Protein 9BLX (pdb70)

Radius of gyration: 35.53 Å; Cα contacts (8 Å, |Δi|>4): 2429; chains: 6; bounding box: 80×65×106 Å

Structure (mmCIF, N/CA/C/O backbone):
data_9BLX
#
_entry.id   9BLX
#
_cell.length_a   166.865
_cell.length_b   118.834
_cell.length_c   66.541
_cell.angle_alpha   90.000
_cell.angle_beta   104.705
_cell.angle_gamma   90.000
#
_symmetry.space_group_name_H-M   'C 1 2 1'
#
loop_
_entity.id
_entity.type
_entity.pdbx_description
1 polymer 'ITS111.01 Heavy'
2 polymer 'ITS111.01 Light'
3 polymer 'Envelope glycoprotein gp160'
4 non-polymer 'TETRAETHYLENE GLYCOL'
5 non-polymer GLYCEROL
6 water water
#
loop_
_atom_site.group_PDB
_atom_site.id
_atom_site.type_symbol
_atom_site.label_atom_id
_atom_site.label_alt_id
_atom_site.label_comp_id
_atom_site.label_asym_id
_atom_site.label_entity_id
_atom_site.label_seq_id
_atom_site.pdbx_PDB_ins_code
_atom_site.Cartn_x
_atom_site.Cartn_y
_atom_site.Cartn_z
_atom_site.occupancy
_atom_site.B_iso_or_equiv
_atom_site.auth_seq_id
_atom_site.auth_comp_id
_atom_site.auth_asym_id
_atom_site.auth_atom_id
_atom_site.pdbx_PDB_model_num
ATOM 1 N N . GLN A 1 1 ? -41.09700 6.97000 23.84200 1.000 70.97625 1 GLN H N 1
ATOM 2 C CA . GLN A 1 1 ? -41.95900 7.55200 24.91600 1.000 67.85812 1 GLN H CA 1
ATOM 3 C C . GLN A 1 1 ? -42.37700 8.98700 24.55300 1.000 59.27000 1 GLN H C 1
ATOM 4 O O . GLN A 1 1 ? -42.80900 9.24400 23.42700 1.000 53.90225 1 GLN H O 1
ATOM 20 N N . VAL A 1 2 ? -42.23400 9.92400 25.49300 1.000 47.98193 2 VAL H N 1
ATOM 21 C CA . VAL A 1 2 ? -42.76600 11.26900 25.29800 1.000 41.91378 2 VAL H CA 1
ATOM 22 C C . VAL A 1 2 ? -41.88500 12.04100 24.32400 1.000 36.19335 2 VAL H C 1
ATOM 23 O O . VAL A 1 2 ? -40.65400 12.04400 24.44200 1.000 35.96663 2 VAL H O 1
ATOM 36 N N . GLN A 1 3 ? -42.51400 12.69300 23.34700 1.000 39.03457 3 GLN H N 1
ATOM 37 C CA . GLN A 1 3 ? -41.84100 13.62300 22.45000 1.000 38.76283 3 GLN H CA 1
ATOM 38 C C . GLN A 1 3 ? -42.61100 14.93800 22.43400 1.000 35.11429 3 GLN H C 1
ATOM 39 O O . GLN A 1 3 ? -43.84700 14.95100 22.51700 1.000 27.64054 3 GLN H O 1
ATOM 53 N N . LEU A 1 4 ? -41.87700 16.04500 22.33800 1.000 26.65497 4 LEU H N 1
ATOM 54 C CA . LEU A 1 4 ? -42.44200 17.37300 22.51300 1.000 27.34388 4 LEU H CA 1
ATOM 55 C C . LEU A 1 4 ? -42.17900 18.18600 21.26300 1.000 29.14922 4 LEU H C 1
ATOM 56 O O . LEU A 1 4 ? -41.05700 18.17800 20.75800 1.000 24.15453 4 LEU H O 1
ATOM 72 N N . GLN A 1 5 ? -43.20800 18.90300 20.78900 1.000 31.65976 5 GLN H N 1
ATOM 73 C CA . GLN A 1 5 ? -43.13500 19.80200 19.63600 1.000 32.63952 5 GLN H CA 1
ATOM 74 C C . GLN A 1 5 ? -43.66300 21.18200 20.02900 1.000 30.68424 5 GLN H C 1
ATOM 75 O O . GLN A 1 5 ? -44.84000 21.33700 20.37800 1.000 25.11476 5 GLN H O 1
ATOM 89 N N . GLU A 1 6 ? -42.79300 22.17500 19.96800 1.000 25.21362 6 GLU H N 1
ATOM 90 C CA A GLU A 1 6 ? -43.12800 23.53200 20.36000 0.440 25.85176 6 GLU H CA 1
ATOM 91 C CA B GLU A 1 6 ? -43.10200 23.53700 20.36300 0.560 25.88129 6 GLU H CA 1
ATOM 92 C C . GLU A 1 6 ? -43.59500 24.35800 19.17400 1.000 25.82588 6 GLU H C 1
ATOM 93 O O . GLU A 1 6 ? -43.15300 24.17600 18.03100 1.000 24.04019 6 GLU H O 1
ATOM 116 N N . SER A 1 7 ? -44.47900 25.29600 19.46000 1.000 24.97848 7 SER H N 1
ATOM 117 C CA . SER A 1 7 ? -44.97100 26.19900 18.43500 1.000 25.08954 7 SER H CA 1
ATOM 118 C C . SER A 1 7 ? -45.17000 27.57600 19.04900 1.000 28.58476 7 SER H C 1
ATOM 119 O O . SER A 1 7 ? -45.41600 27.71000 20.25600 1.000 27.68752 7 SER H O 1
ATOM 127 N N . GLY A 1 8 ? -45.07700 28.59600 18.19800 1.000 28.72737 8 GLY H N 1
ATOM 128 C CA . GLY A 1 8 ? -45.27400 29.96000 18.62800 1.000 28.77883 8 GLY H CA 1
ATOM 129 C C . GLY A 1 8 ? -44.55300 30.95400 17.74700 1.000 29.44349 8 GLY H C 1
ATOM 130 O O . GLY A 1 8 ? -43.78900 30.56200 16.87100 1.000 28.48360 8 GLY H O 1
ATOM 134 N N . PRO A 1 9 ? -44.78200 32.25100 17.96000 1.000 39.56820 9 PRO H N 1
ATOM 135 C CA . PRO A 1 9 ? -44.25600 33.27400 17.05000 1.000 34.25847 9 PRO H CA 1
ATOM 136 C C . PRO A 1 9 ? -42.79500 33.55700 17.32800 1.000 39.83574 9 PRO H C 1
ATOM 137 O O . PRO A 1 9 ? -42.30100 33.39400 18.44500 1.000 39.91199 9 PRO H O 1
ATOM 148 N N . GLY A 1 10 ? -42.09400 33.91800 16.26700 1.000 32.54919 10 GLY H N 1
ATOM 149 C CA . GLY A 1 10 ? -40.70300 34.31100 16.35500 1.000 32.17951 10 GLY H CA 1
ATOM 150 C C . GLY A 1 10 ? -40.44800 35.75100 16.72500 1.000 31.28817 10 GLY H C 1
ATOM 151 O O . GLY A 1 10 ? -39.29600 36.11700 17.01500 1.000 27.08174 10 GLY H O 1
ATOM 155 N N . LEU A 1 11 ? -41.49600 36.57100 16.67900 1.000 24.95574 11 LEU H N 1
ATOM 156 C CA . LEU A 1 11 ? -41.36600 38.00700 16.84400 1.000 27.17547 11 LEU H CA 1
ATOM 157 C C . LEU A 1 11 ? -42.60000 38.54100 17.54400 1.000 30.57678 11 LEU H C 1
ATOM 158 O O . LEU A 1 11 ? -43.71200 38.26200 17.09100 1.000 25.96647 11 LEU H O 1
ATOM 174 N N . VAL A 1 12 ? -42.39000 39.28100 18.64400 1.000 26.65518 12 VAL H N 1
ATOM 175 C CA . VAL A 1 12 ? -43.43600 39.92700 19.43300 1.000 32.25225 12 VAL H CA 1
ATOM 176 C C . VAL A 1 12 ? -43.03800 41.38400 19.68200 1.000 29.33788 12 VAL H C 1
ATOM 177 O O . VAL A 1 12 ? -41.85500 41.69900 19.87600 1.000 30.67963 12 VAL H O 1
ATOM 190 N N . GLU A 1 13 ? -44.02200 42.28400 19.64700 1.000 31.77727 13 GLU H N 1
ATOM 191 C CA . GLU A 1 13 ? -43.60800 43.65800 19.91900 1.000 31.81118 13 GLU H CA 1
ATOM 192 C C . GLU A 1 13 ? -43.69700 43.97600 21.40400 1.000 33.24682 13 GLU H C 1
ATOM 193 O O . GLU A 1 13 ? -44.45000 43.34300 22.14600 1.000 29.34678 13 GLU H O 1
ATOM 205 N N . PRO A 1 14 ? -42.88800 44.91800 21.87900 1.000 29.93125 14 PRO H N 1
ATOM 206 C CA . PRO A 1 14 ? -42.86500 45.21500 23.31500 1.000 37.27226 14 PRO H CA 1
ATOM 207 C C . PRO A 1 14 ? -44.26200 45.54900 23.79900 1.000 33.27165 14 PRO H C 1
ATOM 208 O O . PRO A 1 14 ? -45.04200 46.15100 23.06200 1.000 30.55709 14 PRO H O 1
ATOM 219 N N . SER A 1 15 ? -44.57000 45.12500 25.03400 1.000 31.57779 15 SER H N 1
ATOM 220 C CA . SER A 1 15 ? -45.79400 45.34900 25.79400 1.000 31.74143 15 SER H CA 1
ATOM 221 C C . SER A 1 15 ? -46.89200 44.37500 25.36500 1.000 40.88401 15 SER H C 1
ATOM 222 O O . SER A 1 15 ? -47.92100 44.28500 26.04600 1.000 39.32635 15 SER H O 1
ATOM 230 N N . GLU A 1 16 ? -46.69200 43.60300 24.30000 1.000 32.69080 16 GLU H N 1
ATOM 231 C CA . GLU A 1 16 ? -47.66900 42.60900 23.88800 1.000 35.29658 16 GLU H CA 1
ATOM 232 C C . GLU A 1 16 ? -47.45900 41.30800 24.67400 1.000 33.91048 16 GLU H C 1
ATOM 233 O O . GLU A 1 16 ? -46.56000 41.18700 25.51000 1.000 33.14796 16 GLU H O 1
ATOM 245 N N . THR A 1 17 ? -48.29500 40.31200 24.40300 1.000 26.86189 17 THR H N 1
ATOM 246 C CA . THR A 1 17 ? -48.25500 39.04000 25.10600 1.000 25.78209 17 THR H CA 1
ATOM 247 C C . THR A 1 17 ? -47.67200 37.96300 24.20300 1.000 28.60760 17 THR H C 1
ATOM 248 O O . THR A 1 17 ? -48.07800 37.81600 23.04600 1.000 28.74555 17 THR H O 1
ATOM 259 N N . LEU A 1 18 ? -46.70100 37.24000 24.73400 1.000 26.29384 18 LEU H N 1
ATOM 260 C CA . LEU A 1 18 ? -46.09800 36.10100 24.06100 1.000 29.24011 18 LEU H CA 1
ATOM 261 C C . LEU A 1 18 ? -46.81500 34.83300 24.49200 1.000 28.05611 18 LEU H C 1
ATOM 262 O O . LEU A 1 18 ? -46.96300 34.58200 25.68600 1.000 25.54345 18 LEU H O 1
ATOM 278 N N . SER A 1 19 ? -47.26100 34.04100 23.52700 1.000 32.51156 19 SER H N 1
ATOM 279 C CA . SER A 1 19 ? -47.84200 32.73400 23.79500 1.000 32.08353 19 SER H CA 1
ATOM 280 C C . SER A 1 19 ? -47.10500 31.64800 23.01800 1.000 27.73297 19 SER H C 1
ATOM 281 O O . SER A 1 19 ? -46.92900 31.75400 21.79800 1.000 27.36494 19 SER H O 1
ATOM 289 N N . LEU A 1 20 ? -46.73300 30.58000 23.72400 1.000 21.73796 20 LEU H N 1
ATOM 290 C CA . LEU A 1 20 ? -46.11800 29.39700 23.14200 1.000 24.59985 20 LEU H CA 1
ATOM 291 C C . LEU A 1 20 ? -46.93300 28.17400 23.52500 1.000 24.54611 20 LEU H C 1
ATOM 292 O O . LEU A 1 20 ? -47.54700 28.13300 24.60200 1.000 24.63646 20 LEU H O 1
ATOM 308 N N . THR A 1 21 ? -46.90200 27.15600 22.66300 1.000 22.43216 21 THR H N 1
ATOM 309 C CA . THR A 1 21 ? -47.61000 25.90500 22.92400 1.000 26.20770 21 THR H CA 1
ATOM 310 C C . THR A 1 21 ? -46.68800 24.72700 22.64200 1.000 24.60827 21 THR H C 1
ATOM 311 O O . THR A 1 21 ? -45.86900 24.76100 21.72000 1.000 27.52036 21 THR H O 1
ATOM 322 N N . CYS A 1 22 ? -46.80600 23.69900 23.46500 1.000 24.04913 22 CYS H N 1
ATOM 323 C CA . CYS A 1 22 ? -46.07500 22.45600 23.30500 1.000 20.60140 22 CYS H CA 1
ATOM 324 C C . CYS A 1 22 ? -47.08100 21.32800 23.10300 1.000 24.32388 22 CYS H C 1
ATOM 325 O O . CYS A 1 22 ? -48.01900 21.19300 23.89300 1.000 27.24784 22 CYS H O 1
ATOM 333 N N . THR A 1 23 ? -46.90800 20.53700 22.04200 1.000 23.85056 23 THR H N 1
ATOM 334 C CA . THR A 1 23 ? -47.75800 19.38300 21.75100 1.000 25.74601 23 THR H CA 1
ATOM 335 C C . THR A 1 23 ? -47.01200 18.09800 22.11000 1.000 27.25775 23 THR H C 1
ATOM 336 O O . THR A 1 23 ? -45.87300 17.88500 21.67900 1.000 26.84206 23 THR H O 1
ATOM 347 N N . VAL A 1 24 ? -47.66500 17.24400 22.88900 1.000 24.29732 24 VAL H N 1
ATOM 348 C CA . VAL A 1 24 ? -47.06400 16.05200 23.47100 1.000 26.67124 24 VAL H CA 1
ATOM 349 C C . VAL A 1 24 ? -47.62700 14.82100 22.78100 1.000 29.33567 24 VAL H C 1
ATOM 350 O O . VAL A 1 24 ? -48.84300 14.71200 22.57700 1.000 30.77351 24 VAL H O 1
ATOM 363 N N . SER A 1 25 ? -46.73800 13.88400 22.45600 1.000 32.94646 25 SER H N 1
ATOM 364 C CA . SER A 1 25 ? -47.10000 12.56200 21.96700 1.000 34.08019 25 SER H CA 1
ATOM 365 C C . SER A 1 25 ? -46.36400 11.52500 22.79800 1.000 32.98744 25 SER H C 1
ATOM 366 O O . SER A 1 25 ? -45.32900 11.81600 23.40100 1.000 36.19171 25 SER H O 1
ATOM 374 N N . GLY A 1 26 ? -46.91200 10.31100 22.82900 1.000 29.51607 26 GLY H N 1
ATOM 375 C CA . GLY A 1 26 ? -46.34500 9.23500 23.61700 1.000 32.21971 26 GLY H CA 1
ATOM 376 C C . GLY A 1 26 ? -46.75000 9.23400 25.07100 1.000 41.53182 26 GLY H C 1
ATOM 377 O O . GLY A 1 26 ? -46.16300 8.48200 25.85600 1.000 54.64745 26 GLY H O 1
ATOM 381 N N . GLY A 1 27 ? -47.71200 10.06200 25.45700 1.000 39.70491 27 GLY H N 1
ATOM 382 C CA . GLY A 1 27 ? -48.14500 10.13000 26.84500 1.000 40.66149 27 GLY H CA 1
ATOM 383 C C . GLY A 1 27 ? -49.27400 11.13200 26.96700 1.000 36.20686 27 GLY H C 1
ATOM 384 O O . GLY A 1 27 ? -49.51000 11.94400 26.07100 1.000 31.56992 27 GLY H O 1
ATOM 388 N N . SER A 1 28 ? -49.99500 11.02700 28.07500 1.000 31.01344 28 SER H N 1
ATOM 389 C CA . SE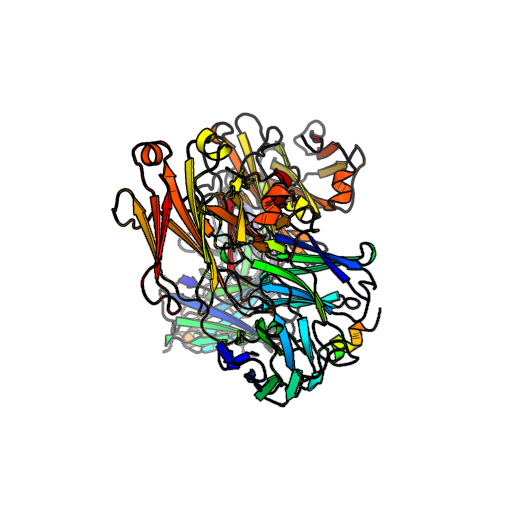R A 1 28 ? -51.07800 11.95300 28.36800 1.000 32.44635 28 SER H CA 1
ATOM 390 C C . SER A 1 28 ? -50.52900 13.16500 29.10700 1.000 28.08367 28 SER H C 1
ATOM 391 O O . SER A 1 28 ? -49.60700 13.05300 29.91700 1.000 29.17680 28 SER H O 1
ATOM 399 N N . ILE A 1 29 ? -51.12300 14.32900 28.83100 1.000 29.12731 29 ILE H N 1
ATOM 400 C CA . ILE A 1 29 ? -50.92300 15.50100 29.68300 1.000 27.28515 29 ILE H CA 1
ATOM 401 C C . ILE A 1 29 ? -51.25500 15.15900 31.13600 1.000 27.56925 29 ILE H C 1
ATOM 402 O O . ILE A 1 29 ? -50.52400 15.52900 32.06900 1.000 22.07946 29 ILE H O 1
ATOM 418 N N . SER A 1 30 ? -52.34400 14.41900 31.34600 1.000 24.32251 30 SER H N 1
ATOM 419 C CA . SER A 1 30 ? -52.77800 14.03400 32.68300 1.000 25.90768 30 SER H CA 1
ATOM 420 C C . SER A 1 30 ? -51.90800 12.86000 33.09100 1.000 26.88910 30 SER H C 1
ATOM 421 O O . SER A 1 30 ? -52.19600 11.70800 32.75300 1.000 32.26289 30 SER H O 1
ATOM 429 N N . SER A 1 31 ? -50.85500 13.16000 33.84300 1.000 25.32787 31 SER H N 1
ATOM 430 C CA . SER A 1 31 ? -49.83300 12.19100 34.21300 1.000 28.38051 31 SER H CA 1
ATOM 431 C C . SER A 1 31 ? -49.01500 12.82000 35.32600 1.000 27.28442 31 SER H C 1
ATOM 432 O O . SER A 1 31 ? -49.17600 14.00600 35.63300 1.000 25.21732 31 SER H O 1
ATOM 440 N N . SER A 1 32 ? -48.15500 12.00300 35.95100 1.000 25.31629 32 SER H N 1
ATOM 441 C CA . SER A 1 32 ? -47.33800 12.47100 37.06900 1.000 29.14110 32 SER H CA 1
ATOM 442 C C . SER A 1 32 ? -46.19100 13.37000 36.61600 1.000 26.15142 32 SER H C 1
ATOM 443 O O . SER A 1 32 ? -45.37600 13.79300 37.43800 1.000 26.59384 32 SER H O 1
ATOM 451 N N . ASN A 1 33 ? -46.13200 13.72700 35.34500 1.000 18.56485 33 ASN H N 1
ATOM 452 C CA . ASN A 1 33 ? -45.09100 14.61500 34.87300 1.000 18.11378 33 ASN H CA 1
ATOM 453 C C . ASN A 1 33 ? -45.35800 16.05500 35.29600 1.000 20.23232 33 ASN H C 1
ATOM 454 O O . ASN A 1 33 ? -46.48200 16.43700 35.57700 1.000 18.46435 33 ASN H O 1
ATOM 465 N N . TRP A 1 34 ? -44.31900 16.86700 35.30800 1.000 15.17605 34 TRP H N 1
ATOM 466 C CA . TRP A 1 34 ? -44.44900 18.31000 35.46600 1.000 15.22758 34 TRP H CA 1
ATOM 467 C C . TRP A 1 34 ? -44.01800 18.95100 34.14300 1.000 16.95279 34 TRP H C 1
ATOM 468 O O . TRP A 1 34 ? -42.83200 18.92500 33.79600 1.000 20.19778 34 TRP H O 1
ATOM 489 N N . TRP A 1 35 ? -44.97900 19.51100 33.40100 1.000 16.74466 35 TRP H N 1
ATOM 490 C CA . TRP A 1 35 ? -44.70900 20.12700 32.10600 1.000 17.09983 35 TRP H CA 1
ATOM 491 C C . TRP A 1 35 ? -44.11200 21.50400 32.32200 1.000 16.08126 35 TRP H C 1
ATOM 492 O O . TRP A 1 35 ? -44.64600 22.29300 33.10100 1.000 16.85406 35 TRP H O 1
ATOM 513 N N . THR A 1 36 A -42.99700 21.78300 31.65000 1.000 15.85792 35 THR H N 1
ATOM 514 C CA . THR A 1 36 A -42.06800 22.82600 32.05800 1.000 14.79182 35 THR H CA 1
ATOM 515 C C . THR A 1 36 A -41.71800 23.75300 30.89500 1.000 14.96556 35 THR H C 1
ATOM 516 O O . THR A 1 36 A -41.62800 23.33900 29.73700 1.000 15.03004 35 THR H O 1
ATOM 527 N N . TRP A 1 37 ? -41.37400 24.98500 31.24100 1.000 15.07425 36 TRP H N 1
ATOM 528 C CA . TRP A 1 37 ? -40.87000 25.94900 30.27800 1.000 15.27684 36 TRP H CA 1
ATOM 529 C C . TRP A 1 37 ? -39.54200 26.49500 30.79000 1.000 14.96581 36 TRP H C 1
ATOM 530 O O . TRP A 1 37 ? -39.37900 26.76600 31.97700 1.000 14.89055 36 TRP H O 1
ATOM 551 N N . ILE A 1 38 ? -38.58700 26.60000 29.88200 1.000 14.86995 37 ILE H N 1
ATOM 552 C CA . ILE A 1 38 ? -37.21500 27.02200 30.12800 1.000 14.67597 37 ILE H CA 1
ATOM 553 C C . ILE A 1 38 ? -36.88100 28.05800 29.06400 1.000 15.14219 37 ILE H C 1
ATOM 554 O O . ILE A 1 38 ? -37.31400 27.92800 27.92100 1.000 15.38316 37 ILE H O 1
ATOM 570 N N . ARG A 1 39 ? -36.06700 29.05200 29.39800 1.000 15.35283 38 ARG H N 1
ATOM 571 C CA . ARG A 1 39 ? -35.55900 29.94000 28.36100 1.000 16.05872 38 ARG H CA 1
ATOM 572 C C . ARG A 1 39 ? -34.06300 30.15100 28.48700 1.000 17.16808 38 ARG H C 1
ATOM 573 O O . ARG A 1 39 ? -33.45500 29.90800 29.53500 1.000 17.52894 38 ARG H O 1
ATOM 594 N N . GLN A 1 40 ? -33.49900 30.66800 27.39800 1.000 16.58440 39 GLN H N 1
ATOM 595 C CA . GLN A 1 40 ? -32.06900 30.93000 27.30500 1.000 18.81920 39 GLN H CA 1
ATOM 596 C C . GLN A 1 40 ? -31.83700 32.22800 26.56600 1.000 17.17106 39 GLN H C 1
ATOM 597 O O . GLN A 1 40 ? -31.95500 32.25700 25.32900 1.000 17.47962 39 GLN H O 1
ATOM 611 N N . PRO A 1 41 ? -31.59800 33.32600 27.28100 1.000 19.42829 40 PRO H N 1
ATOM 612 C CA . PRO A 1 41 ? -31.33100 34.62400 26.61900 1.000 21.00239 40 PRO H CA 1
ATOM 613 C C . PRO A 1 41 ? -30.03000 34.57500 25.82900 1.000 24.17195 40 PRO H C 1
ATOM 614 O O . PRO A 1 41 ? -29.15600 33.72300 26.06700 1.000 23.17315 40 PRO H O 1
ATOM 625 N N . PRO A 1 42 ? -29.87200 35.44100 24.83900 1.000 29.49752 41 PRO H N 1
ATOM 626 C CA . PRO A 1 42 ? -28.67200 35.35600 23.99400 1.000 26.92933 41 PRO H CA 1
ATOM 627 C C . PRO A 1 42 ? -27.39100 35.57600 24.79000 1.000 29.92100 41 PRO H C 1
ATOM 628 O O . PRO A 1 42 ? -27.27500 36.51600 25.57600 1.000 31.79915 41 PRO H O 1
ATOM 639 N N . GLY A 1 43 ? -26.43400 34.68800 24.59000 1.000 32.89417 42 GLY H N 1
ATOM 640 C CA . GLY A 1 43 ? -25.19800 34.72400 25.32500 1.000 36.81848 42 GLY H CA 1
ATOM 641 C C . GLY A 1 43 ? -25.26100 34.25800 26.76400 1.000 37.81214 42 GLY H C 1
ATOM 642 O O . GLY A 1 43 ? -24.24100 34.33800 27.45600 1.000 34.83909 42 GLY H O 1
ATOM 646 N N . LYS A 1 44 ? -26.38700 33.74200 27.23800 1.000 27.06234 43 LYS H N 1
ATOM 647 C CA . LYS A 1 44 ? -26.54100 33.44800 28.65400 1.000 28.31916 43 LYS H CA 1
ATOM 648 C C . LYS A 1 44 ? -26.87000 31.97200 28.82700 1.000 25.33599 43 LYS H C 1
ATOM 649 O O . LYS A 1 44 ? -26.98800 31.20400 27.86700 1.000 25.22991 43 LYS H O 1
ATOM 668 N N . GLY A 1 45 ? -27.02000 31.58700 30.08400 1.000 19.52200 44 GLY H N 1
ATOM 669 C CA . GLY A 1 45 ? -27.34600 30.23000 30.43400 1.000 23.83905 44 GLY H CA 1
ATOM 670 C C . GLY A 1 45 ? -28.84600 29.98800 30.42600 1.000 26.34320 44 GLY H C 1
ATOM 671 O O . GLY A 1 45 ? -29.64800 30.78000 29.92500 1.000 20.16216 44 GLY H O 1
ATOM 675 N N . LEU A 1 46 ? -29.21200 28.84800 30.98200 1.000 26.21778 45 LEU H N 1
ATOM 676 C CA . LEU A 1 46 ? -30.58500 28.37600 31.03900 1.000 19.71193 45 LEU H CA 1
ATOM 677 C C . LEU A 1 46 ? -31.28600 28.90800 32.27200 1.000 16.02667 45 LEU H C 1
ATOM 678 O O . LEU A 1 46 ? -30.67100 29.04300 33.32200 1.000 21.70596 45 LEU H O 1
ATOM 694 N N . GLU A 1 47 ? -32.57100 29.21100 32.13100 1.000 21.41065 46 GLU H N 1
ATOM 695 C CA . GLU A 1 47 ? -33.39100 29.80300 33.18100 1.000 17.88330 46 GLU H CA 1
ATOM 696 C C . GLU A 1 47 ? -34.71300 29.03600 33.20200 1.000 14.86568 46 GLU H C 1
ATOM 697 O O . GLU A 1 47 ? -35.43200 29.00400 32.19700 1.000 19.47647 46 GLU H O 1
ATOM 709 N N . TRP A 1 48 ? -35.01000 28.37100 34.31500 1.000 14.59440 47 TRP H N 1
ATOM 710 C CA . TRP A 1 48 ? -36.33300 27.78000 34.50700 1.000 16.51919 47 TRP H CA 1
ATOM 711 C C . TRP A 1 48 ? -37.41900 28.85900 34.64800 1.000 15.15745 47 TRP H C 1
ATOM 712 O O . TRP A 1 48 ? -37.27500 29.82200 35.40100 1.000 17.93452 47 TRP H O 1
ATOM 733 N N . ILE A 1 49 ? -38.51100 28.71100 33.91100 1.000 18.16075 48 ILE H N 1
ATOM 734 C CA . ILE A 1 49 ? -39.61100 29.67700 33.93400 1.000 19.00554 48 ILE H CA 1
ATOM 735 C C . ILE A 1 49 ? -40.72800 29.23500 34.86400 1.000 17.20412 48 ILE H C 1
ATOM 736 O O . ILE A 1 49 ? -41.18600 30.00500 35.70500 1.000 16.69126 48 ILE H O 1
ATOM 752 N N . GLY A 1 50 ? -41.19900 28.00600 34.70800 1.000 17.15791 49 GLY H N 1
ATOM 753 C CA . GLY A 1 50 ? -42.20500 27.47300 35.60500 1.000 17.80302 49 GLY H CA 1
ATOM 754 C C . GLY A 1 50 ? -42.65100 26.10800 35.11500 1.000 17.71314 49 GLY H C 1
ATOM 755 O O . GLY A 1 50 ? -42.19200 25.61100 34.06900 1.000 15.36258 49 GLY H O 1
ATOM 759 N N . ASN A 1 51 ? -43.57400 25.50600 35.87000 1.000 17.61568 50 ASN H N 1
ATOM 760 C CA . ASN A 1 51 ? -44.09500 24.20400 35.48000 1.000 15.80809 50 ASN H CA 1
ATOM 761 C C . ASN A 1 51 ? -45.55400 24.11400 35.89400 1.000 21.14064 50 ASN H C 1
ATOM 762 O O . ASN A 1 51 ? -46.10900 25.02200 36.53000 1.000 18.64720 50 ASN H O 1
ATOM 773 N N . ILE A 1 52 ? -46.17700 23.02000 35.45600 1.000 19.37078 51 ILE H N 1
ATOM 774 C CA . ILE A 1 52 ? -47.54200 22.67100 35.82200 1.000 17.35218 51 ILE H CA 1
ATOM 775 C C . ILE A 1 52 ? -47.61400 21.15200 36.00300 1.000 18.86345 51 ILE H C 1
ATOM 776 O O . ILE A 1 52 ? -47.08200 20.37900 35.18600 1.000 16.79016 51 ILE H O 1
ATOM 792 N N . GLY A 1 53 ? -48.24400 20.72500 37.09300 1.000 19.61301 52 GLY H N 1
ATOM 793 C CA . GLY A 1 53 ? -48.41900 19.29900 37.35400 1.000 18.79653 52 GLY H CA 1
ATOM 794 C C . GLY A 1 53 ? -49.45200 18.71000 36.38900 1.000 18.24458 52 GLY H C 1
ATOM 795 O O . GLY A 1 53 ? -50.59800 19.17400 36.35000 1.000 20.35582 52 GLY H O 1
ATOM 799 N N . GLY A 1 54 A -49.06800 17.69400 35.62700 1.000 17.98306 52 GLY H N 1
ATOM 800 C CA . GLY A 1 54 A -49.97800 17.15800 34.61600 1.000 22.25691 52 GLY H CA 1
ATOM 801 C C . GLY A 1 54 A -51.31200 16.69600 35.16200 1.000 20.33216 52 GLY H C 1
ATOM 802 O O . GLY A 1 54 A -52.35800 16.86900 34.51800 1.000 25.57498 52 GLY H O 1
ATOM 806 N N . ASN A 1 55 ? -51.30300 16.12000 36.35600 1.000 20.35984 53 ASN H N 1
ATOM 807 C CA . ASN A 1 55 ? -52.54400 15.68200 36.96500 1.000 24.42340 53 ASN H CA 1
ATOM 808 C C . ASN A 1 55 ? -53.15500 16.74000 37.87100 1.000 28.43370 53 ASN H C 1
ATOM 809 O O . ASN A 1 55 ? -54.35400 17.00200 37.77600 1.000 28.91771 53 ASN H O 1
ATOM 820 N N . SER A 1 56 ? -52.36900 17.33700 38.77100 1.000 24.03735 54 SER H N 1
ATOM 821 C CA . SER A 1 56 ? -52.94400 18.21000 39.78000 1.000 25.19891 54 SER H CA 1
ATOM 822 C C . SER A 1 56 ? -53.24500 19.60700 39.25500 1.000 28.06340 54 SER H C 1
ATOM 823 O O . SER A 1 56 ? -54.02800 20.31900 39.86700 1.000 26.44959 54 SER H O 1
ATOM 831 N N . GLY A 1 57 ? -52.57100 20.06500 38.21100 1.000 24.21574 55 GLY H N 1
ATOM 832 C CA . GLY A 1 57 ? -52.71200 21.43200 37.74300 1.000 28.99718 55 GLY H CA 1
ATOM 833 C C . GLY A 1 57 ? -52.02700 22.48000 38.60400 1.000 32.38528 55 GLY H C 1
ATOM 834 O O . GLY A 1 57 ? -52.19600 23.68600 38.33900 1.000 22.05856 55 GLY H O 1
ATOM 838 N N . LYS A 1 58 ? -51.28000 22.06200 39.62700 1.000 20.25409 56 LYS H N 1
ATOM 839 C CA . LYS A 1 58 ? -50.53000 23.01000 40.48100 1.000 28.93704 56 LYS H CA 1
ATOM 840 C C . LYS A 1 58 ? -49.41100 23.66600 39.65300 1.000 27.84015 56 LYS H C 1
ATOM 841 O O . LYS A 1 58 ? -48.67100 22.95000 39.05000 1.000 21.03693 56 LYS H O 1
ATOM 860 N N . THR A 1 59 ? -49.26500 24.97600 39.70300 1.000 23.98156 57 THR H N 1
ATOM 861 C CA . THR A 1 59 ? -48.23800 25.70400 38.96200 1.000 24.79514 57 THR H CA 1
ATOM 862 C C . THR A 1 59 ? -47.24200 26.33400 39.92900 1.000 23.36512 57 THR H C 1
ATOM 863 O O . THR A 1 59 ? -47.60000 26.74900 41.03500 1.000 22.28582 57 THR H O 1
ATOM 874 N N . PHE A 1 60 ? -45.98300 26.39200 39.48500 1.000 20.99939 58 PHE H N 1
ATOM 875 C CA . PHE A 1 60 ? -44.86500 27.01700 40.18300 1.000 19.32068 58 PHE H CA 1
ATOM 876 C C . PHE A 1 60 ? -44.11900 27.87700 39.17800 1.000 24.82028 58 PHE H C 1
ATOM 877 O O . PHE A 1 60 ? -43.95700 27.46600 38.02500 1.000 19.65396 58 PHE H O 1
ATOM 894 N N . TYR A 1 61 ? -43.66700 29.06100 39.59700 1.000 18.88499 59 TYR H N 1
ATOM 895 C CA . TYR A 1 61 ? -43.10700 30.04200 38.67600 1.000 21.13097 59 TYR H CA 1
ATOM 896 C C . TYR A 1 61 ? -41.82600 30.63600 39.23700 1.000 21.12107 59 TYR H C 1
ATOM 897 O O . TYR A 1 61 ? -41.67600 30.77900 40.44300 1.000 20.26333 59 TYR H O 1
ATOM 915 N N . ASN A 1 62 ? -40.92900 31.00000 38.35800 1.000 20.93168 60 ASN H N 1
ATOM 916 C CA . ASN A 1 62 ? -39.69900 31.65900 38.75100 1.000 20.36318 60 ASN H CA 1
ATOM 917 C C . ASN A 1 62 ? -40.04200 33.03600 39.29700 1.000 24.94252 60 ASN H C 1
ATOM 918 O O . ASN A 1 62 ? -40.77800 33.79100 38.64300 1.000 26.08449 60 ASN H O 1
ATOM 929 N N . PRO A 1 63 ? -39.54600 33.39500 40.48200 1.000 30.58419 61 PRO H N 1
ATOM 930 C CA . PRO A 1 63 ? -39.94200 34.67000 41.09800 1.000 31.93831 61 PRO H CA 1
ATOM 931 C C . PRO A 1 63 ? -39.57800 35.89600 40.27800 1.000 36.20014 61 PRO H C 1
ATOM 932 O O . PRO A 1 63 ? -40.21100 36.94200 40.43000 1.000 39.85681 61 PRO H O 1
ATOM 943 N N . SER A 1 64 ? -38.56500 35.82300 39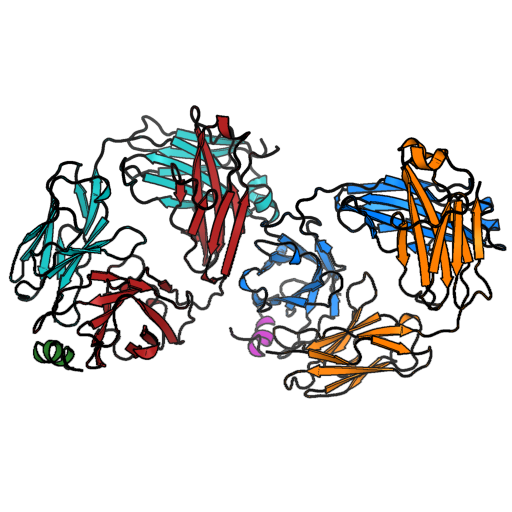.42500 1.000 31.09299 62 SER H N 1
ATOM 944 C CA . SER A 1 64 ? -38.25000 36.95900 38.56500 1.000 33.60129 62 SER H CA 1
ATOM 945 C C . SER A 1 64 ? -39.23900 37.15600 37.41800 1.000 38.93468 62 SER H C 1
ATOM 946 O O . SER A 1 64 ? -39.08100 38.13000 36.66900 1.000 39.91211 62 SER H O 1
ATOM 954 N N . LEU A 1 65 ? -40.23900 36.27500 37.27400 1.000 34.96612 63 LEU H N 1
ATOM 955 C CA . LEU A 1 65 ? -41.23200 36.35000 36.19600 1.000 33.18501 63 LEU H CA 1
ATOM 956 C C . LEU A 1 65 ? -42.68500 36.11000 36.62800 1.000 35.60407 63 LEU H C 1
ATOM 957 O O . LEU A 1 65 ? -43.59100 36.26600 35.79500 1.000 34.85508 63 LEU H O 1
ATOM 973 N N . LYS A 1 66 ? -42.94500 35.73200 37.88200 1.000 26.56789 64 LYS H N 1
ATOM 974 C CA . LYS A 1 66 ? -44.22200 35.11400 38.21000 1.000 33.82699 64 LYS H CA 1
ATOM 975 C C . LYS A 1 66 ? -45.41100 36.02600 37.92100 1.000 34.82087 64 LYS H C 1
ATOM 976 O O . LYS A 1 66 ? -46.49700 35.51200 37.61600 1.000 29.53424 64 LYS H O 1
ATOM 995 N N . SER A 1 67 ? -45.25600 37.36400 38.00900 1.000 26.06893 65 SER H N 1
ATOM 996 C CA . SER A 1 67 ? -46.43600 38.20000 37.78900 1.000 26.99801 65 SER H CA 1
ATOM 997 C C . SER A 1 67 ? -46.81700 38.26700 36.31500 1.000 26.43472 65 SER H C 1
ATOM 998 O O . SER A 1 67 ? -47.89500 38.76200 35.98600 1.000 30.17417 65 SER H O 1
ATOM 1006 N N . ARG A 1 68 ? -45.93600 37.86200 35.41200 1.000 25.89463 66 ARG H N 1
ATOM 1007 C CA . ARG A 1 68 ? -46.22500 37.96400 33.99900 1.000 24.08515 66 ARG H CA 1
ATOM 1008 C C . ARG A 1 68 ? -46.40300 36.62200 33.30800 1.000 23.86709 66 ARG H C 1
ATOM 1009 O O . ARG A 1 68 ? -46.70300 36.61200 32.11000 1.000 24.80374 66 ARG H O 1
ATOM 1030 N N A VAL A 1 69 ? -46.23700 35.51000 34.02400 0.530 25.30771 67 VAL H N 1
ATOM 1031 N N B VAL A 1 69 ? -46.18100 35.50200 33.99800 0.470 25.43170 67 VAL H N 1
ATOM 1032 C CA A VAL A 1 69 ? -46.19200 34.17100 33.45200 0.530 25.17958 67 VAL H CA 1
ATOM 1033 C CA B VAL A 1 69 ? -46.18700 34.17700 33.38400 0.470 24.84296 67 VAL H CA 1
ATOM 1034 C C A VAL A 1 69 ? -47.43300 33.40800 33.88900 0.530 24.89865 67 VAL H C 1
ATOM 1035 C C B VAL A 1 69 ? -47.40900 33.41100 33.86900 0.470 24.57327 67 VAL H C 1
ATOM 1036 O O A VAL A 1 69 ? -47.82300 33.44100 35.06500 0.530 26.13282 67 VAL H O 1
ATOM 1037 O O B VAL A 1 69 ? -47.76100 33.44600 35.05600 0.470 26.11151 67 VAL H O 1
ATOM 1062 N N . THR A 1 70 ? -48.01600 32.67200 32.94900 1.000 20.97998 68 THR H N 1
ATOM 1063 C CA . THR A 1 70 ? -49.12500 31.77300 33.23100 1.000 24.56491 68 THR H CA 1
ATOM 1064 C C . THR A 1 70 ? -48.85200 30.51800 32.41700 1.000 22.08652 68 THR H C 1
ATOM 1065 O O . THR A 1 70 ? -48.57800 30.62800 31.22200 1.000 22.97871 68 THR H O 1
ATOM 1077 N N . ILE A 1 71 ? -48.94200 29.33900 33.03400 1.000 22.95698 69 ILE H N 1
ATOM 1078 C CA . ILE A 1 71 ? -48.78600 28.05700 32.34900 1.000 21.83024 69 ILE H CA 1
ATOM 1079 C C . ILE A 1 71 ? -50.10100 27.30300 32.48900 1.000 25.12416 69 ILE H C 1
ATOM 1080 O O . ILE A 1 71 ? -50.68300 27.25600 33.57600 1.000 20.60786 69 ILE H O 1
ATOM 1096 N N . SER A 1 72 ? -50.55400 26.68800 31.40500 1.000 21.36126 70 SER H N 1
ATOM 1097 C CA . SER A 1 72 ? -51.85400 26.03800 31.38100 1.000 22.91074 70 SER H CA 1
ATOM 1098 C C . SER A 1 72 ? -51.74700 24.79700 30.50600 1.000 27.94436 70 SER H C 1
ATOM 1099 O O . SER A 1 72 ? -50.71700 24.55600 29.86200 1.000 23.03642 70 SER H O 1
ATOM 1107 N N . LYS A 1 73 ? -52.78000 23.95400 30.55800 1.000 23.19907 71 LYS H N 1
ATOM 1108 C CA . LYS A 1 73 ? -52.69700 22.66600 29.88300 1.000 27.77769 71 LYS H CA 1
ATOM 1109 C C . LYS A 1 73 ? -54.08200 22.27200 29.40600 1.000 29.85673 71 LYS H C 1
ATOM 1110 O O . LYS A 1 73 ? -55.08000 22.66500 30.00100 1.000 25.19735 71 LYS H O 1
ATOM 1129 N N . ASP A 1 74 ? -54.12600 21.45000 28.36100 1.000 31.86859 72 ASP H N 1
ATOM 1130 C CA . ASP A 1 74 ? -55.36700 20.96700 27.76600 1.000 29.10516 72 ASP H CA 1
ATOM 1131 C C . ASP A 1 74 ? -55.12300 19.51100 27.37600 1.000 32.49171 72 ASP H C 1
ATOM 1132 O O . ASP A 1 74 ? -54.57300 19.22500 26.30100 1.000 25.24407 72 ASP H O 1
ATOM 1141 N N . THR A 1 75 ? -55.56600 18.59000 28.23700 1.000 28.85213 73 THR H N 1
ATOM 1142 C CA . THR A 1 75 ? -55.28800 17.17300 28.00300 1.000 34.64451 73 THR H CA 1
ATOM 1143 C C . THR A 1 75 ? -55.93500 16.66300 26.71000 1.000 39.79311 73 THR H C 1
ATOM 1144 O O . THR A 1 75 ? -55.32500 15.87600 25.96900 1.000 32.25581 73 THR H O 1
ATOM 1155 N N . SER A 1 76 ? -57.16300 17.11400 26.41100 1.000 36.72692 74 SER H N 1
ATOM 1156 C CA . SER A 1 76 ? -57.87500 16.63400 25.22800 1.000 38.75059 74 SER H CA 1
ATOM 1157 C C . SER A 1 76 ? -57.19700 17.07400 23.93500 1.000 34.87488 74 SER H C 1
ATOM 1158 O O . SER A 1 76 ? -57.42800 16.47300 22.88600 1.000 39.65712 74 SER H O 1
ATOM 1166 N N . LYS A 1 77 ? -56.35100 18.09200 23.98100 1.000 37.00355 75 LYS H N 1
ATOM 1167 C CA . LYS A 1 77 ? -55.60300 18.54300 22.81700 1.000 32.07981 75 LYS H CA 1
ATOM 1168 C C . LYS A 1 77 ? -54.14300 18.13700 22.88100 1.000 27.11408 75 LYS H C 1
ATOM 1169 O O . LYS A 1 77 ? -53.37900 18.51100 21.99400 1.000 33.03325 75 LYS H O 1
ATOM 1188 N N . LYS A 1 78 ? -53.72800 17.41700 23.92500 1.000 30.83333 76 LYS H N 1
ATOM 1189 C CA . LYS A 1 78 ? -52.34800 16.95100 24.07400 1.000 33.49561 76 LYS H CA 1
ATOM 1190 C C . LYS A 1 78 ? -51.34700 18.10600 24.09500 1.000 31.41931 76 LYS H C 1
ATOM 1191 O O . LYS A 1 78 ? -50.26300 18.00100 23.51200 1.000 31.81166 76 LYS H O 1
ATOM 1210 N N . GLN A 1 79 ? -51.69600 19.20600 24.77700 1.000 22.28829 77 GLN H N 1
ATOM 1211 C CA . GLN A 1 79 ? -50.85200 20.38700 24.75700 1.000 25.34415 77 GLN H CA 1
ATOM 1212 C C . GLN A 1 79 ? -50.75300 21.01800 26.13600 1.000 26.18157 77 GLN H C 1
ATOM 1213 O O . GLN A 1 79 ? -51.59900 20.80600 27.01300 1.000 21.35533 77 GLN H O 1
ATOM 1227 N N . PHE A 1 80 ? -49.67400 21.77700 26.32600 1.000 21.98859 78 PHE H N 1
ATOM 1228 C CA . PHE A 1 80 ? -49.58800 22.71700 27.43300 1.000 23.37813 78 PHE H CA 1
ATOM 1229 C C . PHE A 1 80 ? -48.95300 23.97400 26.88400 1.000 22.19143 78 PHE H C 1
ATOM 1230 O O . PHE A 1 80 ? -48.35200 23.95000 25.81300 1.000 22.15324 78 PHE H O 1
ATOM 1247 N N . SER A 1 81 ? -49.13600 25.08400 27.59600 1.000 21.38990 79 SER H N 1
ATOM 1248 C CA . SER A 1 81 ? -48.88200 26.40800 27.04400 1.000 22.38922 79 SER H CA 1
ATOM 1249 C C . SER A 1 81 ? -48.24100 27.34600 28.06100 1.000 21.90860 79 SER H C 1
ATOM 1250 O O . SER A 1 81 ? -48.39400 27.21200 29.28300 1.000 22.39392 79 SER H O 1
ATOM 1258 N N . LEU A 1 82 ? -47.53800 28.33200 27.51700 1.000 20.40151 80 LEU H N 1
ATOM 1259 C CA . LEU A 1 82 ? -46.94500 29.41500 28.28300 1.000 20.27583 80 LEU H CA 1
ATOM 1260 C C . LEU A 1 82 ? -47.49000 30.72600 27.76100 1.000 25.32629 80 LEU H C 1
ATOM 1261 O O . LEU A 1 82 ? -47.53200 30.91900 26.54200 1.000 21.93399 80 LEU H O 1
ATOM 1277 N N . ARG A 1 83 ? -47.84600 31.63100 28.68000 1.000 20.71033 81 ARG H N 1
ATOM 1278 C CA . ARG A 1 83 ? -48.22800 33.01000 28.40200 1.000 21.61479 81 ARG H CA 1
ATOM 1279 C C . ARG A 1 83 ? -47.26900 33.90800 29.18000 1.000 24.00195 81 ARG H C 1
ATOM 1280 O O . ARG A 1 83 ? -47.17400 33.81800 30.41700 1.000 22.07689 81 ARG H O 1
ATOM 1301 N N . LEU A 1 84 ? -46.57900 34.78900 28.46400 1.000 21.65020 82 LEU H N 1
ATOM 1302 C CA . LEU A 1 84 ? -45.72100 35.80000 29.07500 1.000 21.74980 82 LEU H CA 1
ATOM 1303 C C . LEU A 1 84 ? -46.26200 37.16500 28.66600 1.000 24.78898 82 LEU H C 1
ATOM 1304 O O . LEU A 1 84 ? -46.19800 37.53400 27.49100 1.000 24.18045 82 LEU H O 1
ATOM 1320 N N . SER A 1 85 A -46.87400 37.88000 29.59700 1.000 23.60452 82 SER H N 1
ATOM 1321 C CA . SER A 1 85 A -47.46800 39.16500 29.25700 1.000 24.83892 82 SER H CA 1
ATOM 1322 C C . SER A 1 85 A -46.44400 40.28800 29.41900 1.000 25.63541 82 SER H C 1
ATOM 1323 O O . SER A 1 85 A -45.39000 40.10800 30.02700 1.000 26.04053 82 SER H O 1
ATOM 1331 N N . SER A 1 86 B -46.74700 41.43200 28.79900 1.000 28.81158 82 SER H N 1
ATOM 1332 C CA . SER A 1 86 B -45.98200 42.66700 28.93900 1.000 30.31108 82 SER H CA 1
ATOM 1333 C C . SER A 1 86 B -44.51400 42.45600 28.60900 1.000 32.88393 82 SER H C 1
ATOM 1334 O O . SER A 1 86 B -43.63100 42.87900 29.35800 1.000 29.30364 82 SER H O 1
ATOM 1342 N N . VAL A 1 87 C -44.25700 41.82500 27.45500 1.000 31.46733 82 VAL H N 1
ATOM 1343 C CA . VAL A 1 87 C -42.89400 41.45000 27.11700 1.000 32.99131 82 VAL H CA 1
ATOM 1344 C C . VAL A 1 87 C -42.09400 42.72300 26.87600 1.000 29.39032 82 VAL H C 1
ATOM 1345 O O . VAL A 1 87 C -42.63800 43.76700 26.46300 1.000 27.81996 82 VAL H O 1
ATOM 1358 N N . ALA A 1 88 ? -40.78800 42.62900 27.12500 1.000 30.04113 83 ALA H N 1
ATOM 1359 C CA . ALA A 1 88 ? -39.81700 43.68800 26.92600 1.000 30.32267 83 ALA H CA 1
ATOM 1360 C C . ALA A 1 88 ? -38.63800 43.09700 26.15600 1.000 28.23143 83 ALA H C 1
ATOM 1361 O O . ALA A 1 88 ? -38.56600 41.88000 25.94200 1.000 28.86566 83 ALA H O 1
ATOM 1368 N N . ALA A 1 89 ? -37.68100 43.96400 25.79400 1.000 34.54287 84 ALA H N 1
ATOM 1369 C CA . ALA A 1 89 ? -36.49900 43.53500 25.04900 1.000 38.72648 84 ALA H CA 1
ATOM 1370 C C . ALA A 1 89 ? -35.73600 42.44600 25.78800 1.000 35.27941 84 ALA H C 1
ATOM 1371 O O . ALA A 1 89 ? -35.16600 41.55800 25.14900 1.000 33.93403 84 ALA H O 1
ATOM 1378 N N . ALA A 1 90 ? -35.75700 42.46100 27.12300 1.000 34.95255 85 ALA H N 1
ATOM 1379 C CA . ALA A 1 90 ? -35.02500 41.47200 27.91200 1.000 32.46579 85 ALA H CA 1
ATOM 1380 C C . ALA A 1 90 ? -35.65300 40.08300 27.87400 1.000 29.99871 85 ALA H C 1
ATOM 1381 O O . ALA A 1 90 ? -35.01100 39.12100 28.31900 1.000 30.10970 85 ALA H O 1
ATOM 1388 N N . ASP A 1 91 ? -36.89500 39.94800 27.41100 1.000 25.99060 86 ASP H N 1
ATOM 1389 C CA . ASP A 1 91 ? -37.45700 38.61800 27.22200 1.000 26.42433 86 ASP H CA 1
ATOM 1390 C C . ASP A 1 91 ? -37.01300 37.95000 25.92700 1.000 23.36518 86 ASP H C 1
ATOM 1391 O O . ASP A 1 91 ? -37.46500 36.84800 25.64800 1.000 20.42445 86 ASP H O 1
ATOM 1400 N N . THR A 1 92 ? -36.25000 38.62100 25.07400 1.000 23.20628 87 THR H N 1
ATOM 1401 C CA . THR A 1 92 ? -35.65200 37.96700 23.91000 1.000 22.32115 87 THR H CA 1
ATOM 1402 C C . THR A 1 92 ? -34.81600 36.76500 24.35200 1.000 20.41860 87 THR H C 1
ATOM 1403 O O . THR A 1 92 ? -33.91700 36.88200 25.18500 1.000 23.21018 87 THR H O 1
ATOM 1414 N N . ALA A 1 93 ? -35.09300 35.60500 23.77500 1.000 19.84903 88 ALA H N 1
ATOM 1415 C CA . ALA A 1 93 ? -34.51300 34.36300 24.26500 1.000 18.93560 88 ALA H CA 1
ATOM 1416 C C . ALA A 1 93 ? -34.98200 33.21300 23.37900 1.000 18.59202 88 ALA H C 1
ATOM 1417 O O . ALA A 1 93 ? -35.92100 33.34500 22.59100 1.000 23.26288 88 ALA H O 1
ATOM 1424 N N . VAL A 1 94 ? -34.28200 32.09700 23.47600 1.000 18.63347 89 VAL H N 1
ATOM 1425 C CA . VAL A 1 94 ? -34.81600 30.82800 23.00300 1.000 18.80013 89 VAL H CA 1
ATOM 1426 C C . VAL A 1 94 ? -35.62300 30.22900 24.14400 1.000 16.99474 89 VAL H C 1
ATOM 1427 O O . VAL A 1 94 ? -35.11200 30.11700 25.26500 1.000 16.68906 89 VAL H O 1
ATOM 1440 N N . TYR A 1 95 ? -36.86400 29.81600 23.84900 1.000 17.31118 90 TYR H N 1
ATOM 1441 C CA . TYR A 1 95 ? -37.81600 29.23800 24.79900 1.000 16.73766 90 TYR H CA 1
ATOM 1442 C C . TYR A 1 95 ? -37.96700 27.75900 24.46900 1.000 16.35150 90 TYR H C 1
ATOM 1443 O O . TYR A 1 95 ? -38.10000 27.39800 23.29500 1.000 18.38573 90 TYR H O 1
ATOM 1461 N N . TYR A 1 96 ? -37.90100 26.91300 25.49000 1.000 15.76697 91 TYR H N 1
ATOM 1462 C CA . TYR A 1 96 ? -38.06500 25.47000 25.36500 1.000 16.31700 91 TYR H CA 1
ATOM 1463 C C . TYR A 1 96 ? -39.20100 24.95600 26.24500 1.000 15.35678 91 TYR H C 1
ATOM 1464 O O . TYR A 1 96 ? -39.33900 25.38100 27.37900 1.000 15.20429 91 TYR H O 1
ATOM 1482 N N . CYS A 1 97 ? -39.98500 24.00600 25.76300 1.000 17.00720 92 CYS H N 1
ATOM 1483 C CA . CYS A 1 97 ? -40.80200 23.17400 26.62800 1.000 15.71094 92 CYS H CA 1
ATOM 1484 C C . CYS A 1 97 ? -40.01400 21.90600 26.96800 1.000 19.87134 92 CYS H C 1
ATOM 1485 O O . CYS A 1 97 ? -39.11200 21.47200 26.23500 1.000 15.07334 92 CYS H O 1
ATOM 1493 N N . ALA A 1 98 ? -40.34200 21.33300 28.12100 1.000 18.48681 93 ALA H N 1
ATOM 1494 C CA . ALA A 1 98 ? -39.68700 20.12900 28.60900 1.000 15.44454 93 ALA H CA 1
ATOM 1495 C C . ALA A 1 98 ? -40.60600 19.34000 29.53300 1.000 17.35263 93 ALA H C 1
ATOM 1496 O O . ALA A 1 98 ? -41.56500 19.86900 30.10500 1.000 17.02366 93 ALA H O 1
ATOM 1503 N N . ARG A 1 99 ? -40.26800 18.05700 29.67900 1.000 14.44748 94 ARG H N 1
ATOM 1504 C CA . ARG A 1 99 ? -40.94900 17.11300 30.54900 1.000 14.96141 94 ARG H CA 1
ATOM 1505 C C . ARG A 1 99 ? -40.02200 16.85800 31.73000 1.000 15.87413 94 ARG H C 1
ATOM 1506 O O . ARG A 1 99 ? -38.86500 16.45200 31.55300 1.000 15.36792 94 ARG H O 1
ATOM 1527 N N . HIS A 1 100 ? -40.51600 17.16500 32.92000 1.000 14.00436 95 HIS H N 1
ATOM 1528 C CA . HIS A 1 100 ? -39.82400 16.91700 34.18000 1.000 13.32992 95 HIS H CA 1
ATOM 1529 C C . HIS A 1 100 ? -40.42500 15.63500 34.75800 1.000 14.36663 95 HIS H C 1
ATOM 1530 O O . HIS A 1 100 ? -41.57900 15.63000 35.18600 1.000 19.83278 95 HIS H O 1
ATOM 1544 N N . SER A 1 101 ? -39.66300 14.53900 34.75300 1.000 16.86197 96 SER H N 1
ATOM 1545 C CA . SER A 1 101 ? -40.18800 13.26300 35.23500 1.000 16.38444 96 SER H CA 1
ATOM 1546 C C . SER A 1 101 ? -40.21600 13.27100 36.75900 1.000 17.60674 96 SER H C 1
ATOM 1547 O O . SER A 1 101 ? -39.48500 14.02600 37.41700 1.000 17.05302 96 SER H O 1
ATOM 1555 N N . SER A 1 102 ? -41.10600 12.46000 37.32200 1.000 16.49083 97 SER H N 1
ATOM 1556 C CA . SER A 1 102 ? -41.31900 12.42000 38.75600 1.000 19.76571 97 SER H CA 1
ATOM 1557 C C . SER A 1 102 ? -41.16600 11.02000 39.33600 1.000 18.18569 97 SER H C 1
ATOM 1558 O O . SER A 1 102 ? -41.56600 10.02600 38.73100 1.000 21.76860 97 SER H O 1
ATOM 1566 N N . GLY A 1 103 ? -40.73000 10.98000 40.58600 1.000 21.21531 98 GLY H N 1
ATOM 1567 C CA . GLY A 1 103 ? -40.89600 9.81600 41.43100 1.000 27.23932 98 GLY H CA 1
ATOM 1568 C C . GLY A 1 103 ? -42.14600 9.96700 42.25500 1.000 25.42221 98 GLY H C 1
ATOM 1569 O O . GLY A 1 103 ? -42.97100 10.83600 41.99800 1.000 23.98361 98 GLY H O 1
ATOM 1573 N N . TYR A 1 104 ? -42.27800 9.13800 43.28400 1.000 29.33605 99 TYR H N 1
ATOM 1574 C CA . TYR A 1 104 ? -43.45000 9.26300 44.15100 1.000 33.99552 99 TYR H CA 1
ATOM 1575 C C . TYR A 1 104 ? -43.37800 10.47800 45.07700 1.000 20.72926 99 TYR H C 1
ATOM 1576 O O . TYR A 1 104 ? -44.39400 11.11900 45.33300 1.000 26.08982 99 TYR H O 1
ATOM 1594 N N . PHE A 1 105 ? -42.21400 10.80000 45.61600 1.000 23.03318 100 PHE H N 1
ATOM 1595 C CA . PHE A 1 105 ? -42.07800 11.90800 46.55800 1.000 24.36888 100 PHE H CA 1
ATOM 1596 C C . PHE A 1 105 ? -41.00100 12.93300 46.19000 1.000 22.65038 100 PHE H C 1
ATOM 1597 O O . PHE A 1 105 ? -40.91500 13.99200 46.83500 1.000 20.34510 100 PHE H O 1
ATOM 1614 N N . THR A 1 106 A -40.15800 12.62800 45.22000 1.000 17.73877 100 THR H N 1
ATOM 1615 C CA . THR A 1 106 A -39.12600 13.51800 44.73600 1.000 21.35791 100 THR H CA 1
ATOM 1616 C C . THR A 1 106 A -39.17900 13.49600 43.20900 1.000 17.92220 100 THR H C 1
ATOM 1617 O O . THR A 1 106 A -39.79600 12.61200 42.58700 1.000 18.58717 100 THR H O 1
ATOM 1628 N N . LEU A 1 107 B -38.53700 14.49300 42.60300 1.000 15.98327 100 LEU H N 1
ATOM 1629 C CA . LEU A 1 107 B -38.55100 14.61200 41.15400 1.000 14.63440 100 LEU H CA 1
ATOM 1630 C C . LEU A 1 107 B -37.26500 14.07400 40.54400 1.000 17.01717 100 LEU H C 1
ATOM 1631 O O . LEU A 1 107 B -36.21100 14.05100 41.18600 1.000 16.39373 100 LEU H O 1
ATOM 1647 N N . TYR A 1 108 C -37.36300 13.66200 39.27600 1.000 16.45404 100 TYR H N 1
ATOM 1648 C CA . TYR A 1 108 C -36.18100 13.34000 38.49700 1.000 14.93529 100 TYR H CA 1
ATOM 1649 C C . TYR A 1 108 C -35.79800 14.63200 37.77300 1.000 16.39567 100 TYR H C 1
ATOM 1650 O O . TYR A 1 108 C -35.69600 15.68200 38.42000 1.000 13.53477 100 TYR H O 1
ATOM 1668 N N . ALA A 1 109 D -35.57700 14.62000 36.46400 1.000 14.56283 100 ALA H N 1
ATOM 1669 C CA . ALA A 1 109 D -35.06200 15.81100 35.79400 1.000 12.07788 100 ALA H CA 1
ATOM 1670 C C . ALA A 1 109 D -35.74500 15.98600 34.43900 1.000 12.26879 100 ALA H C 1
ATOM 1671 O O . ALA A 1 109 D -36.73600 15.30700 34.12900 1.000 14.86437 100 ALA H O 1
ATOM 1678 N N . LEU A 1 110 E -35.19600 16.92500 33.65500 1.000 12.21613 100 LEU H N 1
ATOM 1679 C CA . LEU A 1 110 E -35.72300 17.26900 32.33100 1.000 12.45464 100 LEU H CA 1
ATOM 1680 C C . LEU A 1 110 E -35.16500 16.34100 31.25900 1.000 15.28555 100 LEU H C 1
ATOM 1681 O O . LEU A 1 110 E -34.18800 16.65300 30.58200 1.000 14.12409 100 LEU H O 1
ATOM 1697 N N . ASP A 1 111 ? -35.87500 15.23000 31.04500 1.000 15.44854 101 ASP H N 1
ATOM 1698 C CA . ASP A 1 111 ? -35.35000 14.17300 30.20400 1.000 18.64039 101 ASP H CA 1
ATOM 1699 C C . ASP A 1 111 ? -35.79800 14.30000 28.76000 1.000 19.51978 101 ASP H C 1
ATOM 1700 O O . ASP A 1 111 ? -35.15100 13.70600 27.89600 1.000 20.33499 101 ASP H O 1
ATOM 1709 N N . SER A 1 112 ? -36.82200 15.12100 28.47600 1.000 16.33542 102 SER H N 1
ATOM 1710 C CA . SER A 1 112 ? -37.34600 15.32300 27.12700 1.000 21.70867 102 SER H CA 1
ATOM 1711 C C . SER A 1 112 ? -37.62200 16.79900 26.91900 1.000 18.93326 102 SER H C 1
ATOM 1712 O O . SER A 1 112 ? -38.20000 17.45600 27.79000 1.000 18.93973 102 SER H O 1
ATOM 1720 N N . TRP A 1 113 ? -37.25200 17.29500 25.73900 1.000 17.42462 103 TRP H N 1
ATOM 1721 C CA . TRP A 1 113 ? -37.25500 18.71600 25.43600 1.000 19.07571 103 TRP H CA 1
ATOM 1722 C C . TRP A 1 113 ? -37.82200 18.91900 24.04600 1.000 19.39090 103 TRP H C 1
ATOM 1723 O O . TRP A 1 113 ? -37.60200 18.10100 23.14600 1.000 20.01673 103 TRP H O 1
ATOM 1744 N N . GLY A 1 114 ? -38.53600 20.02300 23.88500 1.000 20.71731 104 GLY H N 1
ATOM 1745 C CA . GLY A 1 114 ? -38.87000 20.52300 22.57600 1.000 20.63933 104 GLY H CA 1
ATOM 1746 C C . GLY A 1 114 ? -37.62200 21.07600 21.92100 1.000 23.75601 104 GLY H C 1
ATOM 1747 O O . GLY A 1 114 ? -36.55000 21.16400 22.53100 1.000 23.73809 104 GLY H O 1
ATOM 1751 N N . GLN A 1 115 ? -37.76800 21.46800 20.65100 1.000 22.92612 105 GLN H N 1
ATOM 1752 C CA . GLN A 1 115 ? -36.60400 21.80600 19.84100 1.000 24.99157 105 GLN H CA 1
ATOM 1753 C C . GLN A 1 115 ? -36.14700 23.23300 20.08400 1.000 21.54620 105 GLN H C 1
ATOM 1754 O O . GLN A 1 115 ? -35.03700 23.58500 19.68600 1.000 21.59501 105 GLN H O 1
ATOM 1768 N N . GLY A 1 116 ? -36.99700 24.04900 20.68400 1.000 20.34776 106 GLY H N 1
ATOM 1769 C CA . GLY A 1 116 ? -36.73200 25.43700 20.95800 1.000 21.05042 106 GLY H CA 1
ATOM 1770 C C . GLY A 1 116 ? -37.37300 26.33800 19.92800 1.000 20.63559 106 GLY H C 1
ATOM 1771 O O . GLY A 1 116 ? -37.43500 25.98900 18.74800 1.000 21.02498 106 GLY H O 1
ATOM 1775 N N . VAL A 1 117 ? -37.85800 27.49600 20.36500 1.000 20.41692 107 VAL H N 1
ATOM 1776 C CA . VAL A 1 117 ? -38.38600 28.54800 19.50300 1.000 24.18921 107 VAL H CA 1
ATOM 1777 C C . VAL A 1 117 ? -37.60000 29.80800 19.83000 1.000 20.26228 107 VAL H C 1
ATOM 1778 O O . VAL A 1 117 ? -37.51600 30.20400 21.01000 1.000 18.39193 107 VAL H O 1
ATOM 1791 N N . VAL A 1 118 ? -37.02800 30.42400 18.79600 1.000 19.38436 108 VAL H N 1
ATOM 1792 C CA . VAL A 1 118 ? -36.29900 31.67200 18.95300 1.000 19.71804 108 VAL H CA 1
ATOM 1793 C C . VAL A 1 118 ? -37.32800 32.79500 18.96800 1.000 23.60442 108 VAL H C 1
ATOM 1794 O O . VAL A 1 118 ? -38.03800 33.02700 17.97500 1.000 23.28296 108 VAL H O 1
ATOM 1807 N N . VAL A 1 119 ? -37.38100 33.52700 20.08200 1.000 20.71885 109 VAL H N 1
ATOM 1808 C CA . VAL A 1 119 ? -38.32800 34.63200 20.26200 1.000 25.01314 109 VAL H CA 1
ATOM 1809 C C . VAL A 1 119 ? -37.58100 35.96400 20.40500 1.000 23.02557 109 VAL H C 1
ATOM 1810 O O . VAL A 1 119 ? -36.77400 36.13900 21.32100 1.000 21.84950 109 VAL H O 1
ATOM 1823 N N . THR A 1 120 ? -37.89800 36.92300 19.54700 1.000 22.46662 110 THR H N 1
ATOM 1824 C CA . THR A 1 120 ? -37.27900 38.24100 19.58000 1.000 23.21771 110 THR H CA 1
ATOM 1825 C C . THR A 1 120 ? -38.37200 39.24100 19.93600 1.000 25.85378 110 THR H C 1
ATOM 1826 O O . THR A 1 120 ? -39.46800 39.19700 19.36300 1.000 26.34379 110 THR H O 1
ATOM 1837 N N . VAL A 1 121 ? -38.06400 40.15300 20.84900 1.000 24.21192 111 VAL H N 1
ATOM 1838 C CA . VAL A 1 121 ? -38.97900 41.21100 21.26200 1.000 25.03779 111 VAL H CA 1
ATOM 1839 C C . VAL A 1 121 ? -38.45800 42.51800 20.68300 1.000 30.68441 111 VAL H C 1
ATOM 1840 O O . VAL A 1 121 ? -37.35100 42.95600 21.02100 1.000 37.37930 111 VAL H O 1
ATOM 1853 N N . SER A 1 122 ? -39.22900 43.10900 19.77500 1.000 27.14747 112 SER H N 1
ATOM 1854 C CA . SER A 1 122 ? -38.75300 44.22700 18.98500 1.000 28.32681 112 SER H CA 1
ATOM 1855 C C . SER A 1 122 ? -39.92800 44.84600 18.25300 1.000 29.72385 112 SER H C 1
ATOM 1856 O O . SER A 1 122 ? -40.91800 44.17300 17.95800 1.000 29.12354 112 SER H O 1
ATOM 1864 N N . SER A 1 123 ? -39.79900 46.13500 17.95800 1.000 30.65138 113 SER H N 1
ATOM 1865 C CA . SER A 1 123 ? -40.77900 46.85600 17.15500 1.000 31.86908 113 SER H CA 1
ATOM 1866 C C . SER A 1 123 ? -40.47000 46.82100 15.66800 1.000 32.43587 113 SER H C 1
ATOM 1867 O O . SER A 1 123 ? -41.27900 47.31100 14.87500 1.000 33.46694 113 SER H O 1
ATOM 1875 N N . ALA A 1 124 ? -39.31300 46.29500 15.28200 1.000 30.92755 114 ALA H N 1
ATOM 1876 C CA . ALA A 1 124 ? -38.98500 46.14800 13.87500 1.000 26.74521 114 ALA H CA 1
ATOM 1877 C C . ALA A 1 124 ? -39.87000 45.08200 13.23800 1.000 33.52859 114 ALA H C 1
ATOM 1878 O O . ALA A 1 124 ? -40.42400 44.20900 13.91500 1.000 34.54623 114 ALA H O 1
ATOM 1885 N N . SER A 1 125 ? -39.99000 45.16000 11.91600 1.000 32.50406 115 SER H N 1
ATOM 1886 C CA . SER A 1 125 ? -40.85800 44.27800 11.15700 1.000 31.04190 115 SER H CA 1
ATOM 1887 C C . SER A 1 125 ? -40.08000 43.07100 10.66100 1.000 24.95811 115 SER H C 1
ATOM 1888 O O . SER A 1 125 ? -38.86200 43.12000 10.46000 1.000 22.88624 115 SER H O 1
ATOM 1896 N N . THR A 1 126 ? -40.82000 42.00300 10.39900 1.000 26.64993 116 THR H N 1
ATOM 1897 C CA . THR A 1 126 ? -40.23000 40.80200 9.83500 1.000 28.04773 116 THR H CA 1
ATOM 1898 C C . THR A 1 126 ? -39.79900 41.07500 8.40100 1.000 28.07170 116 THR H C 1
ATOM 1899 O O . THR A 1 126 ? -40.52400 41.73400 7.65100 1.000 22.98906 116 THR H O 1
ATOM 1910 N N . LYS A 1 127 ? -38.63600 40.53800 8.00900 1.000 21.48856 117 LYS H N 1
ATOM 1911 C CA . LYS A 1 127 ? -38.15000 40.70300 6.64600 1.000 21.26342 117 LYS H CA 1
ATOM 1912 C C . LYS A 1 127 ? -37.47900 39.43100 6.18000 1.000 21.00487 117 LYS H C 1
ATOM 1913 O O . LYS A 1 127 ? -36.60500 38.90900 6.86800 1.000 19.94580 117 LYS H O 1
ATOM 1932 N N . GLY A 1 128 ? -37.90000 38.91600 5.03600 1.000 22.35088 118 GLY H N 1
ATOM 1933 C CA . GLY A 1 128 ? -37.27600 37.73400 4.48800 1.000 21.70815 118 GLY H CA 1
ATOM 1934 C C . GLY A 1 128 ? -35.91700 38.05700 3.89600 1.000 21.54855 118 GLY H C 1
ATOM 1935 O O . GLY A 1 128 ? -35.63100 39.21700 3.58300 1.000 20.01842 118 GLY H O 1
ATOM 1939 N N . PRO A 1 129 ? -35.05700 37.04500 3.73800 1.000 19.14062 119 PRO H N 1
ATOM 1940 C CA . PRO A 1 129 ? -33.69200 37.28100 3.24100 1.000 18.82376 119 PRO H CA 1
ATOM 1941 C C . PRO A 1 129 ? -33.63500 37.46500 1.72400 1.000 19.29842 119 PRO H C 1
ATOM 1942 O O . PRO A 1 129 ? -34.49700 37.01500 0.96700 1.000 19.75466 119 PRO H O 1
ATOM 1953 N N . SER A 1 130 ? -32.58000 38.13700 1.27600 1.000 19.79174 120 SER H N 1
ATOM 1954 C CA . SER A 1 130 ? -32.15000 38.07200 -0.12200 1.000 22.49912 120 SER H CA 1
ATOM 1955 C C . SER A 1 130 ? -31.01800 37.06000 -0.15800 1.000 26.99015 120 SER H C 1
ATOM 1956 O O . SER A 1 130 ? -30.11700 37.13700 0.68800 1.000 23.43972 120 SER H O 1
ATOM 1964 N N . VAL A 1 131 ? -31.07700 36.09400 -1.08300 1.000 20.55048 121 VAL H N 1
ATOM 1965 C CA . VAL A 1 131 ? -30.06300 35.04200 -1.18500 1.000 21.21396 121 VAL H CA 1
ATOM 1966 C C . VAL A 1 131 ? -29.20000 35.31400 -2.40300 1.000 27.16849 121 VAL H C 1
ATOM 1967 O O . VAL A 1 131 ? -29.71900 35.43700 -3.51900 1.000 23.72620 121 VAL H O 1
ATOM 1980 N N . PHE A 1 132 ? -27.88600 35.44100 -2.18800 1.000 22.04317 122 PHE H N 1
ATOM 1981 C CA . PHE A 1 132 ? -26.94000 35.71900 -3.26100 1.000 24.34614 122 PHE H CA 1
ATOM 1982 C C . PHE A 1 132 ? -25.92500 34.59100 -3.38300 1.000 23.91115 122 PHE H C 1
ATOM 1983 O O . PHE A 1 132 ? -25.55300 33.97400 -2.38600 1.000 21.52054 122 PHE H O 1
ATOM 2000 N N . PRO A 1 133 ? -25.49800 34.26000 -4.58800 1.000 26.32203 123 PRO H N 1
ATOM 2001 C CA . PRO A 1 133 ? -24.54700 33.15800 -4.73200 1.000 20.79733 123 PRO H CA 1
ATOM 2002 C C . PRO A 1 133 ? -23.11200 33.56500 -4.38300 1.000 26.12059 123 PRO H C 1
ATOM 2003 O O . PRO A 1 133 ? -22.65800 34.69500 -4.60500 1.000 22.30527 123 PRO H O 1
ATOM 2014 N N . LEU A 1 134 ? -22.38500 32.62000 -3.81900 1.000 21.17519 124 LEU H N 1
ATOM 2015 C CA . LEU A 1 134 ? -20.92200 32.70000 -3.67100 1.000 25.44243 124 LEU H CA 1
ATOM 2016 C C . LEU A 1 134 ? -20.36500 31.67900 -4.65900 1.000 22.31499 124 LEU H C 1
ATOM 2017 O O . LEU A 1 134 ? -20.21900 30.49500 -4.32900 1.000 21.00217 124 LEU H O 1
ATOM 2033 N N . ALA A 1 135 ? -20.08300 32.14200 -5.86900 1.000 24.15744 125 ALA H N 1
ATOM 2034 C CA . ALA A 1 135 ? -19.82800 31.23100 -6.95600 1.000 25.86253 125 ALA H CA 1
ATOM 2035 C C . ALA A 1 135 ? -18.43700 30.61600 -6.80300 1.000 23.61005 125 ALA H C 1
ATOM 2036 O O . ALA A 1 135 ? -17.47400 31.31300 -6.48300 1.000 25.94651 125 ALA H O 1
ATOM 2043 N N . PRO A 1 136 ? -18.27600 29.35500 -7.15600 1.000 23.73107 126 PRO H N 1
ATOM 2044 C CA . PRO A 1 136 ? -16.92100 28.79100 -7.24000 1.000 25.38362 126 PRO H CA 1
ATOM 2045 C C . PRO A 1 136 ? -16.12100 29.39800 -8.38300 1.000 30.34722 126 PRO H C 1
ATOM 2046 O O . PRO A 1 136 ? -16.66100 29.69200 -9.45100 1.000 30.52249 126 PRO H O 1
ATOM 2057 N N . SER A 1 137 ? -14.81600 29.54500 -8.16000 1.000 32.52675 127 SER H N 1
ATOM 2058 C CA . SER A 1 137 ? -13.90100 30.07800 -9.16300 1.000 33.41498 127 SER H CA 1
ATOM 2059 C C . SER A 1 137 ? -12.51800 29.49900 -8.90300 1.000 35.48232 127 SER H C 1
ATOM 2060 O O . SER A 1 137 ? -12.32800 28.70200 -7.98300 1.000 35.10754 127 SER H O 1
ATOM 2068 N N . SER A 1 138 ? -11.53100 29.95800 -9.68200 1.000 45.07577 128 SER H N 1
ATOM 2069 C CA . SER A 1 138 ? -10.14100 29.57300 -9.42100 1.000 50.78200 128 SER H CA 1
ATOM 2070 C C . SER A 1 138 ? -9.66400 30.07600 -8.05000 1.000 49.22802 128 SER H C 1
ATOM 2071 O O . SER A 1 138 ? -8.85400 29.41100 -7.38700 1.000 47.23450 128 SER H O 1
ATOM 2079 N N . LYS A 1 139 ? -10.18400 31.21800 -7.58500 1.000 45.07682 129 LYS H N 1
ATOM 2080 C CA . LYS A 1 139 ? -9.78800 31.79600 -6.30300 1.000 46.90886 129 LYS H CA 1
ATOM 2081 C C . LYS A 1 139 ? -10.53000 31.19100 -5.12600 1.000 45.83696 129 LYS H C 1
ATOM 2082 O O . LYS A 1 139 ? -10.36200 31.66100 -3.98900 1.000 36.63909 129 LYS H O 1
ATOM 2101 N N . SER A 1 140 ? -11.36400 30.18200 -5.38200 1.000 38.85900 130 SER H N 1
ATOM 2102 C CA . SER A 1 140 ? -11.99800 29.40400 -4.32700 1.000 41.86403 130 SER H CA 1
ATOM 2103 C C . SER A 1 140 ? -11.61500 27.93500 -4.45300 1.000 40.43558 130 SER H C 1
ATOM 2104 O O . SER A 1 140 ? -12.29400 27.07200 -3.91300 1.000 35.39588 130 SER H O 1
ATOM 2112 N N . THR A 1 141 ? -10.54500 27.62300 -5.17400 1.000 42.44931 131 THR H N 1
ATOM 2113 C CA . THR A 1 141 ? -10.15800 26.24400 -5.43600 1.000 54.37940 131 THR H CA 1
ATOM 2114 C C . THR A 1 141 ? -8.79000 25.97700 -4.81900 1.000 52.02732 131 THR H C 1
ATOM 2115 O O . THR A 1 141 ? -7.87700 26.80000 -4.93100 1.000 44.05725 131 THR H O 1
ATOM 2126 N N . SER A 1 142 ? -8.66700 24.83500 -4.14800 1.000 52.18407 132 SER H N 1
ATOM 2127 C CA . SER A 1 142 ? -7.40800 24.36900 -3.57700 1.000 55.79013 132 SER H CA 1
ATOM 2128 C C . SER A 1 142 ? -7.28200 22.89000 -3.91200 1.000 50.30103 132 SER H C 1
ATOM 2129 O O . SER A 1 142 ? -8.16500 22.09500 -3.59000 1.000 46.65049 132 SER H O 1
ATOM 2137 N N . GLY A 1 143 ? -6.19800 22.51200 -4.56400 1.000 60.73825 133 GLY H N 1
ATOM 2138 C CA . GLY A 1 143 ? -6.12400 21.13800 -5.00500 1.000 53.27836 133 GLY H CA 1
ATOM 2139 C C . GLY A 1 143 ? -7.32100 20.80800 -5.87600 1.000 55.77815 133 GLY H C 1
ATOM 2140 O O . GLY A 1 143 ? -7.78700 21.62300 -6.70100 1.000 53.28613 133 GLY H O 1
ATOM 2144 N N . GLY A 1 144 ? -7.84000 19.59500 -5.68400 1.000 40.43992 134 GLY H N 1
ATOM 2145 C CA . GLY A 1 144 ? -9.05400 19.20700 -6.36700 1.000 42.84901 134 GLY H CA 1
ATOM 2146 C C . GLY A 1 144 ? -10.30900 19.56100 -5.61100 1.000 37.80876 134 GLY H C 1
ATOM 2147 O O . GLY A 1 144 ? -11.29700 18.82500 -5.68600 1.000 36.61017 134 GLY H O 1
ATOM 2151 N N . THR A 1 145 ? -10.27900 20.68500 -4.88800 1.000 38.58808 135 THR H N 1
ATOM 2152 C CA . THR A 1 145 ? -11.37100 21.10900 -4.01300 1.000 40.16557 135 THR H CA 1
ATOM 2153 C C . THR A 1 145 ? -11.82700 22.51300 -4.37900 1.000 31.76386 135 THR H C 1
ATOM 2154 O O . THR A 1 145 ? -11.00300 23.41700 -4.52900 1.000 33.93047 135 THR H O 1
ATOM 2165 N N . ALA A 1 146 ? -13.13200 22.69800 -4.52600 1.000 26.86048 136 ALA H N 1
ATOM 2166 C CA . ALA A 1 146 ? -13.69600 24.01400 -4.77800 1.000 34.20221 136 ALA H CA 1
ATOM 2167 C C . ALA A 1 146 ? -14.66200 24.38200 -3.66100 1.000 22.96328 136 ALA H C 1
ATOM 2168 O O . ALA A 1 146 ? -15.47800 23.55600 -3.23300 1.000 26.87147 136 ALA H O 1
ATOM 2175 N N . ALA A 1 147 ? -14.60500 25.62800 -3.20100 1.000 22.56988 137 ALA H N 1
ATOM 2176 C CA . ALA A 1 147 ? -15.61200 26.11400 -2.26200 1.000 21.49857 137 ALA H CA 1
ATOM 2177 C C . ALA A 1 147 ? -16.64400 26.99300 -2.96700 1.000 23.12799 137 ALA H C 1
ATOM 2178 O O . ALA A 1 147 ? -16.31200 27.76700 -3.86500 1.000 22.08444 137 ALA H O 1
ATOM 2185 N N . LEU A 1 148 ? -17.89900 26.87700 -2.55300 1.000 20.49585 138 LEU H N 1
ATOM 2186 C CA . LEU A 1 148 ? -18.98500 27.68500 -3.09800 1.000 20.77847 138 LEU H CA 1
ATOM 2187 C C . LEU A 1 148 ? -19.95000 27.88100 -1.95100 1.000 19.42002 138 LEU H C 1
ATOM 2188 O O . LEU A 1 148 ? -19.81800 27.22400 -0.91500 1.000 18.97983 138 LEU H O 1
ATOM 2204 N N . GLY A 1 149 ? -20.95300 28.73000 -2.14500 1.000 19.24769 139 GLY H N 1
ATOM 2205 C CA . GLY A 1 149 ? -21.86300 28.99900 -1.04900 1.000 18.49727 139 GLY H CA 1
ATOM 2206 C C . GLY A 1 149 ? -22.99000 29.93800 -1.43100 1.000 18.49953 139 GLY H C 1
ATOM 2207 O O . GLY A 1 149 ? -23.16500 30.31400 -2.58500 1.000 19.10561 139 GLY H O 1
ATOM 2211 N N . CYS A 1 150 ? -23.69800 30.37400 -0.39600 1.000 19.50084 140 CYS H N 1
ATOM 2212 C CA . CYS A 1 150 ? -24.83300 31.28900 -0.45700 1.000 22.19433 140 CYS H CA 1
ATOM 2213 C C . CYS A 1 150 ? -24.67700 32.32100 0.65200 1.000 21.41631 140 CYS H C 1
ATOM 2214 O O . CYS A 1 150 ? -24.37300 31.96700 1.80300 1.000 19.25914 140 CYS H O 1
ATOM 2221 N N . LEU A 1 151 ? -24.87200 33.58400 0.29100 1.000 19.87482 141 LEU H N 1
ATOM 2222 C CA . LEU A 1 151 ? -24.94300 34.69800 1.21600 1.000 21.36733 141 LEU H CA 1
ATOM 2223 C C . LEU A 1 151 ? -26.42600 34.98600 1.46000 1.000 17.91719 141 LEU H C 1
ATOM 2224 O O . LEU A 1 151 ? -27.16400 35.35500 0.54500 1.000 20.16562 141 LEU H O 1
ATOM 2240 N N . VAL A 1 152 ? -26.84700 34.86200 2.69600 1.000 17.41839 142 VAL H N 1
ATOM 2241 C CA . VAL A 1 152 ? -28.22500 35.06900 3.07900 1.000 18.77499 142 VAL H CA 1
ATOM 2242 C C . VAL A 1 152 ? -28.27100 36.38300 3.84200 1.000 22.52590 142 VAL H C 1
ATOM 2243 O O . VAL A 1 152 ? -27.82600 36.46000 4.98700 1.000 20.36200 142 VAL H O 1
ATOM 2256 N N . LYS A 1 153 ? -28.82700 37.41400 3.25300 1.000 22.75070 143 LYS H N 1
ATOM 2257 C CA . LYS A 1 153 ? -28.59800 38.75200 3.75900 1.000 20.80191 143 LYS H CA 1
ATOM 2258 C C . LYS A 1 153 ? -29.91100 39.48100 4.01900 1.000 24.55129 143 LYS H C 1
ATOM 2259 O O . LYS A 1 153 ? -30.91000 39.27800 3.31800 1.000 23.92341 143 LYS H O 1
ATOM 2278 N N . ASP A 1 154 ? -29.84700 40.40200 4.98600 1.000 21.37317 144 ASP H N 1
ATOM 2279 C CA . ASP A 1 154 ? -30.88200 41.39300 5.26900 1.000 22.14251 144 ASP H CA 1
ATOM 2280 C C . ASP A 1 154 ? -32.21700 40.75400 5.65200 1.000 19.96149 144 ASP H C 1
ATOM 2281 O O . ASP A 1 154 ? -33.24900 41.04000 5.07400 1.000 22.00543 144 ASP H O 1
ATOM 2290 N N . TYR A 1 155 ? -32.19300 39.90100 6.65600 1.000 20.30298 145 TYR H N 1
ATOM 2291 C CA . TYR A 1 155 ? -33.42000 39.31300 7.17100 1.000 19.70149 145 TYR H CA 1
ATOM 2292 C C . TYR A 1 155 ? -33.59400 39.64700 8.66400 1.000 21.08183 145 TYR H C 1
ATOM 2293 O O . TYR A 1 155 ? -32.66800 40.08900 9.36800 1.000 19.27223 145 TYR H O 1
ATOM 2311 N N . PHE A 1 156 ? -34.82900 39.43800 9.14200 1.000 19.57874 146 PHE H N 1
ATOM 2312 C CA . PHE A 1 156 ? -35.19700 39.71800 10.52300 1.000 23.15718 146 PHE H CA 1
ATOM 2313 C C . PHE A 1 156 ? -36.51700 39.02500 10.86800 1.000 20.46934 146 PHE H C 1
ATOM 2314 O O . PHE A 1 156 ? -37.43600 39.03000 10.03900 1.000 20.69118 146 PHE H O 1
ATOM 2331 N N . PRO A 1 157 ? -36.63700 38.37300 12.02800 1.000 20.72643 147 PRO H N 1
ATOM 2332 C CA . PRO A 1 157 ? -35.63100 38.12000 13.06600 1.000 20.66737 147 PRO H CA 1
ATOM 2333 C C . PRO A 1 157 ? -34.89800 36.82200 12.79100 1.000 20.02515 147 PRO H C 1
ATOM 2334 O O . PRO A 1 157 ? -35.01100 36.19900 11.73100 1.000 19.55316 147 PRO H O 1
ATOM 2345 N N . GLU A 1 158 ? -34.11900 36.34900 13.75100 1.000 21.61087 148 GLU H N 1
ATOM 2346 C CA . GLU A 1 158 ? -33.57900 34.99000 13.66800 1.000 21.19313 148 GLU H CA 1
ATOM 2347 C C . GLU A 1 158 ? -34.68100 33.93700 13.86100 1.000 20.15457 148 GLU H C 1
ATOM 2348 O O . GLU A 1 158 ? -35.73900 34.23100 14.40700 1.000 24.03957 148 GLU H O 1
ATOM 2360 N N . PRO A 1 159 ? -34.46100 32.70300 13.40200 1.000 22.06842 149 PRO H N 1
ATOM 2361 C CA . PRO A 1 159 ? -33.26700 32.23300 12.69500 1.000 23.54971 149 PRO H CA 1
ATOM 2362 C C . PRO A 1 159 ? -33.58100 31.96400 11.21000 1.000 23.02521 149 PRO H C 1
ATOM 2363 O O . PRO A 1 159 ? -34.76800 31.97600 10.82000 1.000 22.39549 149 PRO H O 1
ATOM 2374 N N . VAL A 1 160 ? -32.55800 31.63700 10.41200 1.000 23.37488 150 VAL H N 1
ATOM 2375 C CA . VAL A 1 160 ? -32.72200 30.96100 9.13300 1.000 21.46428 150 VAL H CA 1
ATOM 2376 C C . VAL A 1 160 ? -32.00300 29.62500 9.25800 1.000 24.55562 150 VAL H C 1
ATOM 2377 O O . VAL A 1 160 ? -31.07600 29.46600 10.05500 1.000 21.96761 150 VAL H O 1
ATOM 2390 N N . THR A 1 161 ? -32.42000 28.66400 8.44500 1.000 21.92812 151 THR H N 1
ATOM 2391 C CA . THR A 1 161 ? -31.68900 27.41600 8.29300 1.000 22.14603 151 THR H CA 1
ATOM 2392 C C . THR A 1 161 ? -31.35900 27.25300 6.82300 1.000 22.94215 151 THR H C 1
ATOM 2393 O O . THR A 1 161 ? -32.06600 27.78600 5.95600 1.000 20.06352 151 THR H O 1
ATOM 2404 N N . VAL A 1 162 ? -30.26100 26.54600 6.55900 1.000 19.84651 152 VAL H N 1
ATOM 2405 C CA . VAL A 1 162 ? -29.77300 26.33500 5.20600 1.000 18.57846 152 VAL H CA 1
ATOM 2406 C C . VAL A 1 162 ? -29.45300 24.85600 5.06600 1.000 18.39830 152 VAL H C 1
ATOM 2407 O O . VAL A 1 162 ? -28.87200 24.27200 5.97600 1.000 20.46101 152 VAL H O 1
ATOM 2420 N N . SER A 1 163 ? -29.85200 24.24500 3.96000 1.000 20.87610 153 SER H N 1
ATOM 2421 C CA . SER A 1 163 ? -29.41700 22.89800 3.60000 1.000 22.85327 153 SER H CA 1
ATOM 2422 C C . SER A 1 163 ? -28.87500 22.99300 2.17900 1.000 19.36819 153 SER H C 1
ATOM 2423 O O . SER A 1 163 ? -29.06100 24.00600 1.50500 1.000 24.43976 153 SER H O 1
ATOM 2431 N N . TRP A 1 164 ? -28.16600 21.96300 1.72100 1.000 21.21937 154 TRP H N 1
ATOM 2432 C CA . TRP A 1 164 ? -27.68100 21.89600 0.34600 1.000 21.43363 154 TRP H CA 1
ATOM 2433 C C . TRP A 1 164 ? -28.26300 20.67400 -0.35300 1.000 23.17034 154 TRP H C 1
ATOM 2434 O O . TRP A 1 164 ? -28.27600 19.56700 0.20200 1.000 20.22754 154 TRP H O 1
ATOM 2455 N N . ASN A 1 165 ? -28.78600 20.89400 -1.55700 1.000 21.76767 155 ASN H N 1
ATOM 2456 C CA . ASN A 1 165 ? -29.41800 19.83100 -2.35300 1.000 27.58091 155 ASN H CA 1
ATOM 2457 C C . ASN A 1 165 ? -30.44200 19.04800 -1.53300 1.000 28.98583 155 ASN H C 1
ATOM 2458 O O . ASN A 1 165 ? -30.44900 17.81100 -1.51600 1.000 23.30532 155 ASN H O 1
ATOM 2469 N N . SER A 1 166 ? -31.30100 19.79600 -0.82700 1.000 25.01318 156 SER H N 1
ATOM 2470 C CA . SER A 1 166 ? -32.40400 19.24800 -0.03800 1.000 30.85833 156 SER H CA 1
ATOM 2471 C C . SER A 1 166 ? -31.92600 18.34500 1.10400 1.000 32.15961 156 SER H C 1
ATOM 2472 O O . SER A 1 166 ? -32.65700 17.45400 1.55300 1.000 39.16164 156 SER H O 1
ATOM 2480 N N . GLY A 1 167 ? -30.69100 18.51800 1.56400 1.000 31.44082 157 GLY H N 1
ATOM 2481 C CA . GLY A 1 167 ? -30.14800 17.68400 2.61600 1.000 20.86693 157 GLY H CA 1
ATOM 2482 C C . GLY A 1 167 ? -29.34200 16.50000 2.13800 1.000 29.89273 157 GLY H C 1
ATOM 2483 O O . GLY A 1 167 ? -28.85000 15.74000 2.97800 1.000 27.78732 157 GLY H O 1
ATOM 2487 N N . ALA A 1 168 ? -29.19800 16.31000 0.81800 1.000 28.90991 158 ALA H N 1
ATOM 2488 C CA . ALA A 1 168 ? -28.36300 15.22700 0.31400 1.000 27.64489 158 ALA H CA 1
ATOM 2489 C C . ALA A 1 168 ? -26.88100 15.56500 0.38300 1.000 31.51086 158 ALA H C 1
ATOM 2490 O O . ALA A 1 168 ? -26.04500 14.66700 0.27200 1.000 31.99488 158 ALA H O 1
ATOM 2497 N N . LEU A 1 169 ? -26.52800 16.83200 0.53100 1.000 23.48984 159 LEU H N 1
ATOM 2498 C CA . LEU A 1 169 ? -25.13400 17.26800 0.61700 1.000 29.05744 159 LEU H CA 1
ATOM 2499 C C . LEU A 1 169 ? -24.89500 17.80800 2.02900 1.000 28.04840 159 LEU H C 1
ATOM 2500 O O . LEU A 1 169 ? -25.40000 18.86900 2.39900 1.000 24.91564 159 LEU H O 1
ATOM 2516 N N . THR A 1 170 ? -24.17900 17.06600 2.83200 1.000 26.70103 160 THR H N 1
ATOM 2517 C CA . THR A 1 170 ? -23.87000 17.48000 4.19000 1.000 23.76050 160 THR H CA 1
ATOM 2518 C C . THR A 1 170 ? -22.39400 17.50600 4.46900 1.000 25.81409 160 THR H C 1
ATOM 2519 O O . THR A 1 170 ? -21.95900 18.34200 5.24900 1.000 27.61041 160 THR H O 1
ATOM 2530 N N . SER A 1 171 ? -21.62000 16.62300 3.83800 1.000 28.70564 161 SER H N 1
ATOM 2531 C CA . SER A 1 171 ? -20.17400 16.61800 3.99500 1.000 35.45171 161 SER H CA 1
ATOM 2532 C C . SER A 1 171 ? -19.56300 17.91800 3.46800 1.000 30.76756 161 SER H C 1
ATOM 2533 O O . SER A 1 171 ? -19.79600 18.31500 2.31900 1.000 29.96684 161 SER H O 1
ATOM 2541 N N . GLY A 1 172 ? -18.74600 18.55900 4.30500 1.000 28.36495 162 GLY H N 1
ATOM 2542 C CA . GLY A 1 172 ? -18.04400 19.75600 3.90200 1.000 26.40590 162 GLY H CA 1
ATOM 2543 C C . GLY A 1 172 ? -18.84700 21.02900 4.02200 1.000 26.40709 162 GLY H C 1
ATOM 2544 O O . GLY A 1 172 ? -18.38400 22.07600 3.56000 1.000 23.98481 162 GLY H O 1
ATOM 2548 N N . VAL A 1 173 ? -20.04400 20.97600 4.60200 1.000 21.20847 163 VAL H N 1
ATOM 2549 C CA . VAL A 1 173 ? -20.92700 22.13900 4.69500 1.000 24.46197 163 VAL H CA 1
ATOM 2550 C C . VAL A 1 173 ? -20.58400 22.92100 5.95800 1.000 18.97007 163 VAL H C 1
ATOM 2551 O O . VAL A 1 173 ? -20.42400 22.33700 7.03000 1.000 21.01866 163 VAL H O 1
ATOM 2564 N N . HIS A 1 174 ? -20.45200 24.24000 5.83800 1.000 19.36082 164 HIS H N 1
ATOM 2565 C CA . HIS A 1 174 ? -20.26600 25.12600 6.98500 1.000 20.25706 164 HIS H CA 1
ATOM 2566 C C . HIS A 1 174 ? -21.29000 26.25300 6.88800 1.000 21.75654 164 HIS H C 1
ATOM 2567 O O . HIS A 1 174 ? -21.22100 27.10400 5.98700 1.000 17.44611 164 HIS H O 1
ATOM 2581 N N . THR A 1 175 ? -22.22200 26.27700 7.83200 1.000 18.13532 165 THR H N 1
ATOM 2582 C CA . THR A 1 175 ? -23.18400 27.36000 7.92300 1.000 17.77094 165 THR H CA 1
ATOM 2583 C C . THR A 1 175 ? -22.81200 28.19100 9.14100 1.000 19.82911 165 THR H C 1
ATOM 2584 O O . THR A 1 175 ? -22.79300 27.67300 10.25800 1.000 22.54720 165 THR H O 1
ATOM 2595 N N . PHE A 1 176 ? -22.49600 29.44400 8.92800 1.000 20.85897 166 PHE H N 1
ATOM 2596 C CA . PHE A 1 176 ? -21.90400 30.31800 9.93000 1.000 20.84096 166 PHE H CA 1
ATOM 2597 C C . PHE A 1 176 ? -22.99400 30.97900 10.76700 1.000 20.27372 166 PHE H C 1
ATOM 2598 O O . PHE A 1 176 ? -24.07700 31.27600 10.25200 1.000 23.90932 166 PHE H O 1
ATOM 2615 N N . PRO A 1 177 ? -22.72000 31.29100 12.03900 1.000 18.54002 167 PRO H N 1
ATOM 2616 C CA . PRO A 1 177 ? -23.68500 32.09400 12.81600 1.000 19.21618 167 PRO H CA 1
ATOM 2617 C C . PRO A 1 177 ? -23.93900 33.41900 12.13100 1.000 20.55823 167 PRO H C 1
ATOM 2618 O O . PRO A 1 177 ? -23.03800 34.01200 11.54600 1.000 21.57085 167 PRO H O 1
ATOM 2629 N N . ALA A 1 178 ? -25.14600 33.92800 12.29700 1.000 18.43481 168 ALA H N 1
ATOM 2630 C CA . ALA A 1 178 ? -25.51200 35.20300 11.71600 1.000 19.65352 168 ALA H CA 1
ATOM 2631 C C . ALA A 1 178 ? -24.82900 36.34000 12.46000 1.000 23.14390 168 ALA H C 1
ATOM 2632 O O . ALA A 1 178 ? -24.57700 36.25900 13.66200 1.000 20.43920 168 ALA H O 1
ATOM 2639 N N . VAL A 1 179 ? -24.56000 37.42500 11.74500 1.000 19.22841 169 VAL H N 1
ATOM 2640 C CA . VAL A 1 179 ? -24.11600 38.66500 12.36400 1.000 24.32685 169 VAL H CA 1
ATOM 2641 C C . VAL A 1 179 ? -25.22800 39.69300 12.22900 1.000 25.02528 169 VAL H C 1
ATOM 2642 O O . VAL A 1 179 ? -25.94200 39.71900 11.21800 1.000 21.15576 169 VAL H O 1
ATOM 2655 N N . LEU A 1 180 ? -25.34700 40.56800 13.22700 1.000 26.18149 170 LEU H N 1
ATOM 2656 C CA . LEU A 1 180 ? -26.30500 41.66800 13.18800 1.000 21.23606 170 LEU H CA 1
ATOM 2657 C C . LEU A 1 180 ? -25.63300 42.89400 12.56800 1.000 23.22726 170 LEU H C 1
ATOM 2658 O O . LEU A 1 180 ? -24.68300 43.44700 13.12000 1.000 29.49444 170 LEU H O 1
ATOM 2674 N N . GLN A 1 181 ? -26.13200 43.33100 11.42400 1.000 26.77314 171 GLN H N 1
ATOM 2675 C CA . GLN A 1 181 ? -25.53700 44.46300 10.73200 1.000 25.51696 171 GLN H CA 1
ATOM 2676 C C . GLN A 1 181 ? -25.99500 45.76300 11.36400 1.000 30.58138 171 GLN H C 1
ATOM 2677 O O . GLN A 1 181 ? -26.89500 45.77700 12.19500 1.000 28.18522 171 GLN H O 1
ATOM 2691 N N . SER A 1 182 ? -25.34800 46.86500 10.97300 1.000 35.09702 172 SER H N 1
ATOM 2692 C CA . SER A 1 182 ? -25.70400 48.17400 11.51000 1.000 37.47141 172 SER H CA 1
ATOM 2693 C C . SER A 1 182 ? -27.10000 48.60700 11.08300 1.000 39.01916 172 SER H C 1
ATOM 2694 O O . SER A 1 182 ? -27.69500 49.45300 11.74900 1.000 37.44604 172 SER H O 1
ATOM 2702 N N . SER A 1 183 ? -27.64600 48.04000 10.00400 1.000 37.24385 173 SER H N 1
ATOM 2703 C CA . SER A 1 183 ? -29.02500 48.30100 9.59100 1.000 33.67304 173 SER H CA 1
ATOM 2704 C C . SER A 1 183 ? -30.07200 47.66300 10.51000 1.000 31.38838 173 SER H C 1
ATOM 2705 O O . SER A 1 183 ? -31.27100 47.88500 10.29400 1.000 33.26070 173 SER H O 1
ATOM 2713 N N . GLY A 1 184 ? -29.67200 46.84000 11.48900 1.000 30.63380 174 GLY H N 1
ATOM 2714 C CA . GLY A 1 184 ? -30.62800 46.09300 12.29100 1.000 28.05090 174 GLY H CA 1
ATOM 2715 C C . GLY A 1 184 ? -31.06000 44.76700 11.69000 1.000 29.11120 174 GLY H C 1
ATOM 2716 O O . GLY A 1 184 ? -31.86200 44.05200 12.30400 1.000 23.87895 174 GLY H O 1
ATOM 2720 N N . LEU A 1 185 ? -30.54500 44.39700 10.52700 1.000 25.67730 175 LEU H N 1
ATOM 2721 C CA . LEU A 1 185 ? -30.87600 43.12800 9.90000 1.000 24.47583 175 LEU H CA 1
ATOM 2722 C C . LEU A 1 185 ? -29.70600 42.16400 10.04800 1.000 25.37509 175 LEU H C 1
ATOM 2723 O O . LEU A 1 185 ? -28.55600 42.57500 10.18200 1.000 26.10918 175 LEU H O 1
ATOM 2739 N N . TYR A 1 186 ? -30.01000 40.87700 9.99500 1.000 19.42514 176 TYR H N 1
ATOM 2740 C CA . TYR A 1 186 ? -29.03300 39.80800 10.07500 1.000 18.98704 176 TYR H CA 1
ATOM 2741 C C . TYR A 1 186 ? -28.53400 39.39400 8.70200 1.000 19.80303 176 TYR H C 1
ATOM 2742 O O . TYR A 1 186 ? -29.17900 39.61100 7.67700 1.000 19.58904 176 TYR H O 1
ATOM 2760 N N . SER A 1 187 ? -27.35900 38.77400 8.70800 1.000 21.41868 177 SER H N 1
ATOM 2761 C CA . SER A 1 187 ? -26.73600 38.21700 7.51900 1.000 22.47500 177 SER H CA 1
ATOM 2762 C C . SER A 1 187 ? -25.88700 37.02700 7.92800 1.000 20.31313 177 SER H C 1
ATOM 2763 O O . SER A 1 187 ? -25.13100 37.11100 8.90200 1.000 19.71025 177 SER H O 1
ATOM 2771 N N . LEU A 1 188 ? -26.02800 35.92400 7.19800 1.000 21.43751 178 LEU H N 1
ATOM 2772 C CA . LEU A 1 188 ? -25.13000 34.79400 7.35400 1.000 24.18608 178 LEU H CA 1
ATOM 2773 C C . LEU A 1 188 ? -24.71900 34.24200 5.99500 1.000 21.43071 178 LEU H C 1
ATOM 2774 O O . LEU A 1 188 ? -25.31600 34.55200 4.95100 1.000 19.90170 178 LEU H O 1
ATOM 2790 N N . SER A 1 189 ? -23.64300 33.44000 6.02400 1.000 18.17111 179 SER H N 1
ATOM 2791 C CA . SER A 1 189 ? -23.20100 32.68500 4.86200 1.000 21.42643 179 SER H CA 1
ATOM 2792 C C . SER A 1 189 ? -23.16600 31.19000 5.17700 1.000 19.13081 179 SER H C 1
ATOM 2793 O O . SER A 1 189 ? -23.05600 30.77400 6.32800 1.000 17.08953 179 SER H O 1
ATOM 2801 N N . SER A 1 190 ? -23.36600 30.39300 4.13800 1.000 19.92434 180 SER H N 1
ATOM 2802 C CA . SER A 1 190 ? -23.25500 28.94700 4.15700 1.000 16.83153 180 SER H CA 1
ATOM 2803 C C . SER A 1 190 ? -22.35700 28.59700 2.99500 1.000 17.15353 180 SER H C 1
ATOM 2804 O O . SER A 1 190 ? -22.60900 29.03200 1.86900 1.000 17.64667 180 SER H O 1
ATOM 2812 N N . VAL A 1 191 ? -21.33000 27.80600 3.26500 1.000 19.68978 181 VAL H N 1
ATOM 2813 C CA . VAL A 1 191 ? -20.37300 27.38800 2.25800 1.000 18.14074 181 VAL H CA 1
ATOM 2814 C C . VAL A 1 191 ? -20.26600 25.87300 2.26700 1.000 21.67222 181 VAL H C 1
ATOM 2815 O O . VAL A 1 191 ? -20.50400 25.21600 3.28000 1.000 17.76974 181 VAL H O 1
ATOM 2828 N N . VAL A 1 192 ? -19.85300 25.32300 1.13600 1.000 18.50613 182 VAL H N 1
ATOM 2829 C CA . VAL A 1 192 ? -19.55600 23.89700 1.03700 1.000 18.64723 182 VAL H CA 1
ATOM 2830 C C . VAL A 1 192 ? -18.33700 23.74500 0.14100 1.000 24.69071 182 VAL H C 1
ATOM 2831 O O . VAL A 1 192 ? -18.17300 24.51000 -0.81100 1.000 22.25625 182 VAL H O 1
ATOM 2844 N N . THR A 1 193 ? -17.46800 22.78000 0.45900 1.000 20.41684 183 THR H N 1
ATOM 2845 C CA . THR A 1 193 ? -16.35000 22.38400 -0.40000 1.000 24.57893 183 THR H CA 1
ATOM 2846 C C . THR A 1 193 ? -16.67900 21.06500 -1.10300 1.000 22.08840 183 THR H C 1
ATOM 2847 O O . THR A 1 193 ? -17.18100 20.13100 -0.47800 1.000 21.64012 183 THR H O 1
ATOM 2858 N N . VAL A 1 194 ? -16.42300 21.01700 -2.40300 1.000 22.61523 184 VAL H N 1
ATOM 2859 C CA . VAL A 1 194 ? -16.79300 19.90100 -3.27100 1.000 25.86246 184 VAL H CA 1
ATOM 2860 C C . VAL A 1 194 ? -15.63100 19.63200 -4.21200 1.000 28.06913 184 VAL H C 1
ATOM 2861 O O . VAL A 1 194 ? -14.72800 20.46300 -4.37500 1.000 25.33168 184 VAL H O 1
ATOM 2874 N N . PRO A 1 195 ? -15.63200 18.45800 -4.84000 1.000 24.92403 185 PRO H N 1
ATOM 2875 C CA . PRO A 1 195 ? -14.60100 18.18600 -5.84300 1.000 29.43253 185 PRO H CA 1
ATOM 2876 C C . PRO A 1 195 ? -14.69300 19.18200 -6.99000 1.000 33.00318 185 PRO H C 1
ATOM 2877 O O . PRO A 1 195 ? -15.77000 19.43900 -7.54700 1.000 32.92445 185 PRO H O 1
ATOM 2888 N N . SER A 1 196 ? -13.55100 19.79600 -7.30600 1.000 29.34290 186 SER H N 1
ATOM 2889 C CA . SER A 1 196 ? -13.50500 20.71900 -8.44000 1.000 34.75577 186 SER H CA 1
ATOM 2890 C C . SER A 1 196 ? -13.97100 20.06700 -9.74700 1.000 37.29972 186 SER H C 1
ATOM 2891 O O . SER A 1 196 ? -14.55400 20.74500 -10.60700 1.000 31.96339 186 SER H O 1
ATOM 2899 N N . SER A 1 197 ? -13.74600 18.75500 -9.90600 1.000 30.81047 187 SER H N 1
ATOM 2900 C CA . SER A 1 197 ? -14.13100 18.03200 -11.11300 1.000 37.58326 187 SER H CA 1
ATOM 2901 C C . SER A 1 197 ? -15.63700 17.83700 -11.24500 1.000 37.70181 187 SER H C 1
ATOM 2902 O O . SER A 1 197 ? -16.09000 17.28000 -12.25400 1.000 33.85905 187 SER H O 1
ATOM 2910 N N . SER A 1 198 ? -16.41600 18.27300 -10.26800 1.000 28.09026 188 SER H N 1
ATOM 2911 C CA . SER A 1 198 ? -17.85700 18.10600 -10.30500 1.000 32.12735 188 SER H CA 1
ATOM 2912 C C . SER A 1 198 ? -18.59700 19.36500 -10.71800 1.000 30.37404 188 SER H C 1
ATOM 2913 O O . SER A 1 198 ? -19.81200 19.30600 -10.88800 1.000 30.95385 188 SER H O 1
ATOM 2921 N N . LEU A 1 199 ? -17.90300 20.49500 -10.87600 1.000 31.41729 189 LEU H N 1
ATOM 2922 C CA . LEU A 1 199 ? -18.58600 21.75500 -11.17000 1.000 33.27671 189 LEU H CA 1
ATOM 2923 C C . LEU A 1 199 ? -19.31300 21.71100 -12.51300 1.000 39.30546 189 LEU H C 1
ATOM 2924 O O . LEU A 1 199 ? -20.31300 22.41100 -12.72000 1.000 45.66560 189 LEU H O 1
ATOM 2940 N N . GLY A 1 200 ? -18.83000 20.91500 -13.44900 1.000 34.52007 190 GLY H N 1
ATOM 2941 C CA . GLY A 1 200 ? -19.49400 20.86300 -14.74200 1.000 41.46150 190 GLY H CA 1
ATOM 2942 C C . GLY A 1 200 ? -20.63500 19.86200 -14.88700 1.000 46.03595 190 GLY H C 1
ATOM 2943 O O . GLY A 1 200 ? -21.34600 19.85100 -15.91000 1.000 45.33989 190 GLY H O 1
ATOM 2947 N N . THR A 1 201 ? -20.80700 19.00700 -13.89500 1.000 33.99751 191 THR H N 1
ATOM 2948 C CA . THR A 1 201 ? -21.76800 17.92100 -13.97200 1.000 38.81247 191 THR H CA 1
ATOM 2949 C C . THR A 1 201 ? -22.79900 18.00100 -12.87000 1.000 31.54950 191 THR H C 1
ATOM 2950 O O . THR A 1 201 ? -23.98100 17.80100 -13.13100 1.000 32.11740 191 THR H O 1
ATOM 2961 N N . GLN A 1 202 ? -22.37300 18.28300 -11.64700 1.000 28.26307 192 GLN H N 1
ATOM 2962 C CA . GLN A 1 202 ? -23.24500 18.27600 -10.48300 1.000 30.90216 192 GLN H CA 1
ATOM 2963 C C . GLN A 1 202 ? -23.86400 19.64800 -10.23200 1.000 32.39115 192 GLN H C 1
ATOM 2964 O O . GLN A 1 202 ? -23.18200 20.67500 -10.28100 1.000 34.76868 192 GLN H O 1
ATOM 2978 N N . THR A 1 203 ? -25.15900 19.64900 -9.93400 1.000 28.50775 193 THR H N 1
ATOM 2979 C CA . THR A 1 203 ? -25.89700 20.85600 -9.56900 1.000 29.77048 193 THR H CA 1
ATOM 2980 C C . THR A 1 203 ? -25.81100 21.08600 -8.06300 1.000 26.76969 193 THR H C 1
ATOM 2981 O O . THR A 1 203 ? -25.90700 20.14100 -7.27800 1.000 26.56536 193 THR H O 1
ATOM 2992 N N . TYR A 1 204 ? -25.59400 22.33800 -7.66000 1.000 23.12306 194 TYR H N 1
ATOM 2993 C CA . TYR A 1 204 ? -25.50500 22.70400 -6.25100 1.000 23.52653 194 TYR H CA 1
ATOM 2994 C C . TYR A 1 204 ? -26.52200 23.79200 -5.94800 1.000 25.83683 194 TYR H C 1
ATOM 2995 O O . TYR A 1 204 ? -26.52400 24.84600 -6.59300 1.000 22.94350 194 TYR H O 1
ATOM 3013 N N . ILE A 1 205 ? -27.39700 23.51800 -4.98700 1.000 21.52390 195 ILE H N 1
ATOM 3014 C CA . ILE A 1 205 ? -28.55100 24.35700 -4.68500 1.000 20.77456 195 ILE H CA 1
ATOM 3015 C C . ILE A 1 205 ? -28.62000 24.49200 -3.18300 1.000 22.49480 195 ILE H C 1
ATOM 3016 O O . ILE A 1 205 ? -28.54300 23.48200 -2.48300 1.000 19.83417 195 ILE H O 1
ATOM 3032 N N . CYS A 1 206 ? -28.61700 25.72400 -2.68400 1.000 20.13167 196 CYS H N 1
ATOM 3033 C CA . CYS A 1 206 ? -28.83600 25.97900 -1.26500 1.000 22.53845 196 CYS H CA 1
ATOM 3034 C C . CYS A 1 206 ? -30.31700 26.26600 -1.01700 1.000 19.54202 196 CYS H C 1
ATOM 3035 O O . CYS A 1 206 ? -30.96800 26.95900 -1.79400 1.000 20.11954 196 CYS H O 1
ATOM 3042 N N . ASN A 1 207 ? -30.86900 25.61800 -0.02200 1.000 20.97512 197 ASN H N 1
ATOM 3043 C CA . ASN A 1 207 ? -32.26800 25.74300 0.35600 1.000 21.52710 197 ASN H CA 1
ATOM 3044 C C . ASN A 1 207 ? -32.30200 26.56600 1.63800 1.000 21.43210 197 ASN H C 1
ATOM 3045 O O . ASN A 1 207 ? -31.81300 26.12400 2.68800 1.000 18.89998 197 ASN H O 1
ATOM 3056 N N . VAL A 1 208 ? -32.90400 27.74700 1.56200 1.000 18.99026 198 VAL H N 1
ATOM 3057 C CA . VAL A 1 208 ? -32.90300 28.69700 2.66500 1.000 19.77883 198 VAL H CA 1
ATOM 3058 C C . VAL A 1 208 ? -34.30900 28.75400 3.21900 1.000 24.16218 198 VAL H C 1
ATOM 3059 O O . VAL A 1 208 ? -35.26300 28.98400 2.47300 1.000 23.56913 198 VAL H O 1
ATOM 3072 N N . ASN A 1 209 ? -34.43300 28.57500 4.52700 1.000 22.16498 199 ASN H N 1
ATOM 3073 C CA . ASN A 1 209 ? -35.72200 28.55400 5.19800 1.000 28.66048 199 ASN H CA 1
ATOM 3074 C C . ASN A 1 209 ? -35.71100 29.62300 6.28000 1.000 27.56111 199 ASN H C 1
ATOM 3075 O O . ASN A 1 209 ? -34.81700 29.63200 7.13300 1.000 23.28332 199 ASN H O 1
ATOM 3086 N N . HIS A 1 210 ? -36.68000 30.53900 6.20900 1.000 23.06205 200 HIS H N 1
ATOM 3087 C CA . HIS A 1 210 ? -36.88500 31.60600 7.18500 1.000 29.43180 200 HIS H CA 1
ATOM 3088 C C . HIS A 1 210 ? -38.34500 31.55100 7.63100 1.000 30.96022 200 HIS H C 1
ATOM 3089 O O . HIS A 1 210 ? -39.22900 32.16600 7.02500 1.000 23.60024 200 HIS H O 1
ATOM 3103 N N . LYS A 1 211 ? -38.58300 30.86600 8.74300 1.000 28.02662 201 LYS H N 1
ATOM 3104 C CA . LYS A 1 211 ? -39.94300 30.56900 9.15600 1.000 28.49952 201 LYS H CA 1
ATOM 3105 C C . LYS A 1 211 ? -40.68500 31.80200 9.62900 1.000 28.99427 201 LYS H C 1
ATOM 3106 O O . LYS A 1 211 ? -41.86500 31.94000 9.29200 1.000 28.99977 201 LYS H O 1
ATOM 3125 N N . PRO A 1 212 ? -40.04100 32.74900 10.32000 1.000 24.80507 202 PRO H N 1
ATOM 3126 C CA . PRO A 1 212 ? -40.77500 33.96400 10.72400 1.000 28.84414 202 PRO H CA 1
ATOM 3127 C C . PRO A 1 212 ? -41.41700 34.68900 9.56100 1.000 29.01614 202 PRO H C 1
ATOM 3128 O O . PRO A 1 212 ? -42.42200 35.37000 9.75900 1.000 36.89247 202 PRO H O 1
ATOM 3139 N N . SER A 1 213 ? -40.87400 34.59300 8.35100 1.000 28.53487 203 SER H N 1
ATOM 3140 C CA . SER A 1 213 ? -41.52800 35.17000 7.17200 1.000 29.48656 203 SER H CA 1
ATOM 3141 C C . SER A 1 213 ? -42.21800 34.12900 6.29000 1.000 31.07356 203 SER H C 1
ATOM 3142 O O . SER A 1 213 ? -42.73400 34.47500 5.22200 1.000 33.10874 203 SER H O 1
ATOM 3150 N N . ASN A 1 214 ? -42.23900 32.86800 6.70600 1.000 34.17729 204 ASN H N 1
ATOM 3151 C CA . ASN A 1 214 ? -42.75200 31.77000 5.89200 1.000 41.00668 204 ASN H CA 1
ATOM 3152 C C . ASN A 1 214 ? -42.02800 31.69700 4.55600 1.000 41.47856 204 ASN H C 1
ATOM 3153 O O . ASN A 1 214 ? -42.58700 31.31800 3.53700 1.000 44.72805 204 ASN H O 1
ATOM 3164 N N . THR A 1 215 ? -40.76400 32.05800 4.54800 1.000 33.34645 205 THR H N 1
ATOM 3165 C CA . THR A 1 215 ? -39.97100 32.07200 3.33000 1.000 37.84047 205 THR H CA 1
ATOM 3166 C C . THR A 1 215 ? -39.21700 30.76000 3.16200 1.000 32.12822 205 THR H C 1
ATOM 3167 O O . THR A 1 215 ? -38.50400 30.33400 4.07400 1.000 27.42280 205 THR H O 1
ATOM 3178 N N . LYS A 1 216 ? -39.33300 30.15900 1.97500 1.000 32.40130 206 LYS H N 1
ATOM 3179 C CA . LYS A 1 216 ? -38.47700 29.07400 1.50600 1.000 34.73158 206 LYS H CA 1
ATOM 3180 C C . LYS A 1 216 ? -37.97900 29.47600 0.12800 1.000 36.91040 206 LYS H C 1
ATOM 3181 O O . LYS A 1 216 ? -38.77500 29.81500 -0.75100 1.000 39.91238 206 LYS H O 1
ATOM 3200 N N . VAL A 1 217 ? -36.67200 29.47200 -0.06000 1.000 26.28919 207 VAL H N 1
ATOM 3201 C CA . VAL A 1 217 ? -36.09400 29.87200 -1.33300 1.000 30.10294 207 VAL H CA 1
ATOM 3202 C C . VAL A 1 217 ? -34.94700 28.91800 -1.66700 1.000 31.63304 207 VAL H C 1
ATOM 3203 O O . VAL A 1 217 ? -34.10700 28.60200 -0.81000 1.000 26.95845 207 VAL H O 1
ATOM 3216 N N . ASP A 1 218 ? -34.95000 28.42400 -2.90800 1.000 29.70850 208 ASP H N 1
ATOM 3217 C CA . ASP A 1 218 ? -33.87300 27.61100 -3.45700 1.000 28.40484 208 ASP H CA 1
ATOM 3218 C C . ASP A 1 218 ? -33.04100 28.45700 -4.41200 1.000 31.31863 208 ASP H C 1
ATOM 3219 O O . ASP A 1 218 ? -33.58600 29.13500 -5.28700 1.000 31.17995 208 ASP H O 1
ATOM 3228 N N . LYS A 1 219 ? -31.72800 28.44500 -4.22500 1.000 24.97229 209 LYS H N 1
ATOM 3229 C CA . LYS A 1 219 ? -30.82100 29.23900 -5.04300 1.000 22.73504 209 LYS H CA 1
ATOM 3230 C C . LYS A 1 219 ? -29.79600 28.31000 -5.69200 1.000 22.33290 209 LYS H C 1
ATOM 3231 O O . LYS A 1 219 ? -29.03000 27.61500 -5.00500 1.000 20.91623 209 LYS H O 1
ATOM 3250 N N . ARG A 1 220 ? -29.78100 28.29400 -7.01600 1.000 22.40781 210 ARG H N 1
ATOM 3251 C CA . ARG A 1 220 ? -28.72000 27.60100 -7.72700 1.000 24.36508 210 ARG H CA 1
ATOM 3252 C C . ARG A 1 220 ? -27.41200 28.39700 -7.67700 1.000 27.13108 210 ARG H C 1
ATOM 3253 O O . ARG A 1 220 ? -27.40400 29.61800 -7.82600 1.000 27.77034 210 ARG H O 1
ATOM 3274 N N . VAL A 1 221 ? -26.30500 27.70400 -7.42700 1.000 25.25848 211 VAL H N 1
ATOM 3275 C CA . VAL A 1 221 ? -24.98600 28.31700 -7.29200 1.000 26.14159 211 VAL H CA 1
ATOM 3276 C C . VAL A 1 221 ? -24.11500 27.73400 -8.38700 1.000 30.99329 211 VAL H C 1
ATOM 3277 O O . VAL A 1 221 ? -23.84800 26.53200 -8.37600 1.000 28.23126 211 VAL H O 1
ATOM 3290 N N . GLU A 1 222 ? -23.66700 28.57700 -9.31300 1.000 26.17497 212 GLU H N 1
ATOM 3291 C CA . GLU A 1 222 ? -22.93800 28.18700 -10.51200 1.000 31.61143 212 GLU H CA 1
ATOM 3292 C C . GLU A 1 222 ? -21.68900 29.03700 -10.66700 1.000 26.04831 212 GLU H C 1
ATOM 3293 O O . GLU A 1 222 ? -21.60800 30.13200 -10.10700 1.000 30.32199 212 GLU H O 1
ATOM 3305 N N . PRO A 1 223 ? -20.69000 28.56000 -11.40900 1.000 34.25387 213 PRO H N 1
ATOM 3306 C CA . PRO A 1 223 ? -19.57800 29.44500 -11.78400 1.000 34.47584 213 PRO H CA 1
ATOM 3307 C C . PRO A 1 223 ? -20.11100 30.63100 -12.57800 1.000 38.79353 213 PRO H C 1
ATOM 3308 O O . PRO A 1 223 ? -21.14600 30.54500 -13.23900 1.000 39.28513 213 PRO H O 1
ATOM 3319 N N . LYS A 1 224 ? -19.40100 31.75300 -12.51000 1.000 46.95023 214 LYS H N 1
ATOM 3320 C CA . LYS A 1 224 ? -19.81600 32.93500 -13.25900 1.000 53.74211 214 LYS H CA 1
ATOM 3321 C C . LYS A 1 224 ? -19.55600 32.77400 -14.76400 1.000 62.97917 214 LYS H C 1
ATOM 3322 O O . LYS A 1 224 ? -18.95700 31.79500 -15.23600 1.000 58.53278 214 LYS H O 1
ATOM 3341 N N . SER A 1 225 ? -20.02000 33.77400 -15.52500 1.000 64.83060 215 SER H N 1
ATOM 3342 C CA . SER A 1 225 ? -19.80200 33.81200 -16.96400 1.000 78.06689 215 SER H CA 1
ATOM 3343 C C . SER A 1 225 ? -18.75500 34.82700 -17.38800 1.000 82.34959 215 SER H C 1
ATOM 3344 O O . SER A 1 225 ? -18.41100 34.86100 -18.57500 1.000 77.68663 215 SER H O 1
ATOM 3352 N N . CYS A 1 226 ? -18.24900 35.64200 -16.46000 1.000 80.73913 216 CYS H N 1
ATOM 3353 C CA . CYS A 1 226 ? -17.29800 36.71600 -16.77200 1.000 90.11077 216 CYS H CA 1
ATOM 3354 C C . CYS A 1 226 ? -17.48600 37.32700 -18.15600 1.000 78.82833 216 CYS H C 1
ATOM 3355 O O . CYS A 1 226 ? -17.54700 38.54300 -18.30600 1.000 62.42029 216 CYS H O 1
ATOM 3363 N N . ASP B 2 1 ? -33.00500 31.44400 47.69400 1.000 99.23989 1 ASP L N 1
ATOM 3364 C CA . ASP B 2 1 ? -33.09000 29.95400 47.77100 1.000 101.58620 1 ASP L CA 1
ATOM 3365 C C . ASP B 2 1 ? -31.71600 29.32300 47.46500 1.000 96.41245 1 ASP L C 1
ATOM 3366 O O . ASP B 2 1 ? -30.87300 29.19900 48.35700 1.000 92.42442 1 ASP L O 1
ATOM 3377 N N . ILE B 2 2 ? -31.47500 28.93900 46.21200 1.000 81.80605 2 ILE L N 1
ATOM 3378 C CA . ILE B 2 2 ? -30.29300 28.17100 45.83600 1.000 70.41158 2 ILE L CA 1
ATOM 3379 C C . ILE B 2 2 ? -29.50300 28.95400 44.79500 1.000 54.43594 2 ILE L C 1
ATOM 3380 O O . ILE B 2 2 ? -30.04800 29.33100 43.75100 1.000 54.38271 2 ILE L O 1
ATOM 3396 N N . GLN B 2 3 ? -28.22300 29.18800 45.07500 1.000 44.25587 3 GLN L N 1
ATOM 3397 C CA . GLN B 2 3 ? -27.26600 29.69500 44.09800 1.000 44.46365 3 GLN L CA 1
ATOM 3398 C C . GLN B 2 3 ? -26.33900 28.56900 43.64900 1.000 38.28326 3 GLN L C 1
ATOM 3399 O O . GLN B 2 3 ? -25.76900 27.86300 44.48800 1.000 35.93518 3 GLN L O 1
ATOM 3413 N N . MET B 2 4 ? -26.17700 28.41800 42.33200 1.000 30.78701 4 MET L N 1
ATOM 3414 C CA . MET B 2 4 ? -25.36400 27.36200 41.72900 1.000 26.56221 4 MET L CA 1
ATOM 3415 C C . MET B 2 4 ? -24.19600 28.01000 41.00600 1.000 29.54851 4 MET L C 1
ATOM 3416 O O . MET B 2 4 ? -24.41200 28.95500 40.23400 1.000 26.27779 4 MET L O 1
ATOM 3430 N N . THR B 2 5 ? -22.97700 27.49500 41.24800 1.000 22.75843 5 THR L N 1
ATOM 3431 C CA . THR B 2 5 ? -21.75700 27.91600 40.56600 1.000 21.99689 5 THR L CA 1
ATOM 3432 C C . THR B 2 5 ? -21.08500 26.70400 39.94900 1.000 19.37165 5 THR L C 1
ATOM 3433 O O . THR B 2 5 ? -21.31700 25.58100 40.37900 1.000 24.46074 5 THR L O 1
ATOM 3444 N N . GLN B 2 6 ? -20.31600 26.93500 38.88400 1.000 20.21709 6 GLN L N 1
ATOM 3445 C CA . GLN B 2 6 ? -19.60800 25.87700 38.18900 1.000 19.74046 6 GLN L CA 1
ATOM 3446 C C . GLN B 2 6 ? -18.18000 26.32700 37.98000 1.000 24.47098 6 GLN L C 1
ATOM 3447 O O . GLN B 2 6 ? -17.91000 27.51900 37.81800 1.000 20.47240 6 GLN L O 1
ATOM 3461 N N . SER B 2 7 ? -17.27200 25.35300 37.93600 1.000 23.96704 7 SER L N 1
ATOM 3462 C CA . SER B 2 7 ? -15.85900 25.64600 37.76900 1.000 25.75978 7 SER L CA 1
ATOM 3463 C C . SER B 2 7 ? -15.21700 24.47900 37.04800 1.000 25.59946 7 SER L C 1
ATOM 3464 O O . SER B 2 7 ? -15.56600 23.33000 37.33900 1.000 28.74800 7 SER L O 1
ATOM 3472 N N . PRO B 2 8 ? -14.33300 24.73100 36.07100 1.000 25.40951 8 PRO L N 1
ATOM 3473 C CA . PRO B 2 8 ? -13.94000 26.04400 35.49700 1.000 22.75184 8 PRO L CA 1
ATOM 3474 C C . PRO B 2 8 ? -15.07100 26.61500 34.62400 1.000 23.07645 8 PRO L C 1
ATOM 3475 O O . PRO B 2 8 ? -16.04400 25.89600 34.30500 1.000 22.60939 8 PRO L O 1
ATOM 3486 N N . SER B 2 9 ? -15.01200 27.88800 34.21600 1.000 24.31132 9 SER L N 1
ATOM 3487 C CA . SER B 2 9 ? -16.04300 28.38000 33.29900 1.000 24.45468 9 SER L CA 1
ATOM 3488 C C . SER B 2 9 ? -15.79800 27.88900 31.86300 1.000 25.81070 9 SER L C 1
ATOM 3489 O O . SER B 2 9 ? -16.73300 27.71700 31.07400 1.000 18.75444 9 SER L O 1
ATOM 3497 N N . SER B 2 10 ? -14.56100 27.57500 31.52300 1.000 23.69913 10 SER L N 1
ATOM 3498 C CA . SER B 2 10 ? -14.27100 26.96900 30.23800 1.000 20.69237 10 SER L CA 1
ATOM 3499 C C . SER B 2 10 ? -12.95900 26.22900 30.36900 1.000 19.84992 10 SER L C 1
ATOM 3500 O O . SER B 2 10 ? -12.12700 26.56100 31.21000 1.000 20.49348 10 SER L O 1
ATOM 3508 N N . LEU B 2 11 ? -12.79800 25.21500 29.53700 1.000 16.54160 11 LEU L N 1
ATOM 3509 C CA . LEU B 2 11 ? -11.55700 24.46600 29.45700 1.000 19.61015 11 LEU L CA 1
ATOM 3510 C C . LEU B 2 11 ? -11.47900 23.80200 28.08700 1.000 18.61399 11 LEU L C 1
ATOM 3511 O O . LEU B 2 11 ? -12.48700 23.67100 27.39000 1.000 17.15748 11 LEU L O 1
ATOM 3527 N N . SER B 2 12 ? -10.26900 23.36800 27.72200 1.000 16.99915 12 SER L N 1
ATOM 3528 C CA . SER B 2 12 ? -10.00700 22.49000 26.58400 1.000 20.77164 12 SER L CA 1
ATOM 3529 C C . SER B 2 12 ? -9.40100 21.20900 27.12600 1.000 24.48599 12 SER L C 1
ATOM 3530 O O . SER B 2 12 ? -8.67200 21.24800 28.11500 1.000 19.38028 12 SER L O 1
ATOM 3538 N N . ALA B 2 13 ? -9.67700 20.08700 26.46400 1.000 14.34820 13 ALA L N 1
ATOM 3539 C CA . ALA B 2 13 ? -9.07800 18.80400 26.79700 1.000 19.85814 13 ALA L CA 1
ATOM 3540 C C . ALA B 2 13 ? -8.87500 18.02000 25.50200 1.000 18.62712 13 ALA L C 1
ATOM 3541 O O . ALA B 2 13 ? -9.48200 18.31300 24.46600 1.000 15.57800 13 ALA L O 1
ATOM 3548 N N . SER B 2 14 ? -8.06400 16.96900 25.59800 1.000 17.73063 14 SER L N 1
ATOM 3549 C CA . SER B 2 14 ? -7.67300 16.18600 24.43800 1.000 16.47345 14 SER L CA 1
ATOM 3550 C C . SER B 2 14 ? -8.51400 14.92200 24.36200 1.000 18.64571 14 SER L C 1
ATOM 3551 O O . SER B 2 14 ? -9.00300 14.42000 25.37100 1.000 14.35263 14 SER L O 1
ATOM 3559 N N . VAL B 2 15 ? -8.68000 14.41300 23.14200 1.000 15.97612 15 VAL L N 1
ATOM 3560 C CA . VAL B 2 15 ? -9.33000 13.12600 22.92500 1.000 15.39534 15 VAL L CA 1
ATOM 3561 C C . VAL B 2 15 ? -8.61500 12.03900 23.70000 1.000 14.83258 15 VAL L C 1
ATOM 3562 O O . VAL B 2 15 ? -7.38600 11.99900 23.75100 1.000 15.38394 15 VAL L O 1
ATOM 3575 N N . GLY B 2 16 ? -9.37600 11.21000 24.38900 1.000 16.70553 16 GLY L N 1
ATOM 3576 C CA . GLY B 2 16 ? -8.78800 10.23200 25.26200 1.000 17.78048 16 GLY L CA 1
ATOM 3577 C C . GLY B 2 16 ? -8.68400 10.66700 26.71200 1.000 18.30454 16 GLY L C 1
ATOM 3578 O O . GLY B 2 16 ? -8.51600 9.80600 27.59300 1.000 16.72492 16 GLY L O 1
ATOM 3582 N N . ASP B 2 17 ? -8.80900 11.96500 27.00000 1.000 15.83994 17 ASP L N 1
ATOM 3583 C CA . ASP B 2 17 ? -8.66100 12.39200 28.39000 1.000 18.72784 17 ASP L CA 1
ATOM 3584 C C . ASP B 2 17 ? -9.82600 11.94900 29.29100 1.000 14.17618 17 ASP L C 1
ATOM 3585 O O . ASP B 2 17 ? -10.90700 11.51600 28.86300 1.000 13.30301 17 ASP L O 1
ATOM 3594 N N . ARG B 2 18 ? -9.56900 12.03600 30.57200 1.000 13.31897 18 ARG L N 1
ATOM 3595 C CA . ARG B 2 18 ? -10.62000 11.88600 31.56200 1.000 15.41601 18 ARG L CA 1
ATOM 3596 C C . ARG B 2 18 ? -10.72600 13.22800 32.28100 1.000 11.86515 18 ARG L C 1
ATOM 3597 O O . ARG B 2 18 ? -9.81900 13.61700 33.02400 1.000 12.71733 18 ARG L O 1
ATOM 3618 N N . VAL B 2 19 ? -11.82900 13.93000 32.05400 1.000 12.72610 19 VAL L N 1
ATOM 3619 C CA . VAL B 2 19 ? -11.98300 15.32200 32.42700 1.000 12.81567 19 VAL L CA 1
ATOM 3620 C C . VAL B 2 19 ? -13.06100 15.39700 33.47700 1.000 14.77727 19 VAL L C 1
ATOM 3621 O O . VAL B 2 19 ? -14.11300 14.76400 33.30900 1.000 15.08447 19 VAL L O 1
ATOM 3634 N N . THR B 2 20 ? -12.83400 16.24100 34.49800 1.000 13.45798 20 THR L N 1
ATOM 3635 C CA . THR B 2 20 ? -13.78400 16.49300 35.57600 1.000 14.10827 20 THR L CA 1
ATOM 3636 C C . THR B 2 20 ? -14.13900 17.97300 35.65200 1.000 19.23096 20 THR L C 1
ATOM 3637 O O . THR B 2 20 ? -13.24600 18.82300 35.68100 1.000 18.25743 20 THR L O 1
ATOM 3648 N N . ILE B 2 21 ? -15.43700 18.28700 35.66300 1.000 12.08801 21 ILE L N 1
ATOM 3649 C CA . ILE B 2 21 ? -15.85700 19.64700 35.97100 1.000 17.20709 21 ILE L CA 1
ATOM 3650 C C . ILE B 2 21 ? -16.72300 19.62300 37.23000 1.000 20.09091 21 ILE L C 1
ATOM 3651 O O . ILE B 2 21 ? -17.32100 18.60400 37.57400 1.000 15.05074 21 ILE L O 1
ATOM 3667 N N . THR B 2 22 ? -16.81800 20.76900 37.90500 1.000 13.93514 22 THR L N 1
ATOM 3668 C CA . THR B 2 22 ? -17.44400 20.83200 39.22000 1.000 15.41565 22 THR L CA 1
ATOM 3669 C C . THR B 2 22 ? -18.64500 21.78400 39.22400 1.000 18.83697 22 THR L C 1
ATOM 3670 O O . THR B 2 22 ? -18.76600 22.68900 38.38400 1.000 17.71452 22 THR L O 1
ATOM 3681 N N . CYS B 2 23 ? -19.51600 21.58500 40.22500 1.000 18.19191 23 CYS L N 1
ATOM 3682 C CA . CYS B 2 23 ? -20.71300 22.38200 40.49400 1.000 18.10274 23 CYS L CA 1
ATOM 3683 C C . CYS B 2 23 ? -20.76600 22.51100 42.00700 1.000 20.21173 23 CYS L C 1
ATOM 3684 O O . CYS B 2 23 ? -20.44000 21.55500 42.72700 1.000 16.93085 23 CYS L O 1
ATOM 3691 N N . ARG B 2 24 ? -21.17500 23.67300 42.49900 1.000 19.19022 24 ARG L N 1
ATOM 3692 C CA . ARG B 2 24 ? -21.43100 23.80200 43.92700 1.000 24.96528 24 ARG L CA 1
ATOM 3693 C C . ARG B 2 24 ? -22.73800 24.54500 44.16400 1.000 22.12811 24 ARG L C 1
ATOM 3694 O O . ARG B 2 24 ? -23.00500 25.55600 43.50300 1.000 24.79766 24 ARG L O 1
ATOM 3715 N N . ALA B 2 25 ? -23.52800 24.05500 45.12800 1.000 20.42780 25 ALA L N 1
ATOM 3716 C CA . ALA B 2 25 ? -24.77000 24.68700 45.54000 1.000 19.54318 25 ALA L CA 1
ATOM 3717 C C . ALA B 2 25 ? -24.48600 25.50200 46.79100 1.000 25.58610 25 ALA L C 1
ATOM 3718 O O . ALA B 2 25 ? -23.65600 25.12500 47.61300 1.000 24.78823 25 ALA L O 1
ATOM 3725 N N . SER B 2 26 ? -25.17900 26.63300 46.92900 1.000 25.54240 26 SER L N 1
ATOM 3726 C CA . SER B 2 26 ? -25.00100 27.48500 48.10000 1.000 36.34427 26 SER L CA 1
ATOM 3727 C C . SER B 2 26 ? -25.66700 26.89600 49.33700 1.000 32.64568 26 SER L C 1
ATOM 3728 O O . SER B 2 26 ? -25.42600 27.40800 50.43000 1.000 37.76291 26 SER L O 1
ATOM 3736 N N . GLN B 2 27 ? -26.47600 25.84000 49.19300 1.000 30.03692 27 GLN L N 1
ATOM 3737 C CA . GLN B 2 27 ? -27.13100 25.16100 50.30300 1.000 34.39931 27 GLN L CA 1
ATOM 3738 C C . GLN B 2 27 ? -27.12000 23.67500 50.00400 1.000 33.15238 27 GLN L C 1
ATOM 3739 O O . GLN B 2 27 ? -26.96400 23.25700 48.86400 1.000 25.15897 27 GLN L O 1
ATOM 3753 N N . ASP B 2 28 ? -27.26800 22.89000 51.04500 1.000 23.95070 28 ASP L N 1
ATOM 3754 C CA . ASP B 2 28 ? -27.38600 21.44300 50.93400 1.000 29.56330 28 ASP L CA 1
ATOM 3755 C C . ASP B 2 28 ? -28.57100 21.07900 50.05900 1.000 31.20811 28 ASP L C 1
ATOM 3756 O O . ASP B 2 28 ? -29.71200 21.39300 50.39400 1.000 26.71716 28 ASP L O 1
ATOM 3765 N N . ILE B 2 29 ? -28.30800 20.43700 48.92900 1.000 19.02170 29 ILE L N 1
ATOM 3766 C CA . ILE B 2 29 ? -29.37000 19.95200 48.06400 1.000 18.73472 29 ILE L CA 1
ATOM 3767 C C . ILE B 2 29 ? -29.37500 18.42500 47.99900 1.000 21.85868 29 ILE L C 1
ATOM 3768 O O . ILE B 2 29 ? -29.87900 17.84700 47.03600 1.000 18.66883 29 ILE L O 1
ATOM 3784 N N . SER B 2 30 ? -28.83700 17.76000 49.02000 1.000 19.75482 30 SER L N 1
ATOM 3785 C CA . SER B 2 30 ? -28.77000 16.28900 49.06600 1.000 18.63644 30 SER L CA 1
ATOM 3786 C C . SER B 2 30 ? -28.14300 15.76600 47.76900 1.000 18.25674 30 SER L C 1
ATOM 3787 O O . SER B 2 30 ? -27.08400 16.23700 47.34400 1.000 18.80903 30 SER L O 1
ATOM 3795 N N . TYR B 2 31 ? -28.75800 14.81400 47.07900 1.000 17.62186 31 TYR L N 1
ATOM 3796 C CA . TYR B 2 31 ? -28.22400 14.32300 45.81400 1.000 21.94751 31 TYR L CA 1
ATOM 3797 C C . TYR B 2 31 ? -29.06300 14.75800 44.61700 1.000 16.64489 31 TYR L C 1
ATOM 3798 O O . TYR B 2 31 ? -28.96600 14.15800 43.54800 1.000 16.04999 31 TYR L O 1
ATOM 3816 N N . TYR B 2 32 ? -29.87000 15.79900 44.76500 1.000 14.96798 32 TYR L N 1
ATOM 3817 C CA . TYR B 2 32 ? -30.82100 16.18700 43.72600 1.000 14.30833 32 TYR L CA 1
ATOM 3818 C C . TYR B 2 32 ? -30.16900 17.14300 42.72800 1.000 14.71532 32 TYR L C 1
ATOM 3819 O O . TYR B 2 32 ? -30.59700 18.29100 42.51400 1.000 14.93311 32 TYR L O 1
ATOM 3837 N N . LEU B 2 33 ? -29.09800 16.62900 42.12300 1.000 13.70749 33 LEU L N 1
ATOM 3838 C CA . LEU B 2 33 ? -28.31000 17.35400 41.14000 1.000 17.26590 33 LEU L CA 1
ATOM 3839 C C . LEU B 2 33 ? -28.30500 16.62200 39.79700 1.000 14.18290 33 LEU L C 1
ATOM 3840 O O . LEU B 2 33 ? -28.01300 15.42500 39.72000 1.000 11.67819 33 LEU L O 1
ATOM 3856 N N . ALA B 2 34 ? -28.59900 17.36400 38.73700 1.000 11.81653 34 ALA L N 1
ATOM 3857 C CA . ALA B 2 34 ? -28.64400 16.87300 37.36800 1.000 11.22629 34 ALA L CA 1
ATOM 3858 C C . ALA B 2 34 ? -27.60000 17.61400 36.54600 1.000 11.25240 34 ALA L C 1
ATOM 3859 O O . ALA B 2 34 ? -27.19900 18.72900 36.88000 1.000 11.32291 34 ALA L O 1
ATOM 3866 N N . TRP B 2 35 ? -27.14400 16.95100 35.48400 1.000 10.46834 35 TRP L N 1
ATOM 3867 C CA . TRP B 2 35 ? -26.15300 17.43600 34.53000 1.000 14.10837 35 TRP L CA 1
ATOM 3868 C C . TRP B 2 35 ? -26.74200 17.27900 33.13700 1.000 13.15369 35 TRP L C 1
ATOM 3869 O O . TRP B 2 35 ? -27.28300 16.21600 32.80800 1.000 10.71771 35 TRP L O 1
ATOM 3890 N N . TYR B 2 36 ? -26.62300 18.34100 32.32600 1.000 13.38653 36 TYR L N 1
ATOM 3891 C CA . TYR B 2 36 ? -27.05000 18.40900 30.93800 1.000 10.00375 36 TYR L CA 1
ATOM 3892 C C . TYR B 2 36 ? -25.86600 18.79300 30.05200 1.000 12.72416 36 TYR L C 1
ATOM 3893 O O . TYR B 2 36 ? -25.02700 19.62700 30.41500 1.000 14.61426 36 TYR L O 1
ATOM 3911 N N . GLN B 2 37 ? -25.88000 18.25100 28.84700 1.000 15.35710 37 GLN L N 1
ATOM 3912 C CA . GLN B 2 37 ? -25.04600 18.68000 27.73100 1.000 13.97437 37 GLN L CA 1
ATOM 3913 C C . GLN B 2 37 ? -25.84500 19.53200 26.74800 1.000 12.02482 37 GLN L C 1
ATOM 3914 O O . GLN B 2 37 ? -26.92600 19.12200 26.29400 1.000 17.25104 37 GLN L O 1
ATOM 3928 N N . GLN B 2 38 ? -25.30000 20.69100 26.36700 1.000 13.10712 38 GLN L N 1
ATOM 3929 C CA . GLN B 2 38 ? -25.96500 21.50400 25.35400 1.000 14.47460 38 GLN L CA 1
ATOM 3930 C C . GLN B 2 38 ? -25.03600 21.77500 24.18000 1.000 19.50990 38 GLN L C 1
ATOM 3931 O O . GLN B 2 38 ? -24.03300 22.48400 24.31800 1.000 13.59718 38 GLN L O 1
ATOM 3945 N N . LYS B 2 39 ? -25.39600 21.23500 23.02600 1.000 20.93012 39 LYS L N 1
ATOM 3946 C CA . LYS B 2 39 ? -24.71900 21.52100 21.78100 1.000 21.63715 39 LYS L CA 1
ATOM 3947 C C . LYS B 2 39 ? -25.16500 22.87400 21.24100 1.000 19.66602 39 LYS L C 1
ATOM 3948 O O . LYS B 2 39 ? -26.29800 23.30000 21.45500 1.000 22.77066 39 LYS L O 1
ATOM 3967 N N . PRO B 2 40 ? -24.30300 23.55800 20.51300 1.000 29.51776 40 PRO L N 1
ATOM 3968 C CA . PRO B 2 40 ? -24.69500 24.84100 19.93000 1.000 34.63967 40 PRO L CA 1
ATOM 3969 C C . PRO B 2 40 ? -25.92000 24.69800 19.04200 1.000 26.79613 40 PRO L C 1
ATOM 3970 O O . PRO B 2 40 ? -25.98200 23.81600 18.18700 1.000 28.05838 40 PRO L O 1
ATOM 3981 N N . GLY B 2 41 ? -26.90900 25.55600 19.27200 1.000 31.07252 41 GLY L N 1
ATOM 3982 C CA . GLY B 2 41 ? -28.14500 25.52100 18.50700 1.000 34.74959 41 GLY L CA 1
ATOM 3983 C C . GLY B 2 41 ? -29.11900 24.39600 18.81400 1.000 39.90559 41 GLY L C 1
ATOM 3984 O O . GLY B 2 41 ? -30.01700 24.14300 17.99800 1.000 38.06099 41 GLY L O 1
ATOM 3988 N N . LYS B 2 42 ? -28.99000 23.70600 19.95700 1.000 28.22376 42 LYS L N 1
ATOM 3989 C CA . LYS B 2 42 ? -29.84600 22.55800 20.24600 1.000 25.20470 42 LYS L CA 1
ATOM 3990 C C . LYS B 2 42 ? -30.38900 22.64900 21.65900 1.000 19.41959 42 LYS L C 1
ATOM 3991 O O . LYS B 2 42 ? -29.79000 23.28600 22.51400 1.000 18.90254 42 LYS L O 1
ATOM 4010 N N . ALA B 2 43 ? -31.50200 21.96500 21.91400 1.000 19.57621 43 ALA L N 1
ATOM 4011 C CA . ALA B 2 43 ? -31.96500 21.76200 23.28300 1.000 24.80857 43 ALA L CA 1
ATOM 4012 C C . ALA B 2 43 ? -30.95000 20.94800 24.08300 1.000 18.80483 43 ALA L C 1
ATOM 4013 O O . ALA B 2 43 ? -30.25300 20.11800 23.51600 1.000 20.21872 43 ALA L O 1
ATOM 4020 N N . PRO B 2 44 ? -30.78500 21.22100 25.37800 1.000 17.88980 44 PRO L N 1
ATOM 4021 C CA . PRO B 2 44 ? -29.93300 20.36800 26.22200 1.000 16.96895 44 PRO L CA 1
ATOM 4022 C C . PRO B 2 44 ? -30.39300 18.91700 26.26800 1.000 18.09481 44 PRO L C 1
ATOM 4023 O O . PRO B 2 44 ? -31.55900 18.60100 26.07100 1.000 21.39872 44 PRO L O 1
ATOM 4034 N N . ASN B 2 45 ? -29.45300 18.03700 26.57000 1.000 18.39009 45 ASN L N 1
ATOM 4035 C CA . ASN B 2 45 ? -29.69000 16.61900 26.74700 1.000 14.96158 45 ASN L CA 1
ATOM 4036 C C . ASN B 2 45 ? -29.31400 16.24800 28.16800 1.000 10.76025 45 ASN L C 1
ATOM 4037 O O . ASN B 2 45 ? -28.18000 16.50900 28.58800 1.000 13.18746 45 ASN L O 1
ATOM 4048 N N . LEU B 2 46 ? -30.20500 15.53600 28.85700 1.000 10.16247 46 LEU L N 1
ATOM 4049 C CA . LEU B 2 46 ? -29.91500 15.09100 30.21300 1.000 10.58549 46 LEU L CA 1
ATOM 4050 C C . LEU B 2 46 ? -28.86800 13.98200 30.17700 1.000 11.59110 46 LEU L C 1
ATOM 4051 O O . LEU B 2 46 ? -28.96200 13.01600 29.41000 1.000 14.26174 46 LEU L O 1
ATOM 4067 N N . LEU B 2 47 ? -27.85100 14.12700 31.00500 1.000 12.01565 47 LEU L N 1
ATOM 4068 C CA . LEU B 2 47 ? -26.81200 13.12200 31.17500 1.000 11.79535 47 LEU L CA 1
ATOM 4069 C C . LEU B 2 47 ? -26.96800 12.32300 32.46100 1.000 14.04163 47 LEU L C 1
ATOM 4070 O O . LEU B 2 47 ? -26.89600 11.09600 32.45100 1.000 13.33202 47 LEU L O 1
ATOM 4086 N N . ILE B 2 48 ? -27.20400 13.01400 33.56700 1.000 12.59793 48 ILE L N 1
ATOM 4087 C CA . ILE B 2 48 ? -27.13900 12.47300 34.91400 1.000 13.40305 48 ILE L CA 1
ATOM 4088 C C . ILE B 2 48 ? -28.21500 13.16100 35.74500 1.000 13.69321 48 ILE L C 1
ATOM 4089 O O . ILE B 2 48 ? -28.46500 14.35400 35.59200 1.000 12.16581 48 ILE L O 1
ATOM 4105 N N . TYR B 2 49 ? -28.84900 12.40700 36.62400 1.000 10.77517 49 TYR L N 1
ATOM 4106 C CA . TYR B 2 49 ? -29.73100 12.95200 37.64300 1.000 14.01781 49 TYR L CA 1
ATOM 4107 C C . TYR B 2 49 ? -29.51600 12.17000 38.93100 1.000 13.83961 49 TYR L C 1
ATOM 4108 O O . TYR B 2 49 ? -28.82500 11.15700 38.95800 1.000 11.48072 49 TYR L O 1
ATOM 4126 N N . GLN B 2 50 ? -30.02500 12.71600 40.02400 1.000 16.61399 50 GLN L N 1
ATOM 4127 C CA . GLN B 2 50 ? -29.72800 12.22300 41.35900 1.000 15.97022 50 GLN L CA 1
ATOM 4128 C C . GLN B 2 50 ? -28.23800 12.12000 41.59800 1.000 16.84998 50 GLN L C 1
ATOM 4129 O O . GLN B 2 50 ? -27.77400 11.20500 42.25800 1.000 14.44611 50 GLN L O 1
ATOM 4143 N N . ALA B 2 51 ? -27.49900 13.06400 41.04300 1.000 14.40443 51 ALA L N 1
ATOM 4144 C CA . ALA B 2 51 ? -26.05700 13.23800 41.21000 1.000 14.26290 51 ALA L CA 1
ATOM 4145 C C . ALA B 2 51 ? -25.18500 12.18900 40.51600 1.000 16.24693 51 ALA L C 1
ATOM 4146 O O . ALA B 2 51 ? -24.10500 12.55200 40.01100 1.000 11.73776 51 ALA L O 1
ATOM 4153 N N . SER B 2 52 ? -25.63000 10.90000 40.52500 1.000 12.91117 52 SER L N 1
ATOM 4154 C CA . SER B 2 52 ? -24.85700 9.81500 39.94300 1.000 18.69464 52 SER L CA 1
ATOM 4155 C C . SER B 2 52 ? -25.63800 8.83500 39.07200 1.000 19.80070 52 SER L C 1
ATOM 4156 O O . SER B 2 52 ? -25.01300 7.90500 38.54800 1.000 16.83179 52 SER L O 1
ATOM 4164 N N . THR B 2 53 ? -26.93300 9.03900 38.82200 1.000 13.81315 53 THR L N 1
ATOM 4165 C CA . THR B 2 53 ? -27.69400 8.09300 38.01500 1.000 14.11267 53 THR L CA 1
ATOM 4166 C C . THR B 2 53 ? -27.54400 8.46800 36.55400 1.000 14.93194 53 THR L C 1
ATOM 4167 O O . THR B 2 53 ? -27.95500 9.55900 36.16100 1.000 13.49746 53 THR L O 1
ATOM 4178 N N . LEU B 2 54 ? -26.99100 7.55600 35.75700 1.000 18.37250 54 LEU L N 1
ATOM 4179 C CA . LEU B 2 54 ? -26.81600 7.74300 34.31900 1.000 16.07475 54 LEU L CA 1
ATOM 4180 C C . LEU B 2 54 ? -28.15200 7.55000 33.59700 1.000 17.04687 54 LEU L C 1
ATOM 4181 O O . LEU B 2 54 ? -28.80100 6.50300 33.74400 1.000 19.15202 54 LEU L O 1
ATOM 4197 N N . GLN B 2 55 ? -28.54000 8.54300 32.79400 1.000 16.97624 55 GLN L N 1
ATOM 4198 C CA . GLN B 2 55 ? -29.79600 8.47100 32.06700 1.000 18.99100 55 GLN L CA 1
ATOM 4199 C C . GLN B 2 55 ? -29.69100 7.42000 30.97000 1.000 17.93097 55 GLN L C 1
ATOM 4200 O O . GLN B 2 55 ? -28.63600 7.24600 30.36200 1.000 18.10168 55 GLN L O 1
ATOM 4214 N N . GLY B 2 56 ? -30.79400 6.72300 30.72700 1.000 18.71558 56 GLY L N 1
ATOM 4215 C CA . GLY B 2 56 ? -30.83900 5.74900 29.64400 1.000 19.28513 56 GLY L CA 1
ATOM 4216 C C . GLY B 2 56 ? -30.50700 6.38100 28.30100 1.000 19.49703 56 GLY L C 1
ATOM 4217 O O . GLY B 2 56 ? -30.87200 7.52800 28.02300 1.000 21.03408 56 GLY L O 1
ATOM 4221 N N . GLY B 2 57 ? -29.69700 5.66400 27.50200 1.000 22.07966 57 GLY L N 1
ATOM 4222 C CA . GLY B 2 57 ? -29.24300 6.14100 26.19800 1.000 20.96123 57 GLY L CA 1
ATOM 4223 C C . GLY B 2 57 ? -27.96500 6.97100 26.19600 1.000 21.26982 57 GLY L C 1
ATOM 4224 O O . GLY B 2 57 ? -27.42400 7.25900 25.13000 1.000 22.77555 57 GLY L O 1
ATOM 4228 N N . VAL B 2 58 ? -27.48500 7.40500 27.34900 1.000 16.42035 58 VAL L N 1
ATOM 4229 C CA . VAL B 2 58 ? -26.28100 8.22900 27.44900 1.000 17.60792 58 VAL L CA 1
ATOM 4230 C C . VAL B 2 58 ? -25.04800 7.32300 27.43000 1.000 15.91516 58 VAL L C 1
ATOM 4231 O O . VAL B 2 58 ? -25.07000 6.23800 28.03500 1.000 17.89800 58 VAL L O 1
ATOM 4244 N N . PRO B 2 59 ? -23.94800 7.70800 26.76700 1.000 14.40056 59 PRO L N 1
ATOM 4245 C CA . PRO B 2 59 ? -22.76900 6.82100 26.75700 1.000 13.52243 59 PRO L CA 1
ATOM 4246 C C . PRO B 2 59 ? -22.20300 6.54900 28.14900 1.000 13.79164 59 PRO L C 1
ATOM 4247 O O . PRO B 2 59 ? -22.23600 7.38500 29.05900 1.000 13.76189 59 PRO L O 1
ATOM 4258 N N . SER B 2 60 ? -21.63400 5.35400 28.28200 1.000 14.02121 60 SER L N 1
ATOM 4259 C CA . SER B 2 60 ? -21.09500 4.91800 29.56200 1.000 17.31909 60 SER L CA 1
ATOM 4260 C C . SER B 2 60 ? -19.93900 5.78900 30.07600 1.000 19.33764 60 SER L C 1
ATOM 4261 O O . SER B 2 60 ? -19.66200 5.76000 31.27600 1.000 14.51317 60 SER L O 1
ATOM 4269 N N . ARG B 2 61 ? -19.33100 6.64500 29.25200 1.000 12.67028 61 ARG L N 1
ATOM 4270 C CA . ARG B 2 61 ? -18.19200 7.43700 29.71500 1.000 17.94673 61 ARG L CA 1
ATOM 4271 C C . ARG B 2 61 ? -18.56200 8.65500 30.55100 1.000 13.28839 61 ARG L C 1
ATOM 4272 O O . ARG B 2 61 ? -17.65400 9.29600 31.08500 1.000 12.23759 61 ARG L O 1
ATOM 4293 N N . PHE B 2 62 ? -19.84200 8.99300 30.66100 1.000 12.54760 62 PHE L N 1
ATOM 4294 C CA . PHE B 2 62 ? -20.29900 10.06500 31.53100 1.000 14.86648 62 PHE L CA 1
ATOM 4295 C C . PHE B 2 62 ? -20.60500 9.51000 32.92100 1.000 14.67139 62 PHE L C 1
ATOM 4296 O O . PHE B 2 62 ? -21.29600 8.49800 33.06900 1.000 15.42876 62 PHE L O 1
ATOM 4313 N N . SER B 2 63 ? -20.12500 10.19300 33.94900 1.000 13.50286 63 SER L N 1
ATOM 4314 C CA . SER B 2 63 ? -20.48700 9.78400 35.30100 1.000 13.49579 63 SER L CA 1
ATOM 4315 C C . SER B 2 63 ? -20.50700 11.01000 36.20400 1.000 16.53766 63 SER L C 1
ATOM 4316 O O . SER B 2 63 ? -19.88800 12.03600 35.90600 1.000 15.82040 63 SER L O 1
ATOM 4324 N N . GLY B 2 64 ? -21.22000 10.90300 37.32200 1.000 17.06663 64 GLY L N 1
ATOM 4325 C CA . GLY B 2 64 ? -21.32100 12.01500 38.23700 1.000 16.32763 64 GLY L CA 1
ATOM 4326 C C . GLY B 2 64 ? -21.16400 11.50500 39.65400 1.000 13.88936 64 GLY L C 1
ATOM 4327 O O . GLY B 2 64 ? -21.45300 10.33200 39.94300 1.000 12.84745 64 GLY L O 1
ATOM 4331 N N . SER B 2 65 ? -20.73000 12.40400 40.54400 1.000 16.42092 65 SER L N 1
ATOM 4332 C CA . SER B 2 65 ? -20.68800 12.04900 41.96400 1.000 21.41455 65 SER L CA 1
ATOM 4333 C C . SER B 2 65 ? -20.91500 13.28300 42.82600 1.000 16.77065 65 SER L C 1
ATOM 4334 O O . SER B 2 65 ? -20.94400 14.41500 42.34600 1.000 17.22225 65 SER L O 1
ATOM 4342 N N . GLY B 2 66 ? -21.06200 13.05400 44.11400 1.000 19.32223 66 GLY L N 1
ATOM 4343 C CA . GLY B 2 66 ? -21.22400 14.14600 45.03600 1.000 21.19941 66 GLY L CA 1
ATOM 4344 C C . GLY B 2 66 ? -22.56000 14.15200 45.73800 1.000 21.52409 66 GLY L C 1
ATOM 4345 O O . GLY B 2 66 ? -23.53200 13.56100 45.27200 1.000 20.58713 66 GLY L O 1
ATOM 4349 N N . SER B 2 67 ? -22.60900 14.79600 46.89300 1.000 18.33325 67 SER L N 1
ATOM 4350 C CA . SER B 2 67 ? -23.83200 14.90700 47.66600 1.000 31.81850 67 SER L CA 1
ATOM 4351 C C . SER B 2 67 ? -23.65500 16.09400 48.59100 1.000 26.72473 67 SER L C 1
ATOM 4352 O O . SER B 2 67 ? -22.56200 16.27300 49.11900 1.000 30.54372 67 SER L O 1
ATOM 4360 N N . GLY B 2 68 ? -24.73200 16.83200 48.86100 1.000 24.15113 68 GLY L N 1
ATOM 4361 C CA . GLY B 2 68 ? -24.64600 17.96900 49.75200 1.000 23.64009 68 GLY L CA 1
ATOM 4362 C C . GLY B 2 68 ? -24.53100 19.24400 48.94300 1.000 25.30859 68 GLY L C 1
ATOM 4363 O O . GLY B 2 68 ? -25.52200 19.68600 48.34100 1.000 20.57706 68 GLY L O 1
ATOM 4367 N N . THR B 2 69 ? -23.31600 19.82900 48.91400 1.000 22.10353 69 THR L N 1
ATOM 4368 C CA . THR B 2 69 ? -23.06300 21.04000 48.16600 1.000 20.11086 69 THR L CA 1
ATOM 4369 C C . THR B 2 69 ? -22.12500 20.85200 46.98700 1.000 20.84748 69 THR L C 1
ATOM 4370 O O . THR B 2 69 ? -22.25800 21.59800 46.04100 1.000 24.06283 69 THR L O 1
ATOM 4381 N N . ASP B 2 70 ? -21.16000 19.93000 47.02100 1.000 21.26797 70 ASP L N 1
ATOM 4382 C CA . ASP B 2 70 ? -20.13600 19.80900 45.97700 1.000 19.53460 70 ASP L CA 1
ATOM 4383 C C . ASP B 2 70 ? -20.37700 18.59400 45.08400 1.000 18.68366 70 ASP L C 1
ATOM 4384 O O . ASP B 2 70 ? -20.53300 17.47500 45.57900 1.000 22.10502 70 ASP L O 1
ATOM 4393 N N . PHE B 2 71 ? -20.36100 18.80300 43.77100 1.000 15.75446 71 PHE L N 1
ATOM 4394 C CA . PHE B 2 71 ? -20.66000 17.75200 42.82200 1.000 14.16403 71 PHE L CA 1
ATOM 4395 C C . PHE B 2 71 ? -19.67200 17.82300 41.67200 1.000 16.68924 71 PHE L C 1
ATOM 4396 O O . PHE B 2 71 ? -19.12400 18.88200 41.34900 1.000 16.31439 71 PHE L O 1
ATOM 4413 N N . THR B 2 72 ? -19.57200 16.71100 40.96300 1.000 14.08810 72 THR L N 1
ATOM 4414 C CA . THR B 2 72 ? -18.70800 16.64700 39.79900 1.000 17.63953 72 THR L CA 1
ATOM 4415 C C . THR B 2 72 ? -19.33900 15.82500 38.68000 1.000 14.45376 72 THR L C 1
ATOM 4416 O O . THR B 2 72 ? -20.08600 14.88100 38.90600 1.000 14.22316 72 THR L O 1
ATOM 4427 N N . LEU B 2 73 ? -19.01900 16.20200 37.46200 1.000 13.23429 73 LEU L N 1
ATOM 4428 C CA . LEU B 2 73 ? -19.28300 15.41900 36.26800 1.000 15.51944 73 LEU L CA 1
ATOM 4429 C C . LEU B 2 73 ? -17.92500 15.02700 35.70900 1.000 14.94891 73 LEU L C 1
ATOM 4430 O O . LEU B 2 73 ? -17.03100 15.87500 35.57200 1.000 11.91366 73 LEU L O 1
ATOM 4446 N N . THR B 2 74 ? -17.77600 13.75300 35.38000 1.000 13.23340 74 THR L N 1
ATOM 4447 C CA . THR B 2 74 ? -16.54400 13.21900 34.81900 1.000 17.76722 74 THR L CA 1
ATOM 4448 C C . THR B 2 74 ? -16.87300 12.60700 33.47400 1.000 15.87893 74 THR L C 1
ATOM 4449 O O . THR B 2 74 ? -17.80100 11.79100 33.35900 1.000 13.96201 74 THR L O 1
ATOM 4460 N N . ILE B 2 75 ? -16.13600 13.03400 32.45700 1.000 11.62646 75 ILE L N 1
ATOM 4461 C CA . ILE B 2 75 ? -16.19500 12.41200 31.13500 1.000 10.86154 75 ILE L CA 1
ATOM 4462 C C . ILE B 2 75 ? -14.90000 11.65000 30.88300 1.000 12.09063 75 ILE L C 1
ATOM 4463 O O . ILE B 2 75 ? -13.82100 12.24900 30.80000 1.000 11.99671 75 ILE L O 1
ATOM 4479 N N . SER B 2 76 ? -14.97500 10.33100 30.84900 1.000 13.53767 76 SER L N 1
ATOM 4480 C CA A SER B 2 76 ? -13.82200 9.50400 30.54300 0.300 17.66267 76 SER L CA 1
ATOM 4481 C CA B SER B 2 76 ? -13.82500 9.50200 30.54400 0.700 15.88720 76 SER L CA 1
ATOM 4482 C C . SER B 2 76 ? -13.74700 9.30200 29.03200 1.000 15.21684 76 SER L C 1
ATOM 4483 O O . SER B 2 76 ? -14.67400 9.62300 28.28700 1.000 19.32213 76 SER L O 1
ATOM 4498 N N . SER B 2 77 ? -12.62600 8.79300 28.58200 1.000 15.26155 77 SER L N 1
ATOM 4499 C CA . SER B 2 77 ? -12.39100 8.57300 27.16400 1.000 18.97623 77 SER L CA 1
ATOM 4500 C C . SER B 2 77 ? -13.02200 9.68100 26.30800 1.000 17.75031 77 SER L C 1
ATOM 4501 O O . SER B 2 77 ? -13.91000 9.45900 25.48600 1.000 15.92463 77 SER L O 1
ATOM 4509 N N . LEU B 2 78 ? -12.53400 10.90200 26.50100 1.000 11.30209 78 LEU L N 1
ATOM 4510 C CA . LEU B 2 78 ? -13.19600 12.04300 25.86800 1.000 12.61354 78 LEU L CA 1
ATOM 4511 C C . LEU B 2 78 ? -13.18900 11.90000 24.34500 1.000 15.44870 78 LEU L C 1
ATOM 4512 O O . LEU B 2 78 ? -12.17100 11.52400 23.75300 1.000 11.69706 78 LEU L O 1
ATOM 4528 N N . GLN B 2 79 ? -14.33000 12.16300 23.70400 1.000 12.30235 79 GLN L N 1
ATOM 4529 C CA . GLN B 2 79 ? -14.52100 11.96900 22.28400 1.000 12.87372 79 GLN L CA 1
ATOM 4530 C C . GLN B 2 79 ? -14.61800 13.33100 21.62200 1.000 14.54220 79 GLN L C 1
ATOM 4531 O O . GLN B 2 79 ? -15.02700 14.30600 22.26900 1.000 13.72083 79 GLN L O 1
ATOM 4545 N N . PRO B 2 80 ? -14.28600 13.43000 20.33300 1.000 12.63162 80 PRO L N 1
ATOM 4546 C CA . PRO B 2 80 ? -14.30600 14.76100 19.70100 1.000 15.63971 80 PRO L CA 1
ATOM 4547 C C . PRO B 2 80 ? -15.69400 15.35100 19.65700 1.000 14.57239 80 PRO L C 1
ATOM 4548 O O . PRO B 2 80 ? -15.84400 16.57300 19.74800 1.000 17.20634 80 PRO L O 1
ATOM 4559 N N . GLU B 2 81 ? -16.73400 14.52200 19.60600 1.000 12.91540 81 GLU L N 1
ATOM 4560 C CA . GLU B 2 81 ? -18.09400 15.06300 19.63900 1.000 16.45776 81 GLU L CA 1
ATOM 4561 C C . GLU B 2 81 ? -18.54100 15.49500 21.03300 1.000 14.85230 81 GLU L C 1
ATOM 4562 O O . GLU B 2 81 ? -19.69000 15.87700 21.19600 1.000 16.96004 81 GLU L O 1
ATOM 4574 N N . ASP B 2 82 ? -17.69000 15.46300 22.04100 1.000 12.98589 82 ASP L N 1
ATOM 4575 C CA . ASP B 2 82 ? -18.10500 15.84200 23.38200 1.000 15.05797 82 ASP L CA 1
ATOM 4576 C C . ASP B 2 82 ? -17.92400 17.33500 23.65300 1.000 15.21168 82 ASP L C 1
ATOM 4577 O O . ASP B 2 82 ? -18.26300 17.80700 24.75000 1.000 13.54857 82 ASP L O 1
ATOM 4586 N N . PHE B 2 83 ? -17.47000 18.12100 22.68200 1.000 13.97013 83 PHE L N 1
ATOM 4587 C CA . PHE B 2 83 ? -17.48900 19.56100 22.91300 1.000 16.87840 83 PHE L CA 1
ATOM 4588 C C . PHE B 2 83 ? -18.93900 20.01300 23.13000 1.000 14.74552 83 PHE L C 1
ATOM 4589 O O . PHE B 2 83 ? -19.85500 19.57400 22.44000 1.000 13.55295 83 PHE L O 1
ATOM 4606 N N . ALA B 2 84 ? -19.13900 20.94400 24.05300 1.000 16.32856 84 ALA L N 1
ATOM 4607 C CA . ALA B 2 84 ? -20.47100 21.38000 24.44900 1.000 14.10603 84 ALA L CA 1
ATOM 4608 C C . ALA B 2 84 ? -20.32100 22.37200 25.59100 1.000 16.84967 84 ALA L C 1
ATOM 4609 O O . ALA B 2 84 ? -19.22600 22.56000 26.13600 1.000 17.10646 84 ALA L O 1
ATOM 4616 N N . THR B 2 85 ? -21.44900 22.99400 25.95500 1.000 14.12173 85 THR L N 1
ATOM 4617 C CA . THR B 2 85 ? -21.63200 23.59700 27.26800 1.000 13.58254 85 THR L CA 1
ATOM 4618 C C . THR B 2 85 ? -22.37100 22.62800 28.19900 1.000 11.59878 85 THR L C 1
ATOM 4619 O O . THR B 2 85 ? -23.44000 22.08800 27.87300 1.000 13.66658 85 THR L O 1
ATOM 4630 N N . TYR B 2 86 ? -21.79800 22.41700 29.37600 1.000 12.57850 86 TYR L N 1
ATOM 4631 C CA . TYR B 2 86 ? -22.36900 21.50300 30.36200 1.000 12.59747 86 TYR L CA 1
ATOM 4632 C C . TYR B 2 86 ? -22.95000 22.31900 31.50700 1.000 13.39041 86 TYR L C 1
ATOM 4633 O O . TYR B 2 86 ? -22.29100 23.22900 32.01300 1.000 12.58711 86 TYR L O 1
ATOM 4651 N N . TYR B 2 87 ? -24.17500 21.99900 31.90700 1.000 14.54260 87 TYR L N 1
ATOM 4652 C CA . TYR B 2 87 ? -24.91400 22.72000 32.93300 1.000 19.59379 87 TYR L CA 1
ATOM 4653 C C . TYR B 2 87 ? -25.28100 21.72400 34.03200 1.000 15.36118 87 TYR L C 1
ATOM 4654 O O . TYR B 2 87 ? -25.74800 20.61100 33.74600 1.000 12.50397 87 TYR L O 1
ATOM 4672 N N . CYS B 2 88 ? -25.09100 22.13900 35.28800 1.000 16.41712 88 CYS L N 1
ATOM 4673 C CA . CYS B 2 88 ? -25.70200 21.46900 36.42500 1.000 13.93637 88 CYS L CA 1
ATOM 4674 C C . CYS B 2 88 ? -27.05100 22.10400 36.76800 1.000 17.35046 88 CYS L C 1
ATOM 4675 O O . CYS B 2 88 ? -27.36400 23.23400 36.37300 1.000 14.52423 88 CYS L O 1
ATOM 4682 N N . GLN B 2 89 ? -27.87400 21.34300 37.48600 1.000 16.92699 89 GLN L N 1
ATOM 4683 C CA . GLN B 2 89 ? -29.18600 21.84200 37.87400 1.000 15.74869 89 GLN L CA 1
ATOM 4684 C C . GLN B 2 89 ? -29.66400 21.17800 39.15200 1.000 13.47932 89 GLN L C 1
ATOM 4685 O O . GLN B 2 89 ? -29.63300 19.94500 39.25900 1.000 14.30466 89 GLN L O 1
ATOM 4699 N N . TYR B 2 90 ? -30.18300 21.98700 40.07600 1.000 14.36732 90 TYR L N 1
ATOM 4700 C CA . TYR B 2 90 ? -30.96000 21.47000 41.20000 1.000 16.22955 90 TYR L CA 1
ATOM 4701 C C . TYR B 2 90 ? -32.33500 21.05200 40.68200 1.000 14.80836 90 TYR L C 1
ATOM 4702 O O . TYR B 2 90 ? -33.08200 21.88700 40.15300 1.000 15.16693 90 TYR L O 1
ATOM 4720 N N . HIS B 2 91 ? -32.68300 19.77300 40.80700 1.000 14.45467 91 HIS L N 1
ATOM 4721 C CA . HIS B 2 91 ? -33.82700 19.27500 40.06700 1.000 14.31660 91 HIS L CA 1
ATOM 4722 C C . HIS B 2 91 ? -34.96700 18.81500 40.94700 1.000 14.97043 91 HIS L C 1
ATOM 4723 O O . HIS B 2 91 ? -35.86600 18.15800 40.42400 1.000 19.05507 91 HIS L O 1
ATOM 4737 N N . ASN B 2 92 ? -34.99000 19.17100 42.24800 1.000 15.74050 92 ASN L N 1
ATOM 4738 C CA . ASN B 2 92 ? -36.08200 18.70500 43.11400 1.000 16.46480 92 ASN L CA 1
ATOM 4739 C C . ASN B 2 92 ? -37.04100 19.76300 43.67600 1.000 17.63315 92 ASN L C 1
ATOM 4740 O O . ASN B 2 92 ? -38.08300 19.38500 44.24800 1.000 21.85009 92 ASN L O 1
ATOM 4751 N N . SER B 2 93 ? -36.72000 21.05400 43.58900 1.000 21.49323 93 SER L N 1
ATOM 4752 C CA . SER B 2 93 ? -37.67000 22.06000 44.05600 1.000 19.18273 93 SER L CA 1
ATOM 4753 C C . SER B 2 93 ? -37.41700 23.37800 43.33400 1.000 19.33765 93 SER L C 1
ATOM 4754 O O . SER B 2 93 ? -36.36000 23.57600 42.71900 1.000 18.61235 93 SER L O 1
ATOM 4762 N N . ASP B 2 94 ? -38.40800 24.28200 43.40600 1.000 20.38690 94 ASP L N 1
ATOM 4763 C CA . ASP B 2 94 ? -38.26700 25.53700 42.67700 1.000 24.01832 94 ASP L CA 1
ATOM 4764 C C . ASP B 2 94 ? -37.21900 26.42700 43.35600 1.000 25.10342 94 ASP L C 1
ATOM 4765 O O . ASP B 2 94 ? -37.03500 26.35400 44.56900 1.000 31.07006 94 ASP L O 1
ATOM 4774 N N . PRO B 2 95 ? -36.49700 27.27500 42.58700 1.000 25.70714 95 PRO L N 1
ATOM 4775 C CA . PRO B 2 95 ? -36.66200 27.54700 41.14700 1.000 22.10399 95 PRO L CA 1
ATOM 4776 C C . PRO B 2 95 ? -35.75200 26.67100 40.27500 1.000 19.30858 95 PRO L C 1
ATOM 4777 O O . PRO B 2 95 ? -35.38200 27.11400 39.19600 1.000 19.64905 95 PRO L O 1
ATOM 4788 N N . PHE B 2 96 ? -35.43200 25.44600 40.69700 1.000 18.22267 96 PHE L N 1
ATOM 4789 C CA . PHE B 2 96 ? -34.75500 24.47200 39.85100 1.000 16.95863 96 PHE L CA 1
ATOM 4790 C C . PHE B 2 96 ? -33.55100 25.09500 39.15700 1.000 16.54740 96 PHE L C 1
ATOM 4791 O O . PHE B 2 96 ? -33.32000 24.91900 37.96500 1.000 15.85340 96 PHE L O 1
ATOM 4808 N N . THR B 2 97 ? -32.72100 25.74000 39.94800 1.000 17.58474 97 THR L N 1
ATOM 4809 C CA . THR B 2 97 ? -31.67400 26.61000 39.42900 1.000 17.00425 97 THR L CA 1
ATOM 4810 C C . THR B 2 97 ? -30.62800 25.83500 38.65200 1.000 16.84991 97 THR L C 1
ATOM 4811 O O . THR B 2 97 ? -30.11100 24.82800 39.14500 1.000 15.37830 97 THR L O 1
ATOM 4822 N N . PHE B 2 98 ? -30.30500 26.34500 37.44900 1.000 17.12401 98 PHE L N 1
ATOM 4823 C CA . PHE B 2 98 ? -29.18400 25.88400 36.62900 1.000 17.90111 98 PHE L CA 1
ATOM 4824 C C . PHE B 2 98 ? -27.91900 26.64100 36.99700 1.000 16.74206 98 PHE L C 1
ATOM 4825 O O . PHE B 2 98 ? -27.96800 27.83200 37.26300 1.000 17.58377 98 PHE L O 1
ATOM 4842 N N . GLY B 2 99 ? -26.78500 25.96700 36.99900 1.000 17.45373 99 GLY L N 1
ATOM 4843 C CA . GLY B 2 99 ? -25.53100 26.67800 37.07900 1.000 16.60829 99 GLY L CA 1
ATOM 4844 C C . GLY B 2 99 ? -25.27700 27.52800 35.84500 1.000 17.58591 99 GLY L C 1
ATOM 4845 O O . GLY B 2 99 ? -25.97000 27.41400 34.83300 1.000 14.93377 99 GLY L O 1
ATOM 4849 N N . PRO B 2 100 ? -24.19800 28.31300 35.86100 1.000 15.45742 100 PRO L N 1
ATOM 4850 C CA . PRO B 2 100 ? -23.90100 29.19100 34.71500 1.000 19.70064 100 PRO L CA 1
ATOM 4851 C C . PRO B 2 100 ? -23.36800 28.47000 33.47200 1.000 20.75544 100 PRO L C 1
ATOM 4852 O O . PRO B 2 100 ? -23.22800 29.13100 32.42400 1.000 19.18757 100 PRO L O 1
ATOM 4863 N N . GLY B 2 101 ? -23.05600 27.17200 33.55800 1.000 19.09677 101 GLY L N 1
ATOM 4864 C CA . GLY B 2 101 ? -22.49600 26.42600 32.43500 1.000 13.68895 101 GLY L CA 1
ATOM 4865 C C . GLY B 2 101 ? -20.97200 26.41700 32.41700 1.000 16.12948 101 GLY L C 1
ATOM 4866 O O . GLY B 2 101 ? -20.30100 27.35500 32.83300 1.000 17.31625 101 GLY L O 1
ATOM 4870 N N . THR B 2 102 ? -20.42400 25.34100 31.86800 1.000 15.10495 102 THR L N 1
ATOM 4871 C CA . THR B 2 102 ? -18.99300 25.17000 31.65100 1.000 16.09100 102 THR L CA 1
ATOM 4872 C C . THR B 2 102 ? -18.81200 24.82400 30.17800 1.000 14.63806 102 THR L C 1
ATOM 4873 O O . THR B 2 102 ? -19.39900 23.84900 29.69700 1.000 12.56909 102 THR L O 1
ATOM 4884 N N . LYS B 2 103 ? -18.02500 25.61700 29.45400 1.000 15.25883 103 LYS L N 1
ATOM 4885 C CA . LYS B 2 103 ? -17.81700 25.37600 28.03000 1.000 15.58020 103 LYS L CA 1
ATOM 4886 C C . LYS B 2 103 ? -16.58500 24.49700 27.84500 1.000 16.15628 103 LYS L C 1
ATOM 4887 O O . LYS B 2 103 ? -15.47800 24.88100 28.22300 1.000 18.07231 103 LYS L O 1
ATOM 4906 N N . LEU B 2 104 ? -16.77700 23.33300 27.23400 1.000 14.18064 104 LEU L N 1
ATOM 4907 C CA . LEU B 2 104 ? -15.69200 22.39800 26.95100 1.000 16.53872 104 LEU L CA 1
ATOM 4908 C C . LEU B 2 104 ? -15.36600 22.39100 25.45800 1.000 18.34827 104 LEU L C 1
ATOM 4909 O O . LEU B 2 104 ? -16.22200 22.02200 24.64800 1.000 18.12486 104 LEU L O 1
ATOM 4925 N N . ASP B 2 105 ? -14.09800 22.67700 25.12200 1.000 16.91494 105 ASP L N 1
ATOM 4926 C CA . ASP B 2 105 ? -13.54300 22.63900 23.77600 1.000 17.97102 105 ASP L CA 1
ATOM 4927 C C . ASP B 2 105 ? -12.59800 21.45800 23.65500 1.000 19.09044 105 ASP L C 1
ATOM 4928 O O . ASP B 2 105 ? -11.98300 21.03100 24.63300 1.000 13.20305 105 ASP L O 1
ATOM 4937 N N . ILE B 2 106 ? -12.45400 20.94100 22.45200 1.000 19.22394 106 ILE L N 1
ATOM 4938 C CA . ILE B 2 106 ? -11.55700 19.81800 22.23300 1.000 19.09370 106 ILE L CA 1
ATOM 4939 C C . ILE B 2 106 ? -10.25100 20.38100 21.69100 1.000 22.59038 106 ILE L C 1
ATOM 4940 O O . ILE B 2 106 ? -10.24900 21.27200 20.82800 1.000 23.49981 106 ILE L O 1
ATOM 4956 N N . ARG B 2 107 ? -9.14700 19.92000 22.25300 1.000 22.92530 107 ARG L N 1
ATOM 4957 C CA . ARG B 2 107 ? -7.81400 20.36200 21.86700 1.000 24.38432 107 ARG L CA 1
ATOM 4958 C C . ARG B 2 107 ? -7.28800 19.43500 20.78100 1.000 25.20664 107 ARG L C 1
ATOM 4959 O O . ARG B 2 107 ? -7.61400 18.24900 20.78500 1.000 33.42612 107 ARG L O 1
ATOM 4980 N N . ARG B 2 108 ? -6.56200 19.98700 19.80200 1.000 24.69904 108 ARG L N 1
ATOM 4981 C CA . ARG B 2 108 ? -5.92000 19.17300 18.76900 1.000 21.37310 108 ARG L CA 1
ATOM 4982 C C . ARG B 2 108 ? -4.64300 19.87500 18.32600 1.000 23.83120 108 ARG L C 1
ATOM 4983 O O . ARG B 2 108 ? -4.26600 20.91900 18.86900 1.000 23.28600 108 ARG L O 1
ATOM 5004 N N . THR B 2 109 ? -3.96700 19.29000 17.33500 1.000 25.01840 109 THR L N 1
ATOM 5005 C CA . THR B 2 109 ? -2.75600 19.90800 16.80400 1.000 26.23275 109 THR L CA 1
ATOM 5006 C C . THR B 2 109 ? -3.11800 21.13400 15.96600 1.000 29.70863 109 THR L C 1
ATOM 5007 O O . THR B 2 109 ? -4.17100 21.18900 15.32100 1.000 24.57455 109 THR L O 1
ATOM 5018 N N . VAL B 2 110 ? -2.19900 22.10000 15.94600 1.000 26.27901 110 VAL L N 1
ATOM 5019 C CA . VAL B 2 110 ? -2.39100 23.31700 15.17800 1.000 26.81408 110 VAL L CA 1
ATOM 5020 C C . VAL B 2 110 ? -2.58500 22.95700 13.71500 1.000 29.36272 110 VAL L C 1
ATOM 5021 O O . VAL B 2 110 ? -1.82700 22.15300 13.15100 1.000 27.51862 110 VAL L O 1
ATOM 5034 N N . ALA B 2 111 ? -3.60100 23.57000 13.08500 1.000 26.43583 111 ALA L N 1
ATOM 5035 C CA . ALA B 2 111 ? -3.87200 23.39700 11.65800 1.000 25.01694 111 ALA L CA 1
ATOM 5036 C C . ALA B 2 111 ? -4.12200 24.74900 10.99200 1.000 25.16556 111 ALA L C 1
ATOM 5037 O O . ALA B 2 111 ? -4.99500 25.51800 11.42200 1.000 20.61363 111 ALA L O 1
ATOM 5044 N N . ALA B 2 112 ? -3.33800 25.02300 9.94300 1.000 28.62826 112 ALA L N 1
ATOM 5045 C CA . ALA B 2 112 ? -3.46300 26.26600 9.21200 1.000 26.83210 112 ALA L CA 1
ATOM 5046 C C . ALA B 2 112 ? -4.75000 26.29300 8.38300 1.000 26.87463 112 ALA L C 1
ATOM 5047 O O . ALA B 2 112 ? -5.20300 25.26600 7.87400 1.000 24.17578 112 ALA L O 1
ATOM 5054 N N . PRO B 2 113 ? -5.33600 27.47000 8.19100 1.000 30.22002 113 PRO L N 1
ATOM 5055 C CA . PRO B 2 113 ? -6.54100 27.55500 7.35800 1.000 25.65671 113 PRO L CA 1
ATOM 5056 C C . PRO B 2 113 ? -6.24000 27.50600 5.87000 1.000 24.21071 113 PRO L C 1
ATOM 5057 O O . PRO B 2 113 ? -5.21200 27.99000 5.41200 1.000 25.21999 113 PRO L O 1
ATOM 5068 N N . SER B 2 114 ? -7.15100 26.89900 5.11400 1.000 26.65806 114 SER L N 1
ATOM 5069 C CA . SER B 2 114 ? -7.28300 27.18100 3.68500 1.000 32.05942 114 SER L CA 1
ATOM 5070 C C . SER B 2 114 ? -8.09200 28.46400 3.51600 1.000 21.82447 114 SER L C 1
ATOM 5071 O O . SER B 2 114 ? -9.12000 28.63200 4.17900 1.000 26.01647 114 SER L O 1
ATOM 5079 N N . VAL B 2 115 ? -7.65600 29.35800 2.62700 1.000 25.57781 115 VAL L N 1
ATOM 5080 C CA . VAL B 2 115 ? -8.22300 30.69800 2.52200 1.000 22.11930 115 VAL L CA 1
ATOM 5081 C C . VAL B 2 115 ? -8.79700 30.86300 1.12700 1.000 23.51199 115 VAL L C 1
ATOM 5082 O O . VAL B 2 115 ? -8.10000 30.62700 0.12700 1.000 22.20121 115 VAL L O 1
ATOM 5095 N N . PHE B 2 116 ? -10.05300 31.32500 1.07000 1.000 24.73466 116 PHE L N 1
ATOM 5096 C CA . PHE B 2 116 ? -10.75700 31.52800 -0.19200 1.000 28.76688 116 PHE L CA 1
ATOM 5097 C C . PHE B 2 116 ? -11.43300 32.89200 -0.20500 1.000 22.65888 116 PHE L C 1
ATOM 5098 O O . PHE B 2 116 ? -11.84400 33.37900 0.83100 1.000 19.63198 116 PHE L O 1
ATOM 5115 N N . ILE B 2 117 ? -11.53300 33.54500 -1.35100 1.000 24.42879 117 ILE L N 1
ATOM 5116 C CA . ILE B 2 117 ? -12.16300 34.86100 -1.40900 1.000 21.56814 117 ILE L CA 1
ATOM 5117 C C . ILE B 2 117 ? -13.24200 34.83200 -2.48100 1.000 22.57474 117 ILE L C 1
ATOM 5118 O O . ILE B 2 117 ? -13.06600 34.21200 -3.53800 1.000 22.76562 117 ILE L O 1
ATOM 5134 N N . PHE B 2 118 ? -14.35700 35.50500 -2.20600 1.000 25.03303 118 PHE L N 1
ATOM 5135 C CA . PHE B 2 118 ? -15.49400 35.56700 -3.11400 1.000 21.51637 118 PHE L CA 1
ATOM 5136 C C . PHE B 2 118 ? -15.82500 37.01500 -3.46500 1.000 22.87121 118 PHE L C 1
ATOM 5137 O O . PHE B 2 118 ? -16.20400 37.78700 -2.57000 1.000 22.91452 118 PHE L O 1
ATOM 5154 N N . PRO B 2 119 ? -15.70100 37.44100 -4.71800 1.000 22.42637 119 PRO L N 1
ATOM 5155 C CA . PRO B 2 119 ? -16.18800 38.77100 -5.10800 1.000 25.98917 119 PRO L CA 1
ATOM 5156 C C . PRO B 2 119 ? -17.69800 38.84700 -4.97600 1.000 24.30298 119 PRO L C 1
ATOM 5157 O O . PRO B 2 119 ? -18.36700 37.80400 -4.90200 1.000 27.91659 119 PRO L O 1
ATOM 5168 N N . PRO B 2 120 ? -18.25600 40.06200 -4.91900 1.000 23.01332 120 PRO L N 1
ATOM 5169 C CA . PRO B 2 120 ? -19.72000 40.21300 -4.93700 1.000 31.23862 120 PRO L CA 1
ATOM 5170 C C . PRO B 2 120 ? -20.32000 39.67700 -6.22200 1.000 35.13947 120 PRO L C 1
ATOM 5171 O O . PRO B 2 120 ? -19.71100 39.72900 -7.28800 1.000 29.38451 120 PRO L O 1
ATOM 5182 N N . SER B 2 121 ? -21.53900 39.17300 -6.12000 1.000 35.59761 121 SER L N 1
ATOM 5183 C CA . SER B 2 121 ? -22.22800 38.70400 -7.30800 1.000 36.52087 121 SER L CA 1
ATOM 5184 C C . SER B 2 121 ? -22.76000 39.90300 -8.08300 1.000 37.97321 121 SER L C 1
ATOM 5185 O O . SER B 2 121 ? -23.04800 40.96300 -7.52000 1.000 30.15609 121 SER L O 1
ATOM 5193 N N . ASP B 2 122 ? -22.87200 39.73500 -9.39600 1.000 42.02232 122 ASP L N 1
ATOM 5194 C CA . ASP B 2 122 ? -23.51200 40.76700 -10.20400 1.000 44.47302 122 ASP L CA 1
ATOM 5195 C C . ASP B 2 122 ? -24.92800 41.04700 -9.71100 1.000 45.14656 122 ASP L C 1
ATOM 5196 O O . ASP B 2 122 ? -25.36900 42.20600 -9.68500 1.000 35.24688 122 ASP L O 1
ATOM 5205 N N . GLU B 2 123 ? -25.65000 39.99600 -9.30700 1.000 43.41359 123 GLU L N 1
ATOM 5206 C CA . GLU B 2 123 ? -26.99400 40.16100 -8.74800 1.000 47.58173 123 GLU L CA 1
ATOM 5207 C C . GLU B 2 123 ? -27.01500 41.20100 -7.61900 1.000 39.96646 123 GLU L C 1
ATOM 5208 O O . GLU B 2 123 ? -27.78700 42.16900 -7.65200 1.000 39.97479 123 GLU L O 1
ATOM 5220 N N . GLN B 2 124 ? -26.14500 41.02300 -6.62100 1.000 33.55958 124 GLN L N 1
ATOM 5221 C CA . GLN B 2 124 ? -26.13100 41.92000 -5.47200 1.000 32.29487 124 GLN L CA 1
ATOM 5222 C C . GLN B 2 124 ? -25.72500 43.31800 -5.88400 1.000 32.92422 124 GLN L C 1
ATOM 5223 O O . GLN B 2 124 ? -26.30100 44.30200 -5.41500 1.000 34.07247 124 GLN L O 1
ATOM 5237 N N . LEU B 2 125 ? -24.74900 43.42300 -6.78100 1.000 35.03152 125 LEU L N 1
ATOM 5238 C CA . LEU B 2 125 ? -24.35100 44.73200 -7.27400 1.000 38.39304 125 LEU L CA 1
ATOM 5239 C C . LEU B 2 125 ? -25.53100 45.48700 -7.86400 1.000 38.96684 125 LEU L C 1
ATOM 5240 O O . LEU B 2 125 ? -25.64600 46.70200 -7.67100 1.000 43.22716 125 LEU L O 1
ATOM 5256 N N . LYS B 2 126 ? -26.43600 44.78900 -8.55900 1.000 39.21913 126 LYS L N 1
ATOM 5257 C CA . LYS B 2 126 ? -27.59300 45.46700 -9.14000 1.000 46.39117 126 LYS L CA 1
ATOM 5258 C C . LYS B 2 126 ? -28.44000 46.16600 -8.08100 1.000 44.60192 126 LYS L C 1
ATOM 5259 O O . LYS B 2 126 ? -29.17200 47.10200 -8.40300 1.000 51.93064 126 LYS L O 1
ATOM 5278 N N . SER B 2 127 ? -28.36400 45.72100 -6.83500 1.000 46.92180 127 SER L N 1
ATOM 5279 C CA . SER B 2 127 ? -29.11600 46.25100 -5.71200 1.000 42.65688 127 SER L CA 1
ATOM 5280 C C . SER B 2 127 ? -28.39700 47.38700 -5.00600 1.000 48.29405 127 SER L C 1
ATOM 5281 O O . SER B 2 127 ? -28.95800 47.94500 -4.06300 1.000 51.99617 127 SER L O 1
ATOM 5289 N N . GLY B 2 128 ? -27.16300 47.71400 -5.40300 1.000 43.45655 128 GLY L N 1
ATOM 5290 C CA . GLY B 2 128 ? -26.45300 48.85900 -4.86800 1.000 40.94851 128 GLY L CA 1
ATOM 5291 C C . GLY B 2 128 ? -25.48700 48.58300 -3.73500 1.000 39.01450 128 GLY L C 1
ATOM 5292 O O . GLY B 2 128 ? -24.89400 49.53700 -3.21400 1.000 35.65934 128 GLY L O 1
ATOM 5296 N N . THR B 2 129 ? -25.30800 47.32200 -3.33900 1.000 32.83548 129 THR L N 1
ATOM 5297 C CA . THR B 2 129 ? -24.37700 46.95300 -2.28500 1.000 38.08685 129 THR L CA 1
ATOM 5298 C C . THR B 2 129 ? -23.43900 45.86500 -2.77800 1.000 30.59960 129 THR L C 1
ATOM 5299 O O . THR B 2 129 ? -23.79400 45.05900 -3.63600 1.000 29.29696 129 THR L O 1
ATOM 5310 N N . ALA B 2 130 ? -22.23000 45.85700 -2.22700 1.000 36.64625 130 ALA L N 1
ATOM 5311 C CA . ALA B 2 130 ? -21.20000 44.89100 -2.59300 1.000 30.78270 130 ALA L CA 1
ATOM 5312 C C . ALA B 2 130 ? -20.66500 44.23300 -1.33200 1.000 27.59811 130 ALA L C 1
ATOM 5313 O O . ALA B 2 130 ? -20.10100 44.91600 -0.47600 1.000 30.12962 130 ALA L O 1
ATOM 5320 N N . SER B 2 131 ? -20.83000 42.91600 -1.22300 1.000 24.37921 131 SER L N 1
ATOM 5321 C CA . SER B 2 131 ? -20.30900 42.11900 -0.12000 1.000 25.29957 131 SER L CA 1
ATOM 5322 C C . SER B 2 131 ? -19.18200 41.25800 -0.67100 1.000 23.13475 131 SER L C 1
ATOM 5323 O O . SER B 2 131 ? -19.38000 40.49000 -1.62500 1.000 26.00451 131 SER L O 1
ATOM 5331 N N . VAL B 2 132 ? -18.00000 41.41600 -0.08800 1.000 22.14292 132 VAL L N 1
ATOM 5332 C CA . VAL B 2 132 ? -16.83000 40.60700 -0.41200 1.000 23.16242 132 VAL L CA 1
ATOM 5333 C C . VAL B 2 132 ? -16.60700 39.65900 0.74800 1.000 22.63202 132 VAL L C 1
ATOM 5334 O O . VAL B 2 132 ? -16.56800 40.10200 1.90400 1.000 23.26333 132 VAL L O 1
ATOM 5347 N N . VAL B 2 133 ? -16.50000 38.36200 0.45800 1.000 26.30918 133 VAL L N 1
ATOM 5348 C CA . VAL B 2 133 ? -16.43900 37.34700 1.49900 1.000 22.37859 133 VAL L CA 1
ATOM 5349 C C . VAL B 2 133 ? -15.08300 36.63900 1.45600 1.000 23.31939 133 VAL L C 1
ATOM 5350 O O . VAL B 2 133 ? -14.62800 36.18100 0.39800 1.000 23.37723 133 VAL L O 1
ATOM 5363 N N . CYS B 2 134 ? -14.44900 36.54700 2.61800 1.000 20.82067 134 CYS L N 1
ATOM 5364 C CA . CYS B 2 134 ? -13.21900 35.80500 2.82000 1.000 19.68390 134 CYS L CA 1
ATOM 5365 C C . CYS B 2 134 ? -13.49500 34.62100 3.73700 1.000 21.73254 134 CYS L C 1
ATOM 5366 O O . CYS B 2 134 ? -14.02700 34.79800 4.83200 1.000 20.18370 134 CYS L O 1
ATOM 5373 N N . LEU B 2 135 ? -13.11600 33.42300 3.31100 1.000 18.05859 135 LEU L N 1
ATOM 5374 C CA . LEU B 2 135 ? -13.40900 32.19600 4.04500 1.000 17.30280 135 LEU L CA 1
ATOM 5375 C C . LEU B 2 135 ? -12.10600 31.52500 4.47800 1.000 20.01172 135 LEU L C 1
ATOM 5376 O O . LEU B 2 135 ? -11.19100 31.31000 3.66300 1.000 16.78508 135 LEU L O 1
ATOM 5392 N N . LEU B 2 136 ? -12.03000 31.20200 5.77000 1.000 19.53566 136 LEU L N 1
ATOM 5393 C CA . LEU B 2 136 ? -10.92800 30.45900 6.37300 1.000 18.33009 136 LEU L CA 1
ATOM 5394 C C . LEU B 2 136 ? -11.49100 29.10700 6.76600 1.000 23.04708 136 LEU L C 1
ATOM 5395 O O . LEU B 2 136 ? -12.37000 29.05200 7.63700 1.000 17.90793 136 LEU L O 1
ATOM 5411 N N . ASN B 2 137 ? -10.96600 28.02800 6.17900 1.000 18.14085 137 ASN L N 1
ATOM 5412 C CA . ASN B 2 137 ? -11.57300 26.71100 6.31200 1.000 24.86063 137 ASN L CA 1
ATOM 5413 C C . ASN B 2 137 ? -10.68100 25.75900 7.10800 1.000 24.80457 137 ASN L C 1
ATOM 5414 O O . ASN B 2 137 ? -9.49000 25.60300 6.79700 1.000 24.67368 137 ASN L O 1
ATOM 5425 N N . ASN B 2 138 ? -11.26400 25.16100 8.16200 1.000 21.74106 138 ASN L N 1
ATOM 5426 C CA . ASN B 2 138 ? -10.72500 23.98000 8.84500 1.000 19.27243 138 ASN L CA 1
ATOM 5427 C C . ASN B 2 138 ? -9.36100 24.23700 9.48600 1.000 18.36412 138 ASN L C 1
ATOM 5428 O O . ASN B 2 138 ? -8.37100 23.59600 9.15600 1.000 23.77322 138 ASN L O 1
ATOM 5439 N N . PHE B 2 139 ? -9.35100 25.14800 10.45700 1.000 18.57220 139 PHE L N 1
ATOM 5440 C CA . PHE B 2 139 ? -8.13100 25.55200 11.13500 1.000 18.80654 139 PHE L CA 1
ATOM 5441 C C . PHE B 2 139 ? -8.28800 25.35300 12.65100 1.000 22.29004 139 PHE L C 1
ATOM 5442 O O . PHE B 2 139 ? -9.38500 25.12500 13.18900 1.000 19.95725 139 PHE L O 1
ATOM 5459 N N . TYR B 2 140 ? -7.13900 25.41500 13.34000 1.000 21.25195 140 TYR L N 1
ATOM 5460 C CA . TYR B 2 140 ? -7.04300 25.28600 14.79200 1.000 20.39724 140 TYR L CA 1
ATOM 5461 C C . TYR B 2 140 ? -5.72000 25.90900 15.22300 1.000 22.93395 140 TYR L C 1
ATOM 5462 O O . TYR B 2 140 ? -4.69100 25.62300 14.59600 1.000 24.76009 140 TYR L O 1
ATOM 5480 N N . PRO B 2 141 ? -5.68100 26.70700 16.29000 1.000 23.72251 141 PRO L N 1
ATOM 5481 C CA . PRO B 2 141 ? -6.77100 27.07200 17.18000 1.000 24.75975 141 PRO L CA 1
ATOM 5482 C C . PRO B 2 141 ? -7.72900 28.10500 16.56500 1.000 25.24475 141 PRO L C 1
ATOM 5483 O O . PRO B 2 141 ? -7.53900 28.56300 15.41800 1.000 19.77559 141 PRO L O 1
ATOM 5494 N N . ARG B 2 142 ? -8.72600 28.48800 17.37300 1.000 24.82275 142 ARG L N 1
ATOM 5495 C CA . ARG B 2 142 ? -9.79300 29.37500 16.91800 1.000 29.75320 142 ARG L CA 1
ATOM 5496 C C . ARG B 2 142 ? -9.27900 30.76800 16.56100 1.000 25.40081 142 ARG L C 1
ATOM 5497 O O . ARG B 2 142 ? -9.81000 31.40500 15.64300 1.000 24.72233 142 ARG L O 1
ATOM 5518 N N . GLU B 2 143 ? -8.24200 31.24200 17.24600 1.000 29.31173 143 GLU L N 1
ATOM 5519 C CA . GLU B 2 143 ? -7.77300 32.61200 17.08100 1.000 27.70088 143 GLU L CA 1
ATOM 5520 C C . GLU B 2 143 ? -7.15200 32.82500 15.70800 1.000 32.10330 143 GLU L C 1
ATOM 5521 O O . GLU B 2 143 ? -6.16800 32.17000 15.35000 1.000 27.17604 143 GLU L O 1
ATOM 5533 N N . ALA B 2 144 ? -7.73600 33.75400 14.94900 1.000 33.00410 144 ALA L N 1
ATOM 5534 C CA . ALA B 2 144 ? -7.20300 34.18800 13.66800 1.000 30.61333 144 ALA L CA 1
ATOM 5535 C C . ALA B 2 144 ? -7.46400 35.67400 13.50000 1.000 32.23188 144 ALA L C 1
ATOM 5536 O O . ALA B 2 144 ? -8.36400 36.23600 14.11500 1.000 38.67350 144 ALA L O 1
ATOM 5543 N N . LYS B 2 145 ? -6.62900 36.32000 12.69700 1.000 36.13065 145 LYS L N 1
ATOM 5544 C CA . LYS B 2 145 ? -6.77500 37.73500 12.37500 1.000 34.50846 145 LYS L CA 1
ATOM 5545 C C . LYS B 2 145 ? -6.96800 37.87800 10.86900 1.000 33.53831 145 LYS L C 1
ATOM 5546 O O . LYS B 2 145 ? -6.17100 37.35600 10.07500 1.000 27.52420 145 LYS L O 1
ATOM 5565 N N . VAL B 2 146 ? -8.03900 38.56300 10.48000 1.000 28.82680 146 VAL L N 1
ATOM 5566 C CA . VAL B 2 146 ? -8.34300 38.81700 9.07600 1.000 32.46534 146 VAL L CA 1
ATOM 5567 C C . VAL B 2 146 ? -8.31700 40.32600 8.87800 1.000 36.38505 146 VAL L C 1
ATOM 5568 O O . VAL B 2 146 ? -9.01900 41.05500 9.58700 1.000 30.93648 146 VAL L O 1
ATOM 5581 N N . GLN B 2 147 ? -7.47600 40.79800 7.96200 1.000 31.91096 147 GLN L N 1
ATOM 5582 C CA . GLN B 2 147 ? -7.38000 42.20800 7.61400 1.000 37.80921 147 GLN L CA 1
ATOM 5583 C C . GLN B 2 147 ? -7.74000 42.36000 6.14500 1.000 31.38467 147 GLN L C 1
ATOM 5584 O O . GLN B 2 147 ? -7.21500 41.63900 5.29700 1.000 35.86754 147 GLN L O 1
ATOM 5598 N N . TRP B 2 148 ? -8.61400 43.30400 5.84700 1.000 34.23852 148 TRP L N 1
ATOM 5599 C CA . TRP B 2 148 ? -8.97800 43.59700 4.47500 1.000 30.11027 148 TRP L CA 1
ATOM 5600 C C . TRP B 2 148 ? -8.13600 44.74400 3.93700 1.000 35.40765 148 TRP L C 1
ATOM 5601 O O . TRP B 2 148 ? -7.87600 45.71700 4.64200 1.000 39.67385 148 TRP L O 1
ATOM 5622 N N . LYS B 2 149 ? -7.76400 44.65200 2.66600 1.000 31.61994 149 LYS L N 1
ATOM 5623 C CA . LYS B 2 149 ? -7.01600 45.69200 1.97300 1.000 40.81755 149 LYS L CA 1
ATOM 5624 C C . LYS B 2 149 ? -7.67800 45.95700 0.62200 1.000 39.55920 149 LYS L C 1
ATOM 5625 O O . LYS B 2 149 ? -8.05100 45.02000 -0.09800 1.000 39.69856 149 LYS L O 1
ATOM 5644 N N . VAL B 2 150 ? -7.85800 47.23200 0.29700 1.000 41.22514 150 VAL L N 1
ATOM 5645 C CA . VAL B 2 150 ? -8.45100 47.64900 -0.96800 1.000 39.40721 150 VAL L CA 1
ATOM 5646 C C . VAL B 2 150 ? -7.47300 48.60300 -1.63000 1.000 41.40899 150 VAL L C 1
ATOM 5647 O O . VAL B 2 150 ? -7.24600 49.71200 -1.13400 1.000 38.60171 150 VAL L O 1
ATOM 5660 N N . ASP B 2 151 ? -6.89300 48.17500 -2.74900 1.000 52.42645 151 ASP L N 1
ATOM 5661 C CA . ASP B 2 151 ? -5.79800 48.90500 -3.38400 1.000 56.57058 151 ASP L CA 1
ATOM 5662 C C . ASP B 2 151 ? -4.66000 49.14900 -2.39500 1.000 60.70595 151 ASP L C 1
ATOM 5663 O O . ASP B 2 151 ? -4.03700 50.21700 -2.38100 1.000 56.26924 151 ASP L O 1
ATOM 5672 N N . ASN B 2 152 ? -4.39300 48.13500 -1.55900 1.000 43.40430 152 ASN L N 1
ATOM 5673 C CA . ASN B 2 152 ? -3.33600 48.14100 -0.54800 1.000 55.61784 152 ASN L CA 1
ATOM 5674 C C . ASN B 2 152 ? -3.58800 49.13600 0.58300 1.000 49.35723 152 ASN L C 1
ATOM 5675 O O . ASN B 2 152 ? -2.66200 49.51000 1.28700 1.000 56.82474 152 ASN L O 1
ATOM 5686 N N . ALA B 2 153 ? -4.82300 49.56100 0.79500 1.000 47.51983 153 ALA L N 1
ATOM 5687 C CA . ALA B 2 153 ? -5.19300 50.41800 1.91500 1.000 42.26129 153 ALA L CA 1
ATOM 5688 C C . ALA B 2 153 ? -5.92300 49.58000 2.96400 1.000 51.21600 153 ALA L C 1
ATOM 5689 O O . ALA B 2 153 ? -6.98900 49.00300 2.69000 1.000 44.48231 153 ALA L O 1
ATOM 5696 N N . LEU B 2 154 ? -5.35500 49.52300 4.16600 1.000 52.65747 154 LEU L N 1
ATOM 5697 C CA . LEU B 2 154 ? -5.97200 48.76000 5.24300 1.000 51.80291 154 LEU L CA 1
ATOM 5698 C C . LEU B 2 154 ? -7.36900 49.29100 5.55400 1.000 53.21066 154 LEU L C 1
ATOM 5699 O O . LEU B 2 154 ? -7.57400 50.49800 5.69300 1.000 56.28076 154 LEU L O 1
ATOM 5715 N N . GLN B 2 155 ? -8.33500 48.38800 5.65300 1.000 46.25659 155 GLN L N 1
ATOM 5716 C CA . GLN B 2 155 ? -9.69900 48.76900 5.97000 1.000 40.07141 155 GLN L CA 1
ATOM 5717 C C . GLN B 2 155 ? -9.95400 48.64700 7.46700 1.000 46.88891 155 GLN L C 1
ATOM 5718 O O . GLN B 2 155 ? -9.30600 47.87400 8.17500 1.000 51.00945 155 GLN L O 1
ATOM 5732 N N . SER B 2 156 ? -10.93100 49.41000 7.94400 1.000 48.26327 156 SER L N 1
ATOM 5733 C CA . SER B 2 156 ? -11.34400 49.30600 9.33400 1.000 47.49446 156 SER L CA 1
ATOM 5734 C C . SER B 2 156 ? -12.77400 49.80500 9.44100 1.000 45.18170 156 SER L C 1
ATOM 5735 O O . SER B 2 156 ? -13.11800 50.82900 8.84400 1.000 51.61161 156 SER L O 1
ATOM 5743 N N . GLY B 2 157 ? -13.59300 49.07100 10.19500 1.000 41.79757 157 GLY L N 1
ATOM 5744 C CA . GLY B 2 157 ? -14.94800 49.46600 10.50000 1.000 40.18795 157 GLY L CA 1
ATOM 5745 C C . GLY B 2 157 ? -16.01300 49.04100 9.51000 1.000 42.40504 157 GLY L C 1
ATOM 5746 O O . GLY B 2 157 ? -17.18100 49.43200 9.67900 1.000 47.23694 157 GLY L O 1
ATOM 5750 N N . ASN B 2 158 ? -15.66100 48.29000 8.47000 1.000 42.50796 158 ASN L N 1
ATOM 5751 C CA . ASN B 2 158 ? -16.62100 47.97200 7.41800 1.000 37.72104 158 ASN L CA 1
ATOM 5752 C C . ASN B 2 158 ? -16.65500 46.47200 7.13000 1.000 33.98281 158 ASN L C 1
ATOM 5753 O O . ASN B 2 158 ? -17.06200 46.04700 6.04200 1.000 30.56032 158 ASN L O 1
ATOM 5764 N N . SER B 2 159 ? -16.28000 45.65400 8.11300 1.000 34.47266 159 SER L N 1
ATOM 5765 C CA . SER B 2 159 ? -16.34200 44.20600 7.97500 1.000 35.54705 159 SER L CA 1
ATOM 5766 C C . SER B 2 159 ? -16.81300 43.57000 9.27900 1.000 30.55650 159 SER L C 1
ATOM 5767 O O . SER B 2 159 ? -16.64800 44.13100 10.36400 1.000 27.30009 159 SER L O 1
ATOM 5775 N N . GLN B 2 160 ? -17.44300 42.40600 9.15400 1.000 26.10136 160 GLN L N 1
ATOM 5776 C CA . GLN B 2 160 ? -17.86900 41.59600 10.28900 1.000 25.82983 160 GLN L CA 1
ATOM 5777 C C . GLN B 2 160 ? -17.45700 40.15400 10.02000 1.000 23.94792 160 GLN L C 1
ATOM 5778 O O . GLN B 2 160 ? -17.29100 39.73700 8.86600 1.000 21.82357 160 GLN L O 1
ATOM 5792 N N . GLU B 2 161 ? -17.29400 39.38600 11.09700 1.000 18.75766 161 GLU L N 1
ATOM 5793 C CA . GLU B 2 161 ? -16.87000 38.00600 10.95300 1.000 23.71545 161 GLU L CA 1
ATOM 5794 C C . GLU B 2 161 ? -17.65300 37.10100 11.89700 1.000 24.36470 161 GLU L C 1
ATOM 5795 O O . GLU B 2 161 ? -18.20000 37.52400 12.91600 1.000 18.22993 161 GLU L O 1
ATOM 5807 N N . SER B 2 162 ? -17.69900 35.83500 11.51300 1.000 18.70049 162 SER L N 1
ATOM 5808 C CA . SER B 2 162 ? -18.42500 34.78700 12.20500 1.000 20.82690 162 SER L CA 1
ATOM 5809 C C . SER B 2 162 ? -17.58000 33.51700 12.21700 1.000 21.93552 162 SER L C 1
ATOM 5810 O O . SER B 2 162 ? -16.89000 33.23000 11.23600 1.000 18.16880 162 SER L O 1
ATOM 5818 N N . VAL B 2 163 ? -17.66300 32.72300 13.28500 1.000 20.10879 163 VAL L N 1
ATOM 5819 C CA . VAL B 2 163 ? -16.88500 31.49000 13.40400 1.000 18.02215 163 VAL L CA 1
ATOM 5820 C C . VAL B 2 163 ? -17.84500 30.33900 13.67900 1.000 21.84919 163 VAL L C 1
ATOM 5821 O O . VAL B 2 163 ? -18.75900 30.47000 14.49400 1.000 19.17648 163 VAL L O 1
ATOM 5834 N N . THR B 2 164 ? -17.64000 29.20900 13.01600 1.000 17.83355 164 THR L N 1
ATOM 5835 C CA . THR B 2 164 ? -18.46700 28.04500 13.29100 1.000 18.77218 164 THR L CA 1
ATOM 5836 C C . THR B 2 164 ? -18.08600 27.47700 14.65700 1.000 24.56444 164 THR L C 1
ATOM 5837 O O . THR B 2 164 ? -17.05500 27.84200 15.25100 1.000 20.09326 164 THR L O 1
ATOM 5848 N N . GLU B 2 165 ? -18.93600 26.56700 15.14400 1.000 20.97413 165 GLU L N 1
ATOM 5849 C CA . GLU B 2 165 ? -18.60900 25.63100 16.21400 1.000 31.04929 165 GLU L CA 1
ATOM 5850 C C . GLU B 2 165 ? -17.53900 24.63000 15.75400 1.000 25.07444 165 GLU L C 1
ATOM 5851 O O . GLU B 2 165 ? -17.29500 24.44400 14.55800 1.000 20.35506 165 GLU L O 1
ATOM 5863 N N . GLN B 2 166 ? -16.93700 23.92500 16.71200 1.000 24.20771 166 GLN L N 1
ATOM 5864 C CA . GLN B 2 166 ? -15.93100 22.93000 16.35200 1.000 24.77444 166 GLN L CA 1
ATOM 5865 C C . GLN B 2 166 ? -16.55900 21.83000 15.51800 1.000 21.00416 166 GLN L C 1
ATOM 5866 O O . GLN B 2 166 ? -17.68700 21.43300 15.77600 1.000 22.82137 166 GLN L O 1
ATOM 5880 N N . ASP B 2 167 ? -15.79500 21.28800 14.57200 1.000 23.31440 167 ASP L N 1
ATOM 5881 C CA . ASP B 2 167 ? -16.18500 20.07900 13.84900 1.000 23.99446 167 ASP L CA 1
ATOM 5882 C C . ASP B 2 167 ? -16.15900 18.83100 14.75000 1.000 30.19504 167 ASP L C 1
ATOM 5883 O O . ASP B 2 167 ? -15.21200 18.60400 15.50600 1.000 26.73547 167 ASP L O 1
ATOM 5892 N N . SER B 2 168 ? -17.23200 18.04500 14.72300 1.000 27.60974 168 SER L N 1
ATOM 5893 C CA . SER B 2 168 ? -17.41700 16.98800 15.70400 1.000 32.21498 168 SER L CA 1
ATOM 5894 C C . SER B 2 168 ? -16.52700 15.81700 15.44800 1.000 27.90700 168 SER L C 1
ATOM 5895 O O . SER B 2 168 ? -16.53600 14.90600 16.26300 1.000 33.46368 168 SER L O 1
ATOM 5903 N N . LYS B 2 169 ? -15.74000 15.82400 14.37700 1.000 31.50960 169 LYS L N 1
ATOM 5904 C CA . LYS B 2 169 ? -14.81000 14.74000 14.06500 1.000 34.01571 169 LYS L CA 1
ATOM 5905 C C . LYS B 2 169 ? -13.35800 15.20000 14.07500 1.000 27.33605 169 LYS L C 1
ATOM 5906 O O . LYS B 2 169 ? -12.51400 14.56600 14.72300 1.000 32.64237 169 LYS L O 1
ATOM 5925 N N . ASP B 2 170 ? -13.02800 16.29700 13.38200 1.000 36.76266 170 ASP L N 1
ATOM 5926 C CA . ASP B 2 170 ? -11.64900 16.75400 13.30900 1.000 27.61542 170 ASP L CA 1
ATOM 5927 C C . ASP B 2 170 ? -11.37200 17.97200 14.18200 1.000 24.28182 170 ASP L C 1
ATOM 5928 O O . ASP B 2 170 ? -10.23500 18.45200 14.20800 1.000 22.08345 170 ASP L O 1
ATOM 5937 N N . SER B 2 171 ? -12.38100 18.49900 14.87100 1.000 20.35585 171 SER L N 1
ATOM 5938 C CA . SER B 2 171 ? -12.18100 19.49300 15.91000 1.000 20.35642 171 SER L CA 1
ATOM 5939 C C . SER B 2 171 ? -11.63700 20.80800 15.36700 1.000 19.52158 171 SER L C 1
ATOM 5940 O O . SER B 2 171 ? -11.13500 21.62500 16.12600 1.000 19.78875 171 SER L O 1
ATOM 5948 N N . THR B 2 172 ? -11.77500 21.07300 14.08400 1.000 18.64623 172 THR L N 1
ATOM 5949 C CA . THR B 2 172 ? -11.36400 22.35400 13.53000 1.000 20.26082 172 THR L CA 1
ATOM 5950 C C . THR B 2 172 ? -12.51300 23.37600 13.55200 1.000 18.91334 172 THR L C 1
ATOM 5951 O O . THR B 2 172 ? -13.67200 23.06400 13.80600 1.000 19.62617 172 THR L O 1
ATOM 5962 N N . TYR B 2 173 ? -12.15800 24.62500 13.29300 1.000 16.62827 173 TYR L N 1
ATOM 5963 C CA . TYR B 2 173 ? -13.07600 25.73500 13.08900 1.000 15.86291 173 TYR L CA 1
ATOM 5964 C C . TYR B 2 173 ? -13.03300 26.20500 11.63600 1.000 20.09295 173 TYR L C 1
ATOM 5965 O O . TYR B 2 173 ? -12.06500 25.95400 10.90700 1.000 16.25723 173 TYR L O 1
ATOM 5983 N N . SER B 2 174 ? -14.07300 26.93600 11.22200 1.000 17.69625 174 SER L N 1
ATOM 5984 C CA . SER B 2 174 ? -14.00800 27.77300 10.02800 1.000 17.83091 174 SER L CA 1
ATOM 5985 C C . SER B 2 174 ? -14.48400 29.17800 10.37100 1.000 20.42048 174 SER L C 1
ATOM 5986 O O . SER B 2 174 ? -15.17900 29.37500 11.36600 1.000 15.13286 174 SER L O 1
ATOM 5994 N N . LEU B 2 175 ? -14.05700 30.17200 9.59400 1.000 17.25845 175 LEU L N 1
ATOM 5995 C CA . LEU B 2 175 ? -14.39900 31.56300 9.85100 1.000 17.73872 175 LEU L CA 1
ATOM 5996 C C . LEU B 2 175 ? -14.74000 32.23000 8.51900 1.000 20.18468 175 LEU L C 1
ATOM 5997 O O . LEU B 2 175 ? -14.13400 31.94400 7.47600 1.000 14.43874 175 LEU L O 1
ATOM 6013 N N . SER B 2 176 ? -15.73700 33.11100 8.57200 1.000 18.57871 176 SER L N 1
ATOM 6014 C CA . SER B 2 176 ? -16.18200 33.91300 7.43900 1.000 19.17876 176 SER L CA 1
ATOM 6015 C C . SER B 2 176 ? -16.07500 35.38500 7.81500 1.000 21.96961 176 SER L C 1
ATOM 6016 O O . SER B 2 176 ? -16.54900 35.78600 8.88600 1.000 21.55963 176 SER L O 1
ATOM 6024 N N . SER B 2 177 ? -15.42000 36.17600 6.95700 1.000 19.68308 177 SER L N 1
ATOM 6025 C CA . SER B 2 177 ? -15.34100 37.62200 7.09600 1.000 18.92336 177 SER L CA 1
ATOM 6026 C C . SER B 2 177 ? -15.94800 38.27300 5.86000 1.000 24.01962 177 SER L C 1
ATOM 6027 O O . SER B 2 177 ? -15.62200 37.91500 4.71400 1.000 22.70516 177 SER L O 1
ATOM 6035 N N . THR B 2 178 ? -16.86000 39.20700 6.10700 1.000 17.63057 178 THR L N 1
ATOM 6036 C CA . THR B 2 178 ? -17.54100 39.94000 5.04800 1.000 20.97833 178 THR L CA 1
ATOM 6037 C C . THR B 2 178 ? -17.16500 41.42000 5.08800 1.000 21.78431 178 THR L C 1
ATOM 6038 O O . THR B 2 178 ? -17.33700 42.08200 6.10900 1.000 23.33253 178 THR L O 1
ATOM 6049 N N . LEU B 2 179 ? -16.66200 41.93900 3.97800 1.000 24.82566 179 LEU L N 1
ATOM 6050 C CA . LEU B 2 179 ? -16.43300 43.36400 3.78300 1.000 23.53117 179 LEU L CA 1
ATOM 6051 C C . LEU B 2 179 ? -17.61200 43.91400 2.98900 1.000 23.08706 179 LEU L C 1
ATOM 6052 O O . LEU B 2 179 ? -17.95400 43.36600 1.93100 1.000 27.19424 179 LEU L O 1
ATOM 6068 N N . THR B 2 180 ? -18.24100 44.97500 3.49700 1.000 25.40116 180 THR L N 1
ATOM 6069 C CA . THR B 2 180 ? -19.42800 45.53000 2.85600 1.000 28.13830 180 THR L CA 1
ATOM 6070 C C . THR B 2 180 ? -19.18900 46.95700 2.39900 1.000 30.17186 180 THR L C 1
ATOM 6071 O O . THR B 2 180 ? -18.87300 47.82000 3.21400 1.000 35.26054 180 THR L O 1
ATOM 6082 N N . LEU B 2 181 ? -19.38200 47.20500 1.10800 1.000 29.23312 181 LEU L N 1
ATOM 6083 C CA . LEU B 2 181 ? -19.20300 48.51300 0.50500 1.000 34.07111 181 LEU L CA 1
ATOM 6084 C C . LEU B 2 181 ? -20.43000 48.83500 -0.33700 1.000 35.02598 181 LEU L C 1
ATOM 6085 O O . LEU B 2 181 ? -21.22500 47.95900 -0.68900 1.000 30.66014 181 LEU L O 1
ATOM 6101 N N . SER B 2 182 ? -20.56600 50.10500 -0.68900 1.000 35.50064 182 SER L N 1
ATOM 6102 C CA . SER B 2 182 ? -21.57600 50.48100 -1.65800 1.000 37.53834 182 SER L CA 1
ATOM 6103 C C . SER B 2 182 ? -21.10800 50.09100 -3.05600 1.000 38.57225 182 SER L C 1
ATOM 6104 O O . SER B 2 182 ? -19.91000 49.92900 -3.30900 1.000 40.18206 182 SER L O 1
ATOM 6112 N N . LYS B 2 183 ? -22.06500 49.94100 -3.97700 1.000 37.48656 183 LYS L N 1
ATOM 6113 C CA . LYS B 2 183 ? -21.68900 49.60300 -5.34600 1.000 36.41259 183 LYS L CA 1
ATOM 6114 C C . LYS B 2 183 ? -20.71700 50.64100 -5.90400 1.000 45.17538 183 LYS L C 1
ATOM 6115 O O . LYS B 2 183 ? -19.73700 50.30100 -6.58600 1.000 41.18843 183 LYS L O 1
ATOM 6134 N N . ALA B 2 184 ? -20.98100 51.92200 -5.62100 1.000 39.29780 184 ALA L N 1
ATOM 6135 C CA . ALA B 2 184 ? -20.16200 52.99300 -6.17300 1.000 41.45921 184 ALA L CA 1
ATOM 6136 C C . ALA B 2 184 ? -18.75700 52.95800 -5.59600 1.000 46.57703 184 ALA L C 1
ATOM 6137 O O . ALA B 2 184 ? -17.78700 53.15600 -6.33600 1.000 45.03015 184 ALA L O 1
ATOM 6144 N N . ASP B 2 185 ? -18.62600 52.70400 -4.28200 1.000 42.57079 185 ASP L N 1
ATOM 6145 C CA . ASP B 2 185 ? -17.29800 52.59000 -3.68600 1.000 41.11797 185 ASP L CA 1
ATOM 6146 C C . ASP B 2 185 ? -16.56000 51.38300 -4.24300 1.000 41.21244 185 ASP L C 1
ATOM 6147 O O . ASP B 2 185 ? -15.35400 51.44300 -4.49000 1.000 47.28076 185 ASP L O 1
ATOM 6156 N N . TYR B 2 186 ? -17.27000 50.27400 -4.43700 1.000 37.02249 186 TYR L N 1
ATOM 6157 C CA . TYR B 2 186 ? -16.64000 49.05100 -4.91500 1.000 33.79512 186 TYR L CA 1
ATOM 6158 C C . TYR B 2 186 ? -16.12300 49.20900 -6.32800 1.000 40.88449 186 TYR L C 1
ATOM 6159 O O . TYR B 2 186 ? -15.06200 48.67100 -6.64400 1.000 40.92417 186 TYR L O 1
ATOM 6177 N N . GLU B 2 187 ? -16.81500 49.99200 -7.15900 1.000 39.10474 187 GLU L N 1
ATOM 6178 C CA . GLU B 2 187 ? -16.41200 50.22200 -8.53700 1.000 47.13099 187 GLU L CA 1
ATOM 6179 C C . GLU B 2 187 ? -15.31200 51.25800 -8.68000 1.000 44.05845 187 GLU L C 1
ATOM 6180 O O . GLU B 2 187 ? -14.80600 51.43300 -9.79000 1.000 42.88872 187 GLU L O 1
ATOM 6192 N N . LYS B 2 188 ? -14.89500 51.90500 -7.59900 1.000 45.41151 188 LYS L N 1
ATOM 6193 C CA . LYS B 2 188 ? -13.78200 52.84600 -7.63400 1.000 50.59663 188 LYS L CA 1
ATOM 6194 C C . LYS B 2 188 ? -12.41800 52.18400 -7.45900 1.000 47.85059 188 LYS L C 1
ATOM 6195 O O . LYS B 2 188 ? -11.40100 52.86800 -7.55300 1.000 53.08499 188 LYS L O 1
ATOM 6214 N N . HIS B 2 189 ? -12.35400 50.89100 -7.18600 1.000 49.03831 189 HIS L N 1
ATOM 6215 C CA . HIS B 2 189 ? -11.11000 50.24900 -6.79700 1.000 44.09896 189 HIS L CA 1
ATOM 6216 C C . HIS B 2 189 ? -10.90600 48.95900 -7.58000 1.000 42.18840 189 HIS L C 1
ATOM 6217 O O . HIS B 2 189 ? -11.85200 48.35500 -8.10300 1.000 41.86413 189 HIS L O 1
ATOM 6231 N N . LYS B 2 190 ? -9.64400 48.52800 -7.61500 1.000 38.66272 190 LYS L N 1
ATOM 6232 C CA . LYS B 2 190 ? -9.22100 47.38700 -8.41900 1.000 41.85952 190 LYS L CA 1
ATOM 6233 C C . LYS B 2 190 ? -8.95800 46.12400 -7.60300 1.000 44.36886 190 LYS L C 1
ATOM 6234 O O . LYS B 2 190 ? -9.61900 45.09300 -7.79600 1.000 42.37630 190 LYS L O 1
ATOM 6253 N N . VAL B 2 191 ? -7.99400 46.16300 -6.69300 1.000 42.57181 191 VAL L N 1
ATOM 6254 C CA . VAL B 2 191 ? -7.48500 44.96000 -6.04500 1.000 38.17008 191 VAL L CA 1
ATOM 6255 C C . VAL B 2 191 ? -8.14700 44.82300 -4.67500 1.000 36.74683 191 VAL L C 1
ATOM 6256 O O . VAL B 2 191 ? -8.09700 45.74500 -3.84700 1.000 37.69794 191 VAL L O 1
ATOM 6269 N N . TYR B 2 192 ? -8.80000 43.68700 -4.44600 1.000 30.50165 192 TYR L N 1
ATOM 6270 C CA . TYR B 2 192 ? -9.43800 43.39800 -3.17300 1.000 27.82006 192 TYR L CA 1
ATOM 6271 C C . TYR B 2 192 ? -8.73900 42.18600 -2.59700 1.000 29.61897 192 TYR L C 1
ATOM 6272 O O . TYR B 2 192 ? -8.61100 41.16300 -3.28900 1.000 26.27588 192 TYR L O 1
ATOM 6290 N N . ALA B 2 193 ? -8.32600 42.28900 -1.32400 1.000 28.43901 193 ALA L N 1
ATOM 6291 C CA . ALA B 2 193 ? -7.44000 41.29800 -0.71700 1.000 25.81407 193 ALA L CA 1
ATOM 6292 C C . ALA B 2 193 ? -7.80600 41.06000 0.74600 1.000 30.48463 193 ALA L C 1
ATOM 6293 O O . ALA B 2 193 ? -8.14100 41.99700 1.47300 1.000 31.43706 193 ALA L O 1
ATOM 6300 N N . CYS B 2 194 ? -7.79200 39.78500 1.12900 1.000 24.49562 194 CYS L N 1
ATOM 6301 C CA . CYS B 2 194 ? -7.96900 39.29500 2.48400 1.000 29.93085 194 CYS L CA 1
ATOM 6302 C C . CYS B 2 194 ? -6.59000 38.84700 2.95100 1.000 34.43070 194 CYS L C 1
ATOM 6303 O O . CYS B 2 194 ? -5.93800 38.04700 2.27300 1.000 30.49824 194 CYS L O 1
ATOM 6310 N N . GLU B 2 195 ? -6.14000 39.36200 4.08800 1.000 33.25589 195 GLU L N 1
ATOM 6311 C CA . GLU B 2 195 ? -4.86400 38.97700 4.68400 1.000 37.87315 195 GLU L CA 1
ATOM 6312 C C . GLU B 2 195 ? -5.09500 38.25000 6.01000 1.000 30.89860 195 GLU L C 1
ATOM 6313 O O . GLU B 2 195 ? -5.77400 38.76200 6.90700 1.000 25.47287 195 GLU L O 1
ATOM 6325 N N . VAL B 2 196 ? -4.47300 37.08800 6.16000 1.000 30.03633 196 VAL L N 1
ATOM 6326 C CA . VAL B 2 196 ? -4.77900 36.17900 7.25800 1.000 32.13053 196 VAL L CA 1
ATOM 6327 C C . VAL B 2 196 ? -3.50200 35.83200 8.00400 1.000 26.96749 196 VAL L C 1
ATOM 6328 O O . VAL B 2 196 ? -2.51900 35.39100 7.39900 1.000 24.42960 196 VAL L O 1
ATOM 6341 N N . THR B 2 197 ? -3.52000 36.02000 9.31700 1.000 22.98957 197 THR L N 1
ATOM 6342 C CA . THR B 2 197 ? -2.44500 35.54500 10.17800 1.000 29.29246 197 THR L CA 1
ATOM 6343 C C . THR B 2 197 ? -3.00400 34.53200 11.18500 1.000 33.42437 197 THR L C 1
ATOM 6344 O O . THR B 2 197 ? -4.12800 34.68200 11.69800 1.000 29.82926 197 THR L O 1
ATOM 6355 N N . HIS B 2 198 ? -2.21600 33.48900 11.46000 1.000 29.60365 198 HIS L N 1
ATOM 6356 C CA . HIS B 2 198 ? -2.70600 32.37500 12.26300 1.000 26.77103 198 HIS L CA 1
ATOM 6357 C C . HIS B 2 198 ? -1.49200 31.58600 12.72300 1.000 28.24171 198 HIS L C 1
ATOM 6358 O O . HIS B 2 198 ? -0.47000 31.55900 12.03600 1.000 27.91934 198 HIS L O 1
ATOM 6372 N N . GLN B 2 199 ? -1.61200 30.95800 13.89500 1.000 31.87433 199 GLN L N 1
ATOM 6373 C CA . GLN B 2 199 ? -0.48500 30.26100 14.50200 1.000 30.99794 199 GLN L CA 1
ATOM 6374 C C . GLN B 2 199 ? 0.14200 29.24600 13.55800 1.000 30.88464 199 GLN L C 1
ATOM 6375 O O . GLN B 2 199 ? 1.35500 29.04500 13.60500 1.000 30.00704 199 GLN L O 1
ATOM 6389 N N . GLY B 2 200 ? -0.65300 28.60500 12.70200 1.000 31.18832 200 GLY L N 1
ATOM 6390 C CA . GLY B 2 200 ? -0.19400 27.59800 11.78500 1.000 31.44909 200 GLY L CA 1
ATOM 6391 C C . GLY B 2 200 ? 0.42600 28.11000 10.50300 1.000 35.04973 200 GLY L C 1
ATOM 6392 O O . GLY B 2 200 ? 0.81600 27.29500 9.65900 1.000 32.94942 200 GLY L O 1
ATOM 6396 N N . LEU B 2 201 ? 0.54600 29.42700 10.33600 1.000 37.73781 201 LEU L N 1
ATOM 6397 C CA . LEU B 2 201 ? 1.10700 30.02200 9.13000 1.000 33.77478 201 LEU L CA 1
ATOM 6398 C C . LEU B 2 201 ? 2.43900 30.67000 9.47000 1.000 38.26067 201 LEU L C 1
ATOM 6399 O O . LEU B 2 201 ? 2.51800 31.42600 10.44400 1.000 37.92101 201 LEU L O 1
ATOM 6415 N N . SER B 2 202 ? 3.47900 30.37800 8.66500 1.000 42.88391 202 SER L N 1
ATOM 6416 C CA . SER B 2 202 ? 4.80400 30.95500 8.90600 1.000 44.56137 202 SER L CA 1
ATOM 6417 C C . SER B 2 202 ? 4.82500 32.44800 8.61100 1.000 47.87761 202 SER L C 1
ATOM 6418 O O . SER B 2 202 ? 5.56700 33.19400 9.26000 1.000 49.15684 202 SER L O 1
ATOM 6426 N N . SER B 2 203 ? 4.04400 32.88900 7.63300 1.000 41.27408 203 SER L N 1
ATOM 6427 C CA . SER B 2 203 ? 3.87800 34.29600 7.31400 1.000 39.89902 203 SER L CA 1
ATOM 6428 C C . SER B 2 203 ? 2.40100 34.49300 6.90100 1.000 29.79340 203 SER L C 1
ATOM 6429 O O . SER B 2 203 ? 1.73900 33.53000 6.57100 1.000 32.16770 203 SER L O 1
ATOM 6437 N N . PRO B 2 204 ? 1.94400 35.73900 6.92600 1.000 35.24321 204 PRO L N 1
ATOM 6438 C CA . PRO B 2 204 ? 0.52700 35.96700 6.56600 1.000 30.83083 204 PRO L CA 1
ATOM 6439 C C . PRO B 2 204 ? 0.23900 35.55300 5.12900 1.000 38.11611 204 PRO L C 1
ATOM 6440 O O . PRO B 2 204 ? 1.06400 35.70300 4.22100 1.000 35.38447 204 PRO L O 1
ATOM 6451 N N . VAL B 2 205 ? -0.96100 35.02800 4.94200 1.000 35.58070 205 VAL L N 1
ATOM 6452 C CA . VAL B 2 205 ? -1.46400 34.59700 3.65200 1.000 36.48616 205 VAL L CA 1
ATOM 6453 C C . VAL B 2 205 ? -2.38000 35.69000 3.13200 1.000 36.77878 205 VAL L C 1
ATOM 6454 O O . VAL B 2 205 ? -3.26100 36.16500 3.85700 1.000 32.83304 205 VAL L O 1
ATOM 6467 N N . THR B 2 206 ? -2.19700 36.06800 1.87300 1.000 34.51933 206 THR L N 1
ATOM 6468 C CA . THR B 2 206 ? -3.02500 37.07200 1.21200 1.000 39.97693 206 THR L CA 1
ATOM 6469 C C . THR B 2 206 ? -3.69900 36.42300 0.00800 1.000 43.84633 206 THR L C 1
ATOM 6470 O O . THR B 2 206 ? -3.02100 35.89900 -0.88600 1.000 38.44420 206 THR L O 1
ATOM 6481 N N . LYS B 2 207 ? -5.02800 36.44200 0.00200 1.000 35.96050 207 LYS L N 1
ATOM 6482 C CA . LYS B 2 207 ? -5.83500 35.98300 -1.11600 1.000 36.43017 207 LYS L CA 1
ATOM 6483 C C . LYS B 2 207 ? -6.49800 37.22400 -1.69600 1.000 33.17773 207 LYS L C 1
ATOM 6484 O O . LYS B 2 207 ? -7.06200 38.03900 -0.94200 1.000 26.60883 207 LYS L O 1
ATOM 6503 N N . SER B 2 208 ? -6.44400 37.36600 -3.02400 1.000 30.62177 208 SER L N 1
ATOM 6504 C CA . SER B 2 208 ? -6.87600 38.61900 -3.62700 1.000 27.20211 208 SER L CA 1
ATOM 6505 C C . SER B 2 208 ? -7.49100 38.37800 -4.99700 1.000 38.42188 208 SER L C 1
ATOM 6506 O O . SER B 2 208 ? -7.33300 37.31400 -5.60100 1.000 35.55675 208 SER L O 1
ATOM 6514 N N . PHE B 2 209 ? -8.15200 39.41700 -5.50500 1.000 32.71402 209 PHE L N 1
ATOM 6515 C CA . PHE B 2 209 ? -8.67200 39.40900 -6.85800 1.000 30.72843 209 PHE L CA 1
ATOM 6516 C C . PHE B 2 209 ? -8.71100 40.83700 -7.38200 1.000 35.46259 209 PHE L C 1
ATOM 6517 O O . PHE B 2 209 ? -8.75700 41.80000 -6.60300 1.000 30.50895 209 PHE L O 1
ATOM 6534 N N . ASN B 2 210 ? -8.69300 40.95500 -8.71300 1.000 37.12872 210 ASN L N 1
ATOM 6535 C CA . ASN B 2 210 ? -8.85600 42.22300 -9.41900 1.000 44.18935 210 ASN L CA 1
ATOM 6536 C C . ASN B 2 210 ? -10.31300 42.35000 -9.83600 1.000 43.43072 210 ASN L C 1
ATOM 6537 O O . ASN B 2 210 ? -10.85400 41.44300 -10.47200 1.000 49.93818 210 ASN L O 1
ATOM 6548 N N . ARG B 2 211 ? -10.95200 43.45600 -9.46200 1.000 40.24923 211 ARG L N 1
ATOM 6549 C CA . ARG B 2 211 ? -12.37400 43.62500 -9.74000 1.000 45.77879 211 ARG L CA 1
ATOM 6550 C C . ARG B 2 211 ? -12.65000 43.44300 -11.22600 1.000 52.55283 211 ARG L C 1
ATOM 6551 O O . ARG B 2 211 ? -11.98300 44.04400 -12.06900 1.000 43.91408 211 ARG L O 1
ATOM 6572 N N . GLY B 2 212 ? -13.62900 42.60800 -11.54700 1.000 58.19347 212 GLY L N 1
ATOM 6573 C CA . GLY B 2 212 ? -13.98400 42.36500 -12.93200 1.000 64.23618 212 GLY L CA 1
ATOM 6574 C C . GLY B 2 212 ? -13.04200 41.44300 -13.68300 1.000 75.04485 212 GLY L C 1
ATOM 6575 O O . GLY B 2 212 ? -12.58500 41.78300 -14.78300 1.000 78.23082 212 GLY L O 1
ATOM 6579 N N . GLU B 2 213 ? -12.74300 40.27900 -13.10700 1.000 72.58138 213 GLU L N 1
ATOM 6580 C CA . GLU B 2 213 ? -11.94800 39.26500 -13.80500 1.000 74.64771 213 GLU L CA 1
ATOM 6581 C C . GLU B 2 213 ? -12.58700 37.89400 -13.58900 1.000 78.90288 213 GLU L C 1
ATOM 6582 O O . GLU B 2 213 ? -13.17900 37.64000 -12.52700 1.000 72.03280 213 GLU L O 1
ATOM 6594 N N . GLN C 1 1 ? -44.50800 70.77400 -12.17900 1.000 57.84927 1 GLN A N 1
ATOM 6595 C CA . GLN C 1 1 ? -44.38900 70.32500 -10.75600 1.000 60.84172 1 GLN A CA 1
ATOM 6596 C C . GLN C 1 1 ? -43.60600 69.00500 -10.66300 1.000 44.97801 1 GLN A C 1
ATOM 6597 O O . GLN C 1 1 ? -42.62200 68.80500 -11.39000 1.000 42.37509 1 GLN A O 1
ATOM 6613 N N . VAL C 1 2 ? -44.03500 68.09900 -9.78200 1.000 41.77571 2 VAL A N 1
ATOM 6614 C CA . VAL C 1 2 ? -43.29900 66.85300 -9.57400 1.000 39.45957 2 VAL A CA 1
ATOM 6615 C C . VAL C 1 2 ? -43.47900 65.92200 -10.76700 1.000 37.38201 2 VAL A C 1
ATOM 6616 O O . VAL C 1 2 ? -44.60000 65.72000 -11.24500 1.000 40.30195 2 VAL A O 1
ATOM 6629 N N . GLN C 1 3 ? -42.37200 65.34800 -11.25000 1.000 32.23229 3 GLN A N 1
ATOM 6630 C CA . GLN C 1 3 ? -42.38400 64.30100 -12.26400 1.000 30.65459 3 GLN A CA 1
ATOM 6631 C C . GLN C 1 3 ? -41.51600 63.13800 -11.80200 1.000 31.92026 3 GLN A C 1
ATOM 6632 O O . GLN C 1 3 ? -40.48900 63.34400 -11.15000 1.000 23.42774 3 GLN A O 1
ATOM 6646 N N . LEU C 1 4 ? -41.93000 61.91100 -12.15500 1.000 28.74710 4 LEU A N 1
ATOM 6647 C CA . LEU C 1 4 ? -41.30700 60.68100 -11.67400 1.000 29.07355 4 LEU A CA 1
ATOM 6648 C C . LEU C 1 4 ? -40.94300 59.79300 -12.85700 1.000 25.07339 4 LEU A C 1
ATOM 6649 O O . LEU C 1 4 ? -41.59800 59.83000 -13.89600 1.000 23.77957 4 LEU A O 1
ATOM 6665 N N . GLN C 1 5 ? -39.86400 59.02700 -12.70700 1.000 22.25644 5 GLN A N 1
ATOM 6666 C CA . GLN C 1 5 ? -39.40600 58.11700 -13.75000 1.000 24.52161 5 GLN A CA 1
ATOM 6667 C C . GLN C 1 5 ? -38.80000 56.87400 -13.11000 1.000 24.53866 5 GLN A C 1
ATOM 6668 O O . GLN C 1 5 ? -37.77100 56.97100 -12.42300 1.000 20.34012 5 GLN A O 1
ATOM 6682 N N . GLU C 1 6 ? -39.41300 55.71700 -13.38500 1.000 22.14093 6 GLU A N 1
ATOM 6683 C CA . GLU C 1 6 ? -38.92800 54.42900 -12.90500 1.000 24.25751 6 GLU A CA 1
ATOM 6684 C C . GLU C 1 6 ? -37.75300 53.92700 -13.74300 1.000 26.14915 6 GLU A C 1
ATOM 6685 O O . GLU C 1 6 ? -37.67300 54.15700 -14.95200 1.000 25.83667 6 GLU A O 1
ATOM 6697 N N . SER C 1 7 ? -36.87000 53.16300 -13.10600 1.000 26.26172 7 SER A N 1
ATOM 6698 C CA . SER C 1 7 ? -35.80000 52.47400 -13.81600 1.000 22.90079 7 SER A CA 1
ATOM 6699 C C . SER C 1 7 ? -35.55800 51.13100 -13.13900 1.000 25.36028 7 SER A C 1
ATOM 6700 O O . SER C 1 7 ? -35.67200 50.99200 -11.91600 1.000 21.54928 7 SER A O 1
ATOM 6708 N N . GLY C 1 8 ? -35.22700 50.14000 -13.94000 1.000 30.68527 8 GLY A N 1
ATOM 6709 C CA . GLY C 1 8 ? -34.96700 48.84000 -13.39200 1.000 30.15158 8 GLY A CA 1
ATOM 6710 C C . GLY C 1 8 ? -35.00200 47.78300 -14.45400 1.000 31.49107 8 GLY A C 1
ATOM 6711 O O . GLY C 1 8 ? -35.31600 48.06400 -15.61700 1.000 31.23107 8 GLY A O 1
ATOM 6715 N N . PRO C 1 9 ? -34.61400 46.55500 -14.08000 1.000 24.69627 9 PRO A N 1
ATOM 6716 C CA . PRO C 1 9 ? -34.51000 45.48000 -15.07800 1.000 27.37428 9 PRO A CA 1
ATOM 6717 C C . PRO C 1 9 ? -35.89100 45.11300 -15.56600 1.000 27.24491 9 PRO A C 1
ATOM 6718 O O . PRO C 1 9 ? -36.87300 45.24100 -14.84200 1.000 32.21341 9 PRO A O 1
ATOM 6729 N N . GLY C 1 10 ? -35.96400 44.68100 -16.81200 1.000 28.47615 10 GLY A N 1
ATOM 6730 C CA . GLY C 1 10 ? -37.20200 44.16200 -17.35200 1.000 23.57953 10 GLY A CA 1
ATOM 6731 C C . GLY C 1 10 ? -37.36800 42.67000 -17.21400 1.000 23.58117 10 GLY A C 1
ATOM 6732 O O . GLY C 1 10 ? -38.45700 42.13600 -17.48700 1.000 23.71371 10 GLY A O 1
ATOM 6736 N N . LEU C 1 11 ? -36.29600 41.98300 -16.83400 1.000 21.67572 11 LEU A N 1
ATOM 6737 C CA . LEU C 1 11 ? -36.32200 40.54300 -16.69400 1.000 25.11155 11 LEU A CA 1
ATOM 6738 C C . LEU C 1 11 ? -35.47300 40.16600 -15.48800 1.000 27.22916 11 LEU A C 1
ATOM 6739 O O . LEU C 1 11 ? -34.31600 40.58200 -15.38600 1.000 29.20871 11 LEU A O 1
ATOM 6755 N N . VAL C 1 12 ? -36.02900 39.35700 -14.59000 1.000 24.83011 12 VAL A N 1
ATOM 6756 C CA . VAL C 1 12 ? -35.27600 38.80900 -13.46300 1.000 24.90423 12 VAL A CA 1
ATOM 6757 C C . VAL C 1 12 ? -35.63600 37.34500 -13.27600 1.000 25.26442 12 VAL A C 1
ATOM 6758 O O . VAL C 1 12 ? -36.76800 36.93100 -13.52900 1.000 25.38809 12 VAL A O 1
ATOM 6771 N N . GLU C 1 13 ? -34.68000 36.56900 -12.83100 1.000 26.79189 13 GLU A N 1
ATOM 6772 C CA . GLU C 1 13 ? -34.89700 35.14700 -12.62600 1.000 31.10909 13 GLU A CA 1
ATOM 6773 C C . GLU C 1 13 ? -35.59200 34.85400 -11.28900 1.000 31.17860 13 GLU A C 1
ATOM 6774 O O . GLU C 1 13 ? -35.41800 35.58100 -10.30900 1.000 25.69136 13 GLU A O 1
ATOM 6786 N N . PRO C 1 14 ? -36.37000 33.77800 -11.21300 1.000 28.30715 14 PRO A N 1
ATOM 6787 C CA . PRO C 1 14 ? -36.94900 33.38900 -9.91900 1.000 32.22458 14 PRO A CA 1
ATOM 6788 C C . PRO C 1 14 ? -35.85700 33.26300 -8.867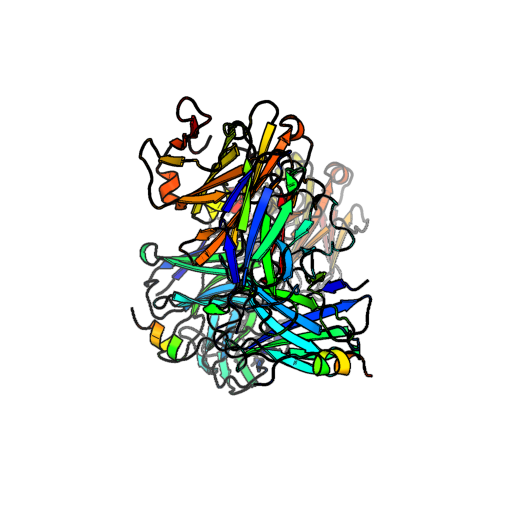00 1.000 26.93530 14 PRO A C 1
ATOM 6789 O O . PRO C 1 14 ? -34.73900 32.82900 -9.16100 1.000 27.92537 14 PRO A O 1
ATOM 6800 N N . SER C 1 15 ? -36.18400 33.69700 -7.64900 1.000 26.67921 15 SER A N 1
ATOM 6801 C CA . SER C 1 15 ? -35.36200 33.70100 -6.43400 1.000 30.73481 15 SER A CA 1
ATOM 6802 C C . SER C 1 15 ? -34.37800 34.86200 -6.39900 1.000 29.36793 15 SER A C 1
ATOM 6803 O O . SER C 1 15 ? -33.62100 34.97700 -5.42200 1.000 31.11026 15 SER A O 1
ATOM 6811 N N . GLU C 1 16 ? -34.32100 35.69700 -7.42900 1.000 29.38760 16 GLU A N 1
ATOM 6812 C CA . GLU C 1 16 ? -33.51800 36.89900 -7.33500 1.000 30.13943 16 GLU A CA 1
ATOM 6813 C C . GLU C 1 16 ? -34.26600 37.93900 -6.51100 1.000 26.41934 16 GLU A C 1
ATOM 6814 O O . GLU C 1 16 ? -35.46100 37.79500 -6.20900 1.000 25.52857 16 GLU A O 1
ATOM 6826 N N . THR C 1 17 ? -33.54600 38.99700 -6.14600 1.000 25.47834 17 THR A N 1
ATOM 6827 C CA . THR C 1 17 ? -34.15600 40.17900 -5.55600 1.000 30.88738 17 THR A CA 1
ATOM 6828 C C . THR C 1 17 ? -34.30700 41.27100 -6.61300 1.000 29.21010 17 THR A C 1
ATOM 6829 O O . THR C 1 17 ? -33.35900 41.58400 -7.32800 1.000 31.99788 17 THR A O 1
ATOM 6840 N N . LEU C 1 18 ? -35.50200 41.84500 -6.71100 1.000 27.53777 18 LEU A N 1
ATOM 6841 C CA . LEU C 1 18 ? -35.78600 42.92200 -7.65700 1.000 27.18118 18 LEU A CA 1
ATOM 6842 C C . LEU C 1 18 ? -35.53700 44.29100 -7.02600 1.000 27.89782 18 LEU A C 1
ATOM 6843 O O . LEU C 1 18 ? -36.03500 44.59300 -5.93600 1.000 25.12647 18 LEU A O 1
ATOM 6859 N N . SER C 1 19 ? -34.74200 45.10500 -7.70000 1.000 26.21596 19 SER A N 1
ATOM 6860 C CA . SER C 1 19 ? -34.42200 46.45100 -7.25200 1.000 26.75977 19 SER A CA 1
ATOM 6861 C C . SER C 1 19 ? -34.92100 47.44000 -8.29900 1.000 30.90414 19 SER A C 1
ATOM 6862 O O . SER C 1 19 ? -34.52800 47.35700 -9.46600 1.000 26.87653 19 SER A O 1
ATOM 6870 N N . LEU C 1 20 ? -35.80200 48.35300 -7.89200 1.000 28.24565 20 LEU A N 1
ATOM 6871 C CA . LEU C 1 20 ? -36.32300 49.40100 -8.76400 1.000 19.20823 20 LEU A CA 1
ATOM 6872 C C . LEU C 1 20 ? -35.97700 50.74300 -8.15600 1.000 26.61981 20 LEU A C 1
ATOM 6873 O O . LEU C 1 20 ? -35.88600 50.86200 -6.93100 1.000 23.07874 20 LEU A O 1
ATOM 6889 N N . THR C 1 21 ? -35.79700 51.74900 -9.01600 1.000 25.76864 21 THR A N 1
ATOM 6890 C CA . THR C 1 21 ? -35.49700 53.10600 -8.59100 1.000 22.91317 21 THR A CA 1
ATOM 6891 C C . THR C 1 21 ? -36.42400 54.08500 -9.28800 1.000 20.41043 21 THR A C 1
ATOM 6892 O O . THR C 1 21 ? -36.70100 53.94000 -10.47800 1.000 26.05786 21 THR A O 1
ATOM 6903 N N . CYS C 1 22 ? -36.87700 55.08800 -8.54500 1.000 22.16832 22 CYS A N 1
ATOM 6904 C CA . CYS C 1 22 ? -37.63700 56.21200 -9.08100 1.000 20.08023 22 CYS A CA 1
ATOM 6905 C C . CYS C 1 22 ? -36.86500 57.51600 -8.93100 1.000 22.03695 22 CYS A C 1
ATOM 6906 O O . CYS C 1 22 ? -36.42000 57.85700 -7.82900 1.000 26.43538 22 CYS A O 1
ATOM 6913 N N . THR C 1 23 ? -36.66800 58.23600 -10.03100 1.000 19.23507 23 THR A N 1
ATOM 6914 C CA . THR C 1 23 ? -35.99000 59.52400 -9.96400 1.000 23.90473 23 THR A CA 1
ATOM 6915 C C . THR C 1 23 ? -37.03800 60.62600 -10.04000 1.000 25.32603 23 THR A C 1
ATOM 6916 O O . THR C 1 23 ? -37.89500 60.60400 -10.91900 1.000 24.50319 23 THR A O 1
ATOM 6927 N N . VAL C 1 24 ? -36.95900 61.58600 -9.12800 1.000 23.45787 24 VAL A N 1
ATOM 6928 C CA . VAL C 1 24 ? -37.93500 62.66400 -8.98500 1.000 29.31187 24 VAL A CA 1
ATOM 6929 C C . VAL C 1 24 ? -37.30600 63.98000 -9.43700 1.000 33.40486 24 VAL A C 1
ATOM 6930 O O . VAL C 1 24 ? -36.19700 64.33800 -9.00500 1.000 27.32180 24 VAL A O 1
ATOM 6943 N N . SER C 1 25 ? -38.05100 64.73500 -10.24500 1.000 26.58194 25 SER A N 1
ATOM 6944 C CA . SER C 1 25 ? -37.68800 66.09900 -10.60600 1.000 32.11633 25 SER A CA 1
ATOM 6945 C C . SER C 1 25 ? -38.83000 67.03300 -10.23900 1.000 33.11182 25 SER A C 1
ATOM 6946 O O . SER C 1 25 ? -39.97300 66.60000 -10.08600 1.000 32.15180 25 SER A O 1
ATOM 6954 N N . GLY C 1 26 ? -38.50900 68.31900 -10.07200 1.000 28.27218 26 GLY A N 1
ATOM 6955 C CA . GLY C 1 26 ? -39.49500 69.31800 -9.70100 1.000 30.00984 26 GLY A CA 1
ATOM 6956 C C . GLY C 1 26 ? -39.78000 69.45900 -8.21700 1.000 36.62196 26 GLY A C 1
ATOM 6957 O O . GLY C 1 26 ? -40.63600 70.27200 -7.83000 1.000 36.03266 26 GLY A O 1
ATOM 6961 N N . GLY C 1 27 ? -39.08800 68.72200 -7.37500 1.000 37.02297 27 GLY A N 1
ATOM 6962 C CA . GLY C 1 27 ? -39.31200 68.81100 -5.94600 1.000 34.46289 27 GLY A CA 1
ATOM 6963 C C . GLY C 1 27 ? -38.32200 67.89800 -5.25400 1.000 32.06479 27 GLY A C 1
ATOM 6964 O O . GLY C 1 27 ? -37.74100 66.99800 -5.86500 1.000 33.88301 27 GLY A O 1
ATOM 6968 N N . SER C 1 28 ? -38.14600 68.14500 -3.96800 1.000 33.15398 28 SER A N 1
ATOM 6969 C CA . SER C 1 28 ? -37.16800 67.42400 -3.17600 1.000 32.37503 28 SER A CA 1
ATOM 6970 C C . SER C 1 28 ? -37.78100 66.14400 -2.62100 1.000 28.36094 28 SER A C 1
ATOM 6971 O O . SER C 1 28 ? -38.95500 66.11300 -2.25700 1.000 24.59377 28 SER A O 1
ATOM 6979 N N . ILE C 1 29 ? -36.98000 65.07800 -2.58100 1.000 27.32420 29 ILE A N 1
ATOM 6980 C CA . ILE C 1 29 ? -37.36700 63.87200 -1.84700 1.000 27.06512 29 ILE A CA 1
ATOM 6981 C C . ILE C 1 29 ? -37.76300 64.23100 -0.41200 1.000 26.79423 29 ILE A C 1
ATOM 6982 O O . ILE C 1 29 ? -38.75300 63.72200 0.12700 1.000 21.02403 29 ILE A O 1
ATOM 6998 N N . SER C 1 30 ? -37.00600 65.12600 0.22200 1.000 27.22449 30 SER A N 1
ATOM 6999 C CA . SER C 1 30 ? -37.28700 65.57400 1.59100 1.000 28.23126 30 SER A CA 1
ATOM 7000 C C . SER C 1 30 ? -38.41200 66.60300 1.54300 1.000 30.51523 30 SER A C 1
ATOM 7001 O O . SER C 1 30 ? -38.19100 67.80600 1.38600 1.000 32.17103 30 SER A O 1
ATOM 7009 N N . SER C 1 31 ? -39.63300 66.11900 1.74700 1.000 26.32433 31 SER A N 1
ATOM 7010 C CA . SER C 1 31 ? -40.84300 66.92400 1.64200 1.000 28.67106 31 SER A CA 1
ATOM 7011 C C . SER C 1 31 ? -41.98200 66.15300 2.29800 1.000 23.18347 31 SER A C 1
ATOM 7012 O O . SER C 1 31 ? -41.84600 64.97900 2.64800 1.000 23.72599 31 SER A O 1
ATOM 7020 N N . SER C 1 32 ? -43.13400 66.80300 2.38400 1.000 20.93678 32 SER A N 1
ATOM 7021 C CA . SER C 1 32 ? -44.31700 66.20400 2.99700 1.000 21.02140 32 SER A CA 1
ATOM 7022 C C . SER C 1 32 ? -44.99100 65.15500 2.12600 1.000 19.40987 32 SER A C 1
ATOM 7023 O O . SER C 1 32 ? -45.98800 64.56600 2.52100 1.000 23.39150 32 SER A O 1
ATOM 7031 N N . ASN C 1 33 ? -44.46600 64.85300 0.96300 1.000 23.39264 33 ASN A N 1
ATOM 7032 C CA . ASN C 1 33 ? -45.01800 63.77900 0.16200 1.000 21.50000 33 ASN A CA 1
ATOM 7033 C C . ASN C 1 33 ? -44.72500 62.42000 0.77500 1.000 23.66855 33 ASN A C 1
ATOM 7034 O O . ASN C 1 33 ? -43.75700 62.25200 1.53100 1.000 19.35338 33 ASN A O 1
ATOM 7045 N N . TRP C 1 34 ? -45.58300 61.43900 0.41400 1.000 17.77604 34 TRP A N 1
ATOM 7046 C CA . TRP C 1 34 ? -45.33600 60.01200 0.61700 1.000 19.00424 34 TRP A CA 1
ATOM 7047 C C . TRP C 1 34 ? -45.01400 59.34100 -0.73300 1.000 18.47322 34 TRP A C 1
ATOM 7048 O O . TRP C 1 34 ? -45.87700 59.19200 -1.60300 1.000 19.16769 34 TRP A O 1
ATOM 7069 N N . TRP C 1 35 ? -43.76000 58.92700 -0.89500 1.000 18.05547 35 TRP A N 1
ATOM 7070 C CA . TRP C 1 35 ? -43.27800 58.30300 -2.12000 1.000 15.24289 35 TRP A CA 1
ATOM 7071 C C . TRP C 1 35 ? -43.69200 56.84000 -2.15500 1.000 15.99376 35 TRP A C 1
ATOM 7072 O O . TRP C 1 35 ? -43.44800 56.08200 -1.20600 1.000 19.13381 35 TRP A O 1
ATOM 7093 N N . THR C 1 36 A -44.35100 56.46200 -3.24500 1.000 16.30650 35 THR A N 1
ATOM 7094 C CA . THR C 1 36 A -45.20600 55.28700 -3.28300 1.000 16.85197 35 THR A CA 1
ATOM 7095 C C . THR C 1 36 A -44.79600 54.37400 -4.43200 1.000 17.79723 35 THR A C 1
ATOM 7096 O O . THR C 1 36 A -44.38700 54.83900 -5.50900 1.000 16.49540 35 THR A O 1
ATOM 7107 N N . TRP C 1 37 ? -44.92600 53.06100 -4.18200 1.000 18.13114 36 TRP A N 1
ATOM 7108 C CA . TRP C 1 37 ? -44.81500 52.02500 -5.20100 1.000 14.58708 36 TRP A CA 1
ATOM 7109 C C . TRP C 1 37 ? -46.15000 51.30300 -5.30300 1.000 18.51106 36 TRP A C 1
ATOM 7110 O O . TRP C 1 37 ? -46.78100 51.01200 -4.27900 1.000 16.83701 36 TRP A O 1
ATOM 7131 N N . ILE C 1 38 ? -46.57100 51.07100 -6.56200 1.000 13.80185 37 ILE A N 1
ATOM 7132 C CA . ILE C 1 38 ? -47.78700 50.38300 -6.97700 1.000 16.10025 37 ILE A CA 1
ATOM 7133 C C . ILE C 1 38 ? -47.39500 49.32800 -8.01000 1.000 17.37917 37 ILE A C 1
ATOM 7134 O O . ILE C 1 38 ? -46.45900 49.51900 -8.80200 1.000 19.73985 37 ILE A O 1
ATOM 7150 N N . ARG C 1 39 ? -48.15700 48.23900 -8.06700 1.000 13.94677 38 ARG A N 1
ATOM 7151 C CA . ARG C 1 39 ? -47.98500 47.33100 -9.19200 1.000 21.31647 38 ARG A CA 1
ATOM 7152 C C . ARG C 1 39 ? -49.31400 46.85800 -9.76000 1.000 23.19321 38 ARG A C 1
ATOM 7153 O O . ARG C 1 39 ? -50.37000 46.93600 -9.12000 1.000 20.29348 38 ARG A O 1
ATOM 7174 N N . GLN C 1 40 ? -49.21900 46.29500 -10.96500 1.000 18.74627 39 GLN A N 1
ATOM 7175 C CA . GLN C 1 40 ? -50.37200 45.76900 -11.68500 1.000 20.09249 39 GLN A CA 1
ATOM 7176 C C . GLN C 1 40 ? -49.96500 44.48700 -12.39400 1.000 21.31102 39 GLN A C 1
ATOM 7177 O O . GLN C 1 40 ? -49.35800 44.53700 -13.47800 1.000 15.82867 39 GLN A O 1
ATOM 7191 N N . PRO C 1 41 ? -50.31400 43.32400 -11.84300 1.000 22.80048 40 PRO A N 1
ATOM 7192 C CA . PRO C 1 41 ? -50.04000 42.07000 -12.54700 1.000 25.31092 40 PRO A CA 1
ATOM 7193 C C . PRO C 1 41 ? -50.87500 41.97600 -13.81200 1.000 27.22330 40 PRO A C 1
ATOM 7194 O O . PRO C 1 41 ? -51.91500 42.65500 -13.93700 1.000 23.89869 40 PRO A O 1
ATOM 7205 N N . PRO C 1 42 ? -50.44200 41.15100 -14.77600 1.000 26.85067 41 PRO A N 1
ATOM 7206 C CA . PRO C 1 42 ? -51.17000 41.06700 -16.05300 1.000 36.48272 41 PRO A CA 1
ATOM 7207 C C . PRO C 1 42 ? -52.60300 40.58300 -15.86100 1.000 30.25859 41 PRO A C 1
ATOM 7208 O O . PRO C 1 42 ? -52.87200 39.63100 -15.12700 1.000 30.80711 41 PRO A O 1
ATOM 7219 N N . GLY C 1 43 ? -53.53200 41.28700 -16.49500 1.000 32.78568 42 GLY A N 1
ATOM 7220 C CA . GLY C 1 43 ? -54.93200 40.95100 -16.38400 1.000 36.33940 42 GLY A CA 1
ATOM 7221 C C . GLY C 1 43 ? -55.56900 41.28500 -15.05900 1.000 44.11410 42 GLY A C 1
ATOM 7222 O O . GLY C 1 43 ? -56.72100 40.88900 -14.84600 1.000 47.19056 42 GLY A O 1
ATOM 7226 N N . LYS C 1 44 ? -54.86500 41.98700 -14.16400 1.000 30.20779 43 LYS A N 1
ATOM 7227 C CA . LYS C 1 44 ? -55.33800 42.21200 -12.81000 1.000 27.62677 43 LYS A CA 1
ATOM 7228 C C . LYS C 1 44 ? -55.38600 43.70600 -12.55300 1.000 21.54972 43 LYS A C 1
ATOM 7229 O O . LYS C 1 44 ? -54.90800 44.51000 -13.35600 1.000 23.94738 43 LYS A O 1
ATOM 7248 N N . GLY C 1 45 ? -55.92800 44.06400 -11.38900 1.000 27.33915 44 GLY A N 1
ATOM 7249 C CA . GLY C 1 45 ? -56.06300 45.45200 -11.00000 1.000 25.65376 44 GLY A CA 1
ATOM 7250 C C . GLY C 1 45 ? -54.81700 46.00300 -10.30200 1.000 29.29331 44 GLY A C 1
ATOM 7251 O O . GLY C 1 45 ? -53.78500 45.35000 -10.18600 1.000 22.36803 44 GLY A O 1
ATOM 7255 N N . LEU C 1 46 ? -54.91700 47.25700 -9.86900 1.000 22.97306 45 LEU A N 1
ATOM 7256 C CA . LEU C 1 46 ? -53.82400 47.92200 -9.17400 1.000 23.09947 45 LEU A CA 1
ATOM 7257 C C . LEU C 1 46 ? -53.67500 47.41000 -7.74400 1.000 22.52504 45 LEU A C 1
ATOM 7258 O O . LEU C 1 46 ? -54.64800 47.05200 -7.07300 1.000 23.42042 45 LEU A O 1
ATOM 7274 N N . GLU C 1 47 ? -52.42500 47.34500 -7.29700 1.000 21.21170 46 GLU A N 1
ATOM 7275 C CA . GLU C 1 47 ? -52.09700 46.92700 -5.94000 1.000 21.15720 46 GLU A CA 1
ATOM 7276 C C . GLU C 1 47 ? -51.08600 47.90000 -5.34100 1.000 21.35880 46 GLU A C 1
ATOM 7277 O O . GLU C 1 47 ? -49.95800 48.00400 -5.83200 1.000 19.60607 46 GLU A O 1
ATOM 7289 N N . TRP C 1 48 ? -51.45000 48.54700 -4.23800 1.000 17.47503 47 TRP A N 1
ATOM 7290 C CA . TRP C 1 48 ? -50.49100 49.36000 -3.49900 1.000 18.62710 47 TRP A CA 1
ATOM 7291 C C . TRP C 1 48 ? -49.44200 48.48200 -2.83500 1.000 21.59575 47 TRP A C 1
ATOM 7292 O O . TRP C 1 48 ? -49.78800 47.50400 -2.17900 1.000 20.19757 47 TRP A O 1
ATOM 7313 N N . ILE C 1 49 ? -48.16400 48.83500 -2.97900 1.000 19.70278 48 ILE A N 1
ATOM 7314 C CA . ILE C 1 49 ? -47.06100 48.04600 -2.42000 1.000 18.48710 48 ILE A CA 1
ATOM 7315 C C . ILE C 1 49 ? -46.61400 48.61700 -1.09000 1.000 17.69393 48 ILE A C 1
ATOM 7316 O O . ILE C 1 49 ? -46.55600 47.89300 -0.09400 1.000 17.08196 48 ILE A O 1
ATOM 7332 N N . GLY C 1 50 ? -46.32900 49.91600 -1.06500 1.000 17.69500 49 GLY A N 1
ATOM 7333 C CA . GLY C 1 50 ? -45.94400 50.59300 0.15600 1.000 20.35615 49 GLY A CA 1
ATOM 7334 C C . GLY C 1 50 ? -45.48700 52.00600 -0.13600 1.000 16.09578 49 GLY A C 1
ATOM 7335 O O . GLY C 1 50 ? -45.47500 52.47200 -1.28100 1.000 17.39761 49 GLY A O 1
ATOM 7339 N N . ASN C 1 51 ? -45.12300 52.69400 0.93000 1.000 17.65287 50 ASN A N 1
ATOM 7340 C CA . ASN C 1 51 ? -44.66300 54.05700 0.76500 1.000 19.71126 50 ASN A CA 1
ATOM 7341 C C . ASN C 1 51 ? -43.58200 54.38700 1.79000 1.000 22.06433 50 ASN A C 1
ATOM 7342 O O . ASN C 1 51 ? -43.28300 53.61600 2.71200 1.000 19.68359 50 ASN A O 1
ATOM 7353 N N . ILE C 1 52 ? -43.02000 55.58000 1.62300 1.000 17.60600 51 ILE A N 1
ATOM 7354 C CA . ILE C 1 52 ? -42.08200 56.14600 2.58300 1.000 18.67509 51 ILE A CA 1
ATOM 7355 C C . ILE C 1 52 ? -42.34000 57.64300 2.67400 1.000 21.18361 51 ILE A C 1
ATOM 7356 O O . ILE C 1 52 ? -42.51900 58.31300 1.65200 1.000 18.42867 51 ILE A O 1
ATOM 7372 N N . GLY C 1 53 ? -42.31600 58.17100 3.89900 1.000 23.69576 52 GLY A N 1
ATOM 7373 C CA . GLY C 1 53 ? -42.42600 59.61400 4.09200 1.000 24.33176 52 GLY A CA 1
ATOM 7374 C C . GLY C 1 53 ? -41.14300 60.33600 3.68700 1.000 18.78234 52 GLY A C 1
ATOM 7375 O O . GLY C 1 53 ? -40.05000 59.99200 4.14000 1.000 21.72586 52 GLY A O 1
ATOM 7379 N N . GLY C 1 54 A -41.27600 61.32800 2.81600 1.000 20.35379 52 GLY A N 1
ATOM 7380 C CA . GLY C 1 54 A -40.10700 61.99300 2.27800 1.000 25.94443 52 GLY A CA 1
ATOM 7381 C C . GLY C 1 54 A -39.23300 62.62700 3.33000 1.000 25.21098 52 GLY A C 1
ATOM 7382 O O . GLY C 1 54 A -38.01100 62.63100 3.18800 1.000 24.35436 52 GLY A O 1
ATOM 7386 N N . ASN C 1 55 ? -39.83700 63.13600 4.40800 1.000 19.78454 53 ASN A N 1
ATOM 7387 C CA . ASN C 1 55 ? -39.08800 63.72000 5.51700 1.000 26.87995 53 ASN A CA 1
ATOM 7388 C C . ASN C 1 55 ? -38.85500 62.73300 6.65600 1.000 28.29336 53 ASN A C 1
ATOM 7389 O O . ASN C 1 55 ? -37.71700 62.61200 7.13600 1.000 27.64195 53 ASN A O 1
ATOM 7400 N N . SER C 1 56 ? -39.91000 62.02900 7.11100 1.000 24.33785 54 SER A N 1
ATOM 7401 C CA . SER C 1 56 ? -39.77300 61.22100 8.32200 1.000 25.60161 54 SER A CA 1
ATOM 7402 C C . SER C 1 56 ? -39.02700 59.92100 8.06300 1.000 28.24800 54 SER A C 1
ATOM 7403 O O . SER C 1 56 ? -38.45100 59.35000 8.99600 1.000 22.96146 54 SER A O 1
ATOM 7411 N N . GLY C 1 57 ? -39.09400 59.40300 6.83200 1.000 27.09544 55 GLY A N 1
ATOM 7412 C CA . GLY C 1 57 ? -38.55900 58.09000 6.53800 1.000 29.00577 55 GLY A CA 1
ATOM 7413 C C . GLY C 1 57 ? -39.37600 56.94100 7.07800 1.000 25.81187 55 GLY A C 1
ATOM 7414 O O . GLY C 1 57 ? -38.94100 55.79600 6.95500 1.000 25.94765 55 GLY A O 1
ATOM 7418 N N . LYS C 1 58 ? -40.54000 57.20000 7.67200 1.000 28.99383 56 LYS A N 1
ATOM 7419 C CA . LYS C 1 58 ? -41.40900 56.10700 8.09300 1.000 32.42352 56 LYS A CA 1
ATOM 7420 C C . LYS C 1 58 ? -41.94800 55.35800 6.87400 1.000 27.42206 56 LYS A C 1
ATOM 7421 O O . LYS C 1 58 ? -42.21900 55.94000 5.81900 1.000 22.09817 56 LYS A O 1
ATOM 7440 N N . THR C 1 59 ? -42.04200 54.04600 6.99600 1.000 21.44198 57 THR A N 1
ATOM 7441 C CA . THR C 1 59 ? -42.45300 53.21100 5.88100 1.000 22.71243 57 THR A CA 1
ATOM 7442 C C . THR C 1 59 ? -43.69800 52.43100 6.26300 1.000 24.77667 57 THR A C 1
ATOM 7443 O O . THR C 1 59 ? -43.86900 52.03300 7.42000 1.000 24.11846 57 THR A O 1
ATOM 7454 N N . PHE C 1 60 ? -44.51200 52.14100 5.24800 1.000 20.61864 58 PHE A N 1
ATOM 7455 C CA . PHE C 1 60 ? -45.72800 51.36400 5.40200 1.000 24.08474 58 PHE A CA 1
ATOM 7456 C C . PHE C 1 60 ? -45.83800 50.47100 4.18600 1.000 23.88646 58 PHE A C 1
ATOM 7457 O O . PHE C 1 60 ? -45.55000 50.92000 3.06500 1.000 20.72741 58 PHE A O 1
ATOM 7474 N N . TYR C 1 61 ? -46.25400 49.21100 4.41600 1.000 24.72465 59 TYR A N 1
ATOM 7475 C CA . TYR C 1 61 ? -46.25100 48.19600 3.36900 1.000 29.09369 59 TYR A CA 1
ATOM 7476 C C . TYR C 1 61 ? -47.56200 47.42400 3.35800 1.000 26.31919 59 TYR A C 1
ATOM 7477 O O . TYR C 1 61 ? -48.20000 47.24700 4.40100 1.000 25.47162 59 TYR A O 1
ATOM 7495 N N . ASN C 1 62 ? -47.92200 46.93100 2.16400 1.000 21.73115 60 ASN A N 1
ATOM 7496 C CA . ASN C 1 62 ? -49.07400 46.05500 2.01300 1.000 21.87060 60 ASN A CA 1
ATOM 7497 C C . ASN C 1 62 ? -48.89000 44.80100 2.86500 1.000 27.38276 60 ASN A C 1
ATOM 7498 O O . ASN C 1 62 ? -47.84600 44.14600 2.78100 1.000 25.11944 60 ASN A O 1
ATOM 7509 N N . PRO C 1 63 ? -49.87100 44.42900 3.68300 1.000 33.36499 61 PRO A N 1
ATOM 7510 C CA . PRO C 1 63 ? -49.68800 43.22500 4.52500 1.000 34.09150 61 PRO A CA 1
ATOM 7511 C C . PRO C 1 63 ? -49.39500 41.97500 3.72000 1.000 36.55716 61 PRO A C 1
ATOM 7512 O O . PRO C 1 63 ? -48.72900 41.07200 4.24100 1.000 37.73914 61 PRO A O 1
ATOM 7523 N N . SER C 1 64 ? -49.82300 41.90000 2.44700 1.000 34.72358 62 SER A N 1
ATOM 7524 C CA . SER C 1 64 ? -49.59100 40.68000 1.67500 1.000 31.32281 62 SER A CA 1
ATOM 7525 C C . SER C 1 64 ? -48.17100 40.57400 1.13600 1.000 35.34658 62 SER A C 1
ATOM 7526 O O . SER C 1 64 ? -47.78400 39.50000 0.68100 1.000 41.36616 62 SER A O 1
ATOM 7534 N N . LEU C 1 65 ? -47.38400 41.63600 1.20900 1.000 33.81667 63 LEU A N 1
ATOM 7535 C CA . LEU C 1 65 ? -46.02900 41.66200 0.69000 1.000 34.32898 63 LEU A CA 1
ATOM 7536 C C . LEU C 1 65 ? -44.99200 42.12600 1.71000 1.000 33.46898 63 LEU A C 1
ATOM 7537 O O . LEU C 1 65 ? -43.81300 42.18100 1.36800 1.000 30.79118 63 LEU A O 1
ATOM 7553 N N . LYS C 1 66 ? -45.39300 42.50100 2.92500 1.000 28.14475 64 LYS A N 1
ATOM 7554 C CA . LYS C 1 66 ? -44.54600 43.34700 3.75300 1.000 30.88691 64 LYS A CA 1
ATOM 7555 C C . LYS C 1 66 ? -43.22700 42.68900 4.09400 1.000 33.45099 64 LYS A C 1
ATOM 7556 O O . LYS C 1 66 ? -42.22200 43.39000 4.20100 1.000 34.32572 64 LYS A O 1
ATOM 7575 N N . SER C 1 67 ? -43.20200 41.36000 4.27200 1.000 25.20769 65 SER A N 1
ATOM 7576 C CA . SER C 1 67 ? -41.94300 40.72500 4.65300 1.000 31.60294 65 SER A CA 1
ATOM 7577 C C . SER C 1 67 ? -40.96700 40.66600 3.48300 1.000 25.87744 65 SER A C 1
ATOM 7578 O O . SER C 1 67 ? -39.79000 40.36900 3.69400 1.000 30.29029 65 SER A O 1
ATOM 7586 N N . ARG C 1 68 ? -41.39900 40.97100 2.26400 1.000 24.05688 66 ARG A N 1
ATOM 7587 C CA . ARG C 1 68 ? -40.51400 40.88800 1.11400 1.000 24.13924 66 ARG A CA 1
ATOM 7588 C C . ARG C 1 68 ? -40.12800 42.24200 0.54300 1.000 25.01110 66 ARG A C 1
ATOM 7589 O O . ARG C 1 68 ? -39.27300 42.29700 -0.34600 1.000 25.65842 66 ARG A O 1
ATOM 7610 N N . VAL C 1 69 ? -40.72800 43.32700 1.00400 1.000 23.83085 67 VAL A N 1
ATOM 7611 C CA . VAL C 1 69 ? -40.51900 44.63100 0.39300 1.000 24.63770 67 VAL A CA 1
ATOM 7612 C C . VAL C 1 69 ? -39.72500 45.51800 1.34500 1.000 28.39816 67 VAL A C 1
ATOM 7613 O O . VAL C 1 69 ? -39.93900 45.51200 2.56800 1.000 26.44887 67 VAL A O 1
ATOM 7626 N N . THR C 1 70 ? -38.81600 46.30700 0.77300 1.000 24.31951 68 THR A N 1
ATOM 7627 C CA . THR C 1 70 ? -38.16300 47.37300 1.52300 1.000 26.81659 68 THR A CA 1
ATOM 7628 C C . THR C 1 70 ? -38.14900 48.59400 0.61300 1.000 25.43524 68 THR A C 1
ATOM 7629 O O . THR C 1 70 ? -37.79800 48.47100 -0.55800 1.000 23.18974 68 THR A O 1
ATOM 7640 N N . ILE C 1 71 ? -38.57100 49.75000 1.12000 1.000 20.87075 69 ILE A N 1
ATOM 7641 C CA . ILE C 1 71 ? -38.55400 51.01300 0.38900 1.000 22.56936 69 ILE A CA 1
ATOM 7642 C C . ILE C 1 71 ? -37.57900 51.93000 1.10400 1.000 24.53629 69 ILE A C 1
ATOM 7643 O O . ILE C 1 71 ? -37.60900 52.04400 2.33800 1.000 24.49331 69 ILE A O 1
ATOM 7659 N N . SER C 1 72 ? -36.69300 52.55700 0.34000 1.000 26.13795 70 SER A N 1
ATOM 7660 C CA . SER C 1 72 ? -35.71100 53.47400 0.89900 1.000 26.98151 70 SER A CA 1
ATOM 7661 C C . SER C 1 72 ? -35.66500 54.72200 0.03100 1.000 28.84680 70 SER A C 1
ATOM 7662 O O . SER C 1 72 ? -36.25600 54.76200 -1.05100 1.000 22.21247 70 SER A O 1
ATOM 7670 N N . LYS C 1 73 ? -34.94300 55.74600 0.49200 1.000 29.30013 71 LYS A N 1
ATOM 7671 C CA . LYS C 1 73 ? -34.87300 57.00100 -0.24500 1.000 27.44413 71 LYS A CA 1
ATOM 7672 C C . LYS C 1 73 ? -33.48100 57.61100 -0.07800 1.000 28.38375 71 LYS A C 1
ATOM 7673 O O . LYS C 1 73 ? -32.70900 57.26800 0.83000 1.000 28.69969 71 LYS A O 1
ATOM 7692 N N . ASP C 1 74 ? -33.15500 58.50100 -1.01300 1.000 31.71660 72 ASP A N 1
ATOM 7693 C CA . ASP C 1 74 ? -31.85900 59.17900 -1.01500 1.000 33.70422 72 ASP A CA 1
ATOM 7694 C C . ASP C 1 74 ? -32.07800 60.57200 -1.59600 1.000 30.48755 72 ASP A C 1
ATOM 7695 O O . ASP C 1 74 ? -32.21000 60.72300 -2.81300 1.000 31.34451 72 ASP A O 1
ATOM 7704 N N . THR C 1 75 ? -32.11000 61.58300 -0.72300 1.000 35.66981 73 THR A N 1
ATOM 7705 C CA . THR C 1 75 ? -32.45700 62.93100 -1.15400 1.000 31.07283 73 THR A CA 1
ATOM 7706 C C . THR C 1 75 ? -31.39800 63.50100 -2.07700 1.000 35.38643 73 THR A C 1
ATOM 7707 O O . THR C 1 75 ? -31.73800 64.15200 -3.06900 1.000 31.67177 73 THR A O 1
ATOM 7718 N N . SER C 1 76 ? -30.11600 63.24500 -1.78600 1.000 34.79680 74 SER A N 1
ATOM 7719 C CA . SER C 1 76 ? -29.04400 63.82200 -2.59100 1.000 39.21614 74 SER A CA 1
ATOM 7720 C C . SER C 1 76 ? -29.06500 63.27700 -4.01200 1.000 35.11302 74 SER A C 1
ATOM 7721 O O . SER C 1 76 ? -28.62300 63.95500 -4.94000 1.000 40.26090 74 SER A O 1
ATOM 7729 N N . LYS C 1 77 ? -29.54300 62.05700 -4.20000 1.000 35.16948 75 LYS A N 1
ATOM 7730 C CA . LYS C 1 77 ? -29.64900 61.47500 -5.52300 1.000 30.39890 75 LYS A CA 1
ATOM 7731 C C . LYS C 1 77 ? -30.99600 61.71000 -6.16100 1.000 29.63489 75 LYS A C 1
ATOM 7732 O O . LYS C 1 77 ? -31.17800 61.26900 -7.29000 1.000 30.67260 75 LYS A O 1
ATOM 7751 N N . LYS C 1 78 ? -31.94600 62.32500 -5.44700 1.000 27.07567 76 LYS A N 1
ATOM 7752 C CA . LYS C 1 78 ? -33.27700 62.63800 -5.96700 1.000 28.47164 76 LYS A CA 1
ATOM 7753 C C . LYS C 1 78 ? -34.07600 61.38900 -6.30900 1.000 30.67217 76 LYS A C 1
ATOM 7754 O O . LYS C 1 78 ? -34.81100 61.37000 -7.29400 1.000 28.61205 76 LYS A O 1
ATOM 7773 N N . GLN C 1 79 ? -33.97000 60.35900 -5.47400 1.000 27.91550 77 GLN A N 1
ATOM 7774 C CA . GLN C 1 79 ? -34.52300 59.05600 -5.78700 1.000 24.60192 77 GLN A CA 1
ATOM 7775 C C . GLN C 1 79 ? -35.11300 58.40200 -4.55400 1.000 27.23544 77 GLN A C 1
ATOM 7776 O O . GLN C 1 79 ? -34.73000 58.70000 -3.42000 1.000 25.41303 77 GLN A O 1
ATOM 7790 N N . PHE C 1 80 ? -36.01700 57.45900 -4.80500 1.000 20.38698 78 PHE A N 1
ATOM 7791 C CA . PHE C 1 80 ? -36.44200 56.47800 -3.81700 1.000 24.08076 78 PHE A CA 1
ATOM 7792 C C . PHE C 1 80 ? -36.50200 55.14700 -4.54900 1.000 25.02997 78 PHE A C 1
ATOM 7793 O O . PHE C 1 80 ? -36.52500 55.10500 -5.78400 1.000 19.83714 78 PHE A O 1
ATOM 7810 N N . SER C 1 81 ? -36.49500 54.05500 -3.78700 1.000 19.39608 79 SER A N 1
ATOM 7811 C CA . SER C 1 81 ? -36.25100 52.74000 -4.36200 1.000 26.09635 79 SER A CA 1
ATOM 7812 C C . SER C 1 81 ? -37.14900 51.68800 -3.73300 1.000 23.64458 79 SER A C 1
ATOM 7813 O O . SER C 1 81 ? -37.67000 51.86600 -2.63300 1.000 24.43334 79 SER A O 1
ATOM 7821 N N . LEU C 1 82 ? -37.27900 50.56700 -4.44000 1.000 21.42616 80 LEU A N 1
ATOM 7822 C CA . LEU C 1 82 ? -37.98400 49.39400 -3.96000 1.000 22.43898 80 LEU A CA 1
ATOM 7823 C C . LEU C 1 82 ? -37.08900 48.17500 -4.08100 1.000 20.05991 80 LEU A C 1
ATOM 7824 O O . LEU C 1 82 ? -36.49500 47.95000 -5.13500 1.000 25.29962 80 LEU A O 1
ATOM 7840 N N . ARG C 1 83 ? -37.02600 47.38100 -3.01900 1.000 22.32232 81 ARG A N 1
ATOM 7841 C CA . ARG C 1 83 ? -36.41300 46.05600 -3.02200 1.000 24.92297 81 ARG A CA 1
ATOM 7842 C C . ARG C 1 83 ? -37.50400 45.01600 -2.79400 1.000 23.46674 81 ARG A C 1
ATOM 7843 O O . ARG C 1 83 ? -38.17500 45.03200 -1.75900 1.000 22.44956 81 ARG A O 1
ATOM 7864 N N . LEU C 1 84 ? -37.65500 44.09400 -3.73100 1.000 24.40208 82 LEU A N 1
ATOM 7865 C CA . LEU C 1 84 ? -38.58100 42.97400 -3.59100 1.000 26.26004 82 LEU A CA 1
ATOM 7866 C C . LEU C 1 84 ? -37.79400 41.66500 -3.59800 1.000 26.72755 82 LEU A C 1
ATOM 7867 O O . LEU C 1 84 ? -37.25300 41.24400 -4.62900 1.000 27.54113 82 LEU A O 1
ATOM 7883 N N . SER C 1 85 A -37.71500 41.01700 -2.44700 1.000 24.16877 82 SER A N 1
ATOM 7884 C CA . SER C 1 85 A -36.80500 39.88600 -2.33000 1.000 26.28265 82 SER A CA 1
ATOM 7885 C C . SER C 1 85 A -37.46100 38.59700 -2.81500 1.000 29.32818 82 SER A C 1
ATOM 7886 O O . SER C 1 85 A -38.68800 38.46700 -2.87900 1.000 26.79177 82 SER A O 1
ATOM 7894 N N . SER C 1 86 B -36.60600 37.63900 -3.17600 1.000 25.55895 82 SER A N 1
ATOM 7895 C CA . SER C 1 86 B -37.01000 36.29500 -3.59900 1.000 25.61251 82 SER A CA 1
ATOM 7896 C C . SER C 1 86 B -38.25300 36.30000 -4.50400 1.000 27.49505 82 SER A C 1
ATOM 7897 O O . SER C 1 86 B -39.33600 35.77900 -4.18900 1.000 25.67084 82 SER A O 1
ATOM 7905 N N . VAL C 1 87 C -38.08700 36.88400 -5.67300 1.000 24.54878 82 VAL A N 1
ATOM 7906 C CA . VAL C 1 87 C -39.22200 36.98900 -6.56100 1.000 22.96114 82 VAL A CA 1
ATOM 7907 C C . VAL C 1 87 C -39.57200 35.60300 -7.11100 1.000 26.43767 82 VAL A C 1
ATOM 7908 O O . VAL C 1 87 C -38.75500 34.65900 -7.13800 1.000 25.29150 82 VAL A O 1
ATOM 7921 N N . ALA C 1 88 ? -40.83500 35.47600 -7.51000 1.000 25.19845 83 ALA A N 1
ATOM 7922 C CA . ALA C 1 88 ? -41.38200 34.29500 -8.15000 1.000 26.65342 83 ALA A CA 1
ATOM 7923 C C . ALA C 1 88 ? -42.16300 34.74500 -9.37900 1.000 23.40488 83 ALA A C 1
ATOM 7924 O O . ALA C 1 88 ? -42.37300 35.93400 -9.59400 1.000 27.26262 83 ALA A O 1
ATOM 7931 N N . ALA C 1 89 ? -42.67400 33.78300 -10.14400 1.000 28.60567 84 ALA A N 1
ATOM 7932 C CA . ALA C 1 89 ? -43.42300 34.10000 -11.36200 1.000 30.10603 84 ALA A CA 1
ATOM 7933 C C . ALA C 1 89 ? -44.60400 35.03200 -11.10600 1.000 29.43765 84 ALA A C 1
ATOM 7934 O O . ALA C 1 89 ? -44.88900 35.92700 -11.91400 1.000 26.31925 84 ALA A O 1
ATOM 7941 N N . ALA C 1 90 ? -45.28600 34.86400 -9.97300 1.000 28.99125 85 ALA A N 1
ATOM 7942 C CA . ALA C 1 90 ? -46.43100 35.71600 -9.65900 1.000 32.71252 85 ALA A CA 1
ATOM 7943 C C . ALA C 1 90 ? -46.06600 37.17800 -9.43700 1.000 27.95208 85 ALA A C 1
ATOM 7944 O O . ALA C 1 90 ? -46.96700 38.02600 -9.39800 1.000 27.96653 85 ALA A O 1
ATOM 7951 N N . ASP C 1 91 ? -44.78400 37.50600 -9.30700 1.000 24.65048 86 ASP A N 1
ATOM 7952 C CA . ASP C 1 91 ? -44.38400 38.91200 -9.20300 1.000 19.46539 86 ASP A CA 1
ATOM 7953 C C . ASP C 1 91 ? -44.26200 39.62800 -10.55600 1.000 25.83826 86 ASP A C 1
ATOM 7954 O O . ASP C 1 91 ? -43.96000 40.83200 -10.58500 1.000 18.34947 86 ASP A O 1
ATOM 7963 N N . THR C 1 92 ? -44.50000 38.92800 -11.66800 1.000 19.17875 87 THR A N 1
ATOM 7964 C CA . THR C 1 92 ? -44.55600 39.57000 -12.97600 1.000 18.69852 87 THR A CA 1
ATOM 7965 C C . THR C 1 92 ? -45.63500 40.63800 -12.96700 1.000 20.96609 87 THR A C 1
ATOM 7966 O O . THR C 1 92 ? -46.76600 40.36700 -12.55800 1.000 18.73199 87 THR A O 1
ATOM 7977 N N . ALA C 1 93 ? -45.28300 41.86100 -13.37100 1.000 19.46410 88 ALA A N 1
ATOM 7978 C CA . ALA C 1 93 ? -46.23300 42.97300 -13.30700 1.000 19.78459 88 ALA A CA 1
ATOM 7979 C C . ALA C 1 93 ? -45.62300 44.22900 -13.90200 1.000 16.42125 88 ALA A C 1
ATOM 7980 O O . ALA C 1 93 ? -44.41400 44.30600 -14.14300 1.000 18.85591 88 ALA A O 1
ATOM 7987 N N . VAL C 1 94 ? -46.47100 45.22100 -14.11300 1.000 18.92811 89 VAL A N 1
ATOM 7988 C CA . VAL C 1 94 ? -45.99800 46.57700 -14.31100 1.000 19.23844 89 VAL A CA 1
ATOM 7989 C C . VAL C 1 94 ? -45.88500 47.23500 -12.94200 1.000 20.61776 89 VAL A C 1
ATOM 7990 O O . VAL C 1 94 ? -46.82300 47.17900 -12.14300 1.000 18.90623 89 VAL A O 1
ATOM 8003 N N . TYR C 1 95 ? -44.73400 47.84400 -12.66600 1.000 20.28679 90 TYR A N 1
ATOM 8004 C CA . TYR C 1 95 ? -44.44900 48.53000 -11.41000 1.000 18.55748 90 TYR A CA 1
ATOM 8005 C C . TYR C 1 95 ? -44.42200 50.02900 -11.66600 1.000 21.74833 90 TYR A C 1
ATOM 8006 O O . TYR C 1 95 ? -43.78400 50.47600 -12.63200 1.000 16.69630 90 TYR A O 1
ATOM 8024 N N . TYR C 1 96 ? -45.15600 50.78900 -10.83500 1.000 16.88978 91 TYR A N 1
ATOM 8025 C CA . TYR C 1 96 ? -45.25800 52.23800 -10.95100 1.000 18.69099 91 TYR A CA 1
ATOM 8026 C C . TYR C 1 96 ? -44.71200 52.85700 -9.67300 1.000 21.47576 91 TYR A C 1
ATOM 8027 O O . TYR C 1 96 ? -44.98700 52.37500 -8.55800 1.000 17.09734 91 TYR A O 1
ATOM 8045 N N . CYS C 1 97 ? -43.96400 53.94200 -9.83500 1.000 18.24906 92 CYS A N 1
ATOM 8046 C CA . CYS C 1 97 ? -43.74400 54.84100 -8.71600 1.000 15.68930 92 CYS A CA 1
ATOM 8047 C C . CYS C 1 97 ? -44.71600 56.01900 -8.83400 1.000 17.61335 92 CYS A C 1
ATOM 8048 O O . CYS C 1 97 ? -45.15300 56.39200 -9.93500 1.000 14.17487 92 CYS A O 1
ATOM 8055 N N . ALA C 1 98 ? -45.03700 56.61400 -7.67800 1.000 15.81670 93 ALA A N 1
ATOM 8056 C CA . ALA C 1 98 ? -45.98000 57.71600 -7.61800 1.000 13.89463 93 ALA A CA 1
ATOM 8057 C C . ALA C 1 98 ? -45.71100 58.60000 -6.40400 1.000 18.16687 93 ALA A C 1
ATOM 8058 O O . ALA C 1 98 ? -45.01500 58.22400 -5.45400 1.000 14.51272 93 ALA A O 1
ATOM 8065 N N . ARG C 1 99 ? -46.33900 59.76700 -6.43600 1.000 17.61183 94 ARG A N 1
ATOM 8066 C CA . ARG C 1 99 ? -46.33600 60.72000 -5.34100 1.000 19.36309 94 ARG A CA 1
ATOM 8067 C C . ARG C 1 99 ? -47.71700 60.77200 -4.72300 1.000 14.45492 94 ARG A C 1
ATOM 8068 O O . ARG C 1 99 ? -48.69800 61.04200 -5.41200 1.000 19.05847 94 ARG A O 1
ATOM 8089 N N . HIS C 1 100 ? -47.77300 60.56600 -3.42600 1.000 17.18824 95 HIS A N 1
ATOM 8090 C CA . HIS C 1 100 ? -48.98700 60.67300 -2.62400 1.000 18.61400 95 HIS A CA 1
ATOM 8091 C C . HIS C 1 100 ? -48.91000 62.02300 -1.92200 1.000 17.39355 95 HIS A C 1
ATOM 8092 O O . HIS C 1 100 ? -48.07000 62.20400 -1.04700 1.000 17.12878 95 HIS A O 1
ATOM 8106 N N . SER C 1 101 ? -49.72600 62.99100 -2.34200 1.000 20.78798 96 SER A N 1
ATOM 8107 C CA . SER C 1 101 ? -49.68500 64.31500 -1.74400 1.000 15.15924 96 SER A CA 1
ATOM 8108 C C . SER C 1 101 ? -50.34200 64.28700 -0.37500 1.000 18.66907 96 SER A C 1
ATOM 8109 O O . SER C 1 101 ? -51.24700 63.48700 -0.09800 1.000 15.60520 96 SER A O 1
ATOM 8117 N N . SER C 1 102 ? -49.93600 65.24700 0.45400 1.000 19.34812 97 SER A N 1
ATOM 8118 C CA . SER C 1 102 ? -50.28500 65.29100 1.86700 1.000 24.14585 97 SER A CA 1
ATOM 8119 C C . SER C 1 102 ? -51.00300 66.57600 2.26200 1.000 18.59345 97 SER A C 1
ATOM 8120 O O . SER C 1 102 ? -50.60300 67.66500 1.86800 1.000 19.95851 97 SER A O 1
ATOM 8128 N N . GLY C 1 103 ? -52.03700 66.45400 3.08100 1.000 24.68441 98 GLY A N 1
ATOM 8129 C CA . GLY C 1 103 ? -52.47400 67.55000 3.91700 1.000 24.49233 98 GLY A CA 1
ATOM 8130 C C . GLY C 1 103 ? -51.64800 67.60900 5.19400 1.000 25.69700 98 GLY A C 1
ATOM 8131 O O . GLY C 1 103 ? -50.63100 66.93100 5.35800 1.000 20.71426 98 GLY A O 1
ATOM 8135 N N . TYR C 1 104 ? -52.12600 68.41700 6.13800 1.000 19.66306 99 TYR A N 1
ATOM 8136 C CA . TYR C 1 104 ? -51.42000 68.51700 7.41500 1.000 23.12229 99 TYR A CA 1
ATOM 8137 C C . TYR C 1 104 ? -51.67500 67.31600 8.32700 1.000 18.93735 99 TYR A C 1
ATOM 8138 O O . TYR C 1 104 ? -50.78600 66.91300 9.08000 1.000 23.06232 99 TYR A O 1
ATOM 8156 N N . PHE C 1 105 ? -52.88700 66.76500 8.31900 1.000 21.47708 100 PHE A N 1
ATOM 8157 C CA . PHE C 1 105 ? -53.25100 65.65700 9.18800 1.000 22.90330 100 PHE A CA 1
ATOM 8158 C C . PHE C 1 105 ? -53.93600 64.50800 8.47100 1.000 21.86588 100 PHE A C 1
ATOM 8159 O O . PHE C 1 105 ? -54.18200 63.47000 9.10100 1.000 21.78171 100 PHE A O 1
ATOM 8176 N N . THR C 1 106 A -54.19000 64.65000 7.17200 1.000 21.75118 100 THR A N 1
ATOM 8177 C CA . THR C 1 106 A -54.81800 63.64600 6.33300 1.000 22.18012 100 THR A CA 1
ATOM 8178 C C . THR C 1 106 A -54.07900 63.68400 5.01200 1.000 21.20192 100 THR A C 1
ATOM 8179 O O . THR C 1 106 A -53.36500 64.64600 4.71500 1.000 18.43268 100 THR A O 1
ATOM 8190 N N . LEU C 1 107 B -54.19900 62.60500 4.24800 1.000 18.93772 100 LEU A N 1
ATOM 8191 C CA . LEU C 1 107 B -53.55900 62.52800 2.94500 1.000 20.44687 100 LEU A CA 1
ATOM 8192 C C . LEU C 1 107 B -54.53600 62.83800 1.81500 1.000 19.75725 100 LEU A C 1
ATOM 8193 O O . LEU C 1 107 B -55.73200 62.63000 1.93900 1.000 18.45925 100 LEU A O 1
ATOM 8209 N N . TYR C 1 108 C -54.01000 63.32800 0.70400 1.000 18.72563 100 TYR A N 1
ATOM 8210 C CA . TYR C 1 108 C -54.72100 63.45600 -0.56000 1.000 19.67618 100 TYR A CA 1
ATOM 8211 C C . TYR C 1 108 C -54.49800 62.14000 -1.29000 1.000 14.28954 100 TYR A C 1
ATOM 8212 O O . TYR C 1 108 C -54.70200 61.07500 -0.68700 1.000 17.30337 100 TYR A O 1
ATOM 8230 N N . ALA C 1 109 D -54.18100 62.17700 -2.58200 1.000 16.50960 100 ALA A N 1
ATOM 8231 C CA . ALA C 1 109 D -54.16600 60.95300 -3.35500 1.000 15.52091 100 ALA A CA 1
ATOM 8232 C C . ALA C 1 109 D -52.92100 60.93600 -4.26200 1.000 18.89754 100 ALA A C 1
ATOM 8233 O O . ALA C 1 109 D -51.99500 61.76300 -4.17200 1.000 14.84323 100 ALA A O 1
ATOM 8240 N N . LEU C 1 110 E -52.90100 59.93500 -5.14400 1.000 16.56206 100 LEU A N 1
ATOM 8241 C CA . LEU C 1 110 E -51.75600 59.68700 -6.02600 1.000 16.26333 100 LEU A CA 1
ATOM 8242 C C . LEU C 1 110 E -51.91000 60.50200 -7.30600 1.000 18.61047 100 LEU A C 1
ATOM 8243 O O . LEU C 1 110 E -52.37300 60.00900 -8.34100 1.000 15.61098 100 LEU A O 1
ATOM 8259 N N . ASP C 1 111 ? -51.49800 61.78100 -7.22000 1.000 17.33547 101 ASP A N 1
ATOM 8260 C CA . ASP C 1 111 ? -51.73800 62.74800 -8.28900 1.000 21.12157 101 ASP A CA 1
ATOM 8261 C C . ASP C 1 111 ? -50.66200 62.73500 -9.37400 1.000 23.12737 101 ASP A C 1
ATOM 8262 O O . ASP C 1 111 ? -50.91900 63.23200 -10.48200 1.000 19.31214 101 ASP A O 1
ATOM 8271 N N . SER C 1 112 ? -49.49200 62.14200 -9.10900 1.000 18.42831 102 SER A N 1
ATOM 8272 C CA . SER C 1 112 ? -48.39600 62.09400 -10.07300 1.000 16.10648 102 SER A CA 1
ATOM 8273 C C . SER C 1 112 ? -47.79700 60.70200 -10.11700 1.000 17.36727 102 SER A C 1
ATOM 8274 O O . SER C 1 112 ? -47.49900 60.14100 -9.06500 1.000 18.00222 102 SER A O 1
ATOM 8282 N N . TRP C 1 113 ? -47.62300 60.15700 -11.32400 1.000 17.76012 103 TRP A N 1
ATOM 8283 C CA . TRP C 1 113 ? -47.20900 58.78300 -11.53900 1.000 19.45194 103 TRP A CA 1
ATOM 8284 C C . TRP C 1 113 ? -46.06400 58.77300 -12.53300 1.000 21.69392 103 TRP A C 1
ATOM 8285 O O . TRP C 1 113 ? -46.02300 59.56500 -13.47500 1.000 17.70806 103 TRP A O 1
ATOM 8306 N N . GLY C 1 114 ? -45.13900 57.88800 -12.32100 1.000 19.58638 104 GLY A N 1
ATOM 8307 C CA . GLY C 1 114 ? -44.26100 57.50000 -13.39600 1.000 20.25829 104 GLY A CA 1
ATOM 8308 C C . GLY C 1 114 ? -45.00100 56.67700 -14.43200 1.000 25.34392 104 GLY A C 1
ATOM 8309 O O . GLY C 1 114 ? -46.14100 56.25300 -14.25300 1.000 24.38566 104 GLY A O 1
ATOM 8313 N N . GLN C 1 115 ? -44.33100 56.46400 -15.55200 1.000 22.75492 105 GLN A N 1
ATOM 8314 C CA . GLN C 1 115 ? -44.95600 55.80700 -16.68100 1.000 27.48549 105 GLN A CA 1
ATOM 8315 C C . GLN C 1 115 ? -44.99800 54.29900 -16.52500 1.000 26.71653 105 GLN A C 1
ATOM 8316 O O . GLN C 1 115 ? -45.73500 53.65400 -17.26800 1.000 25.15891 105 GLN A O 1
ATOM 8330 N N . GLY C 1 116 ? -44.23000 53.73300 -15.60900 1.000 20.07160 106 GLY A N 1
ATOM 8331 C CA . GLY C 1 116 ? -44.30600 52.32200 -15.29400 1.000 22.81882 106 GLY A CA 1
ATOM 8332 C C . GLY C 1 116 ? -43.17300 51.55800 -15.94100 1.000 27.62451 106 GLY A C 1
ATOM 8333 O O . GLY C 1 116 ? -42.70300 51.90200 -17.02500 1.000 24.36159 106 GLY A O 1
ATOM 8337 N N . VAL C 1 117 ? -42.72300 50.49900 -15.27700 1.000 20.50447 107 VAL A N 1
ATOM 8338 C CA . VAL C 1 117 ? -41.72300 49.60000 -15.84300 1.000 24.01213 107 VAL A CA 1
ATOM 8339 C C . VAL C 1 117 ? -42.29500 48.18900 -15.83200 1.000 20.54707 107 VAL A C 1
ATOM 8340 O O . VAL C 1 117 ? -42.86600 47.74100 -14.83000 1.000 17.76181 107 VAL A O 1
ATOM 8353 N N . VAL C 1 118 ? -42.17600 47.50800 -16.96000 1.000 18.91566 108 VAL A N 1
ATOM 8354 C CA . VAL C 1 118 ? -42.69100 46.15400 -17.10900 1.000 19.68832 108 VAL A CA 1
ATOM 8355 C C . VAL C 1 118 ? -41.60200 45.22000 -16.60300 1.000 21.13659 108 VAL A C 1
ATOM 8356 O O . VAL C 1 118 ? -40.50100 45.22700 -17.14800 1.000 19.42856 108 VAL A O 1
ATOM 8369 N N . VAL C 1 119 ? -41.92700 44.37400 -15.62600 1.000 21.66293 109 VAL A N 1
ATOM 8370 C CA . VAL C 1 119 ? -40.99600 43.40500 -15.05200 1.000 19.41710 109 VAL A CA 1
ATOM 8371 C C . VAL C 1 119 ? -41.56200 41.98800 -15.21600 1.000 18.59047 109 VAL A C 1
ATOM 8372 O O . VAL C 1 119 ? -42.67000 41.67700 -14.75400 1.000 21.73967 109 VAL A O 1
ATOM 8385 N N . THR C 1 120 ? -40.78100 41.12100 -15.83200 1.000 19.39672 110 THR A N 1
ATOM 8386 C CA . THR C 1 120 ? -41.15100 39.73300 -16.04600 1.000 19.90472 110 THR A CA 1
ATOM 8387 C C . THR C 1 120 ? -40.21500 38.87200 -15.20300 1.000 21.64054 110 THR A C 1
ATOM 8388 O O . THR C 1 120 ? -38.99100 39.05000 -15.24200 1.000 22.85433 110 THR A O 1
ATOM 8399 N N . VAL C 1 121 ? -40.77700 37.90700 -14.49200 1.000 20.89416 111 VAL A N 1
ATOM 8400 C CA . VAL C 1 121 ? -39.98800 36.96400 -13.71200 1.000 21.77604 111 VAL A CA 1
ATOM 8401 C C . VAL C 1 121 ? -39.98600 35.63900 -14.46100 1.000 23.40669 111 VAL A C 1
ATOM 8402 O O . VAL C 1 121 ? -41.01500 34.96300 -14.55200 1.000 25.58928 111 VAL A O 1
ATOM 8415 N N . SER C 1 122 ? -38.82200 35.23900 -14.96100 1.000 24.21203 112 SER A N 1
ATOM 8416 C CA . SER C 1 122 ? -38.74300 34.07900 -15.83000 1.000 24.25213 112 SER A CA 1
ATOM 8417 C C . SER C 1 122 ? -37.30300 33.58700 -15.86200 1.000 29.70813 112 SER A C 1
ATOM 8418 O O . SER C 1 122 ? -36.35600 34.37300 -15.74700 1.000 30.01193 112 SER A O 1
ATOM 8426 N N . SER C 1 123 ? -37.15200 32.28000 -16.05200 1.000 26.89069 113 SER A N 1
ATOM 8427 C CA . SER C 1 123 ? -35.83900 31.70800 -16.33400 1.000 31.53852 113 SER A CA 1
ATOM 8428 C C . SER C 1 123 ? -35.40800 31.81600 -17.79800 1.000 28.17934 113 SER A C 1
ATOM 8429 O O . SER C 1 123 ? -34.23700 31.55400 -18.10900 1.000 29.68425 113 SER A O 1
ATOM 8437 N N . ALA C 1 124 ? -36.31900 32.17000 -18.69600 1.000 30.72374 114 ALA A N 1
ATOM 8438 C CA . ALA C 1 124 ? -35.99800 32.33600 -20.10100 1.000 30.07100 114 ALA A CA 1
ATOM 8439 C C . ALA C 1 124 ? -35.09300 33.55100 -20.27200 1.000 26.38443 114 ALA A C 1
ATOM 8440 O O . ALA C 1 124 ? -35.02300 34.42900 -19.40300 1.000 36.84276 114 ALA A O 1
ATOM 8447 N N . SER C 1 125 ? -34.36700 33.57500 -21.38800 1.000 33.12326 115 SER A N 1
ATOM 8448 C CA . SER C 1 125 ? -33.41800 34.63900 -21.68600 1.000 34.11913 115 SER A CA 1
ATOM 8449 C C . SER C 1 125 ? -34.00400 35.70900 -22.61700 1.000 23.28839 115 SER A C 1
ATOM 8450 O O . SER C 1 125 ? -35.01300 35.52800 -23.29000 1.000 24.64122 115 SER A O 1
ATOM 8458 N N . THR C 1 126 ? -33.37100 36.86700 -22.59700 1.000 24.05458 116 THR A N 1
ATOM 8459 C CA . THR C 1 126 ? -33.77200 37.98200 -23.44500 1.000 30.50364 116 THR A CA 1
ATOM 8460 C C . THR C 1 126 ? -33.48400 37.67100 -24.89900 1.000 22.83267 116 THR A C 1
ATOM 8461 O O . THR C 1 126 ? -32.46800 37.06400 -25.22800 1.000 24.23297 116 THR A O 1
ATOM 8472 N N . LYS C 1 127 ? -34.40800 38.04500 -25.77200 1.000 21.71580 117 LYS A N 1
ATOM 8473 C CA . LYS C 1 127 ? -34.22900 37.89200 -27.21000 1.000 21.47067 117 LYS A CA 1
ATOM 8474 C C . LYS C 1 127 ? -34.72800 39.14500 -27.92100 1.000 23.37760 117 LYS A C 1
ATOM 8475 O O . LYS C 1 127 ? -35.85000 39.59500 -27.68700 1.000 20.99999 117 LYS A O 1
ATOM 8494 N N . GLY C 1 128 ? -33.91400 39.71400 -28.78500 1.000 22.96750 118 GLY A N 1
ATOM 8495 C CA . GLY C 1 128 ? -34.34700 40.84400 -29.56900 1.000 23.20212 118 GLY A CA 1
ATOM 8496 C C . GLY C 1 128 ? -35.21200 40.44300 -30.75000 1.000 23.89367 118 GLY A C 1
ATOM 8497 O O . GLY C 1 128 ? -35.18900 39.29800 -31.19200 1.000 24.02302 118 GLY A O 1
ATOM 8501 N N . PRO C 1 129 ? -36.04500 41.35700 -31.23700 1.000 24.36930 119 PRO A N 1
ATOM 8502 C CA . PRO C 1 129 ? -37.02300 40.99200 -32.27200 1.000 25.00302 119 PRO A CA 1
ATOM 8503 C C . PRO C 1 129 ? -36.38400 41.00200 -33.64000 1.000 26.35646 119 PRO A C 1
ATOM 8504 O O . PRO C 1 129 ? -35.38200 41.68400 -33.85800 1.000 27.68081 119 PRO A O 1
ATOM 8515 N N . SER C 1 130 ? -36.95800 40.19500 -34.53900 1.000 26.92086 120 SER A N 1
ATOM 8516 C CA . SER C 1 130 ? -36.80000 40.41000 -35.97000 1.000 28.36993 120 SER A CA 1
ATOM 8517 C C . SER C 1 130 ? -37.97800 41.23400 -36.47400 1.000 30.77120 120 SER A C 1
ATOM 8518 O O . SER C 1 130 ? -39.09300 41.08900 -35.96500 1.000 33.68915 120 SER A O 1
ATOM 8526 N N . VAL C 1 131 ? -37.72900 42.12900 -37.43900 1.000 29.99981 121 VAL A N 1
ATOM 8527 C CA . VAL C 1 131 ? -38.74900 43.06900 -37.92500 1.000 32.85650 121 VAL A CA 1
ATOM 8528 C C . VAL C 1 131 ? -38.88900 42.87500 -39.42500 1.000 39.27563 121 VAL A C 1
ATOM 8529 O O . VAL C 1 131 ? -37.91900 43.06000 -40.17300 1.000 37.83197 121 VAL A O 1
ATOM 8542 N N . PHE C 1 132 ? -40.07600 42.44000 -39.85300 1.000 34.81916 122 PHE A N 1
ATOM 8543 C CA . PHE C 1 132 ? -40.38100 42.17200 -41.25100 1.000 37.02129 122 PHE A CA 1
ATOM 8544 C C . PHE C 1 132 ? -41.42600 43.15900 -41.77500 1.000 42.84310 122 PHE A C 1
ATOM 8545 O O . PHE C 1 132 ? -42.34000 43.54400 -41.03900 1.000 38.96575 122 PHE A O 1
ATOM 8562 N N . PRO C 1 133 ? -41.33900 43.57600 -43.03200 1.000 38.86701 123 PRO A N 1
ATOM 8563 C CA . PRO C 1 133 ? -42.36000 44.49200 -43.56000 1.000 39.96795 123 PRO A CA 1
ATOM 8564 C C . PRO C 1 133 ? -43.66200 43.76600 -43.87600 1.000 43.59084 123 PRO A C 1
ATOM 8565 O O . PRO C 1 133 ? -43.68200 42.58300 -44.22600 1.000 43.79301 123 PRO A O 1
ATOM 8576 N N . LEU C 1 134 ? -44.76400 44.48500 -43.70700 1.000 47.08294 124 LEU A N 1
ATOM 8577 C CA . LEU C 1 134 ? -46.07400 44.08000 -44.21300 1.000 47.47225 124 LEU A CA 1
ATOM 8578 C C . LEU C 1 134 ? -46.37900 44.99000 -45.41000 1.000 51.09996 124 LEU A C 1
ATOM 8579 O O . LEU C 1 134 ? -46.83200 46.12800 -45.25200 1.000 38.93112 124 LEU A O 1
ATOM 8595 N N . ALA C 1 135 ? -46.11000 44.49400 -46.60800 1.000 53.76248 125 ALA A N 1
ATOM 8596 C CA . ALA C 1 135 ? -46.09700 45.34200 -47.79300 1.000 52.78863 125 ALA A CA 1
ATOM 8597 C C . ALA C 1 135 ? -47.51400 45.54400 -48.32700 1.000 48.97152 125 ALA A C 1
ATOM 8598 O O . ALA C 1 135 ? -48.27400 44.57600 -48.45300 1.000 46.78314 125 ALA A O 1
ATOM 8605 N N . PRO C 1 136 ? -47.90500 46.77100 -48.65400 1.000 52.85304 126 PRO A N 1
ATOM 8606 C CA . PRO C 1 136 ? -49.21500 46.96000 -49.29000 1.000 53.99207 126 PRO A CA 1
ATOM 8607 C C . PRO C 1 136 ? -49.22600 46.41000 -50.71200 1.000 58.83010 126 PRO A C 1
ATOM 8608 O O . PRO C 1 136 ? -48.21300 46.41300 -51.41300 1.000 57.04382 126 PRO A O 1
ATOM 8619 N N . SER C 1 137 ? -50.39300 45.92700 -51.13000 1.000 69.15348 127 SER A N 1
ATOM 8620 C CA . SER C 1 137 ? -50.58800 45.38100 -52.46400 1.000 75.46972 127 SER A CA 1
ATOM 8621 C C . SER C 1 137 ? -52.03500 45.64200 -52.88400 1.000 78.93024 127 SER A C 1
ATOM 8622 O O . SER C 1 137 ? -52.78100 46.36300 -52.21100 1.000 75.80014 127 SER A O 1
ATOM 8630 N N . SER C 1 138 ? -52.43500 45.05600 -54.01300 1.000 88.01091 128 SER A N 1
ATOM 8631 C CA . SER C 1 138 ? -53.83400 45.14100 -54.42500 1.000 89.54510 128 SER A CA 1
ATOM 8632 C C . SER C 1 138 ? -54.74900 44.52200 -53.37100 1.000 92.02322 128 SER A C 1
ATOM 8633 O O . SER C 1 138 ? -55.85800 45.01700 -53.12600 1.000 82.85354 128 SER A O 1
ATOM 8641 N N . LYS C 1 139 ? -54.29700 43.43400 -52.73600 1.000 89.46757 129 LYS A N 1
ATOM 8642 C CA . LYS C 1 139 ? -55.04300 42.78700 -51.66000 1.000 86.01465 129 LYS A CA 1
ATOM 8643 C C . LYS C 1 139 ? -54.93500 43.53600 -50.33500 1.000 83.66993 129 LYS A C 1
ATOM 8644 O O . LYS C 1 139 ? -55.52100 43.09900 -49.32900 1.000 64.54978 129 LYS A O 1
ATOM 8663 N N . SER C 1 140 ? -54.18900 44.64200 -50.30700 1.000 79.24750 130 SER A N 1
ATOM 8664 C CA . SER C 1 140 ? -54.15000 45.53700 -49.16100 1.000 80.43381 130 SER A CA 1
ATOM 8665 C C . SER C 1 140 ? -54.64300 46.92400 -49.56300 1.000 80.93717 130 SER A C 1
ATOM 8666 O O . SER C 1 140 ? -54.22700 47.93300 -48.98100 1.000 72.93437 130 SER A O 1
ATOM 8674 N N . THR C 1 141 ? -55.53200 46.98000 -50.56400 1.000 89.66929 131 THR A N 1
ATOM 8675 C CA . THR C 1 141 ? -56.13800 48.22500 -51.02600 1.000 95.64213 131 THR A CA 1
ATOM 8676 C C . THR C 1 141 ? -57.63900 48.01200 -51.14100 1.000 96.67011 131 THR A C 1
ATOM 8677 O O . THR C 1 141 ? -58.09200 47.20000 -51.95200 1.000 102.37446 131 THR A O 1
ATOM 8688 N N . SER C 1 142 ? -58.40600 48.74800 -50.34500 1.000 99.39250 132 SER A N 1
ATOM 8689 C CA . SER C 1 142 ? -59.86100 48.68100 -50.33800 1.000 96.51697 132 SER A CA 1
ATOM 8690 C C . SER C 1 142 ? -60.38800 50.07900 -50.62400 1.000 95.40551 132 SER A C 1
ATOM 8691 O O . SER C 1 142 ? -60.16700 51.00000 -49.83200 1.000 94.01812 132 SER A O 1
ATOM 8699 N N . GLY C 1 143 ? -61.08300 50.23500 -51.74500 1.000 101.65949 133 GLY A N 1
ATOM 8700 C CA . GLY C 1 143 ? -61.48100 51.57000 -52.15700 1.000 95.44145 133 GLY A CA 1
ATOM 8701 C C . GLY C 1 143 ? -60.24500 52.41700 -52.39100 1.000 93.66645 133 GLY A C 1
ATOM 8702 O O . GLY C 1 143 ? -59.29300 51.99900 -53.06200 1.000 102.44631 133 GLY A O 1
ATOM 8706 N N . GLY C 1 144 ? -60.25300 53.62900 -51.84300 1.000 74.59177 134 GLY A N 1
ATOM 8707 C CA . GLY C 1 144 ? -59.07500 54.47600 -51.88900 1.000 78.70947 134 GLY A CA 1
ATOM 8708 C C . GLY C 1 144 ? -58.23700 54.36700 -50.62400 1.000 83.07293 134 GLY A C 1
ATOM 8709 O O . GLY C 1 144 ? -57.47500 55.27600 -50.27100 1.000 72.93749 134 GLY A O 1
ATOM 8713 N N . THR C 1 145 ? -58.36000 53.24000 -49.93000 1.000 80.08839 135 THR A N 1
ATOM 8714 C CA . THR C 1 145 ? -57.67500 53.01600 -48.66000 1.000 88.27198 135 THR A CA 1
ATOM 8715 C C . THR C 1 145 ? -56.62200 51.92100 -48.82400 1.000 79.31218 135 THR A C 1
ATOM 8716 O O . THR C 1 145 ? -56.90600 50.85700 -49.38100 1.000 77.33727 135 THR A O 1
ATOM 8727 N N . ALA C 1 146 ? -55.41100 52.18500 -48.34000 1.000 66.98008 136 ALA A N 1
ATOM 8728 C CA . ALA C 1 146 ? -54.31600 51.22700 -48.36400 1.000 64.64612 136 ALA A CA 1
ATOM 8729 C C . ALA C 1 146 ? -53.78900 50.99300 -46.95300 1.000 60.16600 136 ALA A C 1
ATOM 8730 O O . ALA C 1 146 ? -53.62100 51.93500 -46.17300 1.000 54.70099 136 ALA A O 1
ATOM 8737 N N . ALA C 1 147 ? -53.51900 49.73500 -46.62900 1.000 54.61669 137 ALA A N 1
ATOM 8738 C CA . ALA C 1 147 ? -52.96000 49.35100 -45.34000 1.000 50.24967 137 ALA A CA 1
ATOM 8739 C C . ALA C 1 147 ? -51.54800 48.79500 -45.51500 1.000 52.52331 137 ALA A C 1
ATOM 8740 O O . ALA C 1 147 ? -51.25900 48.09700 -46.49200 1.000 51.15260 137 ALA A O 1
ATOM 8747 N N . LEU C 1 148 ? -50.66800 49.11700 -44.57000 1.000 48.25531 138 LEU A N 1
ATOM 8748 C CA . LEU C 1 148 ? -49.31100 48.59700 -44.52400 1.000 46.41524 138 LEU A CA 1
ATOM 8749 C C . LEU C 1 148 ? -48.95000 48.42900 -43.06200 1.000 43.08982 138 LEU A C 1
ATOM 8750 O O . LEU C 1 148 ? -49.66700 48.90500 -42.17900 1.000 39.21278 138 LEU A O 1
ATOM 8766 N N . GLY C 1 149 ? -47.81800 47.78900 -42.80300 1.000 40.06348 139 GLY A N 1
ATOM 8767 C CA . GLY C 1 149 ? -47.42100 47.58900 -41.42400 1.000 40.95086 139 GLY A CA 1
ATOM 8768 C C . GLY C 1 149 ? -46.06700 46.92700 -41.30400 1.000 40.22686 139 GLY A C 1
ATOM 8769 O O . GLY C 1 149 ? -45.33700 46.77900 -42.28700 1.000 36.14569 139 GLY A O 1
ATOM 8773 N N . CYS C 1 150 ? -45.75200 46.54900 -40.05200 1.000 34.69411 140 CYS A N 1
ATOM 8774 C CA . CYS C 1 150 ? -44.50600 45.91300 -39.63600 1.000 37.67997 140 CYS A CA 1
ATOM 8775 C C . CYS C 1 150 ? -44.83800 44.75300 -38.71200 1.000 37.37194 140 CYS A C 1
ATOM 8776 O O . CYS C 1 150 ? -45.61500 44.91100 -37.76700 1.000 35.41538 140 CYS A O 1
ATOM 8783 N N . LEU C 1 151 ? -44.21500 43.60900 -38.94600 1.000 33.66057 141 LEU A N 1
ATOM 8784 C CA . LEU C 1 151 ? -44.34000 42.45200 -38.06400 1.000 34.23498 141 LEU A CA 1
ATOM 8785 C C . LEU C 1 151 ? -43.10000 42.37000 -37.17300 1.000 30.68138 141 LEU A C 1
ATOM 8786 O O . LEU C 1 151 ? -41.98000 42.26500 -37.67300 1.000 30.94215 141 LEU A O 1
ATOM 8802 N N . VAL C 1 152 ? -43.30000 42.51000 -35.86400 1.000 30.13296 142 VAL A N 1
ATOM 880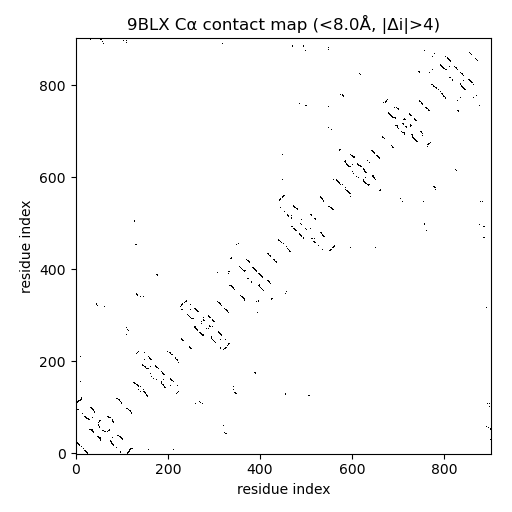3 C CA . VAL C 1 152 ? -42.23600 42.48000 -34.86500 1.000 27.27033 142 VAL A CA 1
ATOM 8804 C C . VAL C 1 152 ? -42.29200 41.12000 -34.17500 1.000 31.61827 142 VAL A C 1
ATOM 8805 O O . VAL C 1 152 ? -43.20000 40.83400 -33.38300 1.000 30.65787 142 VAL A O 1
ATOM 8818 N N . LYS C 1 153 ? -41.31200 40.27600 -34.45400 1.000 27.51224 143 LYS A N 1
ATOM 8819 C CA . LYS C 1 153 ? -41.46500 38.85800 -34.19300 1.000 30.72619 143 LYS A CA 1
ATOM 8820 C C . LYS C 1 153 ? -40.30900 38.30300 -33.37500 1.000 29.12502 143 LYS A C 1
ATOM 8821 O O . LYS C 1 153 ? -39.14900 38.65400 -33.58200 1.000 28.31315 143 LYS A O 1
ATOM 8840 N N . ASP C 1 154 ? -40.65600 37.43500 -32.44000 1.000 26.67764 144 ASP A N 1
ATOM 8841 C CA . ASP C 1 154 ? -39.72200 36.55100 -31.75300 1.000 25.82256 144 ASP A CA 1
ATOM 8842 C C . ASP C 1 154 ? -38.84500 37.29000 -30.76700 1.000 23.35159 144 ASP A C 1
ATOM 8843 O O . ASP C 1 154 ? -37.61700 37.15100 -30.78700 1.000 23.27427 144 ASP A O 1
ATOM 8852 N N . TYR C 1 155 ? -39.47300 38.01600 -29.85200 1.000 22.03117 145 TYR A N 1
ATOM 8853 C CA . TYR C 1 155 ? -38.73300 38.76300 -28.85500 1.000 22.10262 145 TYR A CA 1
ATOM 8854 C C . TYR C 1 155 ? -39.17900 38.38000 -27.44900 1.000 22.24897 145 TYR A C 1
ATOM 8855 O O . TYR C 1 155 ? -40.27400 37.83200 -27.23900 1.000 19.68076 145 TYR A O 1
ATOM 8873 N N . PHE C 1 156 ? -38.29300 38.68300 -26.47700 1.000 21.11143 146 PHE A N 1
ATOM 8874 C CA . PHE C 1 156 ? -38.56800 38.36400 -25.07500 1.000 18.25941 146 PHE A CA 1
ATOM 8875 C C . PHE C 1 156 ? -37.68500 39.26000 -24.22300 1.000 17.98054 146 PHE A C 1
ATOM 8876 O O . PHE C 1 156 ? -36.50900 39.42000 -24.56400 1.000 20.55966 146 PHE A O 1
ATOM 8893 N N . PRO C 1 157 ? -38.18300 39.86000 -23.13000 1.000 20.01927 147 PRO A N 1
ATOM 8894 C CA . PRO C 1 157 ? -39.56900 39.91300 -22.64900 1.000 16.91029 147 PRO A CA 1
ATOM 8895 C C . PRO C 1 157 ? -40.31000 41.12300 -23.20700 1.000 19.03895 147 PRO A C 1
ATOM 8896 O O . PRO C 1 157 ? -39.75900 41.84700 -24.04000 1.000 22.15268 147 PRO A O 1
ATOM 8907 N N . GLU C 1 158 ? -41.55000 41.37000 -22.78400 1.000 23.64092 148 GLU A N 1
ATOM 8908 C CA . GLU C 1 158 ? -42.23200 42.62100 -23.08600 1.000 20.45818 148 GLU A CA 1
ATOM 8909 C C . GLU C 1 158 ? -41.50700 43.79300 -22.41200 1.000 23.03248 148 GLU A C 1
ATOM 8910 O O . GLU C 1 158 ? -40.83700 43.61700 -21.38300 1.000 22.47401 148 GLU A O 1
ATOM 8922 N N . PRO C 1 159 ? -41.66800 45.01900 -22.94100 1.000 22.23439 149 PRO A N 1
ATOM 8923 C CA . PRO C 1 159 ? -42.44800 45.40400 -24.12100 1.000 25.08089 149 PRO A CA 1
ATOM 8924 C C . PRO C 1 159 ? -41.60000 45.82300 -25.30200 1.000 24.25834 149 PRO A C 1
ATOM 8925 O O . PRO C 1 159 ? -40.39000 45.99700 -25.19700 1.000 21.68882 149 PRO A O 1
ATOM 8936 N N . VAL C 1 160 ? -42.21800 46.00700 -26.45600 1.000 26.97789 150 VAL A N 1
ATOM 8937 C CA . VAL C 1 160 ? -41.58100 46.71600 -27.55400 1.000 25.57748 150 VAL A CA 1
ATOM 8938 C C . VAL C 1 160 ? -42.41400 47.95600 -27.77000 1.000 24.05837 150 VAL A C 1
ATOM 8939 O O . VAL C 1 160 ? -43.59900 47.95400 -27.44400 1.000 26.74249 150 VAL A O 1
ATOM 8952 N N . THR C 1 161 ? -41.80200 49.01300 -28.28800 1.000 27.38086 151 THR A N 1
ATOM 8953 C CA . THR C 1 161 ? -42.51600 50.20900 -28.71500 1.000 31.86559 151 THR A CA 1
ATOM 8954 C C . THR C 1 161 ? -42.32900 50.38000 -30.21500 1.000 31.57330 151 THR A C 1
ATOM 8955 O O . THR C 1 161 ? -41.26800 50.05400 -30.75200 1.000 30.08261 151 THR A O 1
ATOM 8966 N N . VAL C 1 162 ? -43.38100 50.82000 -30.90000 1.000 33.35116 152 VAL A N 1
ATOM 8967 C CA . VAL C 1 162 ? -43.35500 51.00400 -32.34300 1.000 36.44570 152 VAL A CA 1
ATOM 8968 C C . VAL C 1 162 ? -43.89000 52.39100 -32.64600 1.000 31.14122 152 VAL A C 1
ATOM 8969 O O . VAL C 1 162 ? -44.96200 52.77100 -32.16500 1.000 30.97354 152 VAL A O 1
ATOM 8982 N N . SER C 1 163 ? -43.14000 53.14600 -33.43100 1.000 33.39739 153 SER A N 1
ATOM 8983 C CA . SER C 1 163 ? -43.60100 54.40700 -33.99200 1.000 33.46962 153 SER A CA 1
ATOM 8984 C C . SER C 1 163 ? -43.38200 54.35500 -35.50000 1.000 40.26018 153 SER A C 1
ATOM 8985 O O . SER C 1 163 ? -42.68500 53.48100 -36.02300 1.000 36.80382 153 SER A O 1
ATOM 8993 N N . TRP C 1 164 ? -43.99900 55.28900 -36.20700 1.000 36.14472 154 TRP A N 1
ATOM 8994 C CA . TRP C 1 164 ? -43.92700 55.35500 -37.65800 1.000 38.55332 154 TRP A CA 1
ATOM 8995 C C . TRP C 1 164 ? -43.37800 56.71700 -38.03000 1.000 42.46678 154 TRP A C 1
ATOM 8996 O O . TRP C 1 164 ? -43.88000 57.73900 -37.54000 1.000 39.74975 154 TRP A O 1
ATOM 9017 N N . ASN C 1 165 ? -42.35800 56.72000 -38.89700 1.000 47.26773 155 ASN A N 1
ATOM 9018 C CA . ASN C 1 165 ? -41.72600 57.95200 -39.37500 1.000 49.31131 155 ASN A CA 1
ATOM 9019 C C . ASN C 1 165 ? -41.32300 58.83500 -38.19800 1.000 51.39596 155 ASN A C 1
ATOM 9020 O O . ASN C 1 165 ? -41.59900 60.04000 -38.15300 1.000 43.93642 155 ASN A O 1
ATOM 9031 N N . SER C 1 166 ? -40.68400 58.19400 -37.21800 1.000 46.69086 156 SER A N 1
ATOM 9032 C CA . SER C 1 166 ? -40.16600 58.85600 -36.02200 1.000 52.69994 156 SER A CA 1
ATOM 9033 C C . SER C 1 166 ? -41.25500 59.59800 -35.25900 1.000 48.08141 156 SER A C 1
ATOM 9034 O O . SER C 1 166 ? -40.98400 60.59700 -34.59000 1.000 47.23974 156 SER A O 1
ATOM 9042 N N . GLY C 1 167 ? -42.49100 59.11300 -35.34400 1.000 51.96104 157 GLY A N 1
ATOM 9043 C CA . GLY C 1 167 ? -43.59700 59.71600 -34.64100 1.000 40.26197 157 GLY A CA 1
ATOM 9044 C C . GLY C 1 167 ? -44.37200 60.73800 -35.42600 1.000 51.93677 157 GLY A C 1
ATOM 9045 O O . GLY C 1 167 ? -45.40500 61.20300 -34.92900 1.000 45.76208 157 GLY A O 1
ATOM 9049 N N . ALA C 1 168 ? -43.91500 61.09400 -36.63300 1.000 50.16146 158 ALA A N 1
ATOM 9050 C CA . ALA C 1 168 ? -44.64800 62.04900 -37.45300 1.000 49.27023 158 ALA A CA 1
ATOM 9051 C C . ALA C 1 168 ? -45.96400 61.45500 -37.93700 1.000 54.22191 158 ALA A C 1
ATOM 9052 O O . ALA C 1 168 ? -46.93300 62.19400 -38.15800 1.000 59.00282 158 ALA A O 1
ATOM 9059 N N . LEU C 1 169 ? -46.01300 60.13000 -38.13200 1.000 44.96910 159 LEU A N 1
ATOM 9060 C CA . LEU C 1 169 ? -47.21800 59.44700 -38.59200 1.000 42.61827 159 LEU A CA 1
ATOM 9061 C C . LEU C 1 169 ? -47.87700 58.80400 -37.37800 1.000 45.67407 159 LEU A C 1
ATOM 9062 O O . LEU C 1 169 ? -47.30900 57.88700 -36.76600 1.000 39.23980 159 LEU A O 1
ATOM 9078 N N . THR C 1 170 ? -49.06300 59.30600 -37.01500 1.000 40.24748 160 THR A N 1
ATOM 9079 C CA . THR C 1 170 ? -49.78300 58.76100 -35.86600 1.000 45.40269 160 THR A CA 1
ATOM 9080 C C . THR C 1 170 ? -51.23600 58.50800 -36.24200 1.000 50.06528 160 THR A C 1
ATOM 9081 O O . THR C 1 170 ? -51.87700 57.59400 -35.71500 1.000 47.42387 160 THR A O 1
ATOM 9092 N N . SER C 1 171 ? -51.74600 59.29400 -37.18400 1.000 48.41571 161 SER A N 1
ATOM 9093 C CA . SER C 1 171 ? -53.08900 59.08200 -37.70200 1.000 54.18213 161 SER A CA 1
ATOM 9094 C C . SER C 1 171 ? -53.16800 57.76100 -38.46100 1.000 43.28253 161 SER A C 1
ATOM 9095 O O . SER C 1 171 ? -52.34000 57.48000 -39.32800 1.000 48.92331 161 SER A O 1
ATOM 9103 N N . GLY C 1 172 ? -54.15500 56.94000 -38.12800 1.000 40.86858 162 GLY A N 1
ATOM 9104 C CA . GLY C 1 172 ? -54.33100 55.66700 -38.78700 1.000 44.99289 162 GLY A CA 1
ATOM 9105 C C . GLY C 1 172 ? -53.48600 54.53000 -38.26100 1.000 45.10198 162 GLY A C 1
ATOM 9106 O O . GLY C 1 172 ? -53.58100 53.42000 -38.79600 1.000 46.03864 162 GLY A O 1
ATOM 9110 N N . VAL C 1 173 ? -52.67700 54.75600 -37.23000 1.000 49.26614 163 VAL A N 1
ATOM 9111 C CA . VAL C 1 173 ? -51.76600 53.73100 -36.72200 1.000 37.31687 163 VAL A CA 1
ATOM 9112 C C . VAL C 1 173 ? -52.50700 52.83700 -35.74300 1.000 41.39977 163 VAL A C 1
ATOM 9113 O O . VAL C 1 173 ? -53.22800 53.32000 -34.86900 1.000 35.35697 163 VAL A O 1
ATOM 9126 N N . HIS C 1 174 ? -52.31800 51.52900 -35.87700 1.000 38.02578 164 HIS A N 1
ATOM 9127 C CA . HIS C 1 174 ? -52.81500 50.54600 -34.92100 1.000 34.11018 164 HIS A CA 1
ATOM 9128 C C . HIS C 1 174 ? -51.65400 49.61500 -34.57800 1.000 38.11584 164 HIS A C 1
ATOM 9129 O O . HIS C 1 174 ? -51.19400 48.84400 -35.43300 1.000 33.54738 164 HIS A O 1
ATOM 9143 N N . THR C 1 175 ? -51.18900 49.67200 -33.32700 1.000 30.50360 165 THR A N 1
ATOM 9144 C CA . THR C 1 175 ? -50.17000 48.75700 -32.83300 1.000 35.74317 165 THR A CA 1
ATOM 9145 C C . THR C 1 175 ? -50.88100 47.75900 -31.93700 1.000 34.13044 165 THR A C 1
ATOM 9146 O O . THR C 1 175 ? -51.46800 48.14900 -30.92500 1.000 28.38330 165 THR A O 1
ATOM 9157 N N . PHE C 1 176 ? -50.85000 46.48700 -32.32500 1.000 27.60340 166 PHE A N 1
ATOM 9158 C CA . PHE C 1 176 ? -51.64700 45.47200 -31.65800 1.000 29.05765 166 PHE A CA 1
ATOM 9159 C C . PHE C 1 176 ? -50.94800 44.94400 -30.39900 1.000 29.49367 166 PHE A C 1
ATOM 9160 O O . PHE C 1 176 ? -49.71500 44.87000 -30.34400 1.000 32.55414 166 PHE A O 1
ATOM 9177 N N . PRO C 1 177 ? -51.72000 44.52300 -29.38800 1.000 31.04373 167 PRO A N 1
ATOM 9178 C CA . PRO C 1 177 ? -51.10500 43.82600 -28.24100 1.000 30.45054 167 PRO A CA 1
ATOM 9179 C C . PRO C 1 177 ? -50.30300 42.60900 -28.69300 1.000 26.71166 167 PRO A C 1
ATOM 9180 O O . PRO C 1 177 ? -50.68000 41.90100 -29.62700 1.000 26.57903 167 PRO A O 1
ATOM 9191 N N . ALA C 1 178 ? -49.17300 42.38100 -28.03600 1.000 26.12668 168 ALA A N 1
ATOM 9192 C CA . ALA C 1 178 ? -48.35100 41.22000 -28.34300 1.000 29.52272 168 ALA A CA 1
ATOM 9193 C C . ALA C 1 178 ? -49.06600 39.92400 -27.97600 1.000 34.61500 168 ALA A C 1
ATOM 9194 O O . ALA C 1 178 ? -49.82400 39.86600 -27.00800 1.000 29.95142 168 ALA A O 1
ATOM 9201 N N . VAL C 1 179 ? -48.84700 38.88200 -28.78100 1.000 32.94185 169 VAL A N 1
ATOM 9202 C CA . VAL C 1 179 ? -49.27300 37.52600 -28.44700 1.000 28.95730 169 VAL A CA 1
ATOM 9203 C C . VAL C 1 179 ? -48.05200 36.66700 -28.14400 1.000 30.07220 169 VAL A C 1
ATOM 9204 O O . VAL C 1 179 ? -47.00500 36.80800 -28.78300 1.000 29.69667 169 VAL A O 1
ATOM 9217 N N . LEU C 1 180 ? -48.19500 35.78100 -27.16000 1.000 28.22941 170 LEU A N 1
ATOM 9218 C CA . LEU C 1 180 ? -47.16100 34.82900 -26.77400 1.000 27.71242 170 LEU A CA 1
ATOM 9219 C C . LEU C 1 180 ? -47.29500 33.59000 -27.64500 1.000 34.58413 170 LEU A C 1
ATOM 9220 O O . LEU C 1 180 ? -48.34500 32.94900 -27.65300 1.000 38.62575 170 LEU A O 1
ATOM 9236 N N . GLN C 1 181 ? -46.25400 33.28600 -28.40800 1.000 36.22358 171 GLN A N 1
ATOM 9237 C CA . GLN C 1 181 ? -46.27700 32.17300 -29.33500 1.000 38.06791 171 GLN A CA 1
ATOM 9238 C C . GLN C 1 181 ? -45.95200 30.88100 -28.60500 1.000 38.57303 171 GLN A C 1
ATOM 9239 O O . GLN C 1 181 ? -45.47400 30.87900 -27.46900 1.000 39.06063 171 GLN A O 1
ATOM 9253 N N . SER C 1 182 ? -46.24500 29.76700 -29.27500 1.000 49.04491 172 SER A N 1
ATOM 9254 C CA . SER C 1 182 ? -45.95300 28.45700 -28.70600 1.000 49.15114 172 SER A CA 1
ATOM 9255 C C . SER C 1 182 ? -44.48400 28.32400 -28.33900 1.000 49.74178 172 SER A C 1
ATOM 9256 O O . SER C 1 182 ? -44.13700 27.55500 -27.43600 1.000 49.49665 172 SER A O 1
ATOM 9264 N N . SER C 1 183 ? -43.61400 29.06800 -29.01300 1.000 45.62363 173 SER A N 1
ATOM 9265 C CA . SER C 1 183 ? -42.18800 29.02700 -28.72700 1.000 31.83185 173 SER A CA 1
ATOM 9266 C C . SER C 1 183 ? -41.80700 29.75900 -27.43600 1.000 36.58545 173 SER A C 1
ATOM 9267 O O . SER C 1 183 ? -40.64000 29.73000 -27.03900 1.000 33.41018 173 SER A O 1
ATOM 9275 N N . GLY C 1 184 ? -42.73400 30.44200 -26.77600 1.000 37.33044 174 GLY A N 1
ATOM 9276 C CA . GLY C 1 184 ? -42.37800 31.24900 -25.63000 1.000 33.50145 174 GLY A CA 1
ATOM 9277 C C . GLY C 1 184 ? -41.86400 32.63800 -25.95600 1.000 34.68905 174 GLY A C 1
ATOM 9278 O O . GLY C 1 184 ? -41.49700 33.37000 -25.02800 1.000 29.59710 174 GLY A O 1
ATOM 9282 N N . LEU C 1 185 ? -41.82500 33.02700 -27.23200 1.000 32.25025 175 LEU A N 1
ATOM 9283 C CA . LEU C 1 185 ? -41.46900 34.37900 -27.64300 1.000 27.56314 175 LEU A CA 1
ATOM 9284 C C . LEU C 1 185 ? -42.72100 35.14600 -28.06000 1.000 26.73524 175 LEU A C 1
ATOM 9285 O O . LEU C 1 185 ? -43.71000 34.55200 -28.49200 1.000 28.66975 175 LEU A O 1
ATOM 9301 N N . TYR C 1 186 ? -42.67100 36.47000 -27.94000 1.000 19.96131 176 TYR A N 1
ATOM 9302 C CA . TYR C 1 186 ? -43.76800 37.34800 -28.31300 1.000 20.48669 176 TYR A CA 1
ATOM 9303 C C . TYR C 1 186 ? -43.67200 37.77300 -29.77700 1.000 21.78670 176 TYR A C 1
ATOM 9304 O O . TYR C 1 186 ? -42.61600 37.74000 -30.41200 1.000 26.29544 176 TYR A O 1
ATOM 9322 N N . SER C 1 187 ? -44.82300 38.14400 -30.31100 1.000 27.74098 177 SER A N 1
ATOM 9323 C CA . SER C 1 187 ? -44.94500 38.67500 -31.65200 1.000 26.28555 177 SER A CA 1
ATOM 9324 C C . SER C 1 187 ? -46.08700 39.67200 -31.67100 1.000 28.95686 177 SER A C 1
ATOM 9325 O O . SER C 1 187 ? -47.14700 39.41400 -31.09500 1.000 28.60082 177 SER A O 1
ATOM 9333 N N . LEU C 1 188 ? -45.87100 40.80500 -32.33600 1.000 27.66985 178 LEU A N 1
ATOM 9334 C CA . LEU C 1 188 ? -46.93600 41.77600 -32.54300 1.000 30.69560 178 LEU A CA 1
ATOM 9335 C C . LEU C 1 188 ? -46.80200 42.37100 -33.93400 1.000 30.78953 178 LEU A C 1
ATOM 9336 O O . LEU C 1 188 ? -45.77200 42.22800 -34.61100 1.000 27.42307 178 LEU A O 1
ATOM 9352 N N . SER C 1 189 ? -47.88300 43.01100 -34.37500 1.000 27.50104 179 SER A N 1
ATOM 9353 C CA . SER C 1 189 ? -47.87600 43.75700 -35.61800 1.000 32.41678 179 SER A CA 1
ATOM 9354 C C . SER C 1 189 ? -48.29300 45.20100 -35.34900 1.000 33.85671 179 SER A C 1
ATOM 9355 O O . SER C 1 189 ? -49.04100 45.49600 -34.41600 1.000 28.51259 179 SER A O 1
ATOM 9363 N N . SER C 1 190 ? -47.74600 46.10700 -36.14300 1.000 29.95803 180 SER A N 1
ATOM 9364 C CA . SER C 1 190 ? -48.17200 47.49400 -36.20100 1.000 30.55824 180 SER A CA 1
ATOM 9365 C C . SER C 1 190 ? -48.55700 47.77800 -37.64400 1.000 32.02284 180 SER A C 1
ATOM 9366 O O . SER C 1 190 ? -47.78400 47.48600 -38.56300 1.000 32.62372 180 SER A O 1
ATOM 9374 N N . VAL C 1 191 ? -49.74600 48.34400 -37.84200 1.000 33.79843 181 VAL A N 1
ATOM 9375 C CA . VAL C 1 191 ? -50.23500 48.68500 -39.16800 1.000 37.37107 181 VAL A CA 1
ATOM 9376 C C . VAL C 1 191 ? -50.68600 50.14000 -39.19100 1.000 46.79451 181 VAL A C 1
ATOM 9377 O O . VAL C 1 191 ? -51.01500 50.75700 -38.17000 1.000 34.22194 181 VAL A O 1
ATOM 9390 N N . VAL C 1 192 ? -50.69900 50.69100 -40.38900 1.000 38.76931 182 VAL A N 1
ATOM 9391 C CA . VAL C 1 192 ? -51.21900 52.03200 -40.58600 1.000 48.16285 182 VAL A CA 1
ATOM 9392 C C . VAL C 1 192 ? -51.98900 52.02200 -41.89600 1.000 52.68068 182 VAL A C 1
ATOM 9393 O O . VAL C 1 192 ? -51.48000 51.52200 -42.90500 1.000 42.42360 182 VAL A O 1
ATOM 9406 N N . THR C 1 193 ? -53.24800 52.48100 -41.85200 1.000 58.39814 183 THR A N 1
ATOM 9407 C CA . THR C 1 193 ? -54.08300 52.60800 -43.03900 1.000 56.69191 183 THR A CA 1
ATOM 9408 C C . THR C 1 193 ? -53.94600 54.02800 -43.55700 1.000 48.76888 183 THR A C 1
ATOM 9409 O O . THR C 1 193 ? -53.84300 54.97900 -42.77800 1.000 54.02426 183 THR A O 1
ATOM 9420 N N . VAL C 1 194 ? -53.92900 54.16700 -44.87500 1.000 57.98099 184 VAL A N 1
ATOM 9421 C CA . VAL C 1 194 ? -53.63000 55.45000 -45.50100 1.000 64.46151 184 VAL A CA 1
ATOM 9422 C C . VAL C 1 194 ? -54.37400 55.54600 -46.82800 1.000 65.71601 184 VAL A C 1
ATOM 9423 O O . VAL C 1 194 ? -54.85900 54.53000 -47.34900 1.000 60.15804 184 VAL A O 1
ATOM 9436 N N . PRO C 1 195 ? -54.50800 56.74000 -47.39800 1.000 68.91782 185 PRO A N 1
ATOM 9437 C CA . PRO C 1 195 ? -55.10600 56.84700 -48.74100 1.000 73.94538 185 PRO A CA 1
ATOM 9438 C C . PRO C 1 195 ? -54.29700 56.04000 -49.74700 1.000 71.02038 185 PRO A C 1
ATOM 9439 O O . PRO C 1 195 ? -53.07300 56.17800 -49.83000 1.000 71.98835 185 PRO A O 1
ATOM 9450 N N . SER C 1 196 ? -54.98900 55.19400 -50.52000 1.000 73.71558 186 SER A N 1
ATOM 9451 C CA . SER C 1 196 ? -54.29600 54.37700 -51.51700 1.000 72.58435 186 SER A CA 1
ATOM 9452 C C . SER C 1 196 ? -53.39700 55.23300 -52.40300 1.000 58.90557 186 SER A C 1
ATOM 9453 O O . SER C 1 196 ? -52.29300 54.82100 -52.77700 1.000 53.46684 186 SER A O 1
ATOM 9461 N N . SER C 1 197 ? -53.84300 56.44700 -52.72000 1.000 57.10729 187 SER A N 1
ATOM 9462 C CA . SER C 1 197 ? -52.99400 57.39100 -53.43700 1.000 59.84848 187 SER A CA 1
ATOM 9463 C C . SER C 1 197 ? -51.72000 57.70500 -52.66300 1.000 59.33253 187 SER A C 1
ATOM 9464 O O . SER C 1 197 ? -50.68100 57.99000 -53.26900 1.000 52.44615 187 SER A O 1
ATOM 9472 N N . SER C 1 198 ? -51.77400 57.64400 -51.33200 1.000 61.78030 188 SER A N 1
ATOM 9473 C CA . SER C 1 198 ? -50.62800 58.03400 -50.52500 1.000 64.01644 188 SER A CA 1
ATOM 9474 C C . SER C 1 198 ? -49.48600 57.04300 -50.62900 1.000 64.66380 188 SER A C 1
ATOM 9475 O O . SER C 1 198 ? -48.36400 57.38100 -50.24400 1.000 65.98084 188 SER A O 1
ATOM 9483 N N . LEU C 1 199 ? -49.73900 55.84000 -51.15500 1.000 61.58208 189 LEU A N 1
ATOM 9484 C CA . LEU C 1 199 ? -48.65200 54.88600 -51.36600 1.000 62.76070 189 LEU A CA 1
ATOM 9485 C C . LEU C 1 199 ? -47.67600 55.40500 -52.41700 1.000 60.69921 189 LEU A C 1
ATOM 9486 O O . LEU C 1 199 ? -46.46000 55.17400 -52.33200 1.000 49.55417 189 LEU A O 1
ATOM 9502 N N . GLY C 1 200 ? -48.19300 56.11300 -53.42000 1.000 63.84653 190 GLY A N 1
ATOM 9503 C CA . GLY C 1 200 ? -47.35700 56.59900 -54.49300 1.000 68.25172 190 GLY A CA 1
ATOM 9504 C C . GLY C 1 200 ? -46.71300 57.93100 -54.24100 1.000 70.53437 190 GLY A C 1
ATOM 9505 O O . GLY C 1 200 ? -45.92100 58.39600 -55.06700 1.000 68.12920 190 GLY A O 1
ATOM 9509 N N . THR C 1 201 ? -47.02500 58.56900 -53.11700 1.000 78.10434 191 THR A N 1
ATOM 9510 C CA . THR C 1 201 ? -46.51000 59.89900 -52.82600 1.000 81.81355 191 THR A CA 1
ATOM 9511 C C . THR C 1 201 ? -45.83200 59.96700 -51.48000 1.000 77.99622 191 THR A C 1
ATOM 9512 O O . THR C 1 201 ? -45.18500 60.98600 -51.17200 1.000 79.93788 191 THR A O 1
ATOM 9523 N N . GLN C 1 202 ? -45.95800 58.91700 -50.66800 1.000 65.14177 192 GLN A N 1
ATOM 9524 C CA . GLN C 1 202 ? -45.48100 58.98900 -49.27800 1.000 69.06884 192 GLN A CA 1
ATOM 9525 C C . GLN C 1 202 ? -44.53700 57.83400 -48.97200 1.000 64.36150 192 GLN A C 1
ATOM 9526 O O . GLN C 1 202 ? -44.56200 56.77200 -49.61100 1.000 66.83202 192 GLN A O 1
ATOM 9540 N N . THR C 1 203 ? -43.63900 58.06600 -48.01300 1.000 70.83084 193 THR A N 1
ATOM 9541 C CA . THR C 1 203 ? -42.69200 57.07000 -47.50200 1.000 71.84961 193 THR A CA 1
ATOM 9542 C C . THR C 1 203 ? -43.05600 56.62900 -46.08300 1.000 62.65256 193 THR A C 1
ATOM 9543 O O . THR C 1 203 ? -43.58600 57.40000 -45.27400 1.000 62.01157 193 THR A O 1
ATOM 9554 N N . TYR C 1 204 ? -42.75000 55.37100 -45.77800 1.000 57.36205 194 TYR A N 1
ATOM 9555 C CA . TYR C 1 204 ? -43.22000 54.75800 -44.54300 1.000 50.07313 194 TYR A CA 1
ATOM 9556 C C . TYR C 1 204 ? -42.12700 53.90300 -43.92800 1.000 48.12371 194 TYR A C 1
ATOM 9557 O O . TYR C 1 204 ? -41.67100 52.92500 -44.53700 1.000 47.13354 194 TYR A O 1
ATOM 9575 N N . ILE C 1 205 ? -41.72800 54.28400 -42.71500 1.000 46.89684 195 ILE A N 1
ATOM 9576 C CA . ILE C 1 205 ? -40.68100 53.61500 -41.96000 1.000 45.10278 195 ILE A CA 1
ATOM 9577 C C . ILE C 1 205 ? -41.19400 53.35500 -40.54700 1.000 46.80059 195 ILE A C 1
ATOM 9578 O O . ILE C 1 205 ? -41.74100 54.25700 -39.90100 1.000 39.49725 195 ILE A O 1
ATOM 9594 N N . CYS C 1 206 ? -41.01200 52.13300 -40.05500 1.000 39.65139 196 CYS A N 1
ATOM 9595 C CA . CYS C 1 206 ? -41.45000 51.80500 -38.70300 1.000 45.87028 196 CYS A CA 1
ATOM 9596 C C . CYS C 1 206 ? -40.22900 51.71500 -37.80500 1.000 37.80433 196 CYS A C 1
ATOM 9597 O O . CYS C 1 206 ? -39.21800 51.12600 -38.18500 1.000 43.35834 196 CYS A O 1
ATOM 9604 N N . ASN C 1 207 ? -40.30300 52.36800 -36.65400 1.000 33.37964 197 ASN A N 1
ATOM 9605 C CA . ASN C 1 207 ? -39.21200 52.44300 -35.69400 1.000 38.81809 197 ASN A CA 1
ATOM 9606 C C . ASN C 1 207 ? -39.55300 51.52700 -34.51800 1.000 36.74195 197 ASN A C 1
ATOM 9607 O O . ASN C 1 207 ? -40.52100 51.77600 -33.79000 1.000 32.16885 197 ASN A O 1
ATOM 9618 N N . VAL C 1 208 ? -38.74000 50.49900 -34.30700 1.000 34.94097 198 VAL A N 1
ATOM 9619 C CA . VAL C 1 208 ? -38.99600 49.46800 -33.30900 1.000 35.38107 198 VAL A CA 1
ATOM 9620 C C . VAL C 1 208 ? -37.94400 49.60200 -32.21400 1.000 38.45020 198 VAL A C 1
ATOM 9621 O O . VAL C 1 208 ? -36.74300 49.65200 -32.49700 1.000 34.60350 198 VAL A O 1
ATOM 9634 N N . ASN C 1 209 ? -38.39900 49.64800 -30.97100 1.000 34.86181 199 ASN A N 1
ATOM 9635 C CA . ASN C 1 209 ? -37.54500 49.77900 -29.80000 1.000 36.85475 199 ASN A CA 1
ATOM 9636 C C . ASN C 1 209 ? -37.81800 48.59600 -28.89000 1.000 31.45486 199 ASN A C 1
ATOM 9637 O O . ASN C 1 209 ? -38.96700 48.38200 -28.49600 1.000 29.94505 199 ASN A O 1
ATOM 9648 N N . HIS C 1 210 ? -36.77500 47.84000 -28.55000 1.000 31.08874 200 HIS A N 1
ATOM 9649 C CA . HIS C 1 210 ? -36.87800 46.76400 -27.56200 1.000 27.84501 200 HIS A CA 1
ATOM 9650 C C . HIS C 1 210 ? -35.77700 46.99900 -26.52100 1.000 30.88900 200 HIS A C 1
ATOM 9651 O O . HIS C 1 210 ? -34.64300 46.54600 -26.67200 1.000 28.08158 200 HIS A O 1
ATOM 9665 N N . LYS C 1 211 ? -36.10800 47.71600 -25.44800 1.000 28.58374 201 LYS A N 1
ATOM 9666 C CA . LYS C 1 211 ? -35.08900 48.10500 -24.47300 1.000 31.56107 201 LYS A CA 1
ATOM 9667 C C . LYS C 1 211 ? -34.44300 46.92800 -23.75100 1.000 31.79441 201 LYS A C 1
ATOM 9668 O O . LYS C 1 211 ? -33.21800 46.96400 -23.52900 1.000 35.15669 201 LYS A O 1
ATOM 9687 N N . PRO C 1 212 ? -35.16700 45.87400 -23.38000 1.000 28.76729 202 PRO A N 1
ATOM 9688 C CA . PRO C 1 212 ? -34.50300 44.76300 -22.68600 1.000 25.51576 202 PRO A CA 1
ATOM 9689 C C . PRO C 1 212 ? -33.33300 44.17100 -23.45100 1.000 31.22162 202 PRO A C 1
ATOM 9690 O O . PRO C 1 212 ? -32.43100 43.60600 -22.81900 1.000 31.59889 202 PRO A O 1
ATOM 9701 N N . SER C 1 213 ? -33.32500 44.24700 -24.78400 1.000 28.89819 203 SER A N 1
ATOM 9702 C CA . SER C 1 213 ? -32.21900 43.72300 -25.57100 1.000 28.77312 203 SER A CA 1
ATOM 9703 C C . SER C 1 213 ? -31.38800 44.85600 -26.12900 1.000 35.60295 203 SER A C 1
ATOM 9704 O O . SER C 1 213 ? -30.48100 44.60100 -26.92200 1.000 33.68442 203 SER A O 1
ATOM 9712 N N . ASN C 1 214 ? -31.71300 46.10400 -25.77600 1.000 33.45279 204 ASN A N 1
ATOM 9713 C CA . ASN C 1 214 ? -31.06800 47.27600 -26.35600 1.000 43.75031 204 ASN A CA 1
ATOM 9714 C C . ASN C 1 214 ? -31.08500 47.21400 -27.88500 1.000 47.04779 204 ASN A C 1
ATOM 9715 O O . ASN C 1 214 ? -30.09200 47.49200 -28.55400 1.000 50.97507 204 ASN A O 1
ATOM 9726 N N . THR C 1 215 ? -32.23800 46.85800 -28.43900 1.000 46.55844 205 THR A N 1
ATOM 9727 C CA . THR C 1 215 ? -32.42000 46.74600 -29.87800 1.000 39.44903 205 THR A CA 1
ATOM 9728 C C . THR C 1 215 ? -33.18600 47.95800 -30.38600 1.000 37.42837 205 THR A C 1
ATOM 9729 O O . THR C 1 215 ? -34.20200 48.33700 -29.81100 1.000 38.08376 205 THR A O 1
ATOM 9740 N N . LYS C 1 216 ? -32.70700 48.54600 -31.47000 1.000 39.62890 206 LYS A N 1
ATOM 9741 C CA . LYS C 1 216 ? -33.36500 49.66100 -32.13200 1.000 40.86468 206 LYS A CA 1
ATOM 9742 C C . LYS C 1 216 ? -33.22200 49.41900 -33.62700 1.000 43.78656 206 LYS A C 1
ATOM 9743 O O . LYS C 1 216 ? -32.10400 49.38900 -34.15400 1.000 46.95234 206 LYS A O 1
ATOM 9762 N N . VAL C 1 217 ? -34.35100 49.30700 -34.32100 1.000 39.82715 207 VAL A N 1
ATOM 9763 C CA . VAL C 1 217 ? -34.35400 49.04900 -35.75600 1.000 44.22822 207 VAL A CA 1
ATOM 9764 C C . VAL C 1 217 ? -35.33600 49.97100 -36.45200 1.000 43.74458 207 VAL A C 1
ATOM 9765 O O . VAL C 1 217 ? -36.44200 50.19800 -35.95800 1.000 39.43359 207 VAL A O 1
ATOM 9778 N N . ASP C 1 218 ? -34.92100 50.50300 -37.59600 1.000 41.53206 208 ASP A N 1
ATOM 9779 C CA . ASP C 1 218 ? -35.77400 51.23200 -38.52300 1.000 46.39426 208 ASP A CA 1
ATOM 9780 C C . ASP C 1 218 ? -35.94100 50.38300 -39.77000 1.000 50.06046 208 ASP A C 1
ATOM 9781 O O . ASP C 1 218 ? -34.96000 49.85600 -40.29700 1.000 48.04651 208 ASP A O 1
ATOM 9790 N N . LYS C 1 219 ? -37.17100 50.25700 -40.24600 1.000 49.20995 209 LYS A N 1
ATOM 9791 C CA . LYS C 1 219 ? -37.47300 49.37300 -41.36300 1.000 43.59056 209 LYS A CA 1
ATOM 9792 C C . LYS C 1 219 ? -38.39200 50.10700 -42.32000 1.000 47.64495 209 LYS A C 1
ATOM 9793 O O . LYS C 1 219 ? -39.51400 50.46300 -41.94700 1.000 40.23295 209 LYS A O 1
ATOM 9812 N N . ARG C 1 220 ? -37.90600 50.32400 -43.54400 1.000 50.25576 210 ARG A N 1
ATOM 9813 C CA . ARG C 1 220 ? -38.72000 50.91200 -44.60100 1.000 45.85901 210 ARG A CA 1
ATOM 9814 C C . ARG C 1 220 ? -39.72300 49.88600 -45.11500 1.000 44.18294 210 ARG A C 1
ATOM 9815 O O . ARG C 1 220 ? -39.39300 48.71400 -45.30400 1.000 46.78561 210 ARG A O 1
ATOM 9836 N N . VAL C 1 221 ? -40.96200 50.31700 -45.31400 1.000 43.28089 211 VAL A N 1
ATOM 9837 C CA . VAL C 1 221 ? -42.02100 49.45800 -45.82600 1.000 40.18408 211 VAL A CA 1
ATOM 9838 C C . VAL C 1 221 ? -42.36300 49.94000 -47.23200 1.000 56.51489 211 VAL A C 1
ATOM 9839 O O . VAL C 1 221 ? -42.67400 51.11900 -47.44100 1.000 56.76691 211 VAL A O 1
ATOM 9852 N N . GLU C 1 222 ? -42.31200 49.03000 -48.19500 1.000 66.36099 212 GLU A N 1
ATOM 9853 C CA . GLU C 1 222 ? -42.50500 49.33700 -49.60300 1.000 77.44836 212 GLU A CA 1
ATOM 9854 C C . GLU C 1 222 ? -43.52300 48.38300 -50.21000 1.000 79.46411 212 GLU A C 1
ATOM 9855 O O . GLU C 1 222 ? -43.53900 47.19300 -49.86700 1.000 74.72846 212 GLU A O 1
ATOM 9867 N N . PRO C 1 223 ? -44.39700 48.87700 -51.11500 1.000 82.82483 213 PRO A N 1
ATOM 9868 C CA . PRO C 1 223 ? -45.40300 47.99000 -51.73200 1.000 73.75432 213 PRO A CA 1
ATOM 9869 C C . PRO C 1 223 ? -44.79200 46.75300 -52.37100 1.000 78.16633 213 PRO A C 1
ATOM 9870 O O . PRO C 1 223 ? -43.61200 46.76000 -52.74100 1.000 77.10902 213 PRO A O 1
ATOM 9881 N N . LYS C 1 224 ? -45.59200 45.69300 -52.49500 1.000 75.55507 214 LYS A N 1
ATOM 9882 C CA . LYS C 1 224 ? -45.15400 44.43600 -53.08800 1.000 84.64568 214 LYS A CA 1
ATOM 9883 C C . LYS C 1 224 ? -43.75000 44.03400 -52.61100 1.000 94.84787 214 LYS A C 1
ATOM 9884 O O . LYS C 1 224 ? -43.46700 42.85300 -52.36000 1.000 97.21068 214 LYS A O 1
ATOM 9903 N N . ASP D 2 1 ? -59.68900 43.76900 7.40100 1.000 79.16751 1 ASP B N 1
ATOM 9904 C CA . ASP D 2 1 ? -58.99500 45.02500 6.95000 1.000 77.02663 1 ASP B CA 1
ATOM 9905 C C . ASP D 2 1 ? -59.93400 45.90500 6.11400 1.000 75.26885 1 ASP B C 1
ATOM 9906 O O . ASP D 2 1 ? -61.16600 45.86000 6.27400 1.000 72.98571 1 ASP B O 1
ATOM 9917 N N . ILE D 2 2 ? -59.35500 46.72300 5.24200 1.000 74.39811 2 ILE B N 1
ATOM 9918 C CA . ILE D 2 2 ? -60.12100 47.51900 4.29500 1.000 63.61910 2 ILE B CA 1
ATOM 9919 C C . ILE D 2 2 ? -60.19800 46.75300 2.99000 1.000 54.41909 2 ILE B C 1
ATOM 9920 O O . ILE D 2 2 ? -59.16600 46.50900 2.35500 1.000 55.68465 2 ILE B O 1
ATOM 9936 N N . GLN D 2 3 ? -61.40600 46.36500 2.58900 1.000 50.22630 3 GLN B N 1
ATOM 9937 C CA . GLN D 2 3 ? -61.63500 45.84000 1.25200 1.000 50.30583 3 GLN B CA 1
ATOM 9938 C C . GLN D 2 3 ? -62.61000 46.73700 0.48900 1.000 41.11908 3 GLN B C 1
ATOM 9939 O O . GLN D 2 3 ? -63.56300 47.28400 1.05600 1.000 34.86799 3 GLN B O 1
ATOM 9953 N N . MET D 2 4 ? -62.35800 46.89700 -0.80500 1.000 41.79452 4 MET B N 1
ATOM 9954 C CA . MET D 2 4 ? -63.16700 47.73500 -1.67700 1.000 34.12566 4 MET B CA 1
ATOM 9955 C C . MET D 2 4 ? -63.75200 46.83800 -2.75300 1.000 34.22807 4 MET B C 1
ATOM 9956 O O . MET D 2 4 ? -63.05500 45.96100 -3.27700 1.000 34.64045 4 MET B O 1
ATOM 9970 N N . THR D 2 5 ? -65.03900 47.02500 -3.04000 1.000 27.89113 5 THR B N 1
ATOM 9971 C CA . THR D 2 5 ? -65.68300 46.39300 -4.17500 1.000 28.39020 5 THR B CA 1
ATOM 9972 C C . THR D 2 5 ? -66.22700 47.47700 -5.09100 1.000 24.54983 5 THR B C 1
ATOM 9973 O O . THR D 2 5 ? -66.53600 48.58100 -4.65200 1.000 28.72975 5 THR B O 1
ATOM 9984 N N . GLN D 2 6 ? -66.38200 47.14800 -6.36100 1.000 22.89369 6 GLN B N 1
ATOM 9985 C CA . GLN D 2 6 ? -66.94000 48.05400 -7.34600 1.000 24.25897 6 GLN B CA 1
ATOM 9986 C C . GLN D 2 6 ? -68.04600 47.32200 -8.09100 1.000 25.99926 6 GLN B C 1
ATOM 9987 O O . GLN D 2 6 ? -68.00200 46.10600 -8.28400 1.000 28.75797 6 GLN B O 1
ATOM 10001 N N . SER D 2 7 ? -69.05300 48.08000 -8.50000 1.000 26.36200 7 SER B N 1
ATOM 10002 C CA . SER D 2 7 ? -70.16200 47.53800 -9.28400 1.000 32.05744 7 SER B CA 1
ATOM 10003 C C . SER D 2 7 ? -70.61100 48.55500 -10.32600 1.000 31.36824 7 SER B C 1
ATOM 10004 O O . SER D 2 7 ? -70.66600 49.76400 -10.02400 1.000 26.52718 7 SER B O 1
ATOM 10012 N N . PRO D 2 8 ? -70.86500 48.11700 -11.56900 1.000 28.82782 8 PRO B N 1
ATOM 10013 C CA . PRO D 2 8 ? -70.66800 46.75800 -12.12300 1.000 27.95865 8 PRO B CA 1
ATOM 10014 C C . PRO D 2 8 ? -69.18600 46.50900 -12.40300 1.000 25.25242 8 PRO B C 1
ATOM 10015 O O . PRO D 2 8 ? -68.38800 47.47400 -12.37300 1.000 31.75857 8 PRO B O 1
ATOM 10026 N N . SER D 2 9 ? -68.78100 45.24800 -12.62800 1.000 25.10489 9 SER B N 1
ATOM 10027 C CA . SER D 2 9 ? -67.39700 45.00400 -13.03200 1.000 31.08424 9 SER B CA 1
ATOM 10028 C C . SER D 2 9 ? -67.13700 45.51500 -14.45000 1.000 29.93802 9 SER B C 1
ATOM 10029 O O . SER D 2 9 ? -66.00800 45.88000 -14.79800 1.000 26.14451 9 SER B O 1
ATOM 10037 N N . SER D 2 10 ? -68.16700 45.58500 -15.27800 1.000 30.23273 10 SER B N 1
ATOM 10038 C CA . SER D 2 10 ? -68.01900 46.24600 -16.56200 1.000 23.83887 10 SER B CA 1
ATOM 10039 C C . SER D 2 10 ? -69.38300 46.68600 -17.06900 1.000 21.36785 10 SER B C 1
ATOM 10040 O O . SER D 2 10 ? -70.41900 46.12200 -16.71700 1.000 22.30034 10 SER B O 1
ATOM 10048 N N . LEU D 2 11 ? -69.36600 47.70400 -17.90200 1.000 19.96950 11 LEU B N 1
ATOM 10049 C CA . LEU D 2 11 ? -70.57900 48.20100 -18.52000 1.000 23.78376 11 LEU B CA 1
ATOM 10050 C C . LEU D 2 11 ? -70.17600 48.93400 -19.80300 1.000 26.66638 11 LEU B C 1
ATOM 10051 O O . LEU D 2 11 ? -68.99600 49.26000 -20.04700 1.000 18.78442 11 LEU B O 1
ATOM 10067 N N . SER D 2 12 ? -71.19200 49.22000 -20.61500 1.000 24.55395 12 SER B N 1
ATOM 10068 C CA . SER D 2 12 ? -70.98200 50.04500 -21.79300 1.000 23.83410 12 SER B CA 1
ATOM 10069 C C . SER D 2 12 ? -72.11400 51.04800 -21.85300 1.000 25.30184 12 SER B C 1
ATOM 10070 O O . SER D 2 12 ? -73.22700 50.73900 -21.43600 1.000 21.24642 12 SER B O 1
ATOM 10078 N N . ALA D 2 13 ? -71.83300 52.22500 -22.41000 1.000 21.79619 13 ALA B N 1
ATOM 10079 C CA . ALA D 2 13 ? -72.82800 53.26900 -22.58200 1.000 20.48657 13 ALA B CA 1
ATOM 10080 C C . ALA D 2 13 ? -72.51100 54.04100 -23.85700 1.000 21.56820 13 ALA B C 1
ATOM 10081 O O . ALA D 2 13 ? -71.41300 53.95100 -24.41200 1.000 20.46256 13 ALA B O 1
ATOM 10088 N N . SER D 2 14 ? -73.47500 54.84100 -24.29000 1.000 18.99515 14 SER B N 1
ATOM 10089 C CA . SER D 2 14 ? -73.36800 55.58900 -25.53300 1.000 19.93150 14 SER B CA 1
ATOM 10090 C C . SER D 2 14 ? -72.78200 56.98200 -25.29100 1.000 20.00260 14 SER B C 1
ATOM 10091 O O . SER D 2 14 ? -72.87300 57.55200 -24.20300 1.000 18.23399 14 SER B O 1
ATOM 10099 N N . VAL D 2 15 ? -72.18800 57.54700 -26.34100 1.000 20.06809 15 VAL B N 1
ATOM 10100 C CA . VAL D 2 15 ? -71.71500 58.93100 -26.25700 1.000 22.51581 15 VAL B CA 1
ATOM 10101 C C . VAL D 2 15 ? -72.87200 59.84200 -25.90000 1.000 21.03598 15 VAL B C 1
ATOM 10102 O O . VAL D 2 15 ? -73.96300 59.69900 -26.45500 1.000 18.87580 15 VAL B O 1
ATOM 10115 N N . GLY D 2 16 ? -72.66000 60.76300 -24.95000 1.000 19.47090 16 GLY B N 1
ATOM 10116 C CA . GLY D 2 16 ? -73.75000 61.60200 -24.46000 1.000 20.40265 16 GLY B CA 1
ATOM 10117 C C . GLY D 2 16 ? -74.47400 61.06300 -23.23200 1.000 21.33762 16 GLY B C 1
ATOM 10118 O O . GLY D 2 16 ? -75.21800 61.80600 -22.56800 1.000 23.75840 16 GLY B O 1
ATOM 10122 N N . ASP D 2 17 ? -74.26700 59.80100 -22.89200 1.000 25.20118 17 ASP B N 1
ATOM 10123 C CA . ASP D 2 17 ? -74.99500 59.22500 -21.77700 1.000 22.40236 17 ASP B CA 1
ATOM 10124 C C . ASP D 2 17 ? -74.47100 59.77900 -20.44800 1.000 23.48962 17 ASP B C 1
ATOM 10125 O O . ASP D 2 17 ? -73.35000 60.28800 -20.33800 1.000 19.13343 17 ASP B O 1
ATOM 10134 N N . ARG D 2 18 ? -75.28000 59.61900 -19.41100 1.000 22.61832 18 ARG B N 1
ATOM 10135 C CA . ARG D 2 18 ? -74.85100 59.81400 -18.03100 1.000 22.93704 18 ARG B CA 1
ATOM 10136 C C . ARG D 2 18 ? -74.60800 58.42500 -17.46500 1.000 24.10233 18 ARG B C 1
ATOM 10137 O O . ARG D 2 18 ? -75.50800 57.59000 -17.50500 1.000 26.97192 18 ARG B O 1
ATOM 10158 N N . VAL D 2 19 ? -73.39400 58.15800 -16.99700 1.000 24.86180 19 VAL B N 1
ATOM 10159 C CA . VAL D 2 19 ? -72.98200 56.84400 -16.51000 1.000 24.85467 19 VAL B CA 1
ATOM 10160 C C . VAL D 2 19 ? -72.67000 56.95900 -15.02700 1.000 23.36087 19 VAL B C 1
ATOM 10161 O O . VAL D 2 19 ? -72.06300 57.93900 -14.58900 1.000 20.24367 19 VAL B O 1
ATOM 10174 N N . THR D 2 20 ? -73.02700 55.94400 -14.25900 1.000 22.76625 20 THR B N 1
ATOM 10175 C CA . THR D 2 20 ? -72.74600 55.92400 -12.82900 1.000 23.39017 20 THR B CA 1
ATOM 10176 C C . THR D 2 20 ? -72.07400 54.61100 -12.46800 1.000 26.14400 20 THR B C 1
ATOM 10177 O O . THR D 2 20 ? -72.53100 53.54200 -12.88400 1.000 26.86063 20 THR B O 1
ATOM 10188 N N . ILE D 2 21 ? -70.97900 54.71000 -11.71900 1.000 19.91000 21 ILE B N 1
ATOM 10189 C CA . ILE D 2 21 ? -70.20400 53.57600 -11.23300 1.000 20.03533 21 ILE B CA 1
ATOM 10190 C C . ILE D 2 21 ? -70.12900 53.68300 -9.72100 1.000 20.26451 21 ILE B C 1
ATOM 10191 O O . ILE D 2 21 ? -69.93100 54.78200 -9.18800 1.000 21.31597 21 ILE B O 1
ATOM 10207 N N . THR D 2 22 ? -70.26200 52.54600 -9.02900 1.000 20.99037 22 THR B N 1
ATOM 10208 C CA . THR D 2 22 ? -70.33000 52.55400 -7.57000 1.000 24.10485 22 THR B CA 1
ATOM 10209 C C . THR D 2 22 ? -69.15800 51.80700 -6.93400 1.000 20.30568 22 THR B C 1
ATOM 10210 O O . THR D 2 22 ? -68.58100 50.89600 -7.53300 1.000 23.09485 22 THR B O 1
ATOM 10221 N N . CYS D 2 23 ? -68.79400 52.22300 -5.70700 1.000 21.81957 23 CYS B N 1
ATOM 10222 C CA . CYS D 2 23 ? -67.71500 51.62600 -4.93400 1.000 23.57914 23 CYS B CA 1
ATOM 10223 C C . CYS D 2 23 ? -68.29100 51.40200 -3.55200 1.000 25.28674 23 CYS B C 1
ATOM 10224 O O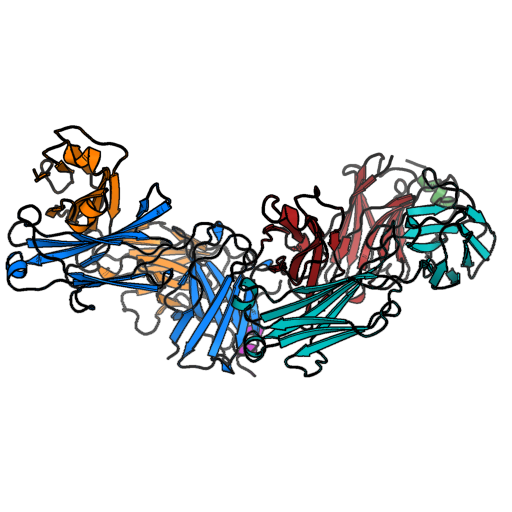 . CYS D 2 23 ? -69.10200 52.21000 -3.08200 1.000 21.43192 23 CYS B O 1
ATOM 10231 N N . ARG D 2 24 ? -67.92400 50.28100 -2.93800 1.000 23.35196 24 ARG B N 1
ATOM 10232 C CA . ARG D 2 24 ? -68.30200 50.01400 -1.56100 1.000 30.32240 24 ARG B CA 1
ATOM 10233 C C . ARG D 2 24 ? -67.08100 49.64200 -0.73800 1.000 26.68609 24 ARG B C 1
ATOM 10234 O O . ARG D 2 24 ? -66.28100 48.79800 -1.15300 1.000 30.75216 24 ARG B O 1
ATOM 10255 N N . ALA D 2 25 ? -66.92600 50.30200 0.41100 1.000 30.12690 25 ALA B N 1
ATOM 10256 C CA . ALA D 2 25 ? -65.85400 50.00600 1.35400 1.000 32.76669 25 ALA B CA 1
ATOM 10257 C C . ALA D 2 25 ? -66.38600 49.12100 2.46600 1.000 34.13696 25 ALA B C 1
ATOM 10258 O O . ALA D 2 25 ? -67.51700 49.31400 2.91100 1.000 30.52092 25 ALA B O 1
ATOM 10265 N N . SER D 2 26 ? -65.57500 48.14800 2.90800 1.000 37.41260 26 SER B N 1
ATOM 10266 C CA . SER D 2 26 ? -66.01800 47.20900 3.93800 1.000 43.90406 26 SER B CA 1
ATOM 10267 C C . SER D 2 26 ? -66.22500 47.88900 5.28300 1.000 40.01380 26 SER B C 1
ATOM 10268 O O . SER D 2 26 ? -66.89600 47.32800 6.14600 1.000 46.02770 26 SER B O 1
ATOM 10276 N N . GLN D 2 27 ? -65.63900 49.06400 5.49500 1.000 40.11163 27 GLN B N 1
ATOM 10277 C CA . GLN D 2 27 ? -65.84000 49.82800 6.71700 1.000 43.83243 27 GLN B CA 1
ATOM 10278 C C . GLN D 2 27 ? -65.88600 51.31300 6.38700 1.000 38.17297 27 GLN B C 1
ATOM 10279 O O . GLN D 2 27 ? -65.40300 51.75200 5.34200 1.000 35.74628 27 GLN B O 1
ATOM 10293 N N . ASP D 2 28 ? -66.47600 52.08100 7.30200 1.000 27.78290 28 ASP B N 1
ATOM 10294 C CA . ASP D 2 28 ? -66.64900 53.51800 7.11300 1.000 32.79723 28 ASP B CA 1
ATOM 10295 C C . ASP D 2 28 ? -65.30000 54.20600 6.92800 1.000 35.40058 28 ASP B C 1
ATOM 10296 O O . ASP D 2 28 ? -64.43200 54.13200 7.79400 1.000 28.97757 28 ASP B O 1
ATOM 10305 N N . ILE D 2 29 ? -65.11200 54.86300 5.79200 1.000 27.28435 29 ILE B N 1
ATOM 10306 C CA . ILE D 2 29 ? -63.88100 55.58900 5.50700 1.000 28.76591 29 ILE B CA 1
ATOM 10307 C C . ILE D 2 29 ? -64.15500 57.07700 5.32200 1.000 26.14555 29 ILE B C 1
ATOM 10308 O O . ILE D 2 29 ? -63.39800 57.75500 4.68300 1.000 22.71017 29 ILE B O 1
ATOM 10324 N N . SER D 2 30 ? -65.24300 57.58300 5.89400 1.000 27.25152 30 SER B N 1
ATOM 10325 C CA . SER D 2 30 ? -65.62400 58.99800 5.79300 1.000 30.37667 30 SER B CA 1
ATOM 10326 C C . SER D 2 30 ? -65.63400 59.41800 4.32300 1.000 21.22088 30 SER B C 1
ATOM 10327 O O . SER D 2 30 ? -66.23000 58.73500 3.47900 1.000 25.26187 30 SER B O 1
ATOM 10335 N N . TYR D 2 31 ? -64.95400 60.49600 3.94900 1.000 22.09371 31 TYR B N 1
ATOM 10336 C CA . TYR D 2 31 ? -64.89900 60.87800 2.54600 1.000 21.14624 31 TYR B CA 1
ATOM 10337 C C . TYR D 2 31 ? -63.54200 60.64100 1.89400 1.000 18.83175 31 TYR B C 1
ATOM 10338 O O . TYR D 2 31 ? -63.27500 61.20800 0.82400 1.000 18.11970 31 TYR B O 1
ATOM 10356 N N . TYR D 2 32 ? -62.71800 59.75900 2.46200 1.000 19.03367 32 TYR B N 1
ATOM 10357 C CA . TYR D 2 32 ? -61.33800 59.57400 2.00400 1.000 18.85941 32 TYR B CA 1
ATOM 10358 C C . TYR D 2 32 ? -61.30200 58.55100 0.86000 1.000 19.45924 32 TYR B C 1
ATOM 10359 O O . TYR D 2 32 ? -60.62300 57.51400 0.91900 1.000 19.09919 32 TYR B O 1
ATOM 10377 N N . LEU D 2 33 ? -62.01100 58.87300 -0.22600 1.000 17.88458 33 LEU B N 1
ATOM 10378 C CA . LEU D 2 33 ? -62.13100 57.97800 -1.37800 1.000 17.48667 33 LEU B CA 1
ATOM 10379 C C . LEU D 2 33 ? -61.68900 58.71900 -2.64200 1.000 16.68108 33 LEU B C 1
ATOM 10380 O O . LEU D 2 33 ? -62.09100 59.86300 -2.85800 1.000 16.81502 33 LEU B O 1
ATOM 10396 N N . ALA D 2 34 ? -60.76600 58.12400 -3.40200 1.000 17.39246 34 ALA B N 1
ATOM 10397 C CA . ALA D 2 34 ? -60.29600 58.66600 -4.67000 1.000 16.26951 34 ALA B CA 1
ATOM 10398 C C . ALA D 2 34 ? -60.80500 57.82100 -5.82400 1.000 18.17264 34 ALA B C 1
ATOM 10399 O O . ALA D 2 34 ? -61.09800 56.63600 -5.66900 1.000 17.55468 34 ALA B O 1
ATOM 10406 N N . TRP D 2 35 ? -60.87100 58.44200 -6.99200 1.000 15.14930 35 TRP B N 1
ATOM 10407 C CA . TRP D 2 35 ? -61.21300 57.77700 -8.23200 1.000 15.04240 35 TRP B CA 1
ATOM 10408 C C . TRP D 2 35 ? -60.09300 58.02200 -9.22800 1.000 18.38560 35 TRP B C 1
ATOM 10409 O O . TRP D 2 35 ? -59.65300 59.17500 -9.41400 1.000 14.51624 35 TRP B O 1
ATOM 10430 N N . TYR D 2 36 ? -59.71700 56.94600 -9.93400 1.000 16.71219 36 TYR B N 1
ATOM 10431 C CA . TYR D 2 36 ? -58.72900 57.00800 -11.00100 1.000 15.11136 36 TYR B CA 1
ATOM 10432 C C . TYR D 2 36 ? -59.27000 56.46000 -12.31700 1.000 15.80502 36 TYR B C 1
ATOM 10433 O O . TYR D 2 36 ? -60.04500 55.50800 -12.34100 1.000 14.71441 36 TYR B O 1
ATOM 10451 N N . GLN D 2 37 ? -58.78100 57.00600 -13.41700 1.000 14.07622 37 GLN B N 1
ATOM 10452 C CA . GLN D 2 37 ? -59.02700 56.49500 -14.75900 1.000 14.84202 37 GLN B CA 1
ATOM 10453 C C . GLN D 2 37 ? -57.74300 55.88800 -15.29300 1.000 16.07460 37 GLN B C 1
ATOM 10454 O O . GLN D 2 37 ? -56.68800 56.52500 -15.24000 1.000 15.18757 37 GLN B O 1
ATOM 10468 N N . GLN D 2 38 ? -57.81200 54.66400 -15.78800 1.000 14.56124 38 GLN B N 1
ATOM 10469 C CA . GLN D 2 38 ? -56.63500 54.06000 -16.39800 1.000 14.81788 38 GLN B CA 1
ATOM 10470 C C . GLN D 2 38 ? -56.90300 53.69200 -17.85700 1.000 17.09448 38 GLN B C 1
ATOM 10471 O O . GLN D 2 38 ? -57.73500 52.83500 -18.14500 1.000 17.67546 38 GLN B O 1
ATOM 10485 N N . LYS D 2 39 ? -56.18100 54.30600 -18.76400 1.000 18.74216 39 LYS B N 1
ATOM 10486 C CA . LYS D 2 39 ? -56.17600 53.92000 -20.17200 1.000 20.84001 39 LYS B CA 1
ATOM 10487 C C . LYS D 2 39 ? -55.26100 52.71700 -20.40200 1.000 27.90460 39 LYS B C 1
ATOM 10488 O O . LYS D 2 39 ? -54.32200 52.48200 -19.62800 1.000 28.40424 39 LYS B O 1
ATOM 10507 N N . PRO D 2 40 ? -55.51700 51.94300 -21.45800 1.000 30.07075 40 PRO B N 1
ATOM 10508 C CA . PRO D 2 40 ? -54.66600 50.78100 -21.73900 1.000 44.53742 40 PRO B CA 1
ATOM 10509 C C . PRO D 2 40 ? -53.22600 51.19000 -21.99000 1.000 34.22264 40 PRO B C 1
ATOM 10510 O O . PRO D 2 40 ? -52.93800 52.08500 -22.78500 1.000 35.80429 40 PRO B O 1
ATOM 10521 N N . GLY D 2 41 ? -52.31800 50.51100 -21.31500 1.000 32.35160 41 GLY B N 1
ATOM 10522 C CA . GLY D 2 41 ? -50.90700 50.81400 -21.46800 1.000 38.91889 41 GLY B CA 1
ATOM 10523 C C . GLY D 2 41 ? -50.41600 52.08200 -20.79300 1.000 41.39952 41 GLY B C 1
ATOM 10524 O O . GLY D 2 41 ? -49.26800 52.49100 -21.03600 1.000 39.75027 41 GLY B O 1
ATOM 10528 N N . LYS D 2 42 ? -51.22500 52.69900 -19.93200 1.000 30.38235 42 LYS B N 1
ATOM 10529 C CA . LYS D 2 42 ? -50.86500 53.96700 -19.31600 1.000 26.14833 42 LYS B CA 1
ATOM 10530 C C . LYS D 2 42 ? -50.99000 53.88200 -17.79900 1.000 20.59163 42 LYS B C 1
ATOM 10531 O O . LYS D 2 42 ? -51.79300 53.12400 -17.26900 1.000 21.03118 42 LYS B O 1
ATOM 10550 N N . ALA D 2 43 ? -50.25800 54.74000 -17.09900 1.000 19.39088 43 ALA B N 1
ATOM 10551 C CA . ALA D 2 43 ? -50.44700 54.87000 -15.67400 1.000 18.77492 43 ALA B CA 1
ATOM 10552 C C . ALA D 2 43 ? -51.82000 55.46700 -15.41500 1.000 20.02649 43 ALA B C 1
ATOM 10553 O O . ALA D 2 43 ? -52.33800 56.21300 -16.24900 1.000 19.09814 43 ALA B O 1
ATOM 10560 N N . PRO D 2 44 ? -52.42800 55.15400 -14.27500 1.000 15.74888 44 PRO B N 1
ATOM 10561 C CA . PRO D 2 44 ? -53.69700 55.79600 -13.90900 1.000 17.30194 44 PRO B CA 1
ATOM 10562 C C . PRO D 2 44 ? -53.56600 57.30700 -13.75500 1.000 19.26782 44 PRO B C 1
ATOM 10563 O O . PRO D 2 44 ? -52.50000 57.84000 -13.43600 1.000 17.09839 44 PRO B O 1
ATOM 10574 N N . ASN D 2 45 ? -54.69200 57.98500 -13.96900 1.000 20.30649 45 ASN B N 1
ATOM 10575 C CA . ASN D 2 45 ? -54.85100 59.41500 -13.76000 1.000 15.66226 45 ASN B CA 1
ATOM 10576 C C . ASN D 2 45 ? -55.87000 59.65800 -12.65500 1.000 16.21880 45 ASN B C 1
ATOM 10577 O O . ASN D 2 45 ? -57.02700 59.19500 -12.74600 1.000 15.74477 45 ASN B O 1
ATOM 10588 N N . LEU D 2 46 ? -55.47000 60.47000 -11.66600 1.000 13.60156 46 LEU B N 1
ATOM 10589 C CA . LEU D 2 46 ? -56.38600 60.85700 -10.60000 1.000 14.92711 46 LEU B CA 1
ATOM 10590 C C . LEU D 2 46 ? -57.49700 61.74300 -11.14800 1.000 16.13531 46 LEU B C 1
ATOM 10591 O O . LEU D 2 46 ? -57.23400 62.75100 -11.81800 1.000 18.43409 46 LEU B O 1
ATOM 10607 N N . LEU D 2 47 ? -58.73900 61.36000 -10.87000 1.000 13.60652 47 LEU B N 1
ATOM 10608 C CA . LEU D 2 47 ? -59.89800 62.17400 -11.21600 1.000 13.56576 47 LEU B CA 1
ATOM 10609 C C . LEU D 2 47 ? -60.45500 62.96300 -10.03900 1.000 15.68535 47 LEU B C 1
ATOM 10610 O O . LEU D 2 47 ? -60.70000 64.17300 -10.14900 1.000 17.39728 47 LEU B O 1
ATOM 10626 N N . ILE D 2 48 ? -60.63800 62.27800 -8.91600 1.000 16.50191 48 ILE B N 1
ATOM 10627 C CA . ILE D 2 48 ? -61.34700 62.78900 -7.75400 1.000 14.37957 48 ILE B CA 1
ATOM 10628 C C . ILE D 2 48 ? -60.67300 62.25900 -6.49400 1.000 16.72125 48 ILE B C 1
ATOM 10629 O O . ILE D 2 48 ? -60.13600 61.14400 -6.47400 1.000 14.68767 48 ILE B O 1
ATOM 10645 N N . TYR D 2 49 ? -60.65300 63.09900 -5.45600 1.000 14.85465 49 TYR B N 1
ATOM 10646 C CA . TYR D 2 49 ? -60.20000 62.69100 -4.13100 1.000 15.42369 49 TYR B CA 1
ATOM 10647 C C . TYR D 2 49 ? -61.11300 63.36900 -3.12200 1.000 18.31773 49 TYR B C 1
ATOM 10648 O O . TYR D 2 49 ? -61.92000 64.23000 -3.47100 1.000 15.67609 49 TYR B O 1
ATOM 10666 N N . GLN D 2 50 ? -61.00300 62.94300 -1.87200 1.000 19.87184 50 GLN B N 1
ATOM 10667 C CA . GLN D 2 50 ? -61.94000 63.33500 -0.83200 1.000 19.87850 50 GLN B CA 1
ATOM 10668 C C . GLN D 2 50 ? -63.38700 63.11800 -1.26200 1.000 16.97775 50 GLN B C 1
ATOM 10669 O O . GLN D 2 50 ? -64.25900 63.90200 -0.93000 1.000 18.74841 50 GLN B O 1
ATOM 10683 N N . ALA D 2 51 ? -63.62300 62.07900 -2.04700 1.000 17.32267 51 ALA B N 1
ATOM 10684 C CA . ALA D 2 51 ? -64.92400 61.63000 -2.53500 1.000 17.10206 51 ALA B CA 1
ATOM 10685 C C . ALA D 2 51 ? -65.55400 62.53400 -3.58200 1.000 16.86895 51 ALA B C 1
ATOM 10686 O O . ALA D 2 51 ? -66.25800 62.02900 -4.45500 1.000 16.76094 51 ALA B O 1
ATOM 10693 N N . SER D 2 52 ? -65.39700 63.84400 -3.46700 1.000 19.08653 52 SER B N 1
ATOM 10694 C CA . SER D 2 52 ? -66.02600 64.75400 -4.40700 1.000 19.28866 52 SER B CA 1
ATOM 10695 C C . SER D 2 52 ? -65.14500 65.90000 -4.89400 1.000 20.20931 52 SER B C 1
ATOM 10696 O O . SER D 2 52 ? -65.63300 66.69800 -5.69800 1.000 21.69828 52 SER B O 1
ATOM 10704 N N . THR D 2 53 ? -63.88600 66.02900 -4.46200 1.000 16.41633 53 THR B N 1
ATOM 10705 C CA . THR D 2 53 ? -63.05400 67.12800 -4.94900 1.000 18.17612 53 THR B CA 1
ATOM 10706 C C . THR D 2 53 ? -62.50100 66.74800 -6.30900 1.000 19.92109 53 THR B C 1
ATOM 10707 O O . THR D 2 53 ? -61.73900 65.78600 -6.42100 1.000 16.02313 53 THR B O 1
ATOM 10718 N N . LEU D 2 54 ? -62.85100 67.51700 -7.33200 1.000 18.38621 54 LEU B N 1
ATOM 10719 C CA . LEU D 2 54 ? -62.32900 67.29400 -8.67500 1.000 20.39079 54 LEU B CA 1
ATOM 10720 C C . LEU D 2 54 ? -60.87100 67.74700 -8.76900 1.000 18.14560 54 LEU B C 1
ATOM 10721 O O . LEU D 2 54 ? -60.53600 68.88100 -8.43300 1.000 24.17538 54 LEU B O 1
ATOM 10737 N N . GLN D 2 55 ? -60.00200 66.87700 -9.24600 1.000 22.15714 55 GLN B N 1
ATOM 10738 C CA . GLN D 2 55 ? -58.59400 67.23500 -9.34400 1.000 18.28341 55 GLN B CA 1
ATOM 10739 C C . GLN D 2 55 ? -58.37400 68.27100 -10.45500 1.000 20.65263 55 GLN B C 1
ATOM 10740 O O . GLN D 2 55 ? -59.05400 68.27400 -11.48100 1.000 17.82452 55 GLN B O 1
ATOM 10754 N N . GLY D 2 56 ? -57.41100 69.16000 -10.24200 1.000 23.12813 56 GLY B N 1
ATOM 10755 C CA . GLY D 2 56 ? -57.05800 70.18700 -11.21700 1.000 19.85337 56 GLY B CA 1
ATOM 10756 C C . GLY D 2 56 ? -56.83100 69.58500 -12.60000 1.000 23.31502 56 GLY B C 1
ATOM 10757 O O . GLY D 2 56 ? -56.21300 68.51600 -12.72500 1.000 21.59785 56 GLY B O 1
ATOM 10761 N N . GLY D 2 57 ? -57.38400 70.22200 -13.64400 1.000 22.72815 57 GLY B N 1
ATOM 10762 C CA . GLY D 2 57 ? -57.24300 69.77600 -15.01600 1.000 21.68481 57 GLY B CA 1
ATOM 10763 C C . GLY D 2 57 ? -58.24100 68.70500 -15.46100 1.000 23.71458 57 GLY B C 1
ATOM 10764 O O . GLY D 2 57 ? -58.34900 68.42400 -16.65500 1.000 24.58005 57 GLY B O 1
ATOM 10768 N N . VAL D 2 58 ? -59.00700 68.11200 -14.56200 1.000 20.91933 58 VAL B N 1
ATOM 10769 C CA . VAL D 2 58 ? -59.92700 67.04400 -14.95800 1.000 21.23316 58 VAL B CA 1
ATOM 10770 C C . VAL D 2 58 ? -61.21200 67.63400 -15.53800 1.000 16.82944 58 VAL B C 1
ATOM 10771 O O . VAL D 2 58 ? -61.74900 68.59400 -14.97100 1.000 20.05100 58 VAL B O 1
ATOM 10784 N N . PRO D 2 59 ? -61.78400 67.06700 -16.60000 1.000 16.80365 59 PRO B N 1
ATOM 10785 C CA . PRO D 2 59 ? -62.98600 67.67800 -17.20500 1.000 17.54439 59 PRO B CA 1
ATOM 10786 C C . PRO D 2 59 ? -64.16000 67.75300 -16.23900 1.000 14.48196 59 PRO B C 1
ATOM 10787 O O . PRO D 2 59 ? -64.31500 66.91900 -15.34500 1.000 16.32992 59 PRO B O 1
ATOM 10798 N N . SER D 2 60 ? -64.97900 68.79000 -16.41500 1.000 15.91962 60 SER B N 1
ATOM 10799 C CA . SER D 2 60 ? -66.10700 69.01500 -15.52000 1.000 18.78175 60 SER B CA 1
ATOM 10800 C C . SER D 2 60 ? -67.15400 67.89500 -15.55200 1.000 17.84945 60 SER B C 1
ATOM 10801 O O . SER D 2 60 ? -67.92100 67.76500 -14.59500 1.000 16.00673 60 SER B O 1
ATOM 10809 N N . ARG D 2 61 ? -67.18400 67.03700 -16.57100 1.000 14.31429 61 ARG B N 1
ATOM 10810 C CA . ARG D 2 61 ? -68.23000 66.00600 -16.59600 1.000 14.65672 61 ARG B CA 1
ATOM 10811 C C . ARG D 2 61 ? -68.00800 64.87900 -15.57100 1.000 15.03530 61 ARG B C 1
ATOM 10812 O O . ARG D 2 61 ? -68.86700 64.00400 -15.39800 1.000 16.04371 61 ARG B O 1
ATOM 10833 N N . PHE D 2 62 ? -66.88900 64.87100 -14.87400 1.000 16.28674 62 PHE B N 1
ATOM 10834 C CA . PHE D 2 62 ? -66.58500 63.84400 -13.87700 1.000 17.01364 62 PHE B CA 1
ATOM 10835 C C . PHE D 2 62 ? -66.97800 64.37600 -12.50900 1.000 15.88629 62 PHE B C 1
ATOM 10836 O O . PHE D 2 62 ? -66.51000 65.45100 -12.10900 1.000 15.97395 62 PHE B O 1
ATOM 10853 N N . SER D 2 63 ? -67.81800 63.63600 -11.78400 1.000 18.46369 63 SER B N 1
ATOM 10854 C CA . SER D 2 63 ? -68.19100 64.06200 -10.43800 1.000 17.64903 63 SER B CA 1
ATOM 10855 C C . SER D 2 63 ? -68.26700 62.86900 -9.48800 1.000 21.58646 63 SER B C 1
ATOM 10856 O O . SER D 2 63 ? -68.51100 61.72700 -9.89900 1.000 19.80022 63 SER B O 1
ATOM 10864 N N . GLY D 2 64 ? -68.01700 63.13300 -8.21300 1.000 17.81872 64 GLY B N 1
ATOM 10865 C CA . GLY D 2 64 ? -68.06300 62.08800 -7.21200 1.000 19.05970 64 GLY B CA 1
ATOM 10866 C C . GLY D 2 64 ? -68.99500 62.47900 -6.09400 1.000 17.18737 64 GLY B C 1
ATOM 10867 O O . GLY D 2 64 ? -69.09600 63.65000 -5.73700 1.000 18.78604 64 GLY B O 1
ATOM 10871 N N . SER D 2 65 ? -69.65600 61.46500 -5.51100 1.000 19.52697 65 SER B N 1
ATOM 10872 C CA . SER D 2 65 ? -70.52400 61.67100 -4.36000 1.000 21.30136 65 SER B CA 1
ATOM 10873 C C . SER D 2 65 ? -70.41000 60.49300 -3.40000 1.000 24.79674 65 SER B C 1
ATOM 10874 O O . SER D 2 65 ? -69.77500 59.48100 -3.68900 1.000 23.57966 65 SER B O 1
ATOM 10882 N N . GLY D 2 66 ? -71.03200 60.63900 -2.24500 1.000 23.57093 66 GLY B N 1
ATOM 10883 C CA . GLY D 2 66 ? -71.06900 59.60400 -1.23700 1.000 24.64462 66 GLY B CA 1
ATOM 10884 C C . GLY D 2 66 ? -70.14900 59.91200 -0.06500 1.000 30.07009 66 GLY B C 1
ATOM 10885 O O . GLY D 2 66 ? -69.23100 60.74400 -0.13700 1.000 26.07003 66 GLY B O 1
ATOM 10889 N N . SER D 2 67 ? -70.40800 59.19700 1.02500 1.000 27.82449 67 SER B N 1
ATOM 10890 C CA . SER D 2 67 ? -69.58700 59.26000 2.22100 1.000 34.29208 67 SER B CA 1
ATOM 10891 C C . SER D 2 67 ? -69.82800 57.99200 3.03900 1.000 32.46542 67 SER B C 1
ATOM 10892 O O . SER D 2 67 ? -70.88400 57.35400 2.94100 1.000 40.64290 67 SER B O 1
ATOM 10900 N N . GLY D 2 68 ? -68.85300 57.64000 3.87400 1.000 28.04363 68 GLY B N 1
ATOM 10901 C CA . GLY D 2 68 ? -69.03400 56.47400 4.72400 1.000 33.22243 68 GLY B CA 1
ATOM 10902 C C . GLY D 2 68 ? -68.58900 55.19000 4.05600 1.000 32.54927 68 GLY B C 1
ATOM 10903 O O . GLY D 2 68 ? -67.39300 54.91300 3.95300 1.000 28.56829 68 GLY B O 1
ATOM 10907 N N . THR D 2 69 ? -69.54200 54.43700 3.52100 1.000 25.23453 69 THR B N 1
ATOM 10908 C CA . THR D 2 69 ? -69.25700 53.15800 2.90200 1.000 24.29884 69 THR B CA 1
ATOM 10909 C C . THR D 2 69 ? -69.61500 53.05700 1.42000 1.000 25.43903 69 THR B C 1
ATOM 10910 O O . THR D 2 69 ? -69.08400 52.17800 0.73300 1.000 28.64060 69 THR B O 1
ATOM 10921 N N . ASP D 2 70 ? -70.47600 53.92000 0.90100 1.000 26.97468 70 ASP B N 1
ATOM 10922 C CA . ASP D 2 70 ? -70.93400 53.83100 -0.48200 1.000 29.62112 70 ASP B CA 1
ATOM 10923 C C . ASP D 2 70 ? -70.64100 55.12100 -1.23400 1.000 25.05567 70 ASP B C 1
ATOM 10924 O O . ASP D 2 70 ? -70.99200 56.20900 -0.77900 1.000 27.05670 70 ASP B O 1
ATOM 10933 N N . PHE D 2 71 ? -70.08300 54.98500 -2.42600 1.000 23.28414 71 PHE B N 1
ATOM 10934 C CA . PHE D 2 71 ? -69.56300 56.11800 -3.17700 1.000 24.67107 71 PHE B CA 1
ATOM 10935 C C . PHE D 2 71 ? -69.92200 55.90700 -4.63000 1.000 22.52202 71 PHE B C 1
ATOM 10936 O O . PHE D 2 71 ? -70.11100 54.77500 -5.07200 1.000 22.18583 71 PHE B O 1
ATOM 10953 N N . THR D 2 72 ? -69.94900 57.00000 -5.38000 1.000 19.70674 72 THR B N 1
ATOM 10954 C CA . THR D 2 72 ? -70.42000 56.97200 -6.75000 1.000 23.30526 72 THR B CA 1
ATOM 10955 C C . THR D 2 72 ? -69.57400 57.91100 -7.57200 1.000 18.34353 72 THR B C 1
ATOM 10956 O O . THR D 2 72 ? -69.36700 59.06500 -7.18400 1.000 19.12532 72 THR B O 1
ATOM 10967 N N . LEU D 2 73 ? -69.12300 57.40600 -8.71100 1.000 20.62098 73 LEU B N 1
ATOM 10968 C CA . LEU D 2 73 ? -68.52800 58.20300 -9.77000 1.000 18.33950 73 LEU B CA 1
ATOM 10969 C C . LEU D 2 73 ? -69.55500 58.34100 -10.88600 1.000 16.84501 73 LEU B C 1
ATOM 10970 O O . LEU D 2 73 ? -70.05100 57.33400 -11.40500 1.000 20.90662 73 LEU B O 1
ATOM 10986 N N . THR D 2 74 ? -69.86600 59.58000 -11.25100 1.000 16.42046 74 THR B N 1
ATOM 10987 C CA . THR D 2 74 ? -70.81900 59.90200 -12.30600 1.000 18.91136 74 THR B CA 1
ATOM 10988 C C . THR D 2 74 ? -70.09100 60.60700 -13.43600 1.000 19.84385 74 THR B C 1
ATOM 10989 O O . THR D 2 74 ? -69.34300 61.56200 -13.19900 1.000 17.83756 74 THR B O 1
ATOM 11000 N N . ILE D 2 75 ? -70.30400 60.13200 -14.65400 1.000 17.10483 75 ILE B N 1
ATOM 11001 C CA . ILE D 2 75 ? -69.74800 60.74200 -15.85100 1.000 15.31799 75 ILE B CA 1
ATOM 11002 C C . ILE D 2 75 ? -70.92500 61.24400 -16.65100 1.000 19.86357 75 ILE B C 1
ATOM 11003 O O . ILE D 2 75 ? -71.72900 60.44300 -17.13900 1.000 20.28284 75 ILE B O 1
ATOM 11019 N N . SER D 2 76 ? -71.09800 62.55500 -16.69900 1.000 18.34932 76 SER B N 1
ATOM 11020 C CA . SER D 2 76 ? -72.13200 63.11700 -17.54300 1.000 26.49810 76 SER B CA 1
ATOM 11021 C C . SER D 2 76 ? -71.55900 63.27900 -18.96500 1.000 24.18378 76 SER B C 1
ATOM 11022 O O . SER D 2 76 ? -70.36000 63.18800 -19.19300 1.000 30.31725 76 SER B O 1
ATOM 11030 N N . SER D 2 77 ? -72.42300 63.44200 -19.93800 1.000 24.47120 77 SER B N 1
ATOM 11031 C CA . SER D 2 77 ? -72.00100 63.70200 -21.30300 1.000 21.08693 77 SER B CA 1
ATOM 11032 C C . SER D 2 77 ? -70.80400 62.83000 -21.70600 1.000 24.87825 77 SER B C 1
ATOM 11033 O O . SER D 2 77 ? -69.74000 63.32400 -22.07700 1.000 18.98810 77 SER B O 1
ATOM 11041 N N . LEU D 2 78 ? -71.00600 61.50900 -21.63600 1.000 16.97324 78 LEU B N 1
ATOM 11042 C CA . LEU D 2 78 ? -69.92600 60.56800 -21.90900 1.000 15.05691 78 LEU B CA 1
ATOM 11043 C C . LEU D 2 78 ? -69.30400 60.83000 -23.28300 1.000 14.89452 78 LEU B C 1
ATOM 11044 O O . LEU D 2 78 ? -70.00800 61.04500 -24.27400 1.000 15.14011 78 LEU B O 1
ATOM 11060 N N . GLN D 2 79 ? -68.01000 60.87100 -23.33200 1.000 15.89797 79 GLN B N 1
ATOM 11061 C CA . GLN D 2 79 ? -67.24100 61.11100 -24.53500 1.000 14.47586 79 GLN B CA 1
ATOM 11062 C C . GLN D 2 79 ? -66.52600 59.83200 -24.97100 1.000 15.97609 79 GLN B C 1
ATOM 11063 O O . GLN D 2 79 ? -66.21200 58.96500 -24.15400 1.000 14.50504 79 GLN B O 1
ATOM 11077 N N . PRO D 2 80 ? -66.20900 59.70800 -26.25400 1.000 14.97083 80 PRO B N 1
ATOM 11078 C CA . PRO D 2 80 ? -65.54700 58.49200 -26.73500 1.000 16.86865 80 PRO B CA 1
ATOM 11079 C C . PRO D 2 80 ? -64.22400 58.22800 -26.02300 1.000 18.24226 80 PRO B C 1
ATOM 11080 O O . PRO D 2 80 ? -63.87600 57.06000 -25.77000 1.000 18.03296 80 PRO B O 1
ATOM 11091 N N . GLU D 2 81 ? -63.48800 59.29100 -25.66000 1.000 14.31563 81 GLU B N 1
ATOM 11092 C CA . GLU D 2 81 ? -62.18100 59.09800 -25.03600 1.000 15.09206 81 GLU B CA 1
ATOM 11093 C C . GLU D 2 81 ? -62.29100 58.69100 -23.56500 1.000 16.38440 81 GLU B C 1
ATOM 11094 O O . GLU D 2 81 ? -61.27000 58.55800 -22.88100 1.000 14.44581 81 GLU B O 1
ATOM 11106 N N . ASP D 2 82 ? -63.49800 58.46700 -23.06100 1.000 16.42333 82 ASP B N 1
ATOM 11107 C CA . ASP D 2 82 ? -63.70000 58.09800 -21.67100 1.000 16.93396 82 ASP B CA 1
ATOM 11108 C C . ASP D 2 82 ? -63.68300 56.59700 -21.47200 1.000 14.39956 82 ASP B C 1
ATOM 11109 O O . ASP D 2 82 ? -63.84100 56.15100 -20.33700 1.000 14.49425 82 ASP B O 1
ATOM 11118 N N . PHE D 2 83 ? -63.50900 55.80500 -22.53300 1.000 16.65487 83 PHE B N 1
ATOM 11119 C CA . PHE D 2 83 ? -63.31300 54.37300 -22.33600 1.000 18.06868 83 PHE B CA 1
ATOM 11120 C C . PHE D 2 83 ? -62.05000 54.16600 -21.51300 1.000 17.45881 83 PHE B C 1
ATOM 11121 O O . PHE D 2 83 ? -61.00900 54.77100 -21.78500 1.000 18.19629 83 PHE B O 1
ATOM 11138 N N . ALA D 2 84 ? -62.14700 53.29900 -20.50500 1.000 16.49486 84 ALA B N 1
ATOM 11139 C CA . ALA D 2 84 ? -61.07900 53.09400 -19.52900 1.000 15.16080 84 ALA B CA 1
ATOM 11140 C C . ALA D 2 84 ? -61.54500 52.10100 -18.47000 1.000 15.58506 84 ALA B C 1
ATOM 11141 O O . ALA D 2 84 ? -62.70700 51.69200 -18.44900 1.000 16.74490 84 ALA B O 1
ATOM 11148 N N . THR D 2 85 ? -60.59500 51.65400 -17.64400 1.000 15.71228 85 THR B N 1
ATOM 11149 C CA . THR D 2 85 ? -60.88300 51.00000 -16.36800 1.000 16.08531 85 THR B CA 1
ATOM 11150 C C . THR D 2 85 ? -60.81100 52.06000 -15.27900 1.000 16.88140 85 THR B C 1
ATOM 11151 O O . THR D 2 85 ? -59.89800 52.88800 -15.28500 1.000 15.28961 85 THR B O 1
ATOM 11162 N N . TYR D 2 86 ? -61.83100 52.09500 -14.42300 1.000 15.90047 86 TYR B N 1
ATOM 11163 C CA . TYR D 2 86 ? -62.01100 53.10200 -13.38800 1.000 16.02230 86 TYR B CA 1
ATOM 11164 C C . TYR D 2 86 ? -61.80100 52.39600 -12.06200 1.000 16.11966 86 TYR B C 1
ATOM 11165 O O . TYR D 2 86 ? -62.38400 51.33500 -11.82800 1.000 17.09930 86 TYR B O 1
ATOM 11183 N N . TYR D 2 87 ? -60.94400 52.96400 -11.22400 1.000 15.90903 87 TYR B N 1
ATOM 11184 C CA . TYR D 2 87 ? -60.62500 52.39100 -9.92500 1.000 18.00061 87 TYR B CA 1
ATOM 11185 C C . TYR D 2 87 ? -61.00200 53.35700 -8.80600 1.000 16.28511 87 TYR B C 1
ATOM 11186 O O . TYR D 2 87 ? -60.70100 54.54000 -8.87700 1.000 15.77579 87 TYR B O 1
ATOM 11204 N N . CYS D 2 88 ? -61.58700 52.85800 -7.73300 1.000 18.59485 88 CYS B N 1
ATOM 11205 C CA . CYS D 2 88 ? -61.65500 53.62100 -6.49900 1.000 18.47332 88 CYS B CA 1
ATOM 11206 C C . CYS D 2 88 ? -60.50300 53.23500 -5.57200 1.000 17.68176 88 CYS B C 1
ATOM 11207 O O . CYS D 2 88 ? -59.85700 52.16800 -5.71700 1.000 17.51421 88 CYS B O 1
ATOM 11214 N N . GLN D 2 89 ? -60.26200 54.12400 -4.59800 1.000 17.26446 89 GLN B N 1
ATOM 11215 C CA . GLN D 2 89 ? -59.19400 53.85400 -3.64700 1.000 18.96784 89 GLN B CA 1
ATOM 11216 C C . GLN D 2 89 ? -59.44000 54.56400 -2.32700 1.000 17.60377 89 GLN B C 1
ATOM 11217 O O . GLN D 2 89 ? -59.75400 55.74800 -2.33600 1.000 17.23739 89 GLN B O 1
ATOM 11231 N N . TYR D 2 90 ? -59.29600 53.85000 -1.20700 1.000 18.30406 90 TYR B N 1
ATOM 11232 C CA . TYR D 2 90 ? -59.13800 54.48800 0.09800 1.000 18.58411 90 TYR B CA 1
ATOM 11233 C C . TYR D 2 90 ? -57.77400 55.19800 0.15400 1.000 20.04757 90 TYR B C 1
ATOM 11234 O O . TYR D 2 90 ? -56.71500 54.56000 -0.00200 1.000 18.15357 90 TYR B O 1
ATOM 11252 N N . HIS D 2 91 ? -57.78000 56.52500 0.33800 1.000 17.75495 91 HIS B N 1
ATOM 11253 C CA . HIS D 2 91 ? -56.54100 57.27000 0.15200 1.000 17.30414 91 HIS B CA 1
ATOM 11254 C C . HIS D 2 91 ? -55.97900 57.86100 1.43200 1.000 17.62842 91 HIS B C 1
ATOM 11255 O O . HIS D 2 91 ? -55.02200 58.64100 1.36300 1.000 17.32851 91 HIS B O 1
ATOM 11269 N N . ASN D 2 92 ? -56.45000 57.43700 2.60300 1.000 18.32544 92 ASN B N 1
ATOM 11270 C CA . ASN D 2 92 ? -55.97700 58.12300 3.81100 1.000 18.66168 92 ASN B CA 1
ATOM 11271 C C . ASN D 2 92 ? -55.16200 57.28000 4.78400 1.000 23.61530 92 ASN B C 1
ATOM 11272 O O . ASN D 2 92 ? -54.55600 57.85500 5.69700 1.000 26.97519 92 ASN B O 1
ATOM 11283 N N . SER D 2 93 ? -55.15800 55.95600 4.66100 1.000 19.65828 93 SER B N 1
ATOM 11284 C CA . SER D 2 93 ? -54.30000 55.15000 5.52500 1.000 20.31640 93 SER B CA 1
ATOM 11285 C C . SER D 2 93 ? -53.97900 53.81500 4.85500 1.000 20.69582 93 SER B C 1
ATOM 11286 O O . SER D 2 93 ? -54.57000 53.43100 3.83500 1.000 20.15683 93 SER B O 1
ATOM 11294 N N . ASP D 2 94 ? -52.99300 53.10000 5.45600 1.000 22.22846 94 ASP B N 1
ATOM 11295 C CA . ASP D 2 94 ? -52.56800 51.87500 4.80400 1.000 22.47490 94 ASP B CA 1
ATOM 11296 C C . ASP D 2 94 ? -53.58100 50.75300 5.05000 1.000 26.98031 94 ASP B C 1
ATOM 11297 O O . ASP D 2 94 ? -54.15800 50.67000 6.13300 1.000 28.76880 94 ASP B O 1
ATOM 11306 N N . PRO D 2 95 ? -53.74700 49.80700 4.09200 1.000 25.65256 95 PRO B N 1
ATOM 11307 C CA . PRO D 2 95 ? -52.95200 49.63300 2.86800 1.000 25.94405 95 PRO B CA 1
ATOM 11308 C C . PRO D 2 95 ? -53.51000 50.32900 1.64400 1.000 22.80965 95 PRO B C 1
ATOM 11309 O O . PRO D 2 95 ? -53.29200 49.85100 0.53500 1.000 20.31666 95 PRO B O 1
ATOM 11320 N N . PHE D 2 96 ? -54.23800 51.42800 1.81100 1.000 20.09125 96 PHE B N 1
ATOM 11321 C CA . PHE D 2 96 ? -54.66200 52.27000 0.69300 1.000 19.22954 96 PHE B CA 1
ATOM 11322 C C . PHE D 2 96 ? -55.29000 51.45100 -0.44300 1.000 19.18026 96 PHE B C 1
ATOM 11323 O O . PHE D 2 96 ? -55.03200 51.66600 -1.62700 1.000 19.69223 96 PHE B O 1
ATOM 11340 N N . THR D 2 97 ? -56.16700 50.54200 -0.06300 1.000 19.86240 97 THR B N 1
ATOM 11341 C CA . THR D 2 97 ? -56.70800 49.55500 -0.98400 1.000 20.05772 97 THR B CA 1
ATOM 11342 C C . THR D 2 97 ? -57.38600 50.17400 -2.20300 1.000 21.11373 97 THR B C 1
ATOM 11343 O O . THR D 2 97 ? -58.26500 51.05000 -2.10900 1.000 19.02600 97 THR B O 1
ATOM 11354 N N . PHE D 2 98 ? -56.93800 49.70800 -3.36200 1.000 19.76352 98 PHE B N 1
ATOM 11355 C CA . PHE D 2 98 ? -57.66500 49.93000 -4.60800 1.000 19.55084 98 PHE B CA 1
ATOM 11356 C C . PHE D 2 98 ? -58.82700 48.95800 -4.73800 1.000 22.05376 98 PHE B C 1
ATOM 11357 O O . PHE D 2 98 ? -58.69300 47.79000 -4.41100 1.000 20.01443 98 PHE B O 1
ATOM 11374 N N . GLY D 2 99 ? -59.96900 49.43400 -5.21600 1.000 20.94175 99 GLY B N 1
ATOM 11375 C CA . GLY D 2 99 ? -61.03100 48.56000 -5.65200 1.000 20.75024 99 GLY B CA 1
ATOM 11376 C C . GLY D 2 99 ? -60.56700 47.77600 -6.86300 1.000 20.52843 99 GLY B C 1
ATOM 11377 O O . GLY D 2 99 ? -59.47700 48.02400 -7.41600 1.000 19.86160 99 GLY B O 1
ATOM 11381 N N . PRO D 2 100 ? -61.37900 46.79000 -7.27300 1.000 21.36161 100 PRO B N 1
ATOM 11382 C CA . PRO D 2 100 ? -60.96700 45.88000 -8.35400 1.000 23.70224 100 PRO B CA 1
ATOM 11383 C C . PRO D 2 100 ? -61.03300 46.48000 -9.73900 1.000 19.59384 100 PRO B C 1
ATOM 11384 O O . PRO D 2 100 ? -60.55700 45.84200 -10.68000 1.000 23.73859 100 PRO B O 1
ATOM 11395 N N . GLY D 2 101 ? -61.68900 47.60200 -9.92000 1.000 18.97982 101 GLY B N 1
ATOM 11396 C CA . GLY D 2 101 ? -61.80900 48.18400 -11.24100 1.000 19.64245 101 GLY B CA 1
ATOM 11397 C C . GLY D 2 101 ? -63.16600 47.94500 -11.89900 1.000 24.05979 101 GLY B C 1
ATOM 11398 O O . GLY D 2 101 ? -63.78300 46.88200 -11.77200 1.000 21.47669 101 GLY B O 1
ATOM 11402 N N . THR D 2 102 ? -63.61000 48.93600 -12.67200 1.000 18.55539 102 THR B N 1
ATOM 11403 C CA . THR D 2 102 ? -64.81300 48.83900 -13.49000 1.000 19.30119 102 THR B CA 1
ATOM 11404 C C . THR D 2 102 ? -64.40800 49.19400 -14.91000 1.000 21.22659 102 THR B C 1
ATOM 11405 O O . THR D 2 102 ? -63.89400 50.29700 -15.14500 1.000 18.22840 102 THR B O 1
ATOM 11416 N N . LYS D 2 103 ? -64.61500 48.26800 -15.85000 1.000 20.70029 103 LYS B N 1
ATOM 11417 C CA . LYS D 2 103 ? -64.24200 48.49500 -17.24400 1.000 23.40220 103 LYS B CA 1
ATOM 11418 C C . LYS D 2 103 ? -65.41100 49.14800 -17.97800 1.000 21.51444 103 LYS B C 1
ATOM 11419 O O . LYS D 2 103 ? -66.51100 48.60000 -18.02800 1.000 20.40346 103 LYS B O 1
ATOM 11438 N N . LEU D 2 104 ? -65.17400 50.30700 -18.55300 1.000 18.98212 104 LEU B N 1
ATOM 11439 C CA . LEU D 2 104 ? -66.19600 51.08900 -19.23900 1.000 18.63872 104 LEU B CA 1
ATOM 11440 C C . LEU D 2 104 ? -65.85200 51.11700 -20.72400 1.000 18.14136 104 LEU B C 1
ATOM 11441 O O . LEU D 2 104 ? -64.84000 51.70700 -21.11200 1.000 19.58373 104 LEU B O 1
ATOM 11457 N N . ASP D 2 105 ? -66.70600 50.50400 -21.54200 1.000 19.94015 105 ASP B N 1
ATOM 11458 C CA . ASP D 2 105 ? -66.66400 50.56300 -23.00300 1.000 22.89645 105 ASP B CA 1
ATOM 11459 C C . ASP D 2 105 ? -67.70500 51.54100 -23.55900 1.000 21.44546 105 ASP B C 1
ATOM 11460 O O . ASP D 2 105 ? -68.71600 51.82400 -22.91800 1.000 19.68711 105 ASP B O 1
ATOM 11469 N N . ILE D 2 106 ? -67.44800 52.04700 -24.76900 1.000 21.38942 106 ILE B N 1
ATOM 11470 C CA . ILE D 2 106 ? -68.34900 52.96400 -25.46400 1.000 20.21565 106 ILE B CA 1
ATOM 11471 C C . ILE D 2 106 ? -69.17600 52.16600 -26.46900 1.000 21.58009 106 ILE B C 1
ATOM 11472 O O . ILE D 2 106 ? -68.62100 51.48200 -27.33100 1.000 20.23264 106 ILE B O 1
ATOM 11488 N N . ARG D 2 107 ? -70.49700 52.22600 -26.35900 1.000 21.50794 107 ARG B N 1
ATOM 11489 C CA . ARG D 2 107 ? -71.36600 51.67000 -27.38500 1.000 23.54360 107 ARG B CA 1
ATOM 11490 C C . ARG D 2 107 ? -71.45200 52.61900 -28.57300 1.000 22.81387 107 ARG B C 1
ATOM 11491 O O . ARG D 2 107 ? -71.60500 53.82700 -28.39700 1.000 23.44070 107 ARG B O 1
ATOM 11512 N N . ARG D 2 108 ? -71.41600 52.06500 -29.78600 1.000 19.07976 108 ARG B N 1
ATOM 11513 C CA . ARG D 2 108 ? -71.64500 52.81500 -31.01700 1.000 18.78131 108 ARG B CA 1
ATOM 11514 C C . ARG D 2 108 ? -72.39300 51.92300 -32.02200 1.000 21.08066 108 ARG B C 1
ATOM 11515 O O . ARG D 2 108 ? -72.82200 50.79900 -31.71900 1.000 22.24620 108 ARG B O 1
ATOM 11536 N N . THR D 2 109 ? -72.58000 52.44000 -33.23000 1.000 20.46235 109 THR B N 1
ATOM 11537 C CA . THR D 2 109 ? -73.31500 51.67000 -34.21600 1.000 20.27635 109 THR B CA 1
ATOM 11538 C C . THR D 2 109 ? -72.39800 50.63300 -34.86500 1.000 27.84306 109 THR B C 1
ATOM 11539 O O . THR D 2 109 ? -71.16100 50.74800 -34.87600 1.000 20.94576 109 THR B O 1
ATOM 11550 N N . VAL D 2 110 ? -73.03500 49.60200 -35.42100 1.000 25.70245 110 VAL B N 1
ATOM 11551 C CA . VAL D 2 110 ? -72.29300 48.59600 -36.16700 1.000 26.63719 110 VAL B CA 1
ATOM 11552 C C . VAL D 2 110 ? -71.50900 49.25600 -37.30000 1.000 29.67149 110 VAL B C 1
ATOM 11553 O O . VAL D 2 110 ? -71.99400 50.16100 -38.00100 1.000 26.57123 110 VAL B O 1
ATOM 11566 N N . ALA D 2 111 ? -70.28800 48.76900 -37.49400 1.000 25.96116 111 ALA B N 1
ATOM 11567 C CA . ALA D 2 111 ? -69.39200 49.23200 -38.54300 1.000 25.68019 111 ALA B CA 1
ATOM 11568 C C . ALA D 2 111 ? -68.68500 48.00700 -39.10500 1.000 36.56571 111 ALA B C 1
ATOM 11569 O O . ALA D 2 111 ? -67.99200 47.29400 -38.37400 1.000 30.46321 111 ALA B O 1
ATOM 11576 N N . ALA D 2 112 ? -68.84900 47.76200 -40.39800 1.000 34.52608 112 ALA B N 1
ATOM 11577 C CA . ALA D 2 112 ? -68.21000 46.61300 -41.02600 1.000 37.41124 112 ALA B CA 1
ATOM 11578 C C . ALA D 2 112 ? -66.70800 46.85800 -41.18100 1.000 31.71288 112 ALA B C 1
ATOM 11579 O O . ALA D 2 112 ? -66.27300 47.99200 -41.38900 1.000 28.42223 112 ALA B O 1
ATOM 11586 N N . PRO D 2 113 ? -65.88800 45.82400 -41.04700 1.000 34.81115 113 PRO B N 1
ATOM 11587 C CA . PRO D 2 113 ? -64.44100 46.02300 -41.18300 1.000 31.07709 113 PRO B CA 1
ATOM 11588 C C . PRO D 2 113 ? -64.02400 46.14900 -42.63900 1.000 43.74244 113 PRO B C 1
ATOM 11589 O O . PRO D 2 113 ? -64.64200 45.57900 -43.53800 1.000 41.15817 113 PRO B O 1
ATOM 11600 N N . SER D 2 114 ? -62.95500 46.90700 -42.86200 1.000 44.82444 114 SER B N 1
ATOM 11601 C CA . SER D 2 114 ? -62.18100 46.82000 -44.09400 1.000 43.98219 114 SER B CA 1
ATOM 11602 C C . SER D 2 114 ? -61.14400 45.71800 -43.89900 1.000 46.32041 114 SER B C 1
ATOM 11603 O O . SER D 2 114 ? -60.44500 45.69800 -42.87900 1.000 41.01474 114 SER B O 1
ATOM 11611 N N . VAL D 2 115 ? -61.06600 44.78400 -44.84600 1.000 42.99550 115 VAL B N 1
ATOM 11612 C CA . VAL D 2 115 ? -60.25900 43.57600 -44.69400 1.000 44.22724 115 VAL B CA 1
ATOM 11613 C C . VAL D 2 115 ? -59.07900 43.63700 -45.64700 1.000 51.06969 115 VAL B C 1
ATOM 11614 O O . VAL D 2 115 ? -59.24400 43.90500 -46.84000 1.000 51.24052 115 VAL B O 1
ATOM 11627 N N . PHE D 2 116 ? -57.90000 43.33900 -45.12700 1.000 45.80159 116 PHE B N 1
ATOM 11628 C CA . PHE D 2 116 ? -56.66400 43.33700 -45.89000 1.000 51.74351 116 PHE B CA 1
ATOM 11629 C C . PHE D 2 116 ? -55.87700 42.07200 -45.56100 1.000 51.11267 116 PHE B C 1
ATOM 11630 O O . PHE D 2 116 ? -55.90800 41.56600 -44.43400 1.000 47.55853 116 PHE B O 1
ATOM 11647 N N . ILE D 2 117 ? -55.15900 41.56400 -46.54900 1.000 53.95065 117 ILE B N 1
ATOM 11648 C CA . ILE D 2 117 ? -54.36000 40.36500 -46.36400 1.000 53.96673 117 ILE B CA 1
ATOM 11649 C C . ILE D 2 117 ? -52.94200 40.65900 -46.82800 1.000 59.08598 117 ILE B C 1
ATOM 11650 O O . ILE D 2 117 ? -52.73500 41.39300 -47.80100 1.000 56.14745 117 ILE B O 1
ATOM 11666 N N . PHE D 2 118 ? -51.96900 40.09000 -46.11400 1.000 57.32475 118 PHE B N 1
ATOM 11667 C CA . PHE D 2 118 ? -50.55100 40.39500 -46.29500 1.000 56.77550 118 PHE B CA 1
ATOM 11668 C C . PHE D 2 118 ? -49.80000 39.08200 -46.44600 1.000 62.21470 118 PHE B C 1
ATOM 11669 O O . PHE D 2 118 ? -49.77500 38.27500 -45.49000 1.000 57.67552 118 PHE B O 1
ATOM 11686 N N . PRO D 2 119 ? -49.19600 38.80500 -47.60000 1.000 66.14279 119 PRO B N 1
ATOM 11687 C CA . PRO D 2 119 ? -48.34000 37.59900 -47.71700 1.000 60.06236 119 PRO B CA 1
ATOM 11688 C C . PRO D 2 119 ? -47.00700 37.80800 -47.01500 1.000 59.44785 119 PRO B C 1
ATOM 11689 O O . PRO D 2 119 ? -46.60900 38.94400 -46.71800 1.000 56.39207 119 PRO B O 1
ATOM 11700 N N . PRO D 2 120 ? -46.27500 36.74000 -46.73600 1.000 67.07192 120 PRO B N 1
ATOM 11701 C CA . PRO D 2 120 ? -44.98800 36.89900 -46.04900 1.000 62.89199 120 PRO B CA 1
ATOM 11702 C C . PRO D 2 120 ? -44.01500 37.73200 -46.86500 1.000 62.62224 120 PRO B C 1
ATOM 11703 O O . PRO D 2 120 ? -44.03600 37.71300 -48.09400 1.000 67.69236 120 PRO B O 1
ATOM 11714 N N . SER D 2 121 ? -43.13000 38.42900 -46.15700 1.000 58.21007 121 SER B N 1
ATOM 11715 C CA . SER D 2 121 ? -42.18800 39.37300 -46.73800 1.000 62.54902 121 SER B CA 1
ATOM 11716 C C . SER D 2 121 ? -41.00500 38.65800 -47.39400 1.000 74.72728 121 SER B C 1
ATOM 11717 O O . SER D 2 121 ? -40.82800 37.44000 -47.27400 1.000 67.80799 121 SER B O 1
ATOM 11725 N N . ASP D 2 122 ? -40.16100 39.45700 -48.06700 1.000 80.48794 122 ASP B N 1
ATOM 11726 C CA . ASP D 2 122 ? -38.95300 38.91800 -48.69100 1.000 80.14242 122 ASP B CA 1
ATOM 11727 C C . ASP D 2 122 ? -37.91400 38.54200 -47.64400 1.000 72.01929 122 ASP B C 1
ATOM 11728 O O . ASP D 2 122 ? -37.21600 37.53300 -47.78800 1.000 70.25339 122 ASP B O 1
ATOM 11737 N N . GLU D 2 123 ? -37.80200 39.32300 -46.57800 1.000 70.55522 123 GLU B N 1
ATOM 11738 C CA . GLU D 2 123 ? -36.83500 39.00500 -45.53300 1.000 72.78900 123 GLU B CA 1
ATOM 11739 C C . GLU D 2 123 ? -37.23100 37.76100 -44.75000 1.000 66.21523 123 GLU B C 1
ATOM 11740 O O . GLU D 2 123 ? -36.36200 36.98900 -44.33500 1.000 63.06556 123 GLU B O 1
ATOM 11752 N N . GLN D 2 124 ? -38.53000 37.53100 -44.56900 1.000 63.71537 124 GLN B N 1
ATOM 11753 C CA . GLN D 2 124 ? -38.96300 36.43700 -43.71700 1.000 64.42778 124 GLN B CA 1
ATOM 11754 C C . GLN D 2 124 ? -38.85600 35.09300 -44.41400 1.000 64.03282 124 GLN B C 1
ATOM 11755 O O . GLN D 2 124 ? -38.59600 34.09100 -43.75200 1.000 66.89773 124 GLN B O 1
ATOM 11769 N N . LEU D 2 125 ? -39.07100 35.03200 -45.72800 1.000 72.21306 125 LEU B N 1
ATOM 11770 C CA . LEU D 2 125 ? -38.86800 33.77200 -46.42600 1.000 68.77634 125 LEU B CA 1
ATOM 11771 C C . LEU D 2 125 ? -37.39600 33.42700 -46.48800 1.000 66.07229 125 LEU B C 1
ATOM 11772 O O . LEU D 2 125 ? -37.04500 32.24800 -46.45800 1.000 74.06222 125 LEU B O 1
ATOM 11788 N N . LYS D 2 126 ? -36.52000 34.43500 -46.57400 1.000 65.81629 126 LYS B N 1
ATOM 11789 C CA . LYS D 2 126 ? -35.09300 34.17100 -46.44300 1.000 72.88866 126 LYS B CA 1
ATOM 11790 C C . LYS D 2 126 ? -34.76000 33.62600 -45.05800 1.000 79.54455 126 LYS B C 1
ATOM 11791 O O . LYS D 2 126 ? -33.69100 33.03900 -44.86800 1.000 77.38079 126 LYS B O 1
ATOM 11810 N N . SER D 2 127 ? -35.66000 33.80000 -44.09300 1.000 85.03909 127 SER B N 1
ATOM 11811 C CA . SER D 2 127 ? -35.49000 33.30700 -42.73200 1.000 81.33087 127 SER B CA 1
ATOM 11812 C C . SER D 2 127 ? -36.12400 31.93800 -42.49900 1.000 79.49822 127 SER B C 1
ATOM 11813 O O . SER D 2 127 ? -36.08400 31.44400 -41.36300 1.000 79.11184 127 SER B O 1
ATOM 11821 N N . GLY D 2 128 ? -36.72900 31.33500 -43.52700 1.000 71.71605 128 GLY B N 1
ATOM 11822 C CA . GLY D 2 128 ? -37.30600 30.00600 -43.42700 1.000 69.31523 128 GLY B CA 1
ATOM 11823 C C . GLY D 2 128 ? -38.69400 29.90200 -42.81900 1.000 79.09891 128 GLY B C 1
ATOM 11824 O O . GLY D 2 128 ? -39.12900 28.78200 -42.52400 1.000 71.65725 128 GLY B O 1
ATOM 11828 N N . THR D 2 129 ? -39.41500 31.01000 -42.63500 1.000 84.41852 129 THR B N 1
ATOM 11829 C CA . THR D 2 129 ? -40.73500 30.98600 -42.01400 1.000 74.04420 129 THR B CA 1
ATOM 11830 C C . THR D 2 129 ? -41.71100 31.82900 -42.82500 1.000 74.87090 129 THR B C 1
ATOM 11831 O O . THR D 2 129 ? -41.32300 32.73500 -43.57300 1.000 68.96344 129 THR B O 1
ATOM 11842 N N . ALA D 2 130 ? -42.99500 31.50400 -42.67500 1.000 63.33175 130 ALA B N 1
ATOM 11843 C CA . ALA D 2 130 ? -44.06100 32.14700 -43.44000 1.000 68.34679 130 ALA B CA 1
ATOM 11844 C C . ALA D 2 130 ? -45.18100 32.55700 -42.49700 1.000 61.65924 130 ALA B C 1
ATOM 11845 O O . ALA D 2 130 ? -45.88300 31.69700 -41.95700 1.000 59.92788 130 ALA B O 1
ATOM 11852 N N . SER D 2 131 ? -45.32400 33.86200 -42.28500 1.000 57.69164 131 SER B N 1
ATOM 11853 C CA . SER D 2 131 ? -46.41700 34.43300 -41.50900 1.000 56.11248 131 SER B CA 1
ATOM 11854 C C . SER D 2 131 ? -47.35200 35.15700 -42.46200 1.000 55.60797 131 SER B C 1
ATOM 11855 O O . SER D 2 131 ? -46.92900 36.07100 -43.17200 1.000 55.58150 131 SER B O 1
ATOM 11863 N N . VAL D 2 132 ? -48.60000 34.71100 -42.51800 1.000 55.47642 132 VAL B N 1
ATOM 11864 C CA . VAL D 2 132 ? -49.65000 35.38300 -43.28100 1.000 57.31613 132 VAL B CA 1
ATOM 11865 C C . VAL D 2 132 ? -50.50700 36.17900 -42.30700 1.000 53.01081 132 VAL B C 1
ATOM 11866 O O . VAL D 2 132 ? -50.92800 35.65200 -41.27200 1.000 53.84664 132 VAL B O 1
ATOM 11879 N N . VAL D 2 133 ? -50.77700 37.44000 -42.63400 1.000 51.98748 133 VAL B N 1
ATOM 11880 C CA . VAL D 2 133 ? -51.43900 38.36500 -41.71900 1.000 50.03093 133 VAL B CA 1
ATOM 11881 C C . VAL D 2 133 ? -52.73700 38.85200 -42.34800 1.000 52.27274 133 VAL B C 1
ATOM 11882 O O . VAL D 2 133 ? -52.73500 39.36300 -43.47000 1.000 50.06340 133 VAL B O 1
ATOM 11895 N N . CYS D 2 134 ? -53.83600 38.72000 -41.61600 1.000 48.95314 134 CYS B N 1
ATOM 11896 C CA . CYS D 2 134 ? -55.14400 39.20400 -42.04100 1.000 50.71833 134 CYS B CA 1
ATOM 11897 C C . CYS D 2 134 ? -55.56400 40.34500 -41.11900 1.000 45.83835 134 CYS B C 1
ATOM 11898 O O . CYS D 2 134 ? -55.58100 40.18700 -39.89200 1.000 47.18119 134 CYS B O 1
ATOM 11905 N N . LEU D 2 135 ? -55.83100 41.51100 -41.69600 1.000 45.16630 135 LEU B N 1
ATOM 11906 C CA . LEU D 2 135 ? -56.16900 42.70000 -40.92000 1.000 47.68414 135 LEU B CA 1
ATOM 11907 C C . LEU D 2 135 ? -57.62900 43.07700 -41.13200 1.000 42.53885 135 LEU B C 1
ATOM 11908 O O . LEU D 2 135 ? -58.06900 43.19500 -42.27200 1.000 43.22073 135 LEU B O 1
ATOM 11924 N N . LEU D 2 136 ? -58.36300 43.27000 -40.03500 1.000 41.03667 136 LEU B N 1
ATOM 11925 C CA . LEU D 2 136 ? -59.70000 43.84300 -40.02200 1.000 39.95992 136 LEU B CA 1
ATOM 11926 C C . LEU D 2 136 ? -59.62000 45.21900 -39.37000 1.000 41.16938 136 LEU B C 1
ATOM 11927 O O . LEU D 2 136 ? -59.24600 45.34400 -38.19700 1.000 41.26024 136 LEU B O 1
ATOM 11943 N N . ASN D 2 137 ? -59.98200 46.25100 -40.10800 1.000 38.11230 137 ASN B N 1
ATOM 11944 C CA . ASN D 2 137 ? -59.74200 47.61300 -39.65800 1.000 41.26597 137 ASN B CA 1
ATOM 11945 C C . ASN D 2 137 ? -61.04500 48.33300 -39.34500 1.000 42.29408 137 ASN B C 1
ATOM 11946 O O . ASN D 2 137 ? -61.97100 48.31000 -40.15800 1.000 41.30066 137 ASN B O 1
ATOM 11957 N N . ASN D 2 138 ? -61.10200 48.94500 -38.15500 1.000 43.21505 138 ASN B N 1
ATOM 11958 C CA . ASN D 2 138 ? -62.08300 49.95600 -37.75000 1.000 40.17341 138 ASN B CA 1
ATOM 11959 C C . ASN D 2 138 ? -63.51300 49.43700 -37.85300 1.000 37.01341 138 ASN B C 1
ATOM 11960 O O . ASN D 2 138 ? -64.32200 49.96400 -38.60300 1.000 35.34485 138 ASN B O 1
ATOM 11971 N N . PHE D 2 139 ? -63.80600 48.40700 -37.05800 1.000 32.87268 139 PHE B N 1
ATOM 11972 C CA . PHE D 2 139 ? -65.10900 47.75500 -37.06900 1.000 36.82573 139 PHE B CA 1
ATOM 11973 C C . PHE D 2 139 ? -65.69100 47.77300 -35.66000 1.000 31.66113 139 PHE B C 1
ATOM 11974 O O . PHE D 2 139 ? -65.00200 48.07800 -34.67500 1.000 29.48438 139 PHE B O 1
ATOM 11991 N N . TYR D 2 140 ? -66.99000 47.44200 -35.59300 1.000 31.40035 140 TYR B N 1
ATOM 11992 C CA . TYR D 2 140 ? -67.74700 47.38300 -34.35600 1.000 28.94380 140 TYR B CA 1
ATOM 11993 C C . TYR D 2 140 ? -68.98900 46.53600 -34.59100 1.000 30.81217 140 TYR B C 1
ATOM 11994 O O . TYR D 2 140 ? -69.64000 46.70000 -35.63400 1.000 35.98101 140 TYR B O 1
ATOM 12012 N N . PRO D 2 141 ? -69.38800 45.66900 -33.64700 1.000 32.99193 141 PRO B N 1
ATOM 12013 C CA . PRO D 2 141 ? -68.77600 45.40000 -32.33700 1.000 31.06333 141 PRO B CA 1
ATOM 12014 C C . PRO D 2 141 ? -67.52800 44.54600 -32.45100 1.000 35.60505 141 PRO B C 1
ATOM 12015 O O . PRO D 2 141 ? -67.12900 44.15300 -33.56000 1.000 35.26583 141 PRO B O 1
ATOM 12026 N N . ARG D 2 142 ? -66.90800 44.30300 -31.28500 1.000 40.45749 142 ARG B N 1
ATOM 12027 C CA . ARG D 2 142 ? -65.59700 43.66500 -31.20300 1.000 44.76041 142 ARG B CA 1
ATOM 12028 C C . ARG D 2 142 ? -65.63000 42.23900 -31.72100 1.000 46.11484 142 ARG B C 1
ATOM 12029 O O . ARG D 2 142 ? -64.63100 41.76700 -32.26100 1.000 44.52225 142 ARG B O 1
ATOM 12050 N N . GLU D 2 143 ? -66.75600 41.54600 -31.58200 1.000 51.64029 143 GLU B N 1
ATOM 12051 C CA . GLU D 2 143 ? -66.79400 40.11700 -31.85800 1.000 48.80972 143 GLU B CA 1
ATOM 12052 C C . GLU D 2 143 ? -66.76000 39.86400 -33.35600 1.000 45.14436 143 GLU B C 1
ATOM 12053 O O . GLU D 2 143 ? -67.54000 40.45200 -34.11300 1.000 47.32514 143 GLU B O 1
ATOM 12065 N N . ALA D 2 144 ? -65.84200 39.00000 -33.78300 1.000 46.81260 144 ALA B N 1
ATOM 12066 C CA . ALA D 2 144 ? -65.71500 38.65700 -35.19100 1.000 49.19180 144 ALA B CA 1
ATOM 12067 C C . ALA D 2 144 ? -65.11500 37.26600 -35.30500 1.000 59.22246 144 ALA B C 1
ATOM 12068 O O . ALA D 2 144 ? -64.44700 36.78000 -34.39200 1.000 61.13134 144 ALA B O 1
ATOM 12075 N N . LYS D 2 145 ? -65.35600 36.62700 -36.44000 1.000 62.99910 145 LYS B N 1
ATOM 12076 C CA . LYS D 2 145 ? -64.86200 35.28500 -36.70500 1.000 62.99153 145 LYS B CA 1
ATOM 12077 C C . LYS D 2 145 ? -63.97100 35.35200 -37.93400 1.000 56.58586 145 LYS B C 1
ATOM 12078 O O . LYS D 2 145 ? -64.42800 35.72100 -39.02000 1.000 57.04218 145 LYS B O 1
ATOM 12097 N N . VAL D 2 146 ? -62.70000 35.02800 -37.75300 1.000 56.83237 146 VAL B N 1
ATOM 12098 C CA . VAL D 2 146 ? -61.73300 34.96000 -38.83400 1.000 54.96647 146 VAL B CA 1
ATOM 12099 C C . VAL D 2 146 ? -61.33400 33.49900 -38.99600 1.000 61.94919 146 VAL B C 1
ATOM 12100 O O . VAL D 2 146 ? -60.92800 32.84400 -38.02600 1.000 55.62335 146 VAL B O 1
ATOM 12113 N N . GLN D 2 147 ? -61.46900 32.98800 -40.21400 1.000 67.00061 147 GLN B N 1
ATOM 12114 C CA . GLN D 2 147 ? -61.15100 31.60500 -40.54100 1.000 71.13303 147 GLN B CA 1
ATOM 12115 C C . GLN D 2 147 ? -60.14000 31.57900 -41.67600 1.000 63.71929 147 GLN B C 1
ATOM 12116 O O . GLN D 2 147 ? -60.31200 32.26900 -42.68800 1.000 56.84531 147 GLN B O 1
ATOM 12130 N N . TRP D 2 148 ? -59.08700 30.78700 -41.49800 1.000 64.88395 148 TRP B N 1
ATOM 12131 C CA . TRP D 2 148 ? -58.07300 30.59400 -42.52100 1.000 62.70566 148 TRP B CA 1
ATOM 12132 C C . TRP D 2 148 ? -58.39600 29.34600 -43.33000 1.000 66.11911 148 TRP B C 1
ATOM 12133 O O . TRP D 2 148 ? -58.85100 28.33500 -42.78600 1.000 66.32054 148 TRP B O 1
ATOM 12154 N N . LYS D 2 149 ? -58.17300 29.43300 -44.63900 1.000 67.47459 149 LYS B N 1
ATOM 12155 C CA . LYS D 2 149 ? -58.41600 28.31900 -45.54800 1.000 76.78505 149 LYS B CA 1
ATOM 12156 C C . LYS D 2 149 ? -57.25200 28.26100 -46.51900 1.000 81.80412 149 LYS B C 1
ATOM 12157 O O . LYS D 2 149 ? -56.94200 29.27000 -47.16600 1.000 76.41577 149 LYS B O 1
ATOM 12176 N N . VAL D 2 150 ? -56.61000 27.09000 -46.59400 1.000 67.45760 150 VAL B N 1
ATOM 12177 C CA . VAL D 2 150 ? -55.47800 26.83300 -47.47800 1.000 71.21014 150 VAL B CA 1
ATOM 12178 C C . VAL D 2 150 ? -55.91400 25.75100 -48.45800 1.000 76.39952 150 VAL B C 1
ATOM 12179 O O . VAL D 2 150 ? -56.24600 24.63200 -48.04600 1.000 74.53957 150 VAL B O 1
ATOM 12192 N N . ASP D 2 151 ? -55.91900 26.08000 -49.74900 1.000 98.32816 151 ASP B N 1
ATOM 12193 C CA . ASP D 2 151 ? -56.47200 25.18600 -50.76500 1.000 108.80113 151 ASP B CA 1
ATOM 12194 C C . ASP D 2 151 ? -57.89000 24.76000 -50.38000 1.000 108.88774 151 ASP B C 1
ATOM 12195 O O . ASP D 2 151 ? -58.30400 23.61900 -50.59700 1.000 114.06956 151 ASP B O 1
ATOM 12204 N N . ASN D 2 152 ? -58.64400 25.70100 -49.79500 1.000 93.50516 152 ASN B N 1
ATOM 12205 C CA . ASN D 2 152 ? -60.01700 25.45300 -49.35100 1.000 97.97005 152 ASN B CA 1
ATOM 12206 C C . ASN D 2 152 ? -60.06800 24.39800 -48.24800 1.000 96.83155 152 ASN B C 1
ATOM 12207 O O . ASN D 2 152 ? -60.96200 23.55300 -48.21300 1.000 102.71636 152 ASN B O 1
ATOM 12218 N N . ALA D 2 153 ? -59.10700 24.45200 -47.33200 1.000 92.20682 153 ALA B N 1
ATOM 12219 C CA . ALA D 2 153 ? -59.04000 23.53900 -46.19500 1.000 84.63416 153 ALA B CA 1
ATOM 12220 C C . ALA D 2 153 ? -59.02200 24.37000 -44.91900 1.000 81.25125 153 ALA B C 1
ATOM 12221 O O . ALA D 2 153 ? -58.05000 25.08700 -44.65800 1.000 71.78476 153 ALA B O 1
ATOM 12228 N N . LEU D 2 154 ? -60.08700 24.26100 -44.12400 1.000 91.98285 154 LEU B N 1
ATOM 12229 C CA . LEU D 2 154 ? -60.15400 24.96900 -42.85300 1.000 87.15553 154 LEU B CA 1
ATOM 12230 C C . LEU D 2 154 ? -58.96200 24.60400 -41.97500 1.000 85.37827 154 LEU B C 1
ATOM 12231 O O . LEU D 2 154 ? -58.58300 23.43100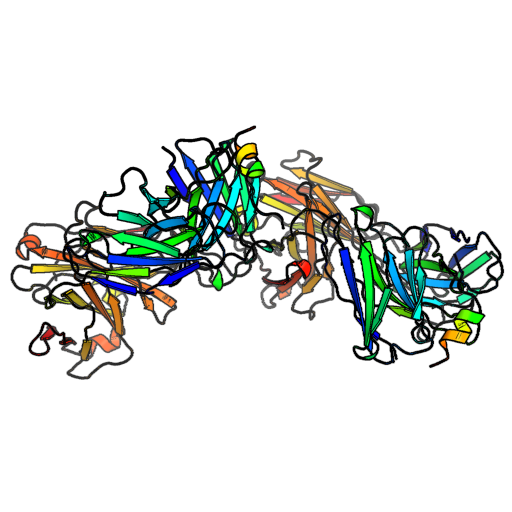 -41.86300 1.000 81.56761 154 LEU B O 1
ATOM 12247 N N . GLN D 2 155 ? -58.36900 25.62700 -41.35600 1.000 75.92320 155 GLN B N 1
ATOM 12248 C CA . GLN D 2 155 ? -57.22400 25.46900 -40.47300 1.000 68.57838 155 GLN B CA 1
ATOM 12249 C C . GLN D 2 155 ? -57.67000 25.57000 -39.02100 1.000 74.18393 155 GLN B C 1
ATOM 12250 O O . GLN D 2 155 ? -58.64700 26.25000 -38.69500 1.000 75.86791 155 GLN B O 1
ATOM 12264 N N . SER D 2 156 ? -56.94100 24.87900 -38.14700 1.000 75.14432 156 SER B N 1
ATOM 12265 C CA . SER D 2 156 ? -57.24700 24.88600 -36.72000 1.000 78.74485 156 SER B CA 1
ATOM 12266 C C . SER D 2 156 ? -55.97300 24.59500 -35.94200 1.000 73.42920 156 SER B C 1
ATOM 12267 O O . SER D 2 156 ? -55.36600 23.53300 -36.11100 1.000 84.38178 156 SER B O 1
ATOM 12275 N N . GLY D 2 157 ? -55.56500 25.53800 -35.09800 1.000 83.20055 157 GLY B N 1
ATOM 12276 C CA . GLY D 2 157 ? -54.42900 25.35400 -34.22400 1.000 77.56310 157 GLY B CA 1
ATOM 12277 C C . GLY D 2 157 ? -53.17800 26.09600 -34.63200 1.000 76.63806 157 GLY B C 1
ATOM 12278 O O . GLY D 2 157 ? -52.26100 26.21600 -33.80500 1.000 75.10967 157 GLY B O 1
ATOM 12282 N N . ASN D 2 158 ? -53.10400 26.58900 -35.87400 1.000 65.38262 158 ASN B N 1
ATOM 12283 C CA . ASN D 2 158 ? -51.89900 27.23600 -36.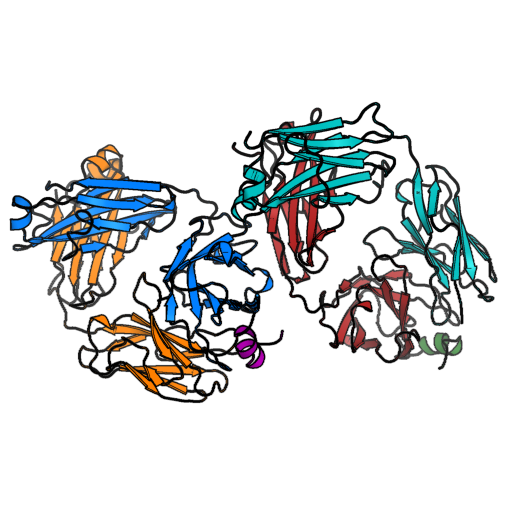38800 1.000 62.82632 158 ASN B CA 1
ATOM 12284 C C . ASN D 2 158 ? -52.05600 28.74900 -36.59200 1.000 66.46885 158 ASN B C 1
ATOM 12285 O O . ASN D 2 158 ? -51.31900 29.35300 -37.39100 1.000 58.12699 158 ASN B O 1
ATOM 12296 N N . SER D 2 159 ? -52.99000 29.38100 -35.88600 1.000 55.14984 159 SER B N 1
ATOM 12297 C CA . SER D 2 159 ? -53.18000 30.81500 -36.02700 1.000 52.56171 159 SER B CA 1
ATOM 12298 C C . SER D 2 159 ? -53.34900 31.46400 -34.66100 1.000 50.50810 159 SER B C 1
ATOM 12299 O O . SER D 2 159 ? -53.72500 30.82700 -33.67800 1.000 55.77046 159 SER B O 1
ATOM 12307 N N . GLN D 2 160 ? -53.04800 32.75400 -34.61500 1.000 55.96201 160 GLN B N 1
ATOM 12308 C CA . GLN D 2 160 ? -53.25500 33.56000 -33.42600 1.000 47.37126 160 GLN B CA 1
ATOM 12309 C C . GLN D 2 160 ? -53.76300 34.92400 -33.85700 1.000 46.04547 160 GLN B C 1
ATOM 12310 O O . GLN D 2 160 ? -53.47800 35.38800 -34.95900 1.000 46.51635 160 GLN B O 1
ATOM 12324 N N . GLU D 2 161 ? -54.48000 35.59000 -32.96400 1.000 48.82684 161 GLU B N 1
ATOM 12325 C CA . GLU D 2 161 ? -55.02800 36.90200 -33.28000 1.000 50.24911 161 GLU B CA 1
ATOM 12326 C C . GLU D 2 161 ? -54.97400 37.79200 -32.04700 1.000 41.86122 161 GLU B C 1
ATOM 12327 O O . GLU D 2 161 ? -54.86700 37.32600 -30.91200 1.000 41.58193 161 GLU B O 1
ATOM 12339 N N . SER D 2 162 ? -54.98000 39.09300 -32.29100 1.000 40.10484 162 SER B N 1
ATOM 12340 C CA . SER D 2 162 ? -55.04700 40.05400 -31.20600 1.000 40.97486 162 SER B CA 1
ATOM 12341 C C . SER D 2 162 ? -55.85300 41.25800 -31.68300 1.000 37.22617 162 SER B C 1
ATOM 12342 O O . SER D 2 162 ? -55.97200 41.52000 -32.88800 1.000 37.76541 162 SER B O 1
ATOM 12350 N N . VAL D 2 163 ? -56.43700 41.96400 -30.71800 1.000 35.47390 163 VAL B N 1
ATOM 12351 C CA . VAL D 2 163 ? -57.41700 43.00900 -30.97400 1.000 35.48157 163 VAL B CA 1
ATOM 12352 C C . VAL D 2 163 ? -56.94800 44.26400 -30.26900 1.000 32.72292 163 VAL B C 1
ATOM 12353 O O . VAL D 2 163 ? -56.43600 44.18600 -29.15000 1.000 32.17930 163 VAL B O 1
ATOM 12366 N N . THR D 2 164 ? -57.09700 45.41200 -30.92800 1.000 32.10891 164 THR B N 1
ATOM 12367 C CA . THR D 2 164 ? -56.73700 46.68500 -30.31600 1.000 30.77577 164 THR B CA 1
ATOM 12368 C C . THR D 2 164 ? -57.75700 47.07200 -29.23700 1.000 31.61999 164 THR B C 1
ATOM 12369 O O . THR D 2 164 ? -58.85700 46.49400 -29.10900 1.000 31.62850 164 THR B O 1
ATOM 12380 N N . GLU D 2 165 ? -57.36300 48.06500 -28.44300 1.000 27.70233 165 GLU B N 1
ATOM 12381 C CA . GLU D 2 165 ? -58.31700 48.76000 -27.59400 1.000 37.94499 165 GLU B CA 1
ATOM 12382 C C . GLU D 2 165 ? -59.25300 49.60200 -28.46300 1.000 35.50982 165 GLU B C 1
ATOM 12383 O O . GLU D 2 165 ? -58.97600 49.85400 -29.62900 1.000 33.15286 165 GLU B O 1
ATOM 12395 N N . GLN D 2 166 ? -60.32200 50.12100 -27.85800 1.000 42.25462 166 GLN B N 1
ATOM 12396 C CA . GLN D 2 166 ? -61.24200 50.98900 -28.58100 1.000 29.46604 166 GLN B CA 1
ATOM 12397 C C . GLN D 2 166 ? -60.51900 52.24300 -29.03700 1.000 30.27923 166 GLN B C 1
ATOM 12398 O O . GLN D 2 166 ? -59.71800 52.82200 -28.30400 1.000 34.40894 166 GLN B O 1
ATOM 12412 N N . ASP D 2 167 ? -60.83400 52.68000 -30.24200 1.000 27.83693 167 ASP B N 1
ATOM 12413 C CA . ASP D 2 167 ? -60.32900 53.95000 -30.72900 1.000 31.49884 167 ASP B CA 1
ATOM 12414 C C . ASP D 2 167 ? -60.93000 55.09800 -29.91000 1.000 37.17462 167 ASP B C 1
ATOM 12415 O O . ASP D 2 167 ? -62.13300 55.12200 -29.63600 1.000 25.95345 167 ASP B O 1
ATOM 12424 N N . SER D 2 168 ? -60.08600 56.05400 -29.51700 1.000 30.02143 168 SER B N 1
ATOM 12425 C CA . SER D 2 168 ? -60.50600 57.11000 -28.61400 1.000 30.60309 168 SER B CA 1
ATOM 12426 C C . SER D 2 168 ? -61.39100 58.14000 -29.28400 1.000 28.27099 168 SER B C 1
ATOM 12427 O O . SER D 2 168 ? -61.99400 58.92700 -28.56300 1.000 32.71389 168 SER B O 1
ATOM 12435 N N . LYS D 2 169 ? -61.53000 58.11600 -30.60800 1.000 28.53743 169 LYS B N 1
ATOM 12436 C CA . LYS D 2 169 ? -62.40400 59.03000 -31.32700 1.000 32.38202 169 LYS B CA 1
ATOM 12437 C C . LYS D 2 169 ? -63.62500 58.33700 -31.92000 1.000 29.50129 169 LYS B C 1
ATOM 12438 O O . LYS D 2 169 ? -64.72600 58.82600 -31.77400 1.000 32.60188 169 LYS B O 1
ATOM 12457 N N . ASP D 2 170 ? -63.47100 57.24400 -32.64300 1.000 33.13116 170 ASP B N 1
ATOM 12458 C CA . ASP D 2 170 ? -64.59300 56.62600 -33.34100 1.000 30.17808 170 ASP B CA 1
ATOM 12459 C C . ASP D 2 170 ? -65.06100 55.33100 -32.68300 1.000 27.19047 170 ASP B C 1
ATOM 12460 O O . ASP D 2 170 ? -66.03800 54.72700 -33.16100 1.000 27.04104 170 ASP B O 1
ATOM 12469 N N . SER D 2 171 ? -64.40000 54.89300 -31.59900 1.000 26.29780 171 SER B N 1
ATOM 12470 C CA . SER D 2 171 ? -64.89000 53.81200 -30.74400 1.000 22.97482 171 SER B CA 1
ATOM 12471 C C . SER D 2 171 ? -64.91100 52.45600 -31.45300 1.000 27.28784 171 SER B C 1
ATOM 12472 O O . SER D 2 171 ? -65.63100 51.54100 -31.03100 1.000 23.71898 171 SER B O 1
ATOM 12480 N N . THR D 2 172 ? -64.15700 52.30400 -32.54000 1.000 24.34673 172 THR B N 1
ATOM 12481 C CA . THR D 2 172 ? -64.09800 51.04100 -33.25700 1.000 26.17958 172 THR B CA 1
ATOM 12482 C C . THR D 2 172 ? -62.93500 50.18700 -32.75200 1.000 26.81683 172 THR B C 1
ATOM 12483 O O . THR D 2 172 ? -62.13600 50.59500 -31.90300 1.000 28.10737 172 THR B O 1
ATOM 12494 N N . TYR D 2 173 ? -62.86400 48.96800 -33.27600 1.000 28.34000 173 TYR B N 1
ATOM 12495 C CA . TYR D 2 173 ? -61.79400 48.03800 -32.98100 1.000 30.25245 173 TYR B CA 1
ATOM 12496 C C . TYR D 2 173 ? -61.08700 47.68200 -34.27400 1.000 35.12748 173 TYR B C 1
ATOM 12497 O O . TYR D 2 173 ? -61.61300 47.90200 -35.36600 1.000 31.54358 173 TYR B O 1
ATOM 12515 N N . SER D 2 174 ? -59.87400 47.14700 -34.13300 1.000 31.90530 174 SER B N 1
ATOM 12516 C CA . SER D 2 174 ? -59.13600 46.57700 -35.24200 1.000 33.65280 174 SER B CA 1
ATOM 12517 C C . SER D 2 174 ? -58.56500 45.25900 -34.76100 1.000 35.03638 174 SER B C 1
ATOM 12518 O O . SER D 2 174 ? -58.26000 45.09900 -33.57800 1.000 33.97976 174 SER B O 1
ATOM 12526 N N . LEU D 2 175 ? -58.42400 44.31700 -35.68100 1.000 38.22593 175 LEU B N 1
ATOM 12527 C CA . LEU D 2 175 ? -58.00900 42.97200 -35.33000 1.000 37.47048 175 LEU B CA 1
ATOM 12528 C C . LEU D 2 175 ? -56.95200 42.49500 -36.31400 1.000 39.17183 175 LEU B C 1
ATOM 12529 O O . LEU D 2 175 ? -57.03700 42.74800 -37.52200 1.000 40.08201 175 LEU B O 1
ATOM 12545 N N . SER D 2 176 ? -55.97400 41.77100 -35.77800 1.000 39.88976 176 SER B N 1
ATOM 12546 C CA . SER D 2 176 ? -54.92200 41.11000 -36.53500 1.000 41.53020 176 SER B CA 1
ATOM 12547 C C . SER D 2 176 ? -55.05600 39.60500 -36.36000 1.000 42.75362 176 SER B C 1
ATOM 12548 O O . SER D 2 176 ? -55.24000 39.12800 -35.23700 1.000 44.07852 176 SER B O 1
ATOM 12556 N N . SER D 2 177 ? -54.91300 38.85800 -37.45400 1.000 46.78284 177 SER B N 1
ATOM 12557 C CA . SER D 2 177 ? -54.85300 37.40100 -37.41500 1.000 45.84564 177 SER B CA 1
ATOM 12558 C C . SER D 2 177 ? -53.61400 36.92700 -38.16800 1.000 49.24701 177 SER B C 1
ATOM 12559 O O . SER D 2 177 ? -53.40200 37.30000 -39.32500 1.000 48.12421 177 SER B O 1
ATOM 12567 N N . THR D 2 178 ? -52.78100 36.12700 -37.50500 1.000 50.73961 178 THR B N 1
ATOM 12568 C CA . THR D 2 178 ? -51.53600 35.62800 -38.08300 1.000 55.10286 178 THR B CA 1
ATOM 12569 C C . THR D 2 178 ? -51.61300 34.12000 -38.24900 1.000 51.69343 178 THR B C 1
ATOM 12570 O O . THR D 2 178 ? -51.81900 33.39400 -37.26900 1.000 51.05596 178 THR B O 1
ATOM 12581 N N . LEU D 2 179 ? -51.42600 33.65800 -39.48700 1.000 53.56114 179 LEU B N 1
ATOM 12582 C CA . LEU D 2 179 ? -51.27500 32.24200 -39.80600 1.000 54.49284 179 LEU B CA 1
ATOM 12583 C C . LEU D 2 179 ? -49.79500 31.92600 -39.97800 1.000 55.58859 179 LEU B C 1
ATOM 12584 O O . LEU D 2 179 ? -49.12700 32.50100 -40.84600 1.000 56.00521 179 LEU B O 1
ATOM 12600 N N . THR D 2 180 ? -49.28800 31.01200 -39.15900 1.000 56.10006 180 THR B N 1
ATOM 12601 C CA . THR D 2 180 ? -47.86700 30.68900 -39.14600 1.000 66.43752 180 THR B CA 1
ATOM 12602 C C . THR D 2 180 ? -47.67700 29.28000 -39.67400 1.000 60.82714 180 THR B C 1
ATOM 12603 O O . THR D 2 180 ? -48.16600 28.32100 -39.07200 1.000 61.63908 180 THR B O 1
ATOM 12614 N N . LEU D 2 181 ? -47.00100 29.16500 -40.81100 1.000 60.35259 181 LEU B N 1
ATOM 12615 C CA . LEU D 2 181 ? -46.61200 27.88200 -41.37400 1.000 62.32536 181 LEU B CA 1
ATOM 12616 C C . LEU D 2 181 ? -45.09300 27.81500 -41.49600 1.000 64.45468 181 LEU B C 1
ATOM 12617 O O . LEU D 2 181 ? -44.40700 28.84200 -41.45600 1.000 62.43324 181 LEU B O 1
ATOM 12633 N N . SER D 2 182 ? -44.56900 26.59800 -41.67600 1.000 64.85136 182 SER B N 1
ATOM 12634 C CA . SER D 2 182 ? -43.19300 26.44400 -42.13200 1.000 66.02213 182 SER B CA 1
ATOM 12635 C C . SER D 2 182 ? -43.09800 26.93200 -43.56900 1.000 67.28742 182 SER B C 1
ATOM 12636 O O . SER D 2 182 ? -44.06900 26.86900 -44.32600 1.000 66.94619 182 SER B O 1
ATOM 12644 N N . LYS D 2 183 ? -41.90900 27.39600 -43.96400 1.000 70.54107 183 LYS B N 1
ATOM 12645 C CA . LYS D 2 183 ? -41.73500 27.77100 -45.36600 1.000 71.85791 183 LYS B CA 1
ATOM 12646 C C . LYS D 2 183 ? -41.88500 26.56200 -46.28600 1.000 79.09065 183 LYS B C 1
ATOM 12647 O O . LYS D 2 183 ? -42.33400 26.69500 -47.43500 1.000 75.17974 183 LYS B O 1
ATOM 12666 N N . ALA D 2 184 ? -41.51900 25.37300 -45.79500 1.000 75.36048 184 ALA B N 1
ATOM 12667 C CA . ALA D 2 184 ? -41.70300 24.15400 -46.57800 1.000 82.91011 184 ALA B CA 1
ATOM 12668 C C . ALA D 2 184 ? -43.18400 23.89000 -46.81200 1.000 73.49632 184 ALA B C 1
ATOM 12669 O O . ALA D 2 184 ? -43.60200 23.58100 -47.93100 1.000 77.06650 184 ALA B O 1
ATOM 12676 N N . ASP D 2 185 ? -43.99700 24.02000 -45.76000 1.000 81.13851 185 ASP B N 1
ATOM 12677 C CA . ASP D 2 185 ? -45.44000 23.83500 -45.89700 1.000 80.79570 185 ASP B CA 1
ATOM 12678 C C . ASP D 2 185 ? -46.07900 24.96500 -46.69800 1.000 77.06457 185 ASP B C 1
ATOM 12679 O O . ASP D 2 185 ? -47.09000 24.75000 -47.37700 1.000 78.61818 185 ASP B O 1
ATOM 12688 N N . TYR D 2 186 ? -45.49900 26.16400 -46.64800 1.000 79.98243 186 TYR B N 1
ATOM 12689 C CA . TYR D 2 186 ? -46.10800 27.30800 -47.31900 1.000 80.71126 186 TYR B CA 1
ATOM 12690 C C . TYR D 2 186 ? -45.94400 27.21200 -48.82900 1.000 80.50853 186 TYR B C 1
ATOM 12691 O O . TYR D 2 186 ? -46.85400 27.57600 -49.58600 1.000 80.63805 186 TYR B O 1
ATOM 12709 N N . GLU D 2 187 ? -44.80100 26.71400 -49.28200 1.000 76.57223 187 GLU B N 1
ATOM 12710 C CA . GLU D 2 187 ? -44.50000 26.69800 -50.70400 1.000 80.82689 187 GLU B CA 1
ATOM 12711 C C . GLU D 2 187 ? -45.09800 25.51200 -51.44300 1.000 81.07818 187 GLU B C 1
ATOM 12712 O O . GLU D 2 187 ? -44.97100 25.44800 -52.67000 1.000 81.13640 187 GLU B O 1
ATOM 12724 N N . LYS D 2 188 ? -45.74200 24.58500 -50.74500 1.000 77.68878 188 LYS B N 1
ATOM 12725 C CA . LYS D 2 188 ? -46.45200 23.50400 -51.40900 1.000 79.04210 188 LYS B CA 1
ATOM 12726 C C . LYS D 2 188 ? -47.86000 23.89400 -51.84700 1.000 85.40529 188 LYS B C 1
ATOM 12727 O O . LYS D 2 188 ? -48.50500 23.10400 -52.55000 1.000 87.77137 188 LYS B O 1
ATOM 12746 N N . HIS D 2 189 ? -48.34200 25.08100 -51.46700 1.000 81.71026 189 HIS B N 1
ATOM 12747 C CA . HIS D 2 189 ? -49.72000 25.47800 -51.70400 1.000 79.87101 189 HIS B CA 1
ATOM 12748 C C . HIS D 2 189 ? -49.77200 26.75600 -52.52200 1.000 79.61244 189 HIS B C 1
ATOM 12749 O O . HIS D 2 189 ? -48.76700 27.46000 -52.67600 1.000 78.15088 189 HIS B O 1
ATOM 12763 N N . LYS D 2 190 ? -50.97200 27.03300 -53.04400 1.000 77.71843 190 LYS B N 1
ATOM 12764 C CA . LYS D 2 190 ? -51.20200 28.12200 -53.98100 1.000 82.31958 190 LYS B CA 1
ATOM 12765 C C . LYS D 2 190 ? -51.96200 29.27800 -53.33600 1.000 79.89466 190 LYS B C 1
ATOM 12766 O O . LYS D 2 190 ? -51.41500 30.37300 -53.22000 1.000 80.95656 190 LYS B O 1
ATOM 12785 N N . VAL D 2 191 ? -53.22700 29.08600 -52.95200 1.000 79.80669 191 VAL B N 1
ATOM 12786 C CA . VAL D 2 191 ? -54.12100 30.17100 -52.54200 1.000 79.47555 191 VAL B CA 1
ATOM 12787 C C . VAL D 2 191 ? -54.26500 30.14300 -51.02200 1.000 76.67976 191 VAL B C 1
ATOM 12788 O O . VAL D 2 191 ? -54.56100 29.10000 -50.42700 1.000 77.97241 191 VAL B O 1
ATOM 12801 N N . TYR D 2 192 ? -54.03700 31.28500 -50.39000 1.000 79.04522 192 TYR B N 1
ATOM 12802 C CA . TYR D 2 192 ? -54.29800 31.46800 -48.97500 1.000 67.09103 192 TYR B CA 1
ATOM 12803 C C . TYR D 2 192 ? -55.40000 32.50500 -48.86500 1.000 67.15870 192 TYR B C 1
ATOM 12804 O O . TYR D 2 192 ? -55.32100 33.56900 -49.49300 1.000 60.28334 192 TYR B O 1
ATOM 12822 N N . ALA D 2 193 ? -56.41500 32.20200 -48.06300 1.000 77.06946 193 ALA B N 1
ATOM 12823 C CA . ALA D 2 193 ? -57.58900 33.05200 -47.95300 1.000 77.73545 193 ALA B CA 1
ATOM 12824 C C . ALA D 2 193 ? -57.95000 33.30800 -46.49600 1.000 70.80927 193 ALA B C 1
ATOM 12825 O O . ALA D 2 193 ? -57.83800 32.41400 -45.65400 1.000 71.27038 193 ALA B O 1
ATOM 12832 N N . CYS D 2 194 ? -58.37000 34.54100 -46.21300 1.000 67.60338 194 CYS B N 1
ATOM 12833 C CA . CYS D 2 194 ? -58.92900 34.94000 -44.92600 1.000 67.22441 194 CYS B CA 1
ATOM 12834 C C . CYS D 2 194 ? -60.42900 35.13900 -45.13500 1.000 63.91318 194 CYS B C 1
ATOM 12835 O O . CYS D 2 194 ? -60.83000 35.90600 -46.01500 1.000 63.04649 194 CYS B O 1
ATOM 12842 N N . GLU D 2 195 ? -61.25400 34.44100 -44.35300 1.000 63.94658 195 GLU B N 1
ATOM 12843 C CA . GLU D 2 195 ? -62.70800 34.56000 -44.43500 1.000 67.29258 195 GLU B CA 1
ATOM 12844 C C . GLU D 2 195 ? -63.25200 35.19200 -43.16000 1.000 55.77521 195 GLU B C 1
ATOM 12845 O O . GLU D 2 195 ? -63.05200 34.66600 -42.06300 1.000 63.10543 195 GLU B O 1
ATOM 12857 N N . VAL D 2 196 ? -63.96800 36.29800 -43.30500 1.000 61.05096 196 VAL B N 1
ATOM 12858 C CA . VAL D 2 196 ? -64.38700 37.11300 -42.17000 1.000 61.38159 196 VAL B CA 1
ATOM 12859 C C . VAL D 2 196 ? -65.90400 37.15200 -42.13300 1.000 53.67982 196 VAL B C 1
ATOM 12860 O O . VAL D 2 196 ? -66.54400 37.48000 -43.13600 1.000 53.04417 196 VAL B O 1
ATOM 12873 N N . THR D 2 197 ? -66.47300 36.84700 -40.97400 1.000 57.16045 197 THR B N 1
ATOM 12874 C CA . THR D 2 197 ? -67.89500 37.02400 -40.71800 1.000 60.44244 197 THR B CA 1
ATOM 12875 C C . THR D 2 197 ? -68.06100 37.99800 -39.55900 1.000 58.00942 197 THR B C 1
ATOM 12876 O O . THR D 2 197 ? -67.31500 37.93700 -38.57400 1.000 55.57334 197 THR B O 1
ATOM 12887 N N . HIS D 2 198 ? -69.04600 38.88600 -39.67400 1.000 51.63633 198 HIS B N 1
ATOM 12888 C CA . HIS D 2 198 ? -69.22400 39.96100 -38.71000 1.000 54.89483 198 HIS B CA 1
ATOM 12889 C C . HIS D 2 198 ? -70.61500 40.56200 -38.89000 1.000 45.58774 198 HIS B C 1
ATOM 12890 O O . HIS D 2 198 ? -71.12700 40.63200 -40.00400 1.000 43.65877 198 HIS B O 1
ATOM 12904 N N . GLN D 2 199 ? -71.19500 41.03600 -37.78700 1.000 49.93929 199 GLN B N 1
ATOM 12905 C CA . GLN D 2 199 ? -72.54300 41.60500 -37.81900 1.000 54.26282 199 GLN B CA 1
ATOM 12906 C C . GLN D 2 199 ? -72.72100 42.61400 -38.95100 1.000 54.67018 199 GLN B C 1
ATOM 12907 O O . GLN D 2 199 ? -73.80600 42.71500 -39.53900 1.000 51.01795 199 GLN B O 1
ATOM 12921 N N . GLY D 2 200 ? -71.68400 43.40400 -39.24200 1.000 52.05890 200 GLY B N 1
ATOM 12922 C CA . GLY D 2 200 ? -71.79100 44.40400 -40.29500 1.000 48.82102 200 GLY B CA 1
ATOM 12923 C C . GLY D 2 200 ? -71.76000 43.86000 -41.71500 1.000 49.27985 200 GLY B C 1
ATOM 12924 O O . GLY D 2 200 ? -71.94800 44.62800 -42.66800 1.000 43.82268 200 GLY B O 1
ATOM 12928 N N . LEU D 2 201 ? -71.50200 42.56400 -41.88000 1.000 44.61446 201 LEU B N 1
ATOM 12929 C CA . LEU D 2 201 ? -71.40000 41.94500 -43.19500 1.000 52.37889 201 LEU B CA 1
ATOM 12930 C C . LEU D 2 201 ? -72.60800 41.04700 -43.40600 1.000 49.20069 201 LEU B C 1
ATOM 12931 O O . LEU D 2 201 ? -72.83600 40.11900 -42.62300 1.000 54.92853 201 LEU B O 1
ATOM 12947 N N . SER D 2 202 ? -73.38000 41.32300 -44.46200 1.000 62.85191 202 SER B N 1
ATOM 12948 C CA . SER D 2 202 ? -74.55500 40.51000 -44.76300 1.000 67.43522 202 SER B CA 1
ATOM 12949 C C . SER D 2 202 ? -74.18300 39.07600 -45.11400 1.000 62.67645 202 SER B C 1
ATOM 12950 O O . SER D 2 202 ? -75.01300 38.17600 -44.95000 1.000 65.36791 202 SER B O 1
ATOM 12958 N N . SER D 2 203 ? -72.95400 38.84200 -45.57200 1.000 67.03084 203 SER B N 1
ATOM 12959 C CA . SER D 2 203 ? -72.44300 37.50300 -45.82900 1.000 75.82019 203 SER B CA 1
ATOM 12960 C C . SER D 2 203 ? -70.92900 37.54400 -45.70000 1.000 71.28087 203 SER B C 1
ATOM 12961 O O . SER D 2 203 ? -70.32000 38.60000 -45.91300 1.000 69.53088 203 SER B O 1
ATOM 12969 N N . PRO D 2 204 ? -70.29300 36.42300 -45.36400 1.000 73.17441 204 PRO B N 1
ATOM 12970 C CA . PRO D 2 204 ? -68.83900 36.44200 -45.13000 1.000 71.93739 204 PRO B CA 1
ATOM 12971 C C . PRO D 2 204 ? -68.07300 37.07500 -46.28300 1.000 62.74770 204 PRO B C 1
ATOM 12972 O O . PRO D 2 204 ? -68.47700 37.00000 -47.44400 1.000 65.35764 204 PRO B O 1
ATOM 12983 N N . VAL D 2 205 ? -66.96200 37.71800 -45.94300 1.000 58.70769 205 VAL B N 1
ATOM 12984 C CA . VAL D 2 205 ? -66.06500 38.32700 -46.91600 1.000 62.87124 205 VAL B CA 1
ATOM 12985 C C . VAL D 2 205 ? -64.77100 37.52700 -46.93800 1.000 67.57150 205 VAL B C 1
ATOM 12986 O O . VAL D 2 205 ? -64.23300 37.17100 -45.88200 1.000 64.83857 205 VAL B O 1
ATOM 12999 N N . THR D 2 206 ? -64.25800 37.26800 -48.14200 1.000 66.65009 206 THR B N 1
ATOM 13000 C CA . THR D 2 206 ? -63.02400 36.51900 -48.33000 1.000 67.99464 206 THR B CA 1
ATOM 13001 C C . THR D 2 206 ? -61.98600 37.40400 -49.00700 1.000 64.22503 206 THR B C 1
ATOM 13002 O O . THR D 2 206 ? -62.28100 38.08200 -49.99500 1.000 57.11611 206 THR B O 1
ATOM 13013 N N . LYS D 2 207 ? -60.77800 37.39900 -48.46000 1.000 62.86124 207 LYS B N 1
ATOM 13014 C CA . LYS D 2 207 ? -59.62700 38.08100 -49.03700 1.000 73.60133 207 LYS B CA 1
ATOM 13015 C C . LYS D 2 207 ? -58.51700 37.04500 -49.16300 1.000 75.44391 207 LYS B C 1
ATOM 13016 O O . LYS D 2 207 ? -58.12700 36.42600 -48.16600 1.000 79.69128 207 LYS B O 1
ATOM 13035 N N . SER D 2 208 ? -58.01200 36.84900 -50.38100 1.000 66.50074 208 SER B N 1
ATOM 13036 C CA . SER D 2 208 ? -57.06700 35.77400 -50.65000 1.000 71.15795 208 SER B CA 1
ATOM 13037 C C . SER D 2 208 ? -56.01200 36.24400 -51.63900 1.000 67.29537 208 SER B C 1
ATOM 13038 O O . SER D 2 208 ? -56.11200 37.32400 -52.22400 1.000 65.01682 208 SER B O 1
ATOM 13046 N N . PHE D 2 209 ? -54.98800 35.41100 -51.81400 1.000 67.74977 209 PHE B N 1
ATOM 13047 C CA . PHE D 2 209 ? -53.92700 35.67900 -52.77000 1.000 65.03745 209 PHE B CA 1
ATOM 13048 C C . PHE D 2 209 ? -53.37500 34.35400 -53.26800 1.000 68.70270 209 PHE B C 1
ATOM 13049 O O . PHE D 2 209 ? -53.50600 33.32000 -52.60600 1.000 68.54519 209 PHE B O 1
ATOM 13066 N N . ASN D 2 210 ? -52.73800 34.40300 -54.43700 1.000 74.08286 210 ASN B N 1
ATOM 13067 C CA . ASN D 2 210 ? -52.05900 33.22800 -54.99700 1.000 66.95895 210 ASN B CA 1
ATOM 13068 C C . ASN D 2 210 ? -50.57100 33.25600 -54.67900 1.000 67.21967 210 ASN B C 1
ATOM 13069 O O . ASN D 2 210 ? -49.99300 32.25200 -54.26000 1.000 70.59617 210 ASN B O 1
ATOM 13080 N N . LEU E 3 1 ? -49.53400 45.58400 12.98400 1.000 67.16724 660 LEU I N 1
ATOM 13081 C CA . LEU E 3 1 ? -48.62600 46.72200 13.11100 1.000 77.28201 660 LEU I CA 1
ATOM 13082 C C . LEU E 3 1 ? -49.41600 48.03200 13.00800 1.000 75.99059 660 LEU I C 1
ATOM 13083 O O . LEU E 3 1 ? -50.47000 48.08200 12.36600 1.000 79.59854 660 LEU I O 1
ATOM 13098 N N . GLN E 3 2 ? -48.90200 49.08700 13.64000 1.000 60.68539 661 GLN I N 1
ATOM 13099 C CA . GLN E 3 2 ? -49.62600 50.35200 13.70100 1.000 63.32193 661 GLN I CA 1
ATOM 13100 C C . GLN E 3 2 ? -49.82200 50.96400 12.31600 1.000 49.40960 661 GLN I C 1
ATOM 13101 O O . GLN E 3 2 ? -48.94000 50.91200 11.45500 1.000 47.03272 661 GLN I O 1
ATOM 13115 N N . LYS E 3 3 ? -50.99000 51.56000 12.11400 1.000 39.20170 662 LYS I N 1
ATOM 13116 C CA . LYS E 3 3 ? -51.35500 52.16100 10.84100 1.000 38.83285 662 LYS I CA 1
ATOM 13117 C C . LYS E 3 3 ? -50.83700 53.60000 10.74000 1.000 33.19190 662 LYS I C 1
ATOM 13118 O O . LYS E 3 3 ? -50.59700 54.28700 11.73700 1.000 31.73450 662 LYS I O 1
ATOM 13137 N N . LEU E 3 4 ? -50.69700 54.06200 9.50400 1.000 26.23498 663 LEU I N 1
ATOM 13138 C CA . LEU E 3 4 ? -50.30600 55.44400 9.23800 1.000 25.83765 663 LEU I CA 1
ATOM 13139 C C . LEU E 3 4 ? -51.40900 56.37600 9.72900 1.000 26.98956 663 LEU I C 1
ATOM 13140 O O . LEU E 3 4 ? -52.51500 56.36800 9.18700 1.000 30.97429 663 LEU I O 1
ATOM 13156 N N . ASN E 3 5 ? -51.12500 57.18600 10.74900 1.000 24.68189 664 ASN I N 1
ATOM 13157 C CA . ASN E 3 5 ? -52.14500 58.01000 11.42000 1.000 28.53717 664 ASN I CA 1
ATOM 13158 C C . ASN E 3 5 ? -51.83300 59.50400 11.25100 1.000 24.04841 664 ASN I C 1
ATOM 13159 O O . ASN E 3 5 ? -50.83700 59.90600 10.64600 1.000 23.85972 664 ASN I O 1
ATOM 13170 N N . SER E 3 6 ? -52.67600 60.34600 11.84300 1.000 23.38118 665 SER I N 1
ATOM 13171 C CA . SER E 3 6 ? -52.58700 61.77200 11.55900 1.000 25.52054 665 SER I CA 1
ATOM 13172 C C . SER E 3 6 ? -51.32400 62.37100 12.16400 1.000 27.87046 665 SER I C 1
ATOM 13173 O O . SER E 3 6 ? -50.79600 63.35500 11.63700 1.000 25.78796 665 SER I O 1
ATOM 13181 N N . TRP E 3 7 ? -50.80200 61.78300 13.24200 1.000 26.38468 666 TRP I N 1
ATOM 13182 C CA . TRP E 3 7 ? -49.52400 62.26000 13.76700 1.000 29.27057 666 TRP I CA 1
ATOM 13183 C C . TRP E 3 7 ? -48.35600 61.90300 12.84300 1.000 28.77361 666 TRP I C 1
ATOM 13184 O O . TRP E 3 7 ? -47.37300 62.65200 12.76600 1.000 25.34407 666 TRP I O 1
ATOM 13205 N N . ASP E 3 8 ? -48.45100 60.78000 12.12200 1.000 26.19666 667 ASP I N 1
ATOM 13206 C CA . ASP E 3 8 ? -47.44100 60.44200 11.11700 1.000 27.10569 667 ASP I CA 1
ATOM 13207 C C . ASP E 3 8 ? -47.50500 61.37800 9.91300 1.000 22.28857 667 ASP I C 1
ATOM 13208 O O . ASP E 3 8 ? -46.47100 61.70100 9.31400 1.000 23.78994 667 ASP I O 1
ATOM 13217 N N . VAL E 3 9 ? -48.71100 61.79700 9.53000 1.000 24.42629 668 VAL I N 1
ATOM 13218 C CA . VAL E 3 9 ? -48.87300 62.78700 8.46400 1.000 23.35978 668 VAL I CA 1
ATOM 13219 C C . VAL E 3 9 ? -48.26900 64.11900 8.89400 1.000 25.12028 668 VAL I C 1
ATOM 13220 O O . VAL E 3 9 ? -47.50500 64.76000 8.15700 1.000 23.56320 668 VAL I O 1
ATOM 13233 N N . PHE E 3 10 ? -48.59800 64.55100 10.10500 1.000 21.94867 669 PHE I N 1
ATOM 13234 C CA . PHE E 3 10 ? -48.10500 65.84000 10.55700 1.000 22.73361 669 PHE I CA 1
ATOM 13235 C C . PHE E 3 10 ? -46.59100 65.81100 10.73200 1.000 28.80515 669 PHE I C 1
ATOM 13236 O O . PHE E 3 10 ? -45.90000 66.77800 10.38000 1.000 28.82710 669 PHE I O 1
ATOM 13253 N N . GLY E 3 11 ? -46.06000 64.70700 11.27400 1.000 23.75953 670 GLY I N 1
ATOM 13254 C CA . GLY E 3 11 ? -44.63400 64.63500 11.52900 1.000 28.22260 670 GLY I CA 1
ATOM 13255 C C . GLY E 3 11 ? -43.81100 64.68800 10.26000 1.000 26.57309 670 GLY I C 1
ATOM 13256 O O . GLY E 3 11 ? -42.68700 65.20000 10.26700 1.000 25.03638 670 GLY I O 1
ATOM 13260 N N . ASN E 3 12 ? -44.35700 64.18100 9.15500 1.000 24.10239 671 ASN I N 1
ATOM 13261 C CA . ASN E 3 12 ? -43.65400 64.22700 7.87000 1.000 25.00679 671 ASN I CA 1
ATOM 13262 C C . ASN E 3 12 ? -43.61100 65.63500 7.23500 1.000 25.76166 671 ASN I C 1
ATOM 13263 O O . ASN E 3 12 ? -43.05400 65.80300 6.14600 1.000 25.30769 671 ASN I O 1
ATOM 13274 N N . TRP E 3 13 ? -44.14100 66.65300 7.88300 1.000 26.65600 672 TRP I N 1
ATOM 13275 C CA . TRP E 3 13 ? -43.94000 68.02400 7.45400 1.000 30.08590 672 TRP I CA 1
ATOM 13276 C C . TRP E 3 13 ? -42.66300 68.63200 8.02200 1.000 37.46197 672 TRP I C 1
ATOM 13277 O O . TRP E 3 13 ? -42.41900 69.82200 7.81100 1.000 39.03201 672 TRP I O 1
ATOM 13298 N N . PHE E 3 14 ? -41.85100 67.86300 8.74800 1.000 35.41045 673 PHE I N 1
ATOM 13299 C CA . PHE E 3 14 ? -40.70900 68.41200 9.46600 1.000 37.99451 673 PHE I CA 1
ATOM 13300 C C . PHE E 3 14 ? -39.45100 67.60100 9.17800 1.000 39.58044 673 PHE I C 1
ATOM 13301 O O . PHE E 3 14 ? -39.50100 66.37700 9.02400 1.000 34.20688 673 PHE I O 1
ATOM 13318 N N . ASP E 3 15 ? -38.31600 68.30100 9.16000 1.000 53.63549 674 ASP I N 1
ATOM 13319 C CA . ASP E 3 15 ? -36.98300 67.68900 9.22400 1.000 61.24592 674 ASP I CA 1
ATOM 13320 C C . ASP E 3 15 ? -36.51800 67.75700 10.68500 1.000 68.43975 674 ASP I C 1
ATOM 13321 O O . ASP E 3 15 ? -35.97700 66.80100 11.23700 1.000 78.23010 674 ASP I O 1
ATOM 13330 N N . LEU F 3 1 ? -44.22700 32.51200 48.93400 1.000 67.99883 660 LEU G N 1
ATOM 13331 C CA . LEU F 3 1 ? -45.14600 31.74500 48.09600 1.000 66.80590 660 LEU G CA 1
ATOM 13332 C C . LEU F 3 1 ? -44.79900 30.25800 48.17900 1.000 64.19128 660 LEU G C 1
ATOM 13333 O O . LEU F 3 1 ? -43.62400 29.89900 48.20700 1.000 70.90266 660 LEU G O 1
ATOM 13348 N N . GLN F 3 2 ? -45.82800 29.40700 48.22100 1.000 59.30399 661 GLN G N 1
ATOM 13349 C CA . GLN F 3 2 ? -45.63400 27.97400 48.42300 1.000 63.88656 661 GLN G CA 1
ATOM 13350 C C . GLN F 3 2 ? -44.52600 27.43800 47.51600 1.000 53.34714 661 GLN G C 1
ATOM 13351 O O . GLN F 3 2 ? -44.34900 27.89500 46.38900 1.000 52.24983 661 GLN G O 1
ATOM 13365 N N . LYS F 3 3 ? -43.78900 26.44800 48.01800 1.000 46.35048 662 LYS G N 1
ATOM 13366 C CA . LYS F 3 3 ? -42.65300 25.82600 47.34700 1.000 40.01257 662 LYS G CA 1
ATOM 13367 C C . LYS F 3 3 ? -42.94900 24.35300 47.09800 1.000 29.95245 662 LYS G C 1
ATOM 13368 O O . LYS F 3 3 ? -43.66100 23.70600 47.85300 1.000 27.87868 662 LYS G O 1
ATOM 13387 N N . LEU F 3 4 ? -42.43200 23.83700 46.00800 1.000 27.27488 663 LEU G N 1
ATOM 13388 C CA . LEU F 3 4 ? -42.78000 22.49100 45.58400 1.000 28.13312 663 LEU G CA 1
ATOM 13389 C C . LEU F 3 4 ? -42.13500 21.48000 46.53100 1.000 25.08981 663 LEU G C 1
ATOM 13390 O O . LEU F 3 4 ? -40.91000 21.35100 46.60200 1.000 26.34464 663 LEU G O 1
ATOM 13406 N N . ASN F 3 5 ? -42.95800 20.74000 47.24100 1.000 22.19222 664 ASN G N 1
ATOM 13407 C CA . ASN F 3 5 ? -42.48100 19.77000 48.22500 1.000 23.47367 664 ASN G CA 1
ATOM 13408 C C . ASN F 3 5 ? -43.00600 18.37100 47.90200 1.000 25.92810 664 ASN G C 1
ATOM 13409 O O . ASN F 3 5 ? -43.76100 18.18000 46.93800 1.000 22.12854 664 ASN G O 1
ATOM 13420 N N . SER F 3 6 ? -42.68900 17.40800 48.79400 1.000 24.59802 665 SER G N 1
ATOM 13421 C CA . SER F 3 6 ? -43.01900 16.00700 48.52000 1.000 25.39766 665 SER G CA 1
ATOM 13422 C C . SER F 3 6 ? -44.53800 15.80800 48.47900 1.000 23.24581 665 SER G C 1
ATOM 13423 O O . SER F 3 6 ? -45.03400 14.93000 47.76500 1.000 19.68566 665 SER G O 1
ATOM 13431 N N . TRP F 3 7 ? -45.30300 16.60800 49.21500 1.000 22.31289 666 TRP G N 1
ATOM 13432 C CA . TRP F 3 7 ? -46.75400 16.48400 49.10600 1.000 21.69358 666 TRP G CA 1
ATOM 13433 C C . TRP F 3 7 ? -47.24800 16.89400 47.72000 1.000 22.02382 666 TRP G C 1
ATOM 13434 O O . TRP F 3 7 ? -48.17900 16.29200 47.16900 1.000 24.26223 666 TRP G O 1
ATOM 13455 N N . ASP F 3 8 ? -46.65200 17.93000 47.14100 1.000 28.74327 667 ASP G N 1
ATOM 13456 C CA . ASP F 3 8 ? -47.02900 18.31500 45.78200 1.000 27.99937 667 ASP G CA 1
ATOM 13457 C C . ASP F 3 8 ? -46.64100 17.23600 44.76900 1.000 24.73912 667 ASP G C 1
ATOM 13458 O O . ASP F 3 8 ? -47.39300 16.95500 43.82400 1.000 24.98382 667 ASP G O 1
ATOM 13467 N N . VAL F 3 9 ? -45.45000 16.64700 44.92100 1.000 25.88265 668 VAL G N 1
ATOM 13468 C CA . VAL F 3 9 ? -45.04600 15.56800 44.02500 1.000 18.93739 668 VAL G CA 1
ATOM 13469 C C . VAL F 3 9 ? -46.05700 14.43500 44.13000 1.000 19.79151 668 VAL G C 1
ATOM 13470 O O . VAL F 3 9 ? -46.61000 13.97100 43.13600 1.000 19.34203 668 VAL G O 1
ATOM 13483 N N . PHE F 3 10 ? -46.37000 14.03400 45.35200 1.000 19.76649 669 PHE G N 1
ATOM 13484 C CA . PHE F 3 10 ? -47.24900 12.89700 45.56400 1.000 22.08378 669 PHE G CA 1
ATOM 13485 C C . PHE F 3 10 ? -48.64600 13.20200 45.07100 1.000 24.78412 669 PHE G C 1
ATOM 13486 O O . PHE F 3 10 ? -49.27600 12.35200 44.43700 1.000 24.72215 669 PHE G O 1
ATOM 13503 N N . GLY F 3 11 ? -49.14000 14.42100 45.33800 1.000 22.42496 670 GLY G N 1
ATOM 13504 C CA . GLY F 3 11 ? -50.48700 14.76700 44.92000 1.000 26.76444 670 GLY G CA 1
ATOM 13505 C C . GLY F 3 11 ? -50.65000 14.68800 43.41900 1.000 30.71913 670 GLY G C 1
ATOM 13506 O O . GLY F 3 11 ? -51.75700 14.45100 42.93000 1.000 27.27548 670 GLY G O 1
ATOM 13510 N N . ASN F 3 12 ? -49.55500 14.89000 42.66400 1.000 26.36710 671 ASN G N 1
ATOM 13511 C CA . ASN F 3 12 ? -49.64000 14.89600 41.20500 1.000 22.30837 671 ASN G CA 1
ATOM 13512 C C . ASN F 3 12 ? -49.69100 13.48600 40.60300 1.000 22.05803 671 ASN G C 1
ATOM 13513 O O . ASN F 3 12 ? -49.67000 13.34900 39.37500 1.000 22.70396 671 ASN G O 1
ATOM 13524 N N . TRP F 3 13 ? -49.74500 12.44000 41.42800 1.000 24.47610 672 TRP G N 1
ATOM 13525 C CA . TRP F 3 13 ? -50.01800 11.08300 40.96400 1.000 26.35745 672 TRP G CA 1
ATOM 13526 C C . TRP F 3 13 ? -51.50900 10.75300 40.93300 1.000 33.62359 672 TRP G C 1
ATOM 13527 O O . TRP F 3 13 ? -51.89800 9.73600 40.35700 1.000 38.85980 672 TRP G O 1
ATOM 13548 N N . PHE F 3 14 ? -52.36300 11.59700 41.48700 1.000 30.52934 673 PHE G N 1
ATOM 13549 C CA . PHE F 3 14 ? -53.78400 11.29700 41.60500 1.000 46.19869 673 PHE G CA 1
ATOM 13550 C C . PHE F 3 14 ? -54.60400 11.91300 40.47700 1.000 44.23268 673 PHE G C 1
ATOM 13551 O O . PHE F 3 14 ? -54.40000 13.07000 40.10100 1.000 40.53495 673 PHE G O 1
ATOM 13568 N N . ASP F 3 15 ? -55.56100 11.13700 39.97500 1.000 71.65543 674 ASP G N 1
ATOM 13569 C CA . ASP F 3 15 ? -56.39000 11.51500 38.82000 1.000 88.10936 674 ASP G CA 1
ATOM 13570 C C . ASP F 3 15 ? -55.55900 11.37500 37.53000 1.000 86.00604 674 ASP G C 1
ATOM 13571 O O . ASP F 3 15 ? -55.81900 10.52000 36.67100 1.000 85.36557 674 ASP G O 1
#

Secondary structure (DSSP, 8-state):
--EEEEE--SEE-TTPPEEEEEEEESS-SSSS-EEEEEEE-TTS--EEEEEEETTT--EEE-TTTGGGEEEEEETTTTEEEEEE-S--GGG-EEEEEEEEEE-SSSEEEEEEE---EEEEE-SSPPBPPEEEEE---GGGEETTEEEEEEEEEEEBSS--EEEEGGGTB-TTEEEPPPEE-TTS-EEEEEEEEEEGGGGGT---EEEEEEGGGTEEEEEE----/---EEEE-SEEEEETT--EEEEEEESS--TT-EEEEEE-TTS--EEEEETTTEEPTT--TTEEEEEETTEEEEEESS--GGG-EEEEEEE-SSTT-PBP--EEEEEE---BPPEEEEEPPPHHHHTTTEEEEEEEEEEEBSS--EEEEEESS-B--SSEEEEEPPPPTTT--EEEEEEEEEEHHHHTT---EEEEEE-TT-SS-EEEEE-/-----HHHHHHTT--/--EEEEE--SEE-TTS-EEEEEEEESS-SSSS-EEEEEEE-TTS--EEEEEEETTT--EEE-TTTTTTEEEEEEGGGTEEEEEE-S--GGG-EEEEEEEEEE-SSSEEEEEEE---EEEEE-SSPPBPPEEEEE---GGGEETTEEEEEEEEEEEBSS--EEEEGGGTB-TTEEEPPPEE-TTS-EEEEEEEEEEGGGTTT---EEEEEEGGGTEEEEEE------/-----HHHHHHTT--/---EEEE-SEEEEETT--EEEEEEESS--TT-EEEEEE-TTS--EEEEETTTEEPTTS-TTEEEEEETTEEEEEE-S--GGG-EEEEEEE-SSTT--B---EEEEEE---BPPEEEEEPPPHHHHHTTEEEEEEEEEEEBSS-EEEEEEETTEE--SSEEEEEPPPPTTT--EEEEEEEEEEHHHHTT--EEEEEEEETT-SS-EEEEEES--

Nearest PDB structures (foldseek):
  5nyx-assembly1_H  TM=9.507E-01  e=4.652E-36  Homo sapiens
  7k76-assembly1_A  TM=9.639E-01  e=2.591E-35  Homo sapiens
  8vvk-assembly2_D  TM=9.458E-01  e=1.113E-34  Homo sapiens
  6ddv-assembly1_B  TM=9.642E-01  e=3.072E-32  Mus musculus
  7mu4-assembly1_H  TM=5.495E-01  e=6.043E-32  Homo sapiens

B-factor: mean 37.88, std 20.46, range [10.0, 143.98]

Sequence (903 aa):
QVQLQEESGPGLVEPSETLSLTCTVSGGSISSSNWWTWIRQPPGKGLEWIGNIGGNSGKTFYNPSLKSRVVTISKDTSKKQFSLRLSSVAAADTAVYYCARHSSGYFTLYALDSWGQGVVVTVSSASTKGPSVFPLAPSSKSTSGGTAALGCLVKDYFPEPVTVSWNSGALTSGVHTFPAVLQSSGLYSLSSVVTVPSSSLGTQTYICNVNHKPSNTKVDKRVEPKSCDIQMTQSPSSLSASVGDRVTITCRASQDISYYLAWYQQKPGKAPNLLIYQASTLQGGVPSRFSGSGSGTDFTLTISSSLQPEDFATYYCQYHNSDPFTFGPGTKLDIRRTVAAPSVFIFPPSDEQLKSGTASVVCLLNNFYPREAKVQWKVDNALQSGNSQESVTEQDSKDSTYSLSSTLTLSKADYEKHKVYACEVTHQGLSSPVTKSFNRGEQVQLQESGPGLVEPSETLSLTCTVSGGSISSSNWWTWIRQPPGKGLEWIGNIGGNSGKTFYNPSLKSRVTISKDTSKKQFSLRLSSVAAADTAVYYCARHSSGYFTLYALDSWGQGVVVTVSSASTKGPSVFPLAPSSKSTSGGTAALGCLVKDYFPEPVTVSWNSGALTSGVHTFPAVLQSSGLYSLSSVVTVPSSSLGTQTYICNVNHKPSNTKVDKRVEPKDIQMTQSPSSLSASVGDRVTITCRASQDISYYLAWYQQKPGKAPNLLIYQASTLQGGVPSRFSGSGSGTDFTLTISSLQPEDFATYYCQYHNSDPFTFGPGTKLDIRRTVAAPSVFIFPPSDEQLKSGTASVVCLLNNFYPREAKVQWKVDNALQSGNSQESVTEQDSKDSTYSLSSTLTLSKADYEKHKVYACEVTHQGLSSPVTKSFNLQKLNSWDVFGNWFDLQKLNSWDVFGNWFD

Foldseek 3Di:
DKAKAKDFAQEAEAQAKGKMKIAIDPDFLQDQKWKFKWWAAPPGDIDTAKTAGSNPRDIDGDVVQV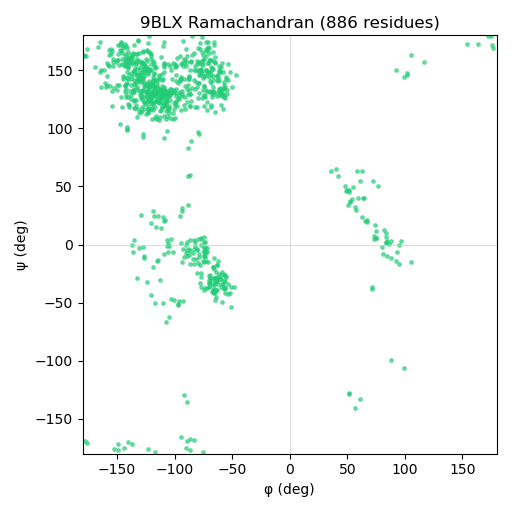VFWDKADDRVRRMIMIMGGRDDQRPQTWMKIFIWACDPPGTDGGPYIHPTHGHGYHPDDFDFWDKDWQAWDPVQDDDQKGKIWIKTDFGDDDDKDKDKPVPPDDPQKDKDDWDQDPVRGIITMIMGMDGNVCQVPDWIWMWMADVNVRDTDIDTHHHDDD/DKAKAKPPQEDEEAQQAKDKIKMFIPWFLFQQKWKWWADPPDDTDTQDGSQFHGDPPHDPQWGKDDGTTMIMIIGGRDALLRFTWMWMWRCDDPPRDIYPTYGYAYDDDFFFWDKDKDWADPVVLVVFKTKIKIKTPFGPDPDKDKWKAFQRHTDDDFKDKDKDAADSHSRTIMMMMIGMDTSVVVVVTFKIWIWMDDPNDPHIDIDIGTPPD/DKAKAKDFAQEAEAQAKGKMKIAIPDDFLQDQKWKFKWWAAPPGDIDTAKTAGSNPRDIDGDPVQVVQWDKADDRVRRMIMIIGGRDDQRPFTWMKIFIWACDPPGTDGGPYIHPTHGHGHHPDDWDAWDKDWFAWDPVQQDPQKGKIKIKTDFGDDDDKDKDKPVNPDDAQKDKDDWDQDPVRGTITMIMGMDGNVCLVVDWIWMWMADVNVRDIDIGTHHHD/DKAKAKPPQEDEEAQQAKDKIKMFIPWFLFQQKWKWWADPPDDIDTQDGSQFHGDPPHDPQWGKDDGTTMIMIIGGRDALLRFTWMWMWRHDDPPGDIYPTYGYAHDDDFDFWDKDKDWADPVVVVVFKTKIKIKTPFGDDPDKDKWKAFVHHTDDDQKDKDKDAADSHSRGIMMMMIGIDGSVVVVVGFKIKIWMDDPVDPHIDIDMGD/DDDCDPVNVVVVVDD/DDDDDPVNVVVVVDD

Solvent-accessible surface area: 38436 Å² total; per-residue (Å²): 164,14,121,18,118,8,53,40,60,15,41,10,76,58,90,98,62,0,60,2,30,0,39,0,47,56,35,53,1,47,26,18,16,0,0,0,1,0,18,26,18,100,92,143,21,14,46,4,1,0,0,9,0,0,27,58,32,68,35,4,49,18,87,80,6,92,110,58,7,53,5,59,64,68,52,87,124,95,59,1,29,1,119,2,25,64,3,50,74,84,2,34,3,38,1,9,0,0,11,0,20,11,7,138,111,39,0,76,1,0,35,20,33,0,108,15,20,44,0,14,8,28,81,54,34,26,18,2,1,3,0,10,28,4,14,3,48,93,53,0,46,54,72,54,53,0,0,0,0,0,5,0,16,31,0,14,0,45,56,13,80,23,43,1,37,102,39,94,36,98,93,30,40,27,55,3,72,26,31,96,26,132,79,33,35,38,10,14,5,0,1,0,29,6,76,37,101,15,49,79,117,107,61,15,50,0,28,2,38,0,114,40,19,119,16,145,11,85,16,143,5,87,68,94,119,140,117,22,131,12,81,18,65,50,88,64,38,36,8,42,81,50,60,181,16,66,4,56,2,128,1,71,107,91,6,42,100,34,0,0,0,0,27,17,44,67,88,130,23,4,95,6,7,0,37,45,3,74,50,69,44,68,87,25,61,106,46,7,58,11,61,34,78,16,36,86,2,38,1,26,5,28,63,0,57,24,79,2,12,5,33,0,10,0,0,23,0,26,7,17,27,0,32,16,2,87,8,0,96,4,27,0,124,83,103,71,22,44,11,50,12,6,0,2,35,5,7,93,19,2,21,132,46,34,41,0,2,0,0,0,0,0,7,60,0,22,22,96,116,19,120,26,83,6,54,6,64,127,53,101,41,100,88,44,52,76,87,13,26,10,84,6,53,60,170,57,5,7,12,0,2,6,3,26,0,54,23,50,69,57,61,7,73,145,65,108,52,0,8,0,29,0,40,8,133,32,37,128,70,74,49,73,58,43,6,66,63,80,103,178,16,125,12,112,12,56,36,46,17,39,10,90,54,21,32,17,1,27,1,30,0,51,0,51,62,34,58,2,48,27,18,16,0,0,0,0,0,18,28,18,98,93,142,22,13,44,3,3,0,0,8,0,0,38,48,29,90,48,13,30,18,71,85,11,76,26,55,0,43,5,60,62,52,54,104,131,105,48,0,31,1,42,2,2,18,4,51,70,87,5,33,3,40,0,9,0,0,14,0,19,12,6,139,95,38,0,77,1,0,35,21,35,1,106,20,22,43,0,15,8,26,84,54,67,47,97,34,14,52,12,21,15,6,22,2,28,91,81,0,50,40,74,56,51,0,0,1,0,0,4,0,15,50,0,13,0,49,57,15,79,24,43,0,44,101,35,92,34,99,92,29,40,24,52,3,66,24,36,98,25,132,80,32,41,41,8,14,5,0,1,0,22,12,78,29,86,16,37,73,108,107,86,12,39,0,18,0,49,0,161,44,35,140,30,113,47,86,44,146,8,110,72,216,122,13,104,3,75,18,66,51,89,61,44,35,10,44,79,49,56,182,5,59,1,56,2,135,2,75,90,108,7,43,102,37,0,0,0,0,26,16,47,61,78,127,20,3,94,10,7,0,39,48,2,71,52,67,48,67,88,24,58,107,47,6,57,12,61,38,76,10,43,61,3,32,0,14,1,45,60,0,55,12,81,2,16,4,31,0,8,0,0,28,0,27,14,15,11,0,23,13,2,84,8,0,107,1,40,1,134,84,102,77,22,49,12,43,7,1,0,0,48,15,12,119,70,2,45,192,74,41,40,0,1,0,0,0,0,0,8,54,0,32,20,116,117,31,118,25,56,6,66,5,103,123,47,111,50,100,85,46,52,70,85,16,26,9,85,6,47,61,151,52,4,7,20,0,3,8,3,26,0,55,25,65,55,62,64,32,111,150,82,136,49,2,12,0,43,0,40,14,130,28,41,128,74,73,38,80,51,36,24,119,119,128,90,5,72,45,184,19,2,79,32,0,96,118,176,161,82,87,5,75,55,194,27,2,60,30,0,96,107,168